Protein 1IYR (pdb70)

CATH classification: 1.10.1490.10

Structure (mmCIF, N/CA/C/O backbone):
data_1IYR
#
_entry.id   1IYR
#
loop_
_atom_site.group_PDB
_atom_site.id
_atom_site.type_symbol
_atom_site.label_atom_id
_atom_site.label_alt_id
_atom_site.label_comp_id
_atom_site.label_asym_id
_atom_site.label_entity_id
_atom_site.label_seq_id
_atom_site.pdbx_PDB_ins_code
_atom_site.Cartn_x
_atom_site.Cartn_y
_atom_site.Cartn_z
_atom_site.occupancy
_atom_site.B_iso_or_equiv
_atom_site.auth_seq_id
_atom_site.auth_comp_id
_atom_site.auth_asym_id
_atom_site.auth_atom_id
_atom_site.pdbx_PDB_model_num
ATOM 1 N N . THR A 1 5 ? -12.110 25.509 -1.345 1.00 0.00 5 THR A N 1
ATOM 2 C CA . THR A 1 5 ? -12.097 24.720 -0.115 1.00 0.00 5 THR A CA 1
ATOM 3 C C . THR A 1 5 ? -10.731 24.784 0.562 1.00 0.00 5 THR A C 1
ATOM 4 O O . THR A 1 5 ? -10.633 25.073 1.755 1.00 0.00 5 THR A O 1
ATOM 15 N N . GLY A 1 6 ? -9.680 24.515 -0.204 1.00 0.00 6 GLY A N 1
ATOM 16 C CA . GLY A 1 6 ? -8.337 24.549 0.343 1.00 0.00 6 GLY A CA 1
ATOM 17 C C . GLY A 1 6 ? -7.935 23.245 1.009 1.00 0.00 6 GLY A C 1
ATOM 18 O O . GLY A 1 6 ? -6.779 23.072 1.395 1.00 0.00 6 GLY A O 1
ATOM 22 N N . ILE A 1 7 ? -8.886 22.324 1.147 1.00 0.00 7 ILE A N 1
ATOM 23 C CA . ILE A 1 7 ? -8.611 21.038 1.772 1.00 0.00 7 ILE A CA 1
ATOM 24 C C . ILE A 1 7 ? -9.270 19.895 1.006 1.00 0.00 7 ILE A C 1
ATOM 25 O O . ILE A 1 7 ? -10.168 20.115 0.193 1.00 0.00 7 ILE A O 1
ATOM 41 N N . SER A 1 8 ? -8.814 18.674 1.270 1.00 0.00 8 SER A N 1
ATOM 42 C CA . SER A 1 8 ? -9.355 17.493 0.605 1.00 0.00 8 SER A CA 1
ATOM 43 C C . SER A 1 8 ? -10.525 16.910 1.392 1.00 0.00 8 SER A C 1
ATOM 44 O O . SER A 1 8 ? -10.546 16.957 2.622 1.00 0.00 8 SER A O 1
ATOM 52 N N . ARG A 1 9 ? -11.497 16.359 0.671 1.00 0.00 9 ARG A N 1
ATOM 53 C CA . ARG A 1 9 ? -12.674 15.764 1.296 1.00 0.00 9 ARG A CA 1
ATOM 54 C C . ARG A 1 9 ? -12.641 14.241 1.185 1.00 0.00 9 ARG A C 1
ATOM 55 O O . ARG A 1 9 ? -11.766 13.677 0.529 1.00 0.00 9 ARG A O 1
ATOM 76 N N . GLU A 1 10 ? -13.602 13.584 1.831 1.00 0.00 10 GLU A N 1
ATOM 77 C CA . GLU A 1 10 ? -13.692 12.125 1.809 1.00 0.00 10 GLU A CA 1
ATOM 78 C C . GLU A 1 10 ? -13.583 11.588 0.382 1.00 0.00 10 GLU A C 1
ATOM 79 O O . GLU A 1 10 ? -13.532 12.359 -0.576 1.00 0.00 10 GLU A O 1
ATOM 91 N N . THR A 1 11 ? -13.545 10.262 0.249 1.00 0.00 11 THR A N 1
ATOM 92 C CA . THR A 1 11 ? -13.436 9.619 -1.063 1.00 0.00 11 THR A CA 1
ATOM 93 C C . THR A 1 11 ? -14.376 10.269 -2.076 1.00 0.00 11 THR A C 1
ATOM 94 O O . THR A 1 11 ? -15.552 9.916 -2.168 1.00 0.00 11 THR A O 1
ATOM 105 N N . SER A 1 12 ? -13.843 11.226 -2.828 1.00 0.00 12 SER A N 1
ATOM 106 C CA . SER A 1 12 ? -14.617 11.941 -3.833 1.00 0.00 12 SER A CA 1
ATOM 107 C C . SER A 1 12 ? -14.004 11.779 -5.221 1.00 0.00 12 SER A C 1
ATOM 108 O O . SER A 1 12 ? -12.948 11.166 -5.378 1.00 0.00 12 SER A O 1
ATOM 116 N N . SER A 1 13 ? -14.671 12.348 -6.221 1.00 0.00 13 SER A N 1
ATOM 117 C CA . SER A 1 13 ? -14.198 12.290 -7.602 1.00 0.00 13 SER A CA 1
ATOM 118 C C . SER A 1 13 ? -12.736 12.716 -7.691 1.00 0.00 13 SER A C 1
ATOM 119 O O . SER A 1 13 ? -12.140 13.114 -6.691 1.00 0.00 13 SER A O 1
ATOM 127 N N . ASP A 1 14 ? -12.153 12.611 -8.884 1.00 0.00 14 ASP A N 1
ATOM 128 C CA . ASP A 1 14 ? -10.757 12.964 -9.094 1.00 0.00 14 ASP A CA 1
ATOM 129 C C . ASP A 1 14 ? -10.416 14.259 -8.374 1.00 0.00 14 ASP A C 1
ATOM 130 O O . ASP A 1 14 ? -10.720 15.359 -8.833 1.00 0.00 14 ASP A O 1
ATOM 139 N N . VAL A 1 15 ? -9.779 14.086 -7.230 1.00 0.00 15 VAL A N 1
ATOM 140 C CA . VAL A 1 15 ? -9.365 15.188 -6.383 1.00 0.00 15 VAL A CA 1
ATOM 141 C C . VAL A 1 15 ? -7.928 15.541 -6.632 1.00 0.00 15 VAL A C 1
ATOM 142 O O . VAL A 1 15 ? -7.020 14.825 -6.209 1.00 0.00 15 VAL A O 1
ATOM 155 N N . ALA A 1 16 ? -7.717 16.655 -7.289 1.00 0.00 16 ALA A N 1
ATOM 156 C CA . ALA A 1 16 ? -6.371 17.095 -7.548 1.00 0.00 16 ALA A CA 1
ATOM 157 C C . ALA A 1 16 ? -5.656 17.261 -6.218 1.00 0.00 16 ALA A C 1
ATOM 158 O O . ALA A 1 16 ? -5.795 18.278 -5.538 1.00 0.00 16 ALA A O 1
ATOM 165 N N . LEU A 1 17 ? -4.918 16.218 -5.864 1.00 0.00 17 LEU A N 1
ATOM 166 C CA . LEU A 1 17 ? -4.161 16.136 -4.608 1.00 0.00 17 LEU A CA 1
ATOM 167 C C . LEU A 1 17 ? -4.119 17.460 -3.848 1.00 0.00 17 LEU A C 1
ATOM 168 O O . LEU A 1 17 ? -3.249 18.300 -4.073 1.00 0.00 17 LEU A O 1
ATOM 184 N N . ALA A 1 18 ? -5.071 17.618 -2.935 1.00 0.00 18 ALA A N 1
ATOM 185 C CA . ALA A 1 18 ? -5.168 18.815 -2.111 1.00 0.00 18 ALA A CA 1
ATOM 186 C C . ALA A 1 18 ? -3.976 18.925 -1.170 1.00 0.00 18 ALA A C 1
ATOM 187 O O . ALA A 1 18 ? -3.265 17.947 -0.936 1.00 0.00 18 ALA A O 1
ATOM 194 N N . SER A 1 19 ? -3.763 20.118 -0.624 1.00 0.00 19 SER A N 1
ATOM 195 C CA . SER A 1 19 ? -2.658 20.349 0.301 1.00 0.00 19 SER A CA 1
ATOM 196 C C . SER A 1 19 ? -2.719 19.371 1.473 1.00 0.00 19 SER A C 1
ATOM 197 O O . SER A 1 19 ? -1.690 18.975 2.020 1.00 0.00 19 SER A O 1
ATOM 205 N N . HIS A 1 20 ? -3.935 18.987 1.852 1.00 0.00 20 HIS A N 1
ATOM 206 C CA . HIS A 1 20 ? -4.139 18.057 2.960 1.00 0.00 20 HIS A CA 1
ATOM 207 C C . HIS A 1 20 ? -3.347 16.768 2.750 1.00 0.00 20 HIS A C 1
ATOM 208 O O . HIS A 1 20 ? -2.878 16.155 3.708 1.00 0.00 20 HIS A O 1
ATOM 223 N N . ILE A 1 21 ? -3.182 16.377 1.491 1.00 0.00 21 ILE A N 1
ATOM 224 C CA . ILE A 1 21 ? -2.423 15.179 1.157 1.00 0.00 21 ILE A CA 1
ATOM 225 C C . ILE A 1 21 ? -0.929 15.481 1.163 1.00 0.00 21 ILE A C 1
ATOM 226 O O . ILE A 1 21 ? -0.111 14.636 1.522 1.00 0.00 21 ILE A O 1
ATOM 242 N N . LEU A 1 22 ? -0.592 16.704 0.764 1.00 0.00 22 LEU A N 1
ATOM 243 C CA . LEU A 1 22 ? 0.797 17.148 0.721 1.00 0.00 22 LEU A CA 1
ATOM 244 C C . LEU A 1 22 ? 1.323 17.463 2.120 1.00 0.00 22 LEU A C 1
ATOM 245 O O . LEU A 1 22 ? 2.520 17.355 2.378 1.00 0.00 22 LEU A O 1
ATOM 261 N N . THR A 1 23 ? 0.423 17.858 3.018 1.00 0.00 23 THR A N 1
ATOM 262 C CA . THR A 1 23 ? 0.807 18.190 4.387 1.00 0.00 23 THR A CA 1
ATOM 263 C C . THR A 1 23 ? 1.325 16.953 5.115 1.00 0.00 23 THR A C 1
ATOM 264 O O . THR A 1 23 ? 2.408 16.972 5.702 1.00 0.00 23 THR A O 1
ATOM 275 N N . ALA A 1 24 ? 0.553 15.877 5.048 1.00 0.00 24 ALA A N 1
ATOM 276 C CA . ALA A 1 24 ? 0.930 14.624 5.669 1.00 0.00 24 ALA A CA 1
ATOM 277 C C . ALA A 1 24 ? 2.087 13.998 4.910 1.00 0.00 24 ALA A C 1
ATOM 278 O O . ALA A 1 24 ? 2.953 13.361 5.501 1.00 0.00 24 ALA A O 1
ATOM 285 N N . LEU A 1 25 ? 2.131 14.219 3.599 1.00 0.00 25 LEU A N 1
ATOM 286 C CA . LEU A 1 25 ? 3.216 13.699 2.784 1.00 0.00 25 LEU A CA 1
ATOM 287 C C . LEU A 1 25 ? 4.503 14.396 3.183 1.00 0.00 25 LEU A C 1
ATOM 288 O O . LEU A 1 25 ? 5.536 13.763 3.389 1.00 0.00 25 LEU A O 1
ATOM 304 N N . ARG A 1 26 ? 4.407 15.713 3.312 1.00 0.00 26 ARG A N 1
ATOM 305 C CA . ARG A 1 26 ? 5.518 16.536 3.712 1.00 0.00 26 ARG A CA 1
ATOM 306 C C . ARG A 1 26 ? 6.009 16.115 5.092 1.00 0.00 26 ARG A C 1
ATOM 307 O O . ARG A 1 26 ? 7.144 16.402 5.469 1.00 0.00 26 ARG A O 1
ATOM 328 N N . GLU A 1 27 ? 5.129 15.460 5.864 1.00 0.00 27 GLU A N 1
ATOM 329 C CA . GLU A 1 27 ? 5.477 15.046 7.217 1.00 0.00 27 GLU A CA 1
ATOM 330 C C . GLU A 1 27 ? 5.235 13.556 7.501 1.00 0.00 27 GLU A C 1
ATOM 331 O O . GLU A 1 27 ? 6.189 12.780 7.557 1.00 0.00 27 GLU A O 1
ATOM 343 N N . LYS A 1 28 ? 3.971 13.157 7.744 1.00 0.00 28 LYS A N 1
ATOM 344 C CA . LYS A 1 28 ? 3.704 11.751 8.090 1.00 0.00 28 LYS A CA 1
ATOM 345 C C . LYS A 1 28 ? 2.509 11.095 7.374 1.00 0.00 28 LYS A C 1
ATOM 346 O O . LYS A 1 28 ? 1.643 10.517 8.034 1.00 0.00 28 LYS A O 1
ATOM 365 N N . GLN A 1 29 ? 2.474 11.122 6.050 1.00 0.00 29 GLN A N 1
ATOM 366 C CA . GLN A 1 29 ? 1.392 10.454 5.321 1.00 0.00 29 GLN A CA 1
ATOM 367 C C . GLN A 1 29 ? 1.778 8.992 5.121 1.00 0.00 29 GLN A C 1
ATOM 368 O O . GLN A 1 29 ? 2.870 8.721 4.632 1.00 0.00 29 GLN A O 1
ATOM 382 N N . ALA A 1 30 ? 0.924 8.042 5.525 1.00 0.00 30 ALA A N 1
ATOM 383 C CA . ALA A 1 30 ? 1.262 6.637 5.393 1.00 0.00 30 ALA A CA 1
ATOM 384 C C . ALA A 1 30 ? 0.846 6.061 4.051 1.00 0.00 30 ALA A C 1
ATOM 385 O O . ALA A 1 30 ? -0.298 5.653 3.863 1.00 0.00 30 ALA A O 1
ATOM 392 N N . PRO A 1 31 ? 1.794 5.961 3.119 1.00 0.00 31 PRO A N 1
ATOM 393 C CA . PRO A 1 31 ? 1.587 5.377 1.818 1.00 0.00 31 PRO A CA 1
ATOM 394 C C . PRO A 1 31 ? 1.839 3.886 1.918 1.00 0.00 31 PRO A C 1
ATOM 395 O O . PRO A 1 31 ? 2.303 3.256 0.967 1.00 0.00 31 PRO A O 1
ATOM 406 N N . GLU A 1 32 ? 1.474 3.308 3.068 1.00 0.00 32 GLU A N 1
ATOM 407 C CA . GLU A 1 32 ? 1.606 1.880 3.280 1.00 0.00 32 GLU A CA 1
ATOM 408 C C . GLU A 1 32 ? 0.238 1.224 3.339 1.00 0.00 32 GLU A C 1
ATOM 409 O O . GLU A 1 32 ? -0.191 0.541 2.409 1.00 0.00 32 GLU A O 1
ATOM 421 N N . LEU A 1 33 ? -0.442 1.457 4.457 1.00 0.00 33 LEU A N 1
ATOM 422 C CA . LEU A 1 33 ? -1.769 0.921 4.687 1.00 0.00 33 LEU A CA 1
ATOM 423 C C . LEU A 1 33 ? -2.772 2.040 4.954 1.00 0.00 33 LEU A C 1
ATOM 424 O O . LEU A 1 33 ? -3.979 1.840 4.811 1.00 0.00 33 LEU A O 1
ATOM 440 N N . SER A 1 34 ? -2.280 3.215 5.362 1.00 0.00 34 SER A N 1
ATOM 441 C CA . SER A 1 34 ? -3.164 4.325 5.659 1.00 0.00 34 SER A CA 1
ATOM 442 C C . SER A 1 34 ? -3.947 4.752 4.432 1.00 0.00 34 SER A C 1
ATOM 443 O O . SER A 1 34 ? -5.066 5.250 4.557 1.00 0.00 34 SER A O 1
ATOM 451 N N . LEU A 1 35 ? -3.382 4.560 3.236 1.00 0.00 35 LEU A N 1
ATOM 452 C CA . LEU A 1 35 ? -4.114 4.954 2.030 1.00 0.00 35 LEU A CA 1
ATOM 453 C C . LEU A 1 35 ? -4.769 3.758 1.357 1.00 0.00 35 LEU A C 1
ATOM 454 O O . LEU A 1 35 ? -4.674 2.630 1.841 1.00 0.00 35 LEU A O 1
ATOM 470 N N . SER A 1 36 ? -5.442 4.013 0.238 1.00 0.00 36 SER A N 1
ATOM 471 C CA . SER A 1 36 ? -6.119 2.980 -0.504 1.00 0.00 36 SER A CA 1
ATOM 472 C C . SER A 1 36 ? -5.358 2.655 -1.783 1.00 0.00 36 SER A C 1
ATOM 473 O O . SER A 1 36 ? -4.161 2.914 -1.894 1.00 0.00 36 SER A O 1
ATOM 481 N N . SER A 1 37 ? -6.065 2.069 -2.730 1.00 0.00 37 SER A N 1
ATOM 482 C CA . SER A 1 37 ? -5.481 1.672 -4.004 1.00 0.00 37 SER A CA 1
ATOM 483 C C . SER A 1 37 ? -5.083 2.868 -4.867 1.00 0.00 37 SER A C 1
ATOM 484 O O . SER A 1 37 ? -3.987 2.891 -5.425 1.00 0.00 37 SER A O 1
ATOM 492 N N . GLN A 1 38 ? -5.974 3.850 -5.003 1.00 0.00 38 GLN A N 1
ATOM 493 C CA . GLN A 1 38 ? -5.694 5.020 -5.836 1.00 0.00 38 GLN A CA 1
ATOM 494 C C . GLN A 1 38 ? -4.729 5.998 -5.171 1.00 0.00 38 GLN A C 1
ATOM 495 O O . GLN A 1 38 ? -3.939 6.645 -5.853 1.00 0.00 38 GLN A O 1
ATOM 509 N N . ASP A 1 39 ? -4.792 6.116 -3.853 1.00 0.00 39 ASP A N 1
ATOM 510 C CA . ASP A 1 39 ? -3.907 7.036 -3.146 1.00 0.00 39 ASP A CA 1
ATOM 511 C C . ASP A 1 39 ? -2.458 6.586 -3.284 1.00 0.00 39 ASP A C 1
ATOM 512 O O . ASP A 1 39 ? -1.583 7.370 -3.648 1.00 0.00 39 ASP A O 1
ATOM 521 N N . LEU A 1 40 ? -2.218 5.312 -3.001 1.00 0.00 40 LEU A N 1
ATOM 522 C CA . LEU A 1 40 ? -0.876 4.756 -3.108 1.00 0.00 40 LEU A CA 1
ATOM 523 C C . LEU A 1 40 ? -0.473 4.635 -4.576 1.00 0.00 40 LEU A C 1
ATOM 524 O O . LEU A 1 40 ? 0.703 4.747 -4.917 1.00 0.00 40 LEU A O 1
ATOM 540 N N . GLU A 1 41 ? -1.462 4.414 -5.444 1.00 0.00 41 GLU A N 1
ATOM 541 C CA . GLU A 1 41 ? -1.206 4.290 -6.876 1.00 0.00 41 GLU A CA 1
ATOM 542 C C . GLU A 1 41 ? -0.792 5.633 -7.465 1.00 0.00 41 GLU A C 1
ATOM 543 O O . GLU A 1 41 ? 0.284 5.759 -8.050 1.00 0.00 41 GLU A O 1
ATOM 555 N N . LEU A 1 42 ? -1.646 6.643 -7.297 1.00 0.00 42 LEU A N 1
ATOM 556 C CA . LEU A 1 42 ? -1.355 7.980 -7.801 1.00 0.00 42 LEU A CA 1
ATOM 557 C C . LEU A 1 42 ? -0.025 8.463 -7.246 1.00 0.00 42 LEU A C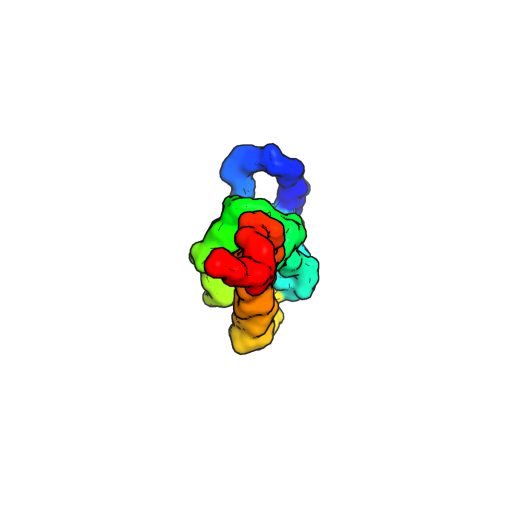 1
ATOM 558 O O . LEU A 1 42 ? 0.731 9.158 -7.923 1.00 0.00 42 LEU A O 1
ATOM 574 N N . VAL A 1 43 ? 0.261 8.063 -6.012 1.00 0.00 43 VAL A N 1
ATOM 575 C CA . VAL A 1 43 ? 1.512 8.429 -5.364 1.00 0.00 43 VAL A CA 1
ATOM 576 C C . VAL A 1 43 ? 2.664 7.635 -5.982 1.00 0.00 43 VAL A C 1
ATOM 577 O O . VAL A 1 43 ? 3.776 8.142 -6.128 1.00 0.00 43 VAL A O 1
ATOM 590 N N . THR A 1 44 ? 2.375 6.392 -6.366 1.00 0.00 44 THR A N 1
ATOM 591 C CA . THR A 1 44 ? 3.373 5.531 -6.996 1.00 0.00 44 THR A CA 1
ATOM 592 C C . THR A 1 44 ? 3.766 6.088 -8.367 1.00 0.00 44 THR A C 1
ATOM 593 O O . THR A 1 44 ? 4.855 5.817 -8.872 1.00 0.00 44 THR A O 1
ATOM 604 N N . LYS A 1 45 ? 2.873 6.888 -8.946 1.00 0.00 45 LYS A N 1
ATOM 605 C CA . LYS A 1 45 ? 3.107 7.519 -10.235 1.00 0.00 45 LYS A CA 1
ATOM 606 C C . LYS A 1 45 ? 3.641 8.922 -10.001 1.00 0.00 45 LYS A C 1
ATOM 607 O O . LYS A 1 45 ? 4.066 9.611 -10.929 1.00 0.00 45 LYS A O 1
ATOM 626 N N . GLU A 1 46 ? 3.660 9.308 -8.728 1.00 0.00 46 GLU A N 1
ATOM 627 C CA . GLU A 1 46 ? 4.187 10.585 -8.321 1.00 0.00 46 GLU A CA 1
ATOM 628 C C . GLU A 1 46 ? 5.484 10.326 -7.582 1.00 0.00 46 GLU A C 1
ATOM 629 O O . GLU A 1 46 ? 5.547 10.378 -6.353 1.00 0.00 46 GLU A O 1
ATOM 641 N N . ASP A 1 47 ? 6.503 9.998 -8.354 1.00 0.00 47 ASP A N 1
ATOM 642 C CA . ASP A 1 47 ? 7.815 9.666 -7.814 1.00 0.00 47 ASP A CA 1
ATOM 643 C C . ASP A 1 47 ? 8.381 10.813 -6.982 1.00 0.00 47 ASP A C 1
ATOM 644 O O . ASP A 1 47 ? 7.855 11.925 -6.997 1.00 0.00 47 ASP A O 1
ATOM 653 N N . PRO A 1 48 ? 9.456 10.540 -6.219 1.00 0.00 48 PRO A N 1
ATOM 654 C CA . PRO A 1 48 ? 10.091 11.523 -5.345 1.00 0.00 48 PRO A CA 1
ATOM 655 C C . PRO A 1 48 ? 10.265 12.889 -6.000 1.00 0.00 48 PRO A C 1
ATOM 656 O O . PRO A 1 48 ? 10.157 13.910 -5.337 1.00 0.00 48 PRO A O 1
ATOM 667 N N . LYS A 1 49 ? 10.536 12.916 -7.297 1.00 0.00 49 LYS A N 1
ATOM 668 C CA . LYS A 1 49 ? 10.720 14.186 -7.997 1.00 0.00 49 LYS A CA 1
ATOM 669 C C . LYS A 1 49 ? 9.659 15.211 -7.578 1.00 0.00 49 LYS A C 1
ATOM 670 O O . LYS A 1 49 ? 9.983 16.307 -7.114 1.00 0.00 49 LYS A O 1
ATOM 689 N N . ALA A 1 50 ? 8.395 14.826 -7.692 1.00 0.00 50 ALA A N 1
ATOM 690 C CA . ALA A 1 50 ? 7.297 15.695 -7.288 1.00 0.00 50 ALA A CA 1
ATOM 691 C C . ALA A 1 50 ? 6.947 15.486 -5.823 1.00 0.00 50 ALA A C 1
ATOM 692 O O . ALA A 1 50 ? 6.900 16.432 -5.027 1.00 0.00 50 ALA A O 1
ATOM 699 N N . LEU A 1 51 ? 6.699 14.231 -5.474 1.00 0.00 51 LEU A N 1
ATOM 700 C CA . LEU A 1 51 ? 6.345 13.871 -4.114 1.00 0.00 51 LEU A CA 1
ATOM 701 C C . LEU A 1 51 ? 7.334 14.460 -3.122 1.00 0.00 51 LEU A C 1
ATOM 702 O O . LEU A 1 51 ? 6.948 14.872 -2.037 1.00 0.00 51 LEU A O 1
ATOM 718 N N . ALA A 1 52 ? 8.604 14.523 -3.512 1.00 0.00 52 ALA A N 1
ATOM 719 C CA . ALA A 1 52 ? 9.629 15.084 -2.638 1.00 0.00 52 ALA A CA 1
ATOM 720 C C . ALA A 1 52 ? 9.393 16.565 -2.437 1.00 0.00 52 ALA A C 1
ATOM 721 O O . ALA A 1 52 ? 9.442 17.062 -1.320 1.00 0.00 52 ALA A O 1
ATOM 728 N N . VAL A 1 53 ? 9.128 17.270 -3.527 1.00 0.00 53 VAL A N 1
ATOM 729 C CA . VAL A 1 53 ? 8.877 18.696 -3.455 1.00 0.00 53 VAL A CA 1
ATOM 730 C C . VAL A 1 53 ? 7.810 19.000 -2.412 1.00 0.00 53 VAL A C 1
ATOM 731 O O . VAL A 1 53 ? 7.883 20.021 -1.728 1.00 0.00 53 VAL A O 1
ATOM 744 N N . ALA A 1 54 ? 6.835 18.099 -2.255 1.00 0.00 54 ALA A N 1
ATOM 745 C CA . ALA A 1 54 ? 5.796 18.284 -1.246 1.00 0.00 54 ALA A CA 1
ATOM 746 C C . ALA A 1 54 ? 6.355 17.974 0.124 1.00 0.00 54 ALA A C 1
ATOM 747 O O . ALA A 1 54 ? 5.958 18.572 1.124 1.00 0.00 54 ALA A O 1
ATOM 754 N N . LEU A 1 55 ? 7.306 17.055 0.157 1.00 0.00 55 LEU A N 1
ATOM 755 C CA . LEU A 1 55 ? 7.950 16.687 1.382 1.00 0.00 55 LEU A CA 1
ATOM 756 C C . LEU A 1 55 ? 9.383 17.109 1.294 1.00 0.00 55 LEU A C 1
ATOM 757 O O . LEU A 1 55 ? 10.271 16.336 1.610 1.00 0.00 55 LEU A O 1
ATOM 773 N N . ASN A 1 56 ? 9.623 18.304 0.757 1.00 0.00 56 ASN A N 1
ATOM 774 C CA . ASN A 1 56 ? 10.976 18.770 0.551 1.00 0.00 56 ASN A CA 1
ATOM 775 C C . ASN A 1 56 ? 11.909 18.333 1.675 1.00 0.00 56 ASN A C 1
ATOM 776 O O . ASN A 1 56 ? 12.145 19.041 2.653 1.00 0.00 56 ASN A O 1
ATOM 787 N N . TRP A 1 57 ? 12.460 17.159 1.447 1.00 0.00 57 TRP A N 1
ATOM 788 C CA . TRP A 1 57 ? 13.430 16.521 2.324 1.00 0.00 57 TRP A CA 1
ATOM 789 C C . TRP A 1 57 ? 14.521 16.016 1.415 1.00 0.00 57 TRP A C 1
ATOM 790 O O . TRP A 1 57 ? 14.501 16.306 0.217 1.00 0.00 57 TRP A O 1
ATOM 811 N N . ASP A 1 58 ? 15.434 15.209 1.918 1.00 0.00 58 ASP A N 1
ATOM 812 C CA . ASP A 1 58 ? 16.444 14.641 1.047 1.00 0.00 58 ASP A CA 1
ATOM 813 C C . ASP A 1 58 ? 15.746 13.630 0.150 1.00 0.00 58 ASP A C 1
ATOM 814 O O . ASP A 1 58 ? 14.892 12.880 0.622 1.00 0.00 58 ASP A O 1
ATOM 823 N N . ILE A 1 59 ? 16.078 13.599 -1.133 1.00 0.00 59 ILE A N 1
ATOM 824 C CA . ILE A 1 59 ? 15.430 12.666 -2.027 1.00 0.00 59 ILE A CA 1
ATOM 825 C C . ILE A 1 59 ? 15.589 11.268 -1.493 1.00 0.00 59 ILE A C 1
ATOM 826 O O . ILE A 1 59 ? 14.658 10.465 -1.528 1.00 0.00 59 ILE A O 1
ATOM 842 N N . LYS A 1 60 ? 16.777 10.981 -0.983 1.00 0.00 60 LYS A N 1
ATOM 843 C CA . LYS A 1 60 ? 17.048 9.680 -0.431 1.00 0.00 60 LYS A CA 1
ATOM 844 C C . LYS A 1 60 ? 16.156 9.431 0.778 1.00 0.00 60 LYS A C 1
ATOM 845 O O . LYS A 1 60 ? 15.738 8.303 1.038 1.00 0.00 60 LYS A O 1
ATOM 864 N N . LYS A 1 61 ? 15.859 10.504 1.505 1.00 0.00 61 LYS A N 1
ATOM 865 C CA . LYS A 1 61 ? 15.007 10.427 2.681 1.00 0.00 61 LYS A CA 1
ATOM 866 C C . LYS A 1 61 ? 13.541 10.294 2.285 1.00 0.00 61 LYS A C 1
ATOM 867 O O . LYS A 1 61 ? 12.799 9.494 2.864 1.00 0.00 61 LYS A O 1
ATOM 886 N N . THR A 1 62 ? 13.121 11.073 1.287 1.00 0.00 62 THR A N 1
ATOM 887 C CA . THR A 1 62 ? 11.743 11.021 0.831 1.00 0.00 62 THR A CA 1
ATOM 888 C C . THR A 1 62 ? 11.490 9.675 0.183 1.00 0.00 62 THR A C 1
ATOM 889 O O . THR A 1 62 ? 10.396 9.117 0.279 1.00 0.00 62 THR A O 1
ATOM 900 N N . GLU A 1 63 ? 12.525 9.140 -0.465 1.00 0.00 63 GLU A N 1
ATOM 901 C CA . GLU A 1 63 ? 12.422 7.849 -1.109 1.00 0.00 63 GLU A CA 1
ATOM 902 C C . GLU A 1 63 ? 12.342 6.753 -0.061 1.00 0.00 63 GLU A C 1
ATOM 903 O O . GLU A 1 63 ? 11.616 5.779 -0.226 1.00 0.00 63 GLU A O 1
ATOM 915 N N . THR A 1 64 ? 13.098 6.921 1.022 1.00 0.00 64 THR A N 1
ATOM 916 C CA . THR A 1 64 ? 13.110 5.942 2.104 1.00 0.00 64 THR A CA 1
ATOM 917 C C . THR A 1 64 ? 11.694 5.698 2.603 1.00 0.00 64 THR A C 1
ATOM 918 O O . THR A 1 64 ? 11.287 4.556 2.811 1.00 0.00 64 THR A O 1
ATOM 929 N N . VAL A 1 65 ? 10.936 6.778 2.761 1.00 0.00 65 VAL A N 1
ATOM 930 C CA . VAL A 1 65 ? 9.554 6.667 3.196 1.00 0.00 65 VAL A CA 1
ATOM 931 C C . VAL A 1 65 ? 8.744 5.994 2.099 1.00 0.00 65 VAL A C 1
ATOM 932 O O . VAL A 1 65 ? 7.803 5.247 2.364 1.00 0.00 65 VAL A O 1
ATOM 945 N N . GLN A 1 66 ? 9.137 6.268 0.857 1.00 0.00 66 GLN A N 1
ATOM 946 C CA . GLN A 1 66 ? 8.478 5.695 -0.305 1.00 0.00 66 GLN A CA 1
ATOM 947 C C . GLN A 1 66 ? 8.799 4.202 -0.434 1.00 0.00 66 GLN A C 1
ATOM 948 O O . GLN A 1 66 ? 7.971 3.418 -0.897 1.00 0.00 66 GLN A O 1
ATOM 962 N N . GLU A 1 67 ? 10.004 3.819 -0.025 1.00 0.00 67 GLU A N 1
ATOM 963 C CA . GLU A 1 67 ? 10.429 2.425 -0.097 1.00 0.00 67 GLU A CA 1
ATOM 964 C C . GLU A 1 67 ? 9.689 1.593 0.939 1.00 0.00 67 GLU A C 1
ATOM 965 O O . GLU A 1 67 ? 9.325 0.443 0.689 1.00 0.00 67 GLU A O 1
ATOM 977 N N . ALA A 1 68 ? 9.455 2.192 2.099 1.00 0.00 68 ALA A N 1
ATOM 978 C CA . ALA A 1 68 ? 8.740 1.521 3.171 1.00 0.00 68 ALA A CA 1
ATOM 979 C C . ALA A 1 68 ? 7.259 1.432 2.837 1.00 0.00 68 ALA A C 1
ATOM 980 O O . ALA A 1 68 ? 6.633 0.386 3.007 1.00 0.00 68 ALA A O 1
ATOM 987 N N . CYS A 1 69 ? 6.700 2.545 2.373 1.00 0.00 69 CYS A N 1
ATOM 988 C CA . CYS A 1 69 ? 5.291 2.629 2.018 1.00 0.00 69 CYS A CA 1
ATOM 989 C C . CYS A 1 69 ? 4.873 1.539 1.025 1.00 0.00 69 CYS A C 1
ATOM 990 O O . CYS A 1 69 ? 3.825 0.914 1.184 1.00 0.00 69 CYS A O 1
ATOM 998 N N . GLU A 1 70 ? 5.693 1.316 0.005 1.00 0.00 70 GLU A N 1
ATOM 999 C CA . GLU A 1 70 ? 5.399 0.305 -1.009 1.00 0.00 70 GLU A CA 1
ATOM 1000 C C . GLU A 1 70 ? 5.518 -1.098 -0.425 1.00 0.00 70 GLU A C 1
ATOM 1001 O O . GLU A 1 70 ? 4.580 -1.898 -0.495 1.00 0.00 70 GLU A O 1
ATOM 1013 N N . ARG A 1 71 ? 6.676 -1.388 0.160 1.00 0.00 71 ARG A N 1
ATOM 1014 C CA . ARG A 1 71 ? 6.917 -2.690 0.767 1.00 0.00 71 ARG A CA 1
ATOM 1015 C C . ARG A 1 71 ? 5.812 -3.030 1.761 1.00 0.00 71 ARG A C 1
ATOM 1016 O O . ARG A 1 71 ? 5.528 -4.198 2.015 1.00 0.00 71 ARG A O 1
ATOM 1037 N N . GLU A 1 72 ? 5.183 -1.994 2.309 1.00 0.00 72 GLU A N 1
ATOM 1038 C CA . GLU A 1 72 ? 4.100 -2.174 3.261 1.00 0.00 72 GLU A CA 1
ATOM 1039 C C . GLU A 1 72 ? 2.814 -2.569 2.547 1.00 0.00 72 GLU A C 1
ATOM 1040 O O . GLU A 1 72 ? 2.055 -3.409 3.029 1.00 0.00 72 GLU A O 1
ATOM 1052 N N . LEU A 1 73 ? 2.571 -1.945 1.401 1.00 0.00 73 LEU A N 1
ATOM 1053 C CA . LEU A 1 73 ? 1.372 -2.219 0.619 1.00 0.00 73 LEU A CA 1
ATOM 1054 C C . LEU A 1 73 ? 1.254 -3.692 0.253 1.00 0.00 73 LEU A C 1
ATOM 1055 O O . LEU A 1 73 ? 0.178 -4.277 0.364 1.00 0.00 73 LEU A O 1
ATOM 1071 N N . ALA A 1 74 ? 2.353 -4.295 -0.193 1.00 0.00 74 ALA A N 1
ATOM 1072 C CA . ALA A 1 74 ? 2.336 -5.702 -0.580 1.00 0.00 74 ALA A CA 1
ATOM 1073 C C . ALA A 1 74 ? 2.385 -6.621 0.636 1.00 0.00 74 ALA A C 1
ATOM 1074 O O . ALA A 1 74 ? 1.776 -7.691 0.640 1.00 0.00 74 ALA A O 1
ATOM 1081 N N . LEU A 1 75 ? 3.111 -6.203 1.667 1.00 0.00 75 LEU A N 1
ATOM 1082 C CA . LEU A 1 75 ? 3.231 -6.997 2.884 1.00 0.00 75 LEU A CA 1
ATOM 1083 C C . LEU A 1 75 ? 1.891 -7.087 3.605 1.00 0.00 75 LEU A C 1
ATOM 1084 O O . LEU A 1 75 ? 1.460 -8.171 4.002 1.00 0.00 75 LEU A O 1
ATOM 1100 N N . ARG A 1 76 ? 1.236 -5.944 3.771 1.00 0.00 76 ARG A N 1
ATOM 1101 C CA . ARG A 1 76 ? -0.057 -5.896 4.442 1.00 0.00 76 ARG A CA 1
ATOM 1102 C C . ARG A 1 76 ? -1.113 -6.656 3.646 1.00 0.00 76 ARG A C 1
ATOM 1103 O O . ARG A 1 76 ? -2.061 -7.199 4.214 1.00 0.00 76 ARG A O 1
ATOM 1124 N N . LEU A 1 77 ? -0.936 -6.698 2.330 1.00 0.00 77 LEU A N 1
ATOM 1125 C CA . LEU A 1 77 ? -1.866 -7.401 1.454 1.00 0.00 77 LEU A CA 1
ATOM 1126 C C . LEU A 1 77 ? -1.660 -8.913 1.532 1.00 0.00 77 LEU A C 1
ATOM 1127 O O . LEU A 1 77 ? -2.580 -9.688 1.273 1.00 0.00 77 LEU A O 1
ATOM 1143 N N . GLN A 1 78 ? -0.442 -9.322 1.880 1.00 0.00 78 GLN A N 1
ATOM 1144 C CA . GLN A 1 78 ? -0.102 -10.740 1.982 1.00 0.00 78 GLN A CA 1
ATOM 1145 C C . GLN A 1 78 ? -0.978 -11.472 2.999 1.00 0.00 78 GLN A C 1
ATOM 1146 O O . GLN A 1 78 ? -0.998 -12.701 3.031 1.00 0.00 78 GLN A O 1
ATOM 1160 N N . GLN A 1 79 ? -1.694 -10.724 3.832 1.00 0.00 79 GLN A N 1
ATOM 1161 C CA . GLN A 1 79 ? -2.559 -11.324 4.846 1.00 0.00 79 GLN A CA 1
ATOM 1162 C C . GLN A 1 79 ? -3.459 -12.410 4.249 1.00 0.00 79 GLN A C 1
ATOM 1163 O O . GLN A 1 79 ? -3.901 -13.316 4.955 1.00 0.00 79 GLN A O 1
ATOM 1177 N N . THR A 1 80 ? -3.733 -12.310 2.950 1.00 0.00 80 THR A N 1
ATOM 1178 C CA . THR A 1 80 ? -4.588 -13.281 2.271 1.00 0.00 80 THR A CA 1
ATOM 1179 C C . THR A 1 80 ? -3.797 -14.496 1.777 1.00 0.00 80 THR A C 1
ATOM 1180 O O . THR A 1 80 ? -4.360 -15.392 1.149 1.00 0.00 80 THR A O 1
ATOM 1191 N N . GLN A 1 81 ? -2.497 -14.523 2.056 1.00 0.00 81 GLN A N 1
ATOM 1192 C CA . GLN A 1 81 ? -1.649 -15.633 1.630 1.00 0.00 81 GLN A CA 1
ATOM 1193 C C . GLN A 1 81 ? -2.086 -16.939 2.287 1.00 0.00 81 GLN A C 1
ATOM 1194 O O . GLN A 1 81 ? -2.707 -16.933 3.351 1.00 0.00 81 GLN A O 1
ATOM 1208 N N . SER A 1 82 ? -1.759 -18.056 1.646 1.00 0.00 82 SER A N 1
ATOM 1209 C CA . SER A 1 82 ? -2.116 -19.373 2.165 1.00 0.00 82 SER A CA 1
ATOM 1210 C C . SER A 1 82 ? -1.360 -19.677 3.456 1.00 0.00 82 SER A C 1
ATOM 1211 O O . SER A 1 82 ? -0.552 -18.873 3.919 1.00 0.00 82 SER A O 1
ATOM 1219 N N . LEU A 1 83 ? -1.633 -20.845 4.031 1.00 0.00 83 LEU A N 1
ATOM 1220 C CA . LEU A 1 83 ? -0.981 -21.260 5.269 1.00 0.00 83 LEU A CA 1
ATOM 1221 C C . LEU A 1 83 ? 0.524 -21.406 5.074 1.00 0.00 83 LEU A C 1
ATOM 1222 O O . LEU A 1 83 ? 1.016 -21.416 3.945 1.00 0.00 83 LEU A O 1
ATOM 1238 N N . HIS A 1 84 ? 1.251 -21.517 6.180 1.00 0.00 84 HIS A N 1
ATOM 1239 C CA . HIS A 1 84 ? 2.701 -21.661 6.133 1.00 0.00 84 HIS A CA 1
ATOM 1240 C C . HIS A 1 84 ? 3.109 -23.115 5.899 1.00 0.00 84 HIS A C 1
ATOM 1241 O O . HIS A 1 84 ? 4.250 -23.394 5.527 1.00 0.00 84 HIS A O 1
ATOM 1256 N N . SER A 1 85 ? 2.177 -24.038 6.118 1.00 0.00 85 SER A N 1
ATOM 1257 C CA . SER A 1 85 ? 2.452 -25.458 5.928 1.00 0.00 85 SER A CA 1
ATOM 1258 C C . SER A 1 85 ? 2.407 -25.830 4.450 1.00 0.00 85 SER A C 1
ATOM 1259 O O . SER A 1 85 ? 1.813 -25.120 3.638 1.00 0.00 85 SER A O 1
ATOM 1267 N N . LEU A 1 86 ? 3.038 -26.948 4.107 1.00 0.00 86 LEU A N 1
ATOM 1268 C CA . LEU A 1 86 ? 3.070 -27.417 2.726 1.00 0.00 86 LEU A CA 1
ATOM 1269 C C . LEU A 1 86 ? 2.351 -28.756 2.588 1.00 0.00 86 LEU A C 1
ATOM 1270 O O . LEU A 1 86 ? 2.275 -29.531 3.541 1.00 0.00 86 LEU A O 1
ATOM 1286 N N . ARG A 1 87 ? 1.828 -29.020 1.396 1.00 0.00 87 ARG A N 1
ATOM 1287 C CA . ARG A 1 87 ? 1.116 -30.266 1.134 1.00 0.00 87 ARG A CA 1
ATOM 1288 C C . ARG A 1 87 ? 2.093 -31.421 0.944 1.00 0.00 87 ARG A C 1
ATOM 1309 N N . THR A 1 5 ? -1.980 26.686 -6.107 1.00 0.00 5 THR A N 2
ATOM 1310 C CA . THR A 1 5 ? -2.610 27.283 -4.936 1.00 0.00 5 THR A CA 2
ATOM 1311 C C . THR A 1 5 ? -2.690 26.281 -3.788 1.00 0.00 5 THR A C 2
ATOM 1312 O O . THR A 1 5 ? -2.291 26.579 -2.663 1.00 0.00 5 THR A O 2
ATOM 1323 N N . GLY A 1 6 ? -3.205 25.090 -4.080 1.00 0.00 6 GLY A N 2
ATOM 1324 C CA . GLY A 1 6 ? -3.321 24.067 -3.058 1.00 0.00 6 GLY A CA 2
ATOM 1325 C C . GLY A 1 6 ? -4.595 24.203 -2.251 1.00 0.00 6 GLY A C 2
ATOM 1326 O O . GLY A 1 6 ? -4.637 23.834 -1.078 1.00 0.00 6 GLY A O 2
ATOM 1330 N N . ILE A 1 7 ? -5.633 24.744 -2.877 1.00 0.00 7 ILE A N 2
ATOM 1331 C CA . ILE A 1 7 ? -6.911 24.934 -2.204 1.00 0.00 7 ILE A CA 2
ATOM 1332 C C . ILE A 1 7 ? -8.063 24.365 -3.029 1.00 0.00 7 ILE A C 2
ATOM 1333 O O . ILE A 1 7 ? -7.906 24.070 -4.213 1.00 0.00 7 ILE A O 2
ATOM 1349 N N . SER A 1 8 ? -9.219 24.210 -2.387 1.00 0.00 8 SER A N 2
ATOM 1350 C CA . SER A 1 8 ? -10.408 23.672 -3.048 1.00 0.00 8 SER A CA 2
ATOM 1351 C C . SER A 1 8 ? -10.612 24.300 -4.426 1.00 0.00 8 SER A C 2
ATOM 1352 O O . SER A 1 8 ? -10.702 25.521 -4.556 1.00 0.00 8 SER A O 2
ATOM 1360 N N . ARG A 1 9 ? -10.686 23.454 -5.448 1.00 0.00 9 ARG A N 2
ATOM 1361 C CA . ARG A 1 9 ? -10.879 23.919 -6.818 1.00 0.00 9 ARG A CA 2
ATOM 1362 C C . ARG A 1 9 ? -12.125 23.287 -7.434 1.00 0.00 9 ARG A C 2
ATOM 1363 O O . ARG A 1 9 ? -12.744 22.405 -6.839 1.00 0.00 9 ARG A O 2
ATOM 1384 N N . GLU A 1 10 ? -12.487 23.746 -8.629 1.00 0.00 10 GLU A N 2
ATOM 1385 C CA . GLU A 1 10 ? -13.659 23.226 -9.328 1.00 0.00 10 GLU A CA 2
ATOM 1386 C C . GLU A 1 10 ? -13.644 21.700 -9.367 1.00 0.00 10 GLU A C 2
ATOM 1387 O O . GLU A 1 10 ? -12.612 21.075 -9.127 1.00 0.00 10 GLU A O 2
ATOM 1399 N N . THR A 1 11 ? -14.797 21.109 -9.668 1.00 0.00 11 THR A N 2
ATOM 1400 C CA . THR A 1 11 ? -14.916 19.655 -9.735 1.00 0.00 11 THR A CA 2
ATOM 1401 C C . THR A 1 11 ? -13.903 19.070 -10.715 1.00 0.00 11 THR A C 2
ATOM 1402 O O . THR A 1 11 ? -13.850 19.464 -11.880 1.00 0.00 11 THR A O 2
ATOM 1413 N N . SER A 1 12 ? -13.097 18.128 -10.233 1.00 0.00 12 SER A N 2
ATOM 1414 C CA . SER A 1 12 ? -12.083 17.491 -11.067 1.00 0.00 12 SER A CA 2
ATOM 1415 C C . SER A 1 12 ? -12.355 15.998 -11.219 1.00 0.00 12 SER A C 2
ATOM 1416 O O . SER A 1 12 ? -13.186 15.431 -10.510 1.00 0.00 12 SER A O 2
ATOM 1424 N N . SER A 1 13 ? -11.645 15.370 -12.151 1.00 0.00 13 SER A N 2
ATOM 1425 C CA . SER A 1 13 ? -11.799 13.941 -12.404 1.00 0.00 13 SER A CA 2
ATOM 1426 C C . SER A 1 13 ? -11.503 13.129 -11.147 1.00 0.00 13 SER A C 2
ATOM 1427 O O . SER A 1 13 ? -10.952 13.647 -10.176 1.00 0.00 13 SER A O 2
ATOM 1435 N N . ASP A 1 14 ? -11.875 11.852 -11.170 1.00 0.00 14 ASP A N 2
ATOM 1436 C CA . ASP A 1 14 ? -11.650 10.973 -10.039 1.00 0.00 14 ASP A CA 2
ATOM 1437 C C . ASP A 1 14 ? -10.160 10.800 -9.795 1.00 0.00 14 ASP A C 2
ATOM 1438 O O . ASP A 1 14 ? -9.497 9.979 -10.429 1.00 0.00 14 ASP A O 2
ATOM 1447 N N . VAL A 1 15 ? -9.655 11.583 -8.863 1.00 0.00 15 VAL A N 2
ATOM 1448 C CA . VAL A 1 15 ? -8.245 11.549 -8.492 1.00 0.00 15 VAL A CA 2
ATOM 1449 C C . VAL A 1 15 ? -8.070 11.966 -7.050 1.00 0.00 15 VAL A C 2
ATOM 1450 O O . VAL A 1 15 ? -8.435 13.081 -6.673 1.00 0.00 15 VAL A O 2
ATOM 1463 N N . ALA A 1 16 ? -7.502 11.088 -6.244 1.00 0.00 16 ALA A N 2
ATOM 1464 C CA . ALA A 1 16 ? -7.287 11.419 -4.858 1.00 0.00 16 ALA A CA 2
ATOM 1465 C C . ALA A 1 16 ? -6.173 12.442 -4.745 1.00 0.00 16 ALA A C 2
ATOM 1466 O O . ALA A 1 16 ? -4.990 12.104 -4.680 1.00 0.00 16 ALA A O 2
ATOM 1473 N N . LEU A 1 17 ? -6.579 13.696 -4.712 1.00 0.00 17 LEU A N 2
ATOM 1474 C CA . LEU A 1 17 ? -5.654 14.817 -4.592 1.00 0.00 17 LEU A CA 2
ATOM 1475 C C . LEU A 1 17 ? -6.245 15.884 -3.674 1.00 0.00 17 LEU A C 2
ATOM 1476 O O . LEU A 1 17 ? -7.184 16.590 -4.043 1.00 0.00 17 LEU A O 2
ATOM 1492 N N . ALA A 1 18 ? -5.667 16.004 -2.485 1.00 0.00 18 ALA A N 2
ATOM 1493 C CA . ALA A 1 18 ? -6.106 16.995 -1.509 1.00 0.00 18 ALA A CA 2
ATOM 1494 C C . ALA A 1 18 ? -4.917 17.698 -0.862 1.00 0.00 18 ALA A C 2
ATOM 1495 O O . ALA A 1 18 ? -3.988 17.036 -0.408 1.00 0.00 18 ALA A O 2
ATOM 1502 N N . SER A 1 19 ? -4.935 19.030 -0.809 1.00 0.00 19 SER A N 2
ATOM 1503 C CA . SER A 1 19 ? -3.836 19.768 -0.189 1.00 0.00 19 SER A CA 2
ATOM 1504 C C . SER A 1 19 ? -3.530 19.188 1.192 1.00 0.00 19 SER A C 2
ATOM 1505 O O . SER A 1 19 ? -2.383 19.178 1.640 1.00 0.00 19 SER A O 2
ATOM 1513 N N . HIS A 1 20 ? -4.573 18.675 1.840 1.00 0.00 20 HIS A N 2
ATOM 1514 C CA . HIS A 1 20 ? -4.454 18.050 3.154 1.00 0.00 20 HIS A CA 2
ATOM 1515 C C . HIS A 1 20 ? -3.515 16.844 3.098 1.00 0.00 20 HIS A C 2
ATOM 1516 O O . HIS A 1 20 ? -2.975 16.413 4.118 1.00 0.00 20 HIS A O 2
ATOM 1531 N N . ILE A 1 21 ? -3.298 16.332 1.889 1.00 0.00 21 ILE A N 2
ATOM 1532 C CA . ILE A 1 21 ? -2.394 15.208 1.678 1.00 0.00 21 ILE A CA 2
ATOM 1533 C C . ILE A 1 21 ? -0.958 15.710 1.609 1.00 0.00 21 ILE A C 2
ATOM 1534 O O . ILE A 1 21 ? -0.029 15.045 2.067 1.00 0.00 21 ILE A O 2
ATOM 1550 N N . LEU A 1 22 ? -0.789 16.897 1.026 1.00 0.00 22 LEU A N 2
ATOM 1551 C CA . LEU A 1 22 ? 0.526 17.510 0.882 1.00 0.00 22 LEU A CA 2
ATOM 1552 C C . LEU A 1 22 ? 1.129 17.855 2.241 1.00 0.00 22 LEU A C 2
ATOM 1553 O O . LEU A 1 22 ? 2.295 17.568 2.499 1.00 0.00 22 LEU A O 2
ATOM 1569 N N . THR A 1 23 ? 0.327 18.468 3.108 1.00 0.00 23 THR A N 2
ATOM 1570 C CA . THR A 1 23 ? 0.790 18.843 4.443 1.00 0.00 23 THR A CA 2
ATOM 1571 C C . THR A 1 23 ? 1.309 17.617 5.187 1.00 0.00 23 THR A C 2
ATOM 1572 O O . THR A 1 23 ? 2.359 17.657 5.829 1.00 0.00 23 THR A O 2
ATOM 1583 N N . ALA A 1 24 ? 0.575 16.521 5.056 1.00 0.00 24 ALA A N 2
ATOM 1584 C CA . ALA A 1 24 ? 0.950 15.261 5.666 1.00 0.00 24 ALA A CA 2
ATOM 1585 C C . ALA A 1 24 ? 2.117 14.647 4.906 1.00 0.00 24 ALA A C 2
ATOM 1586 O O . ALA A 1 24 ? 2.953 13.959 5.481 1.00 0.00 24 ALA A O 2
ATOM 1593 N N . LEU A 1 25 ? 2.170 14.910 3.604 1.00 0.00 25 LEU A N 2
ATOM 1594 C CA . LEU A 1 25 ? 3.240 14.389 2.766 1.00 0.00 25 LEU A CA 2
ATOM 1595 C C . LEU A 1 25 ? 4.567 15.034 3.147 1.00 0.00 25 LEU A C 2
ATOM 1596 O O . LEU A 1 25 ? 5.588 14.360 3.245 1.00 0.00 25 LEU A O 2
ATOM 1612 N N . ARG A 1 26 ? 4.526 16.346 3.373 1.00 0.00 26 ARG A N 2
ATOM 1613 C CA . ARG A 1 26 ? 5.697 17.112 3.756 1.00 0.00 26 ARG A CA 2
ATOM 1614 C C . ARG A 1 26 ? 6.184 16.716 5.155 1.00 0.00 26 ARG A C 2
ATOM 1615 O O . ARG A 1 26 ? 7.275 17.101 5.576 1.00 0.00 26 ARG A O 2
ATOM 1636 N N . GLU A 1 27 ? 5.353 15.959 5.873 1.00 0.00 27 GLU A N 2
ATOM 1637 C CA . GLU A 1 27 ? 5.685 15.525 7.229 1.00 0.00 27 GLU A CA 2
ATOM 1638 C C . GLU A 1 27 ? 5.440 14.033 7.451 1.00 0.00 27 GLU A C 2
ATOM 1639 O O . GLU A 1 27 ? 6.377 13.253 7.624 1.00 0.00 27 GLU A O 2
ATOM 1651 N N . LYS A 1 28 ? 4.163 13.660 7.481 1.00 0.00 28 LYS A N 2
ATOM 1652 C CA . LYS A 1 28 ? 3.751 12.275 7.726 1.00 0.00 28 LYS A CA 2
ATOM 1653 C C . LYS A 1 28 ? 4.484 11.267 6.832 1.00 0.00 28 LYS A C 2
ATOM 1654 O O . LYS A 1 28 ? 5.050 11.626 5.799 1.00 0.00 28 LYS A O 2
ATOM 1673 N N . GLN A 1 29 ? 4.440 9.993 7.244 1.00 0.00 29 GLN A N 2
ATOM 1674 C CA . GLN A 1 29 ? 5.065 8.903 6.492 1.00 0.00 29 GLN A CA 2
ATOM 1675 C C . GLN A 1 29 ? 4.142 8.466 5.360 1.00 0.00 29 GLN A C 2
ATOM 1676 O O . GLN A 1 29 ? 2.926 8.513 5.494 1.00 0.00 29 GLN A O 2
ATOM 1690 N N . ALA A 1 30 ? 4.724 8.104 4.232 1.00 0.00 30 ALA A N 2
ATOM 1691 C CA . ALA A 1 30 ? 3.993 7.726 3.028 1.00 0.00 30 ALA A CA 2
ATOM 1692 C C . ALA A 1 30 ? 2.729 6.939 3.262 1.00 0.00 30 ALA A C 2
ATOM 1693 O O . ALA A 1 30 ? 2.440 6.476 4.366 1.00 0.00 30 ALA A O 2
ATOM 1700 N N . PRO A 1 31 ? 1.964 6.763 2.171 1.00 0.00 31 PRO A N 2
ATOM 1701 C CA . PRO A 1 31 ? 0.727 6.015 2.197 1.00 0.00 31 PRO A CA 2
ATOM 1702 C C . PRO A 1 31 ? 0.888 4.680 2.897 1.00 0.00 31 PRO A C 2
ATOM 1703 O O . PRO A 1 31 ? -0.104 4.111 3.355 1.00 0.00 31 PRO A O 2
ATOM 1714 N N . GLU A 1 32 ? 2.125 4.152 3.001 1.00 0.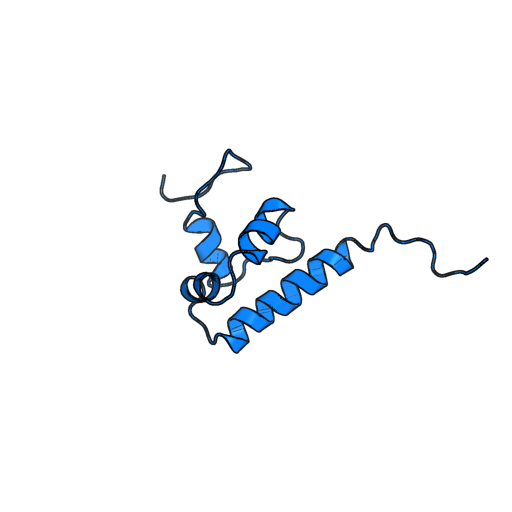00 32 GLU A N 2
ATOM 1715 C CA . GLU A 1 32 ? 2.359 2.885 3.660 1.00 0.00 32 GLU A CA 2
ATOM 1716 C C . GLU A 1 32 ? 1.638 2.853 4.972 1.00 0.00 32 GLU A C 2
ATOM 1717 O O . GLU A 1 32 ? 0.871 1.937 5.269 1.00 0.00 32 GLU A O 2
ATOM 1729 N N . LEU A 1 33 ? 1.932 3.866 5.776 1.00 0.00 33 LEU A N 2
ATOM 1730 C CA . LEU A 1 33 ? 1.350 3.953 7.080 1.00 0.00 33 LEU A CA 2
ATOM 1731 C C . LEU A 1 33 ? 0.404 5.139 7.246 1.00 0.00 33 LEU A C 2
ATOM 1732 O O . LEU A 1 33 ? -0.366 5.178 8.206 1.00 0.00 33 LEU A O 2
ATOM 1748 N N . SER A 1 34 ? 0.454 6.115 6.342 1.00 0.00 34 SER A N 2
ATOM 1749 C CA . SER A 1 34 ? -0.424 7.276 6.474 1.00 0.00 34 SER A CA 2
ATOM 1750 C C . SER A 1 34 ? -1.710 7.160 5.657 1.00 0.00 34 SER A C 2
ATOM 1751 O O . SER A 1 34 ? -2.727 7.756 6.016 1.00 0.00 34 SER A O 2
ATOM 1759 N N . LEU A 1 35 ? -1.664 6.445 4.539 1.00 0.00 35 LEU A N 2
ATOM 1760 C CA . LEU A 1 35 ? -2.838 6.337 3.673 1.00 0.00 35 LEU A CA 2
ATOM 1761 C C . LEU A 1 35 ? -3.230 4.889 3.368 1.00 0.00 35 LEU A C 2
ATOM 1762 O O . LEU A 1 35 ? -2.743 3.954 4.004 1.00 0.00 35 LEU A O 2
ATOM 1778 N N . SER A 1 36 ? -4.144 4.719 2.403 1.00 0.00 36 SER A N 2
ATOM 1779 C CA . SER A 1 36 ? -4.637 3.412 2.027 1.00 0.00 36 SER A CA 2
ATOM 1780 C C . SER A 1 36 ? -4.064 2.940 0.691 1.00 0.00 36 SER A C 2
ATOM 1781 O O . SER A 1 36 ? -3.038 3.430 0.220 1.00 0.00 36 SER A O 2
ATOM 1789 N N . SER A 1 37 ? -4.740 1.953 0.122 1.00 0.00 37 SER A N 2
ATOM 1790 C CA . SER A 1 37 ? -4.347 1.321 -1.139 1.00 0.00 37 SER A CA 2
ATOM 1791 C C . SER A 1 37 ? -4.122 2.310 -2.283 1.00 0.00 37 SER A C 2
ATOM 1792 O O . SER A 1 37 ? -3.040 2.350 -2.868 1.00 0.00 37 SER A O 2
ATOM 1800 N N . GLN A 1 38 ? -5.150 3.077 -2.627 1.00 0.00 38 GLN A N 2
ATOM 1801 C CA . GLN A 1 38 ? -5.054 4.026 -3.734 1.00 0.00 38 GLN A CA 2
ATOM 1802 C C . GLN A 1 38 ? -3.958 5.055 -3.519 1.00 0.00 38 GLN A C 2
ATOM 1803 O O . GLN A 1 38 ? -3.364 5.546 -4.480 1.00 0.00 38 GLN A O 2
ATOM 1817 N N . ASP A 1 39 ? -3.701 5.398 -2.268 1.00 0.00 39 ASP A N 2
ATOM 1818 C CA . ASP A 1 39 ? -2.686 6.390 -1.965 1.00 0.00 39 ASP A CA 2
ATOM 1819 C C . ASP A 1 39 ? -1.287 5.863 -2.247 1.00 0.00 39 ASP A C 2
ATOM 1820 O O . ASP A 1 39 ? -0.522 6.503 -2.968 1.00 0.00 39 ASP A O 2
ATOM 1829 N N . LEU A 1 40 ? -0.938 4.700 -1.693 1.00 0.00 40 LEU A N 2
ATOM 1830 C CA . LEU A 1 40 ? 0.390 4.133 -1.930 1.00 0.00 40 LEU A CA 2
ATOM 1831 C C . LEU A 1 40 ? 0.650 4.014 -3.430 1.00 0.00 40 LEU A C 2
ATOM 1832 O O . LEU A 1 40 ? 1.789 4.113 -3.882 1.00 0.00 40 LEU A O 2
ATOM 1848 N N . GLU A 1 41 ? -0.419 3.784 -4.196 1.00 0.00 41 GLU A N 2
ATOM 1849 C CA . GLU A 1 41 ? -0.308 3.633 -5.645 1.00 0.00 41 GLU A CA 2
ATOM 1850 C C . GLU A 1 41 ? -0.093 4.975 -6.344 1.00 0.00 41 GLU A C 2
ATOM 1851 O O . GLU A 1 41 ? 0.916 5.171 -7.019 1.00 0.00 41 GLU A O 2
ATOM 1863 N N . LEU A 1 42 ? -1.041 5.896 -6.193 1.00 0.00 42 LEU A N 2
ATOM 1864 C CA . LEU A 1 42 ? -0.927 7.206 -6.830 1.00 0.00 42 LEU A CA 2
ATOM 1865 C C . LEU A 1 42 ? 0.314 7.935 -6.346 1.00 0.00 42 LEU A C 2
ATOM 1866 O O . LEU A 1 42 ? 0.960 8.658 -7.105 1.00 0.00 42 LEU A O 2
ATOM 1882 N N . VAL A 1 43 ? 0.656 7.724 -5.084 1.00 0.00 43 VAL A N 2
ATOM 1883 C CA . VAL A 1 43 ? 1.837 8.349 -4.507 1.00 0.00 43 VAL A CA 2
ATOM 1884 C C . VAL A 1 43 ? 3.111 7.742 -5.099 1.00 0.00 43 VAL A C 2
ATOM 1885 O O . VAL A 1 43 ? 4.101 8.445 -5.299 1.00 0.00 43 VAL A O 2
ATOM 1898 N N . THR A 1 44 ? 3.083 6.439 -5.383 1.00 0.00 44 THR A N 2
ATOM 1899 C CA . THR A 1 44 ? 4.247 5.764 -5.959 1.00 0.00 44 THR A CA 2
ATOM 1900 C C . THR A 1 44 ? 4.573 6.339 -7.332 1.00 0.00 44 THR A C 2
ATOM 1901 O O . THR A 1 44 ? 5.734 6.387 -7.738 1.00 0.00 44 THR A O 2
ATOM 1912 N N . LYS A 1 45 ? 3.543 6.813 -8.029 1.00 0.00 45 LYS A N 2
ATOM 1913 C CA . LYS A 1 45 ? 3.712 7.426 -9.332 1.00 0.00 45 LYS A CA 2
ATOM 1914 C C . LYS A 1 45 ? 4.163 8.857 -9.121 1.00 0.00 45 LYS A C 2
ATOM 1915 O O . LYS A 1 45 ? 4.535 9.563 -10.060 1.00 0.00 45 LYS A O 2
ATOM 1934 N N . GLU A 1 46 ? 4.190 9.246 -7.849 1.00 0.00 46 GLU A N 2
ATOM 1935 C CA . GLU A 1 46 ? 4.665 10.551 -7.459 1.00 0.00 46 GLU A CA 2
ATOM 1936 C C . GLU A 1 46 ? 6.004 10.348 -6.775 1.00 0.00 46 GLU A C 2
ATOM 1937 O O . GLU A 1 46 ? 6.126 10.435 -5.555 1.00 0.00 46 GLU A O 2
ATOM 1949 N N . ASP A 1 47 ? 6.989 10.005 -7.590 1.00 0.00 47 ASP A N 2
ATOM 1950 C CA . ASP A 1 47 ? 8.338 9.700 -7.118 1.00 0.00 47 ASP A CA 2
ATOM 1951 C C . ASP A 1 47 ? 8.993 10.879 -6.393 1.00 0.00 47 ASP A C 2
ATOM 1952 O O . ASP A 1 47 ? 8.503 12.007 -6.432 1.00 0.00 47 ASP A O 2
ATOM 1961 N N . PRO A 1 48 ? 10.118 10.599 -5.696 1.00 0.00 48 PRO A N 2
ATOM 1962 C CA . PRO A 1 48 ? 10.878 11.591 -4.911 1.00 0.00 48 PRO A CA 2
ATOM 1963 C C . PRO A 1 48 ? 11.196 12.893 -5.651 1.00 0.00 48 PRO A C 2
ATOM 1964 O O . PRO A 1 48 ? 11.736 13.819 -5.051 1.00 0.00 48 PRO A O 2
ATOM 1975 N N . LYS A 1 49 ? 10.865 12.986 -6.933 1.00 0.00 49 LYS A N 2
ATOM 1976 C CA . LYS A 1 49 ? 11.130 14.207 -7.685 1.00 0.00 49 LYS A CA 2
ATOM 1977 C C . LYS A 1 49 ? 10.067 15.261 -7.374 1.00 0.00 49 LYS A C 2
ATOM 1978 O O . LYS A 1 49 ? 10.365 16.353 -6.879 1.00 0.00 49 LYS A O 2
ATOM 1997 N N . ALA A 1 50 ? 8.817 14.893 -7.619 1.00 0.00 50 ALA A N 2
ATOM 1998 C CA . ALA A 1 50 ? 7.696 15.771 -7.330 1.00 0.00 50 ALA A CA 2
ATOM 1999 C C . ALA A 1 50 ? 7.300 15.636 -5.875 1.00 0.00 50 ALA A C 2
ATOM 2000 O O . ALA A 1 50 ? 7.082 16.626 -5.168 1.00 0.00 50 ALA A O 2
ATOM 2007 N N . LEU A 1 51 ? 7.238 14.393 -5.425 1.00 0.00 51 LEU A N 2
ATOM 2008 C CA . LEU A 1 51 ? 6.900 14.110 -4.050 1.00 0.00 51 LEU A CA 2
ATOM 2009 C C . LEU A 1 51 ? 7.790 14.922 -3.129 1.00 0.00 51 LEU A C 2
ATOM 2010 O O . LEU A 1 51 ? 7.324 15.471 -2.137 1.00 0.00 51 LEU A O 2
ATOM 2026 N N . ALA A 1 52 ? 9.072 15.014 -3.476 1.00 0.00 52 ALA A N 2
ATOM 2027 C CA . ALA A 1 52 ? 10.022 15.772 -2.671 1.00 0.00 52 ALA A CA 2
ATOM 2028 C C . ALA A 1 52 ? 9.540 17.189 -2.455 1.00 0.00 52 ALA A C 2
ATOM 2029 O O . ALA A 1 52 ? 9.438 17.649 -1.332 1.00 0.00 52 ALA A O 2
ATOM 2036 N N . VAL A 1 53 ? 9.252 17.886 -3.540 1.00 0.00 53 VAL A N 2
ATOM 2037 C CA . VAL A 1 53 ? 8.789 19.256 -3.448 1.00 0.00 53 VAL A CA 2
ATOM 2038 C C . VAL A 1 53 ? 7.636 19.381 -2.454 1.00 0.00 53 VAL A C 2
ATOM 2039 O O . VAL A 1 53 ? 7.547 20.372 -1.729 1.00 0.00 53 VAL A O 2
ATOM 2052 N N . ALA A 1 54 ? 6.774 18.363 -2.389 1.00 0.00 54 ALA A N 2
ATOM 2053 C CA . ALA A 1 54 ? 5.664 18.375 -1.436 1.00 0.00 54 ALA A CA 2
ATOM 2054 C C . ALA A 1 54 ? 6.179 18.090 -0.042 1.00 0.00 54 ALA A C 2
ATOM 2055 O O . ALA A 1 54 ? 5.592 18.516 0.952 1.00 0.00 54 ALA A O 2
ATOM 2062 N N . LEU A 1 55 ? 7.296 17.390 0.019 1.00 0.00 55 LEU A N 2
ATOM 2063 C CA . LEU A 1 55 ? 7.922 17.067 1.268 1.00 0.00 55 LEU A CA 2
ATOM 2064 C C . LEU A 1 55 ? 9.366 17.482 1.204 1.00 0.00 55 LEU A C 2
ATOM 2065 O O . LEU A 1 55 ? 10.247 16.680 1.468 1.00 0.00 55 LEU A O 2
ATOM 2081 N N . ASN A 1 56 ? 9.613 18.710 0.748 1.00 0.00 56 ASN A N 2
ATOM 2082 C CA . ASN A 1 56 ? 10.970 19.189 0.567 1.00 0.00 56 ASN A CA 2
ATOM 2083 C C . ASN A 1 56 ? 11.915 18.648 1.631 1.00 0.00 56 ASN A C 2
ATOM 2084 O O . ASN A 1 56 ? 12.181 19.272 2.659 1.00 0.00 56 ASN A O 2
ATOM 2095 N N . TRP A 1 57 ? 12.452 17.495 1.294 1.00 0.00 57 TRP A N 2
ATOM 2096 C CA . TRP A 1 57 ? 13.440 16.782 2.088 1.00 0.00 57 TRP A CA 2
ATOM 2097 C C . TRP A 1 57 ? 14.417 16.197 1.104 1.00 0.00 57 TRP A C 2
ATOM 2098 O O . TRP A 1 57 ? 14.319 16.461 -0.095 1.00 0.00 57 TRP A O 2
ATOM 2119 N N . ASP A 1 58 ? 15.315 15.353 1.566 1.00 0.00 58 ASP A N 2
ATOM 2120 C CA . ASP A 1 58 ? 16.230 14.699 0.657 1.00 0.00 58 ASP A CA 2
ATOM 2121 C C . ASP A 1 58 ? 15.430 13.750 -0.218 1.00 0.00 58 ASP A C 2
ATOM 2122 O O . ASP A 1 58 ? 14.705 12.902 0.300 1.00 0.00 58 ASP A O 2
ATOM 2131 N N . ILE A 1 59 ? 15.544 13.872 -1.532 1.00 0.00 59 ILE A N 2
ATOM 2132 C CA . ILE A 1 59 ? 14.810 12.996 -2.410 1.00 0.00 59 ILE A CA 2
ATOM 2133 C C . ILE A 1 59 ? 15.110 11.558 -2.054 1.00 0.00 59 ILE A C 2
ATOM 2134 O O . ILE A 1 59 ? 14.287 10.666 -2.259 1.00 0.00 59 ILE A O 2
ATOM 2150 N N . LYS A 1 60 ? 16.294 11.349 -1.496 1.00 0.00 60 LYS A N 2
ATOM 2151 C CA . LYS A 1 60 ? 16.700 10.030 -1.080 1.00 0.00 60 LYS A CA 2
ATOM 2152 C C . LYS A 1 60 ? 15.857 9.590 0.110 1.00 0.00 60 LYS A C 2
ATOM 2153 O O . LYS A 1 60 ? 15.536 8.411 0.265 1.00 0.00 60 LYS A O 2
ATOM 2172 N N . LYS A 1 61 ? 15.476 10.566 0.931 1.00 0.00 61 LYS A N 2
ATOM 2173 C CA . LYS A 1 61 ? 14.642 10.311 2.095 1.00 0.00 61 LYS A CA 2
ATOM 2174 C C . LYS A 1 61 ? 13.189 10.129 1.679 1.00 0.00 61 LYS A C 2
ATOM 2175 O O . LYS A 1 61 ? 12.516 9.186 2.117 1.00 0.00 61 LYS A O 2
ATOM 2194 N N . THR A 1 62 ? 12.692 11.019 0.814 1.00 0.00 62 THR A N 2
ATOM 2195 C CA . THR A 1 62 ? 11.322 10.912 0.356 1.00 0.00 62 THR A CA 2
ATOM 2196 C C . THR A 1 62 ? 11.166 9.589 -0.372 1.00 0.00 62 THR A C 2
ATOM 2197 O O . THR A 1 62 ? 10.127 8.932 -0.307 1.00 0.00 62 THR A O 2
ATOM 2208 N N . GLU A 1 63 ? 12.243 9.206 -1.053 1.00 0.00 63 GLU A N 2
ATOM 2209 C CA . GLU A 1 63 ? 12.284 7.955 -1.792 1.00 0.00 63 GLU A CA 2
ATOM 2210 C C . GLU A 1 63 ? 11.988 6.789 -0.855 1.00 0.00 63 GLU A C 2
ATOM 2211 O O . GLU A 1 63 ? 11.405 5.783 -1.256 1.00 0.00 63 GLU A O 2
ATOM 2223 N N . THR A 1 64 ? 12.371 6.957 0.409 1.00 0.00 64 THR A N 2
ATOM 2224 C CA . THR A 1 64 ? 12.126 5.944 1.424 1.00 0.00 64 THR A CA 2
ATOM 2225 C C . THR A 1 64 ? 10.648 5.945 1.799 1.00 0.00 64 THR A C 2
ATOM 2226 O O . THR A 1 64 ? 10.065 4.905 2.107 1.00 0.00 64 THR A O 2
ATOM 2237 N N . VAL A 1 65 ? 10.043 7.128 1.745 1.00 0.00 65 VAL A N 2
ATOM 2238 C CA . VAL A 1 65 ? 8.635 7.280 2.051 1.00 0.00 65 VAL A CA 2
ATOM 2239 C C . VAL A 1 65 ? 7.815 6.576 0.985 1.00 0.00 65 VAL A C 2
ATOM 2240 O O . VAL A 1 65 ? 7.011 5.693 1.282 1.00 0.00 65 VAL A O 2
ATOM 2253 N N . GLN A 1 66 ? 8.025 6.967 -0.262 1.00 0.00 66 GLN A N 2
ATOM 2254 C CA . GLN A 1 66 ? 7.291 6.372 -1.361 1.00 0.00 66 GLN A CA 2
ATOM 2255 C C . GLN A 1 66 ? 7.562 4.871 -1.481 1.00 0.00 66 GLN A C 2
ATOM 2256 O O . GLN A 1 66 ? 6.632 4.075 -1.634 1.00 0.00 66 GLN A O 2
ATOM 2270 N N . GLU A 1 67 ? 8.828 4.477 -1.401 1.00 0.00 67 GLU A N 2
ATOM 2271 C CA . GLU A 1 67 ? 9.182 3.066 -1.496 1.00 0.00 67 GLU A CA 2
ATOM 2272 C C . GLU A 1 67 ? 8.484 2.267 -0.397 1.00 0.00 67 GLU A C 2
ATOM 2273 O O . GLU A 1 67 ? 8.226 1.073 -0.551 1.00 0.00 67 GLU A O 2
ATOM 2285 N N . ALA A 1 68 ? 8.181 2.938 0.712 1.00 0.00 68 ALA A N 2
ATOM 2286 C CA . ALA A 1 68 ? 7.512 2.297 1.837 1.00 0.00 68 ALA A CA 2
ATOM 2287 C C . ALA A 1 68 ? 6.050 1.976 1.521 1.00 0.00 68 ALA A C 2
ATOM 2288 O O . ALA A 1 68 ? 5.604 0.846 1.714 1.00 0.00 68 ALA A O 2
ATOM 2295 N N . CYS A 1 69 ? 5.303 2.974 1.045 1.00 0.00 69 CYS A N 2
ATOM 2296 C CA . CYS A 1 69 ? 3.886 2.788 0.723 1.00 0.00 69 CYS A CA 2
ATOM 2297 C C . CYS A 1 69 ? 3.689 1.623 -0.231 1.00 0.00 69 CYS A C 2
ATOM 2298 O O . CYS A 1 69 ? 2.729 0.860 -0.128 1.00 0.00 69 CYS A O 2
ATOM 2306 N N . GLU A 1 70 ? 4.613 1.505 -1.153 1.00 0.00 70 GLU A N 2
ATOM 2307 C CA . GLU A 1 70 ? 4.582 0.442 -2.151 1.00 0.00 70 GLU A CA 2
ATOM 2308 C C . GLU A 1 70 ? 4.767 -0.920 -1.489 1.00 0.00 70 GLU A C 2
ATOM 2309 O O . GLU A 1 70 ? 3.975 -1.844 -1.700 1.00 0.00 70 GLU A O 2
ATOM 2321 N N . ARG A 1 71 ? 5.816 -1.033 -0.683 1.00 0.00 71 ARG A N 2
ATOM 2322 C CA . ARG A 1 71 ? 6.114 -2.274 0.020 1.00 0.00 71 ARG A CA 2
ATOM 2323 C C . ARG A 1 71 ? 4.919 -2.724 0.854 1.00 0.00 71 ARG A C 2
ATOM 2324 O O . ARG A 1 71 ? 4.743 -3.914 1.105 1.00 0.00 71 ARG A O 2
ATOM 2345 N N . GLU A 1 72 ? 4.092 -1.767 1.269 1.00 0.00 72 GLU A N 2
ATOM 2346 C CA . GLU A 1 72 ? 2.910 -2.077 2.062 1.00 0.00 72 GLU A CA 2
ATOM 2347 C C . GLU A 1 72 ? 1.820 -2.670 1.184 1.00 0.00 72 GLU A C 2
ATOM 2348 O O . GLU A 1 72 ? 1.174 -3.647 1.557 1.00 0.00 72 GLU A O 2
ATOM 2360 N N . LEU A 1 73 ? 1.613 -2.069 0.017 1.00 0.00 73 LEU A N 2
ATOM 2361 C CA . LEU A 1 73 ? 0.596 -2.538 -0.916 1.00 0.00 73 LEU A CA 2
ATOM 2362 C C . LEU A 1 73 ? 0.743 -4.034 -1.180 1.00 0.00 73 LEU A C 2
ATOM 2363 O O . LEU A 1 73 ? -0.210 -4.802 -1.012 1.00 0.00 73 LEU A O 2
ATOM 2379 N N . ALA A 1 74 ? 1.940 -4.451 -1.582 1.00 0.00 74 ALA A N 2
ATOM 2380 C CA . ALA A 1 74 ? 2.194 -5.859 -1.854 1.00 0.00 74 ALA A CA 2
ATOM 2381 C C . ALA A 1 74 ? 2.109 -6.687 -0.579 1.00 0.00 74 ALA A C 2
ATOM 2382 O O . ALA A 1 74 ? 1.658 -7.832 -0.601 1.00 0.00 74 ALA A O 2
ATOM 2389 N N . LEU A 1 75 ? 2.546 -6.102 0.532 1.00 0.00 75 LEU A N 2
ATOM 2390 C CA . LEU A 1 75 ? 2.517 -6.792 1.816 1.00 0.00 75 LEU A CA 2
ATOM 2391 C C . LEU A 1 75 ? 1.090 -6.917 2.340 1.00 0.00 75 LEU A C 2
ATOM 2392 O O . LEU A 1 75 ? 0.779 -7.840 3.091 1.00 0.00 75 LEU A O 2
ATOM 2408 N N . ARG A 1 76 ? 0.222 -5.987 1.944 1.00 0.00 76 ARG A N 2
ATOM 2409 C CA . ARG A 1 76 ? -1.168 -6.005 2.382 1.00 0.00 76 ARG A CA 2
ATOM 2410 C C . ARG A 1 76 ? -1.851 -7.294 1.950 1.00 0.00 76 ARG A C 2
ATOM 2411 O O . ARG A 1 76 ? -2.682 -7.841 2.674 1.00 0.00 76 ARG A O 2
ATOM 2432 N N . LEU A 1 77 ? -1.484 -7.785 0.773 1.00 0.00 77 LEU A N 2
ATOM 2433 C CA . LEU A 1 77 ? -2.055 -9.025 0.264 1.00 0.00 77 LEU A CA 2
ATOM 2434 C C . LEU A 1 77 ? -1.639 -10.190 1.155 1.00 0.00 77 LEU A C 2
ATOM 2435 O O . LEU A 1 77 ? -2.435 -11.079 1.455 1.00 0.00 77 LEU A O 2
ATOM 2451 N N . GLN A 1 78 ? -0.381 -10.159 1.587 1.00 0.00 78 GLN A N 2
ATOM 2452 C CA . GLN A 1 78 ? 0.161 -11.192 2.462 1.00 0.00 78 GLN A CA 2
ATOM 2453 C C . GLN A 1 78 ? -0.202 -10.919 3.923 1.00 0.00 78 GLN A C 2
ATOM 2454 O O . GLN A 1 78 ? -0.064 -11.794 4.778 1.00 0.00 78 GLN A O 2
ATOM 2468 N N . GLN A 1 79 ? -0.659 -9.698 4.202 1.00 0.00 79 GLN A N 2
ATOM 2469 C CA . GLN A 1 79 ? -1.033 -9.306 5.559 1.00 0.00 79 GLN A CA 2
ATOM 2470 C C . GLN A 1 79 ? -2.430 -9.802 5.932 1.00 0.00 79 GLN A C 2
ATOM 2471 O O . GLN A 1 79 ? -2.942 -9.472 7.003 1.00 0.00 79 GLN A O 2
ATOM 2485 N N . THR A 1 80 ? -3.048 -10.593 5.055 1.00 0.00 80 THR A N 2
ATOM 2486 C CA . THR A 1 80 ? -4.386 -11.122 5.312 1.00 0.00 80 THR A CA 2
ATOM 2487 C C . THR A 1 80 ? -4.492 -11.698 6.722 1.00 0.00 80 THR A C 2
ATOM 2488 O O . THR A 1 80 ? -5.567 -11.705 7.322 1.00 0.00 80 THR A O 2
ATOM 2499 N N . GLN A 1 81 ? -3.369 -12.176 7.248 1.00 0.00 81 GLN A N 2
ATOM 2500 C CA . GLN A 1 81 ? -3.336 -12.747 8.589 1.00 0.00 81 GLN A CA 2
ATOM 2501 C C . GLN A 1 81 ? -3.425 -11.648 9.645 1.00 0.00 81 GLN A C 2
ATOM 2502 O O . GLN A 1 81 ? -3.195 -10.475 9.353 1.00 0.00 81 GLN A O 2
ATOM 2516 N N . SER A 1 82 ? -3.760 -12.036 10.871 1.00 0.00 82 SER A N 2
ATOM 2517 C CA . SER A 1 82 ? -3.881 -11.080 11.967 1.00 0.00 82 SER A CA 2
ATOM 2518 C C . SER A 1 82 ? -2.650 -11.124 12.869 1.00 0.00 82 SER A C 2
ATOM 2519 O O . SER A 1 82 ? -2.333 -12.160 13.452 1.00 0.00 82 SER A O 2
ATOM 2527 N N . LEU A 1 83 ? -1.964 -9.991 12.979 1.00 0.00 83 LEU A N 2
ATOM 2528 C CA . LEU A 1 83 ? -0.771 -9.897 13.812 1.00 0.00 83 LEU A CA 2
ATOM 2529 C C . LEU A 1 83 ? -1.122 -9.379 15.204 1.00 0.00 83 LEU A C 2
ATOM 2530 O O . LEU A 1 83 ? -2.102 -8.655 15.380 1.00 0.00 83 LEU A O 2
ATOM 2546 N N . HIS A 1 84 ? -0.315 -9.755 16.191 1.00 0.00 84 HIS A N 2
ATOM 2547 C CA . HIS A 1 84 ? -0.541 -9.327 17.568 1.00 0.00 84 HIS A CA 2
ATOM 2548 C C . HIS A 1 84 ? 0.325 -8.118 17.912 1.00 0.00 84 HIS A C 2
ATOM 2549 O O . HIS A 1 84 ? -0.048 -7.294 18.747 1.00 0.00 84 HIS A O 2
ATOM 2564 N N . SER A 1 85 ? 1.482 -8.019 17.265 1.00 0.00 85 SER A N 2
ATOM 2565 C CA . SER A 1 85 ? 2.399 -6.911 17.503 1.00 0.00 85 SER A CA 2
ATOM 2566 C C . SER A 1 85 ? 1.715 -5.571 17.254 1.00 0.00 85 SER A C 2
ATOM 2567 O O . SER A 1 85 ? 0.919 -5.432 16.325 1.00 0.00 85 SER A O 2
ATOM 2575 N N . LEU A 1 86 ? 2.029 -4.588 18.091 1.00 0.00 86 LEU A N 2
ATOM 2576 C CA . LEU A 1 86 ? 1.443 -3.259 17.964 1.00 0.00 86 LEU A CA 2
ATOM 2577 C C . LEU A 1 86 ? 2.108 -2.479 16.834 1.00 0.00 86 LEU A C 2
ATOM 2578 O O . LEU A 1 86 ? 3.227 -1.986 16.981 1.00 0.00 86 LEU A O 2
ATOM 2594 N N . ARG A 1 87 ? 1.413 -2.373 15.706 1.00 0.00 87 ARG A N 2
ATOM 2595 C CA . ARG A 1 87 ? 1.937 -1.653 14.550 1.00 0.00 87 ARG A CA 2
ATOM 2596 C C . ARG A 1 87 ? 3.237 -2.286 14.060 1.00 0.00 87 ARG A C 2
ATOM 2617 N N . THR A 1 5 ? -15.016 24.955 -0.888 1.00 0.00 5 THR A N 3
ATOM 2618 C CA . THR A 1 5 ? -14.098 24.177 -1.714 1.00 0.00 5 THR A CA 3
ATOM 2619 C C . THR A 1 5 ? -13.069 23.456 -0.850 1.00 0.00 5 THR A C 3
ATOM 2620 O O . THR A 1 5 ? -12.827 22.261 -1.020 1.00 0.00 5 THR A O 3
ATOM 2631 N N . GLY A 1 6 ? -12.466 24.191 0.080 1.00 0.00 6 GLY A N 3
ATOM 2632 C CA . GLY A 1 6 ? -11.469 23.605 0.957 1.00 0.00 6 GLY A CA 3
ATOM 2633 C C . GLY A 1 6 ? -10.070 23.686 0.380 1.00 0.00 6 GLY A C 3
ATOM 2634 O O . GLY A 1 6 ? -9.221 22.846 0.673 1.00 0.00 6 GLY A O 3
ATOM 2638 N N . ILE A 1 7 ? -9.831 24.700 -0.446 1.00 0.00 7 ILE A N 3
ATOM 2639 C CA . ILE A 1 7 ? -8.526 24.887 -1.067 1.00 0.00 7 ILE A CA 3
ATOM 2640 C C . ILE A 1 7 ? -7.767 26.040 -0.410 1.00 0.00 7 ILE A C 3
ATOM 2641 O O . ILE A 1 7 ? -8.233 27.180 -0.396 1.00 0.00 7 ILE A O 3
ATOM 2657 N N . SER A 1 8 ? -6.597 25.729 0.140 1.00 0.00 8 SER A N 3
ATOM 2658 C CA . SER A 1 8 ? -5.765 26.725 0.808 1.00 0.00 8 SER A CA 3
ATOM 2659 C C . SER A 1 8 ? -5.516 27.940 -0.081 1.00 0.00 8 SER A C 3
ATOM 2660 O O . SER A 1 8 ? -5.463 27.826 -1.306 1.00 0.00 8 SER A O 3
ATOM 2668 N N . ARG A 1 9 ? -5.361 29.104 0.548 1.00 0.00 9 ARG A N 3
ATOM 2669 C CA . ARG A 1 9 ? -5.108 30.353 -0.170 1.00 0.00 9 ARG A CA 3
ATOM 2670 C C . ARG A 1 9 ? -4.011 30.177 -1.220 1.00 0.00 9 ARG A C 3
ATOM 2671 O O . ARG A 1 9 ? -3.432 29.098 -1.346 1.00 0.00 9 ARG A O 3
ATOM 2692 N N . GLU A 1 10 ? -3.740 31.243 -1.979 1.00 0.00 10 GLU A N 3
ATOM 2693 C CA . GLU A 1 10 ? -2.719 31.213 -3.033 1.00 0.00 10 GLU A CA 3
ATOM 2694 C C . GLU A 1 10 ? -1.570 30.271 -2.677 1.00 0.00 10 GLU A C 3
ATOM 2695 O O . GLU A 1 10 ? -0.894 30.448 -1.664 1.00 0.00 10 GLU A O 3
ATOM 2707 N N . THR A 1 11 ? -1.374 29.257 -3.514 1.00 0.00 11 THR A N 3
ATOM 2708 C CA . THR A 1 11 ? -0.332 28.265 -3.294 1.00 0.00 11 THR A CA 3
ATOM 2709 C C . THR A 1 11 ? 0.640 28.202 -4.470 1.00 0.00 11 THR A C 3
ATOM 2710 O O . THR A 1 11 ? 0.416 28.823 -5.508 1.00 0.00 11 THR A O 3
ATOM 2721 N N . SER A 1 12 ? 1.722 27.449 -4.281 1.00 0.00 12 SER A N 3
ATOM 2722 C CA . SER A 1 12 ? 2.760 27.275 -5.300 1.00 0.00 12 SER A CA 3
ATOM 2723 C C . SER A 1 12 ? 2.172 27.069 -6.697 1.00 0.00 12 SER A C 3
ATOM 2724 O O . SER A 1 12 ? 0.955 27.025 -6.881 1.00 0.00 12 SER A O 3
ATOM 2732 N N . SER A 1 13 ? 3.057 26.945 -7.683 1.00 0.00 13 SER A N 3
ATOM 2733 C CA . SER A 1 13 ? 2.654 26.755 -9.075 1.00 0.00 13 SER A CA 3
ATOM 2734 C C . SER A 1 13 ? 1.567 25.689 -9.208 1.00 0.00 13 SER A C 3
ATOM 2735 O O . SER A 1 13 ? 1.262 24.972 -8.257 1.00 0.00 13 SER A O 3
ATOM 2743 N N . ASP A 1 14 ? 0.973 25.618 -10.395 1.00 0.00 14 ASP A N 3
ATOM 2744 C CA . ASP A 1 14 ? -0.100 24.678 -10.677 1.00 0.00 14 ASP A CA 3
ATOM 2745 C C . ASP A 1 14 ? 0.262 23.265 -10.248 1.00 0.00 14 ASP A C 3
ATOM 2746 O O . ASP A 1 14 ? 0.953 22.532 -10.955 1.00 0.00 14 ASP A O 3
ATOM 2755 N N . VAL A 1 15 ? -0.245 22.900 -9.086 1.00 0.00 15 VAL A N 3
ATOM 2756 C CA . VAL A 1 15 ? -0.033 21.574 -8.514 1.00 0.00 15 VAL A CA 3
ATOM 2757 C C . VAL A 1 15 ? -1.315 21.059 -7.891 1.00 0.00 15 VAL A C 3
ATOM 2758 O O . VAL A 1 15 ? -1.753 21.567 -6.858 1.00 0.00 15 VAL A O 3
ATOM 2771 N N . ALA A 1 16 ? -1.920 20.050 -8.506 1.00 0.00 16 ALA A N 3
ATOM 2772 C CA . ALA A 1 16 ? -3.145 19.504 -7.962 1.00 0.00 16 ALA A CA 3
ATOM 2773 C C . ALA A 1 16 ? -2.836 18.444 -6.918 1.00 0.00 16 ALA A C 3
ATOM 2774 O O . ALA A 1 16 ? -2.674 17.266 -7.229 1.00 0.00 16 ALA A O 3
ATOM 2781 N N . LEU A 1 17 ? -2.786 18.893 -5.674 1.00 0.00 17 LEU A N 3
ATOM 2782 C CA . LEU A 1 17 ? -2.526 18.029 -4.529 1.00 0.00 17 LEU A CA 3
ATOM 2783 C C . LEU A 1 17 ? -2.899 18.760 -3.242 1.00 0.00 17 LEU A C 3
ATOM 2784 O O . LEU A 1 17 ? -2.121 19.567 -2.735 1.00 0.00 17 LEU A O 3
ATOM 2800 N N . ALA A 1 18 ? -4.101 18.503 -2.731 1.00 0.00 18 ALA A N 3
ATOM 2801 C CA . ALA A 1 18 ? -4.574 19.170 -1.522 1.00 0.00 18 ALA A CA 3
ATOM 2802 C C . ALA A 1 18 ? -3.526 19.152 -0.415 1.00 0.00 18 ALA A C 3
ATOM 2803 O O . ALA A 1 18 ? -2.797 18.175 -0.245 1.00 0.00 18 ALA A O 3
ATOM 2810 N N . SER A 1 19 ? -3.458 20.252 0.331 1.00 0.00 19 SER A N 3
ATOM 2811 C CA . SER A 1 19 ? -2.501 20.389 1.424 1.00 0.00 19 SER A CA 3
ATOM 2812 C C . SER A 1 19 ? -2.611 19.226 2.405 1.00 0.00 19 SER A C 3
ATOM 2813 O O . SER A 1 19 ? -1.624 18.825 3.015 1.00 0.00 19 SER A O 3
ATOM 2821 N N . HIS A 1 20 ? -3.816 18.692 2.557 1.00 0.00 20 HIS A N 3
ATOM 2822 C CA . HIS A 1 20 ? -4.043 17.578 3.470 1.00 0.00 20 HIS A CA 3
ATOM 2823 C C . HIS A 1 20 ? -3.149 16.390 3.119 1.00 0.00 20 HIS A C 3
ATOM 2824 O O . HIS A 1 20 ? -2.666 15.683 4.003 1.00 0.00 20 HIS A O 3
ATOM 2839 N N . ILE A 1 21 ? -2.926 16.185 1.826 1.00 0.00 21 ILE A N 3
ATOM 2840 C CA . ILE A 1 21 ? -2.079 15.093 1.359 1.00 0.00 21 ILE A CA 3
ATOM 2841 C C . ILE A 1 21 ? -0.603 15.482 1.384 1.00 0.00 21 ILE A C 3
ATOM 2842 O O . ILE A 1 21 ? 0.253 14.683 1.761 1.00 0.00 21 ILE A O 3
ATOM 2858 N N . LEU A 1 22 ? -0.319 16.711 0.963 1.00 0.00 22 LEU A N 3
ATOM 2859 C CA . LEU A 1 22 ? 1.052 17.217 0.914 1.00 0.00 22 LEU A CA 3
ATOM 2860 C C . LEU A 1 22 ? 1.601 17.524 2.309 1.00 0.00 22 LEU A C 3
ATOM 2861 O O . LEU A 1 22 ? 2.795 17.372 2.557 1.00 0.00 22 LEU A O 3
ATOM 2877 N N . THR A 1 23 ? 0.729 17.962 3.211 1.00 0.00 23 THR A N 3
ATOM 2878 C CA . THR A 1 23 ? 1.146 18.293 4.571 1.00 0.00 23 THR A CA 3
ATOM 2879 C C . THR A 1 23 ? 1.638 17.048 5.300 1.00 0.00 23 THR A C 3
ATOM 2880 O O . THR A 1 23 ? 2.729 17.041 5.864 1.00 0.00 23 THR A O 3
ATOM 2891 N N . ALA A 1 24 ? 0.837 15.991 5.254 1.00 0.00 24 ALA A N 3
ATOM 2892 C CA . ALA A 1 24 ? 1.189 14.733 5.877 1.00 0.00 24 ALA A CA 3
ATOM 2893 C C . ALA A 1 24 ? 2.331 14.082 5.118 1.00 0.00 24 ALA A C 3
ATOM 2894 O O . ALA A 1 24 ? 3.194 13.446 5.709 1.00 0.00 24 ALA A O 3
ATOM 2901 N N . LEU A 1 25 ? 2.358 14.274 3.802 1.00 0.00 25 LEU A N 3
ATOM 2902 C CA . LEU A 1 25 ? 3.428 13.723 2.989 1.00 0.00 25 LEU A CA 3
ATOM 2903 C C . LEU A 1 25 ? 4.728 14.403 3.375 1.00 0.00 25 LEU A C 3
ATOM 2904 O O . LEU A 1 25 ? 5.756 13.757 3.563 1.00 0.00 25 LEU A O 3
ATOM 2920 N N . ARG A 1 26 ? 4.652 15.723 3.523 1.00 0.00 26 ARG A N 3
ATOM 2921 C CA . ARG A 1 26 ? 5.780 16.526 3.921 1.00 0.00 26 ARG A CA 3
ATOM 2922 C C . ARG A 1 26 ? 6.327 16.026 5.257 1.00 0.00 26 ARG A C 3
ATOM 2923 O O . ARG A 1 26 ? 7.491 16.258 5.589 1.00 0.00 26 ARG A O 3
ATOM 2944 N N . GLU A 1 27 ? 5.467 15.352 6.033 1.00 0.00 27 GLU A N 3
ATOM 2945 C CA . GLU A 1 27 ? 5.864 14.843 7.339 1.00 0.00 27 GLU A CA 3
ATOM 2946 C C . GLU A 1 27 ? 5.500 13.371 7.578 1.00 0.00 27 GLU A C 3
ATOM 2947 O O . GLU A 1 27 ? 6.388 12.518 7.592 1.00 0.00 27 GLU A O 3
ATOM 2959 N N . LYS A 1 28 ? 4.210 13.061 7.830 1.00 0.00 28 LYS A N 3
ATOM 2960 C CA . LYS A 1 28 ? 3.848 11.667 8.134 1.00 0.00 28 LYS A CA 3
ATOM 2961 C C . LYS A 1 28 ? 2.597 11.113 7.429 1.00 0.00 28 LYS A C 3
ATOM 2962 O O . LYS A 1 28 ? 1.728 10.542 8.091 1.00 0.00 28 LYS A O 3
ATOM 2981 N N . GLN A 1 29 ? 2.519 11.195 6.107 1.00 0.00 29 GLN A N 3
ATOM 2982 C CA . GLN A 1 29 ? 1.383 10.599 5.394 1.00 0.00 29 GLN A CA 3
ATOM 2983 C C . GLN A 1 29 ? 1.717 9.133 5.158 1.00 0.00 29 GLN A C 3
ATOM 2984 O O . GLN A 1 29 ? 2.843 8.840 4.769 1.00 0.00 29 GLN A O 3
ATOM 2998 N N . ALA A 1 30 ? 0.804 8.198 5.455 1.00 0.00 30 ALA A N 3
ATOM 2999 C CA . ALA A 1 30 ? 1.119 6.784 5.307 1.00 0.00 30 ALA A CA 3
ATOM 3000 C C . ALA A 1 30 ? 0.677 6.172 3.977 1.00 0.00 30 ALA A C 3
ATOM 3001 O O . ALA A 1 30 ? -0.374 5.540 3.893 1.00 0.00 30 ALA A O 3
ATOM 3008 N N . PRO A 1 31 ? 1.525 6.275 2.944 1.00 0.00 31 PRO A N 3
ATOM 3009 C CA . PRO A 1 31 ? 1.308 5.674 1.638 1.00 0.00 31 PRO A CA 3
ATOM 3010 C C . PRO A 1 31 ? 1.805 4.238 1.709 1.00 0.00 31 PRO A C 3
ATOM 3011 O O . PRO A 1 31 ? 2.252 3.662 0.721 1.00 0.00 31 PRO A O 3
ATOM 3022 N N . GLU A 1 32 ? 1.657 3.648 2.898 1.00 0.00 32 GLU A N 3
ATOM 3023 C CA . GLU A 1 32 ? 2.022 2.268 3.137 1.00 0.00 32 GLU A CA 3
ATOM 3024 C C . GLU A 1 32 ? 0.774 1.415 3.300 1.00 0.00 32 GLU A C 3
ATOM 3025 O O . GLU A 1 32 ? 0.417 0.617 2.433 1.00 0.00 32 GLU A O 3
ATOM 3037 N N . LEU A 1 33 ? 0.117 1.615 4.440 1.00 0.00 33 LEU A N 3
ATOM 3038 C CA . LEU A 1 33 ? -1.103 0.899 4.774 1.00 0.00 33 LEU A CA 3
ATOM 3039 C C . LEU A 1 33 ? -2.266 1.867 4.995 1.00 0.00 33 LEU A C 3
ATOM 3040 O O . LEU A 1 33 ? -3.429 1.470 4.924 1.00 0.00 33 LEU A O 3
ATOM 3056 N N . SER A 1 34 ? -1.954 3.137 5.275 1.00 0.00 34 SER A N 3
ATOM 3057 C CA . SER A 1 34 ? -2.995 4.122 5.511 1.00 0.00 34 SER A CA 3
ATOM 3058 C C . SER A 1 34 ? -3.733 4.448 4.225 1.00 0.00 34 SER A C 3
ATOM 3059 O O . SER A 1 34 ? -4.919 4.775 4.252 1.00 0.00 34 SER A O 3
ATOM 3067 N N . LEU A 1 35 ? -3.038 4.365 3.092 1.00 0.00 35 LEU A N 3
ATOM 3068 C CA . LEU A 1 35 ? -3.665 4.664 1.817 1.00 0.00 35 LEU A CA 3
ATOM 3069 C C . LEU A 1 35 ? -4.454 3.469 1.293 1.00 0.00 35 LEU A C 3
ATOM 3070 O O . LEU A 1 35 ? -4.353 2.365 1.827 1.00 0.00 35 LEU A O 3
ATOM 3086 N N . SER A 1 36 ? -5.249 3.699 0.251 1.00 0.00 36 SER A N 3
ATOM 3087 C CA . SER A 1 36 ? -6.062 2.659 -0.339 1.00 0.00 36 SER A CA 3
ATOM 3088 C C . SER A 1 36 ? -5.517 2.274 -1.707 1.00 0.00 36 SER A C 3
ATOM 3089 O O . SER A 1 36 ? -4.356 2.526 -2.023 1.00 0.00 36 SER A O 3
ATOM 3097 N N . SER A 1 37 ? -6.363 1.650 -2.502 1.00 0.00 37 SER A N 3
ATOM 3098 C CA . SER A 1 37 ? -5.987 1.201 -3.837 1.00 0.00 37 SER A CA 3
ATOM 3099 C C . SER A 1 37 ? -5.543 2.358 -4.731 1.00 0.00 37 SER A C 3
ATOM 3100 O O . SER A 1 37 ? -4.440 2.338 -5.277 1.00 0.00 37 SER A O 3
ATOM 3108 N N . GLN A 1 38 ? -6.405 3.358 -4.891 1.00 0.00 38 GLN A N 3
ATOM 3109 C CA . GLN A 1 38 ? -6.091 4.508 -5.738 1.00 0.00 38 GLN A CA 3
ATOM 3110 C C . GLN A 1 38 ? -5.137 5.480 -5.056 1.00 0.00 38 GLN A C 3
ATOM 3111 O O . GLN A 1 38 ? -4.343 6.142 -5.721 1.00 0.00 38 GLN A O 3
ATOM 3125 N N . ASP A 1 39 ? -5.220 5.575 -3.738 1.00 0.00 39 ASP A N 3
ATOM 3126 C CA . ASP A 1 39 ? -4.354 6.482 -2.997 1.00 0.00 39 ASP A CA 3
ATOM 3127 C C . ASP A 1 39 ? -2.900 6.030 -3.088 1.00 0.00 39 ASP A C 3
ATOM 3128 O O . ASP A 1 39 ? -2.016 6.807 -3.448 1.00 0.00 39 ASP A O 3
ATOM 3137 N N . LEU A 1 40 ? -2.666 4.759 -2.777 1.00 0.00 40 LEU A N 3
ATOM 3138 C CA . LEU A 1 40 ? -1.324 4.196 -2.840 1.00 0.00 40 LEU A CA 3
ATOM 3139 C C . LEU A 1 40 ? -0.852 4.106 -4.290 1.00 0.00 40 LEU A C 3
ATOM 3140 O O . LEU A 1 40 ? 0.344 4.188 -4.570 1.00 0.00 40 LEU A O 3
ATOM 3156 N N . GLU A 1 41 ? -1.802 3.932 -5.209 1.00 0.00 41 GLU A N 3
ATOM 3157 C CA . GLU A 1 41 ? -1.483 3.828 -6.631 1.00 0.00 41 GLU A CA 3
ATOM 3158 C C . GLU A 1 41 ? -1.114 5.188 -7.220 1.00 0.00 41 GLU A C 3
ATOM 3159 O O . GLU A 1 41 ? -0.032 5.353 -7.784 1.00 0.00 41 GLU A O 3
ATOM 3171 N N . LEU A 1 42 ? -2.012 6.164 -7.086 1.00 0.00 42 LEU A N 3
ATOM 3172 C CA . LEU A 1 42 ? -1.768 7.506 -7.605 1.00 0.00 42 LEU A CA 3
ATOM 3173 C C . LEU A 1 42 ? -0.457 8.049 -7.054 1.00 0.00 42 LEU A C 3
ATOM 3174 O O . LEU A 1 42 ? 0.302 8.710 -7.764 1.00 0.00 42 LEU A O 3
ATOM 3190 N N . VAL A 1 43 ? -0.182 7.736 -5.795 1.00 0.00 43 VAL A N 3
ATOM 3191 C CA . VAL A 1 43 ? 1.058 8.161 -5.165 1.00 0.00 43 VAL A CA 3
ATOM 3192 C C . VAL A 1 43 ? 2.224 7.387 -5.774 1.00 0.00 43 VAL A C 3
ATOM 3193 O O . VAL A 1 43 ? 3.323 7.918 -5.941 1.00 0.00 43 VAL A O 3
ATOM 3206 N N . THR A 1 44 ? 1.959 6.132 -6.128 1.00 0.00 44 THR A N 3
ATOM 3207 C CA . THR A 1 44 ? 2.963 5.275 -6.752 1.00 0.00 44 THR A CA 3
ATOM 3208 C C . THR A 1 44 ? 3.406 5.874 -8.091 1.00 0.00 44 THR A C 3
ATOM 3209 O O . THR A 1 44 ? 4.505 5.604 -8.576 1.00 0.00 44 THR A O 3
ATOM 3220 N N . LYS A 1 45 ? 2.542 6.706 -8.665 1.00 0.00 45 LYS A N 3
ATOM 3221 C CA . LYS A 1 45 ? 2.819 7.379 -9.922 1.00 0.00 45 LYS A CA 3
ATOM 3222 C C . LYS A 1 45 ? 3.396 8.754 -9.631 1.00 0.00 45 LYS A C 3
ATOM 3223 O O . LYS A 1 45 ? 3.824 9.474 -10.533 1.00 0.00 45 LYS A O 3
ATOM 3242 N N . GLU A 1 46 ? 3.447 9.081 -8.343 1.00 0.00 46 GLU A N 3
ATOM 3243 C CA . GLU A 1 46 ? 4.018 10.330 -7.892 1.00 0.00 46 GLU A CA 3
ATOM 3244 C C . GLU A 1 46 ? 5.312 10.013 -7.170 1.00 0.00 46 GLU A C 3
ATOM 3245 O O . GLU A 1 46 ? 5.401 10.080 -5.947 1.00 0.00 46 GLU A O 3
ATOM 3257 N N . ASP A 1 47 ? 6.299 9.627 -7.958 1.00 0.00 47 ASP A N 3
ATOM 3258 C CA . ASP A 1 47 ? 7.606 9.237 -7.445 1.00 0.00 47 ASP A CA 3
ATOM 3259 C C . ASP A 1 47 ? 8.301 10.377 -6.704 1.00 0.00 47 ASP A C 3
ATOM 3260 O O . ASP A 1 47 ? 7.828 11.515 -6.697 1.00 0.00 47 ASP A O 3
ATOM 3269 N N . PRO A 1 48 ? 9.434 10.059 -6.049 1.00 0.00 48 PRO A N 3
ATOM 3270 C CA . PRO A 1 48 ? 10.232 11.015 -5.262 1.00 0.00 48 PRO A CA 3
ATOM 3271 C C . PRO A 1 48 ? 10.547 12.336 -5.971 1.00 0.00 48 PRO A C 3
ATOM 3272 O O . PRO A 1 48 ? 11.212 13.192 -5.397 1.00 0.00 48 PRO A O 3
ATOM 3283 N N . LYS A 1 49 ? 10.080 12.518 -7.200 1.00 0.00 49 LYS A N 3
ATOM 3284 C CA . LYS A 1 49 ? 10.331 13.761 -7.920 1.00 0.00 49 LYS A CA 3
ATOM 3285 C C . LYS A 1 49 ? 9.344 14.848 -7.487 1.00 0.00 49 LYS A C 3
ATOM 3286 O O . LYS A 1 49 ? 9.737 15.929 -7.042 1.00 0.00 49 LYS A O 3
ATOM 3305 N N . ALA A 1 50 ? 8.057 14.532 -7.587 1.00 0.00 50 ALA A N 3
ATOM 3306 C CA . ALA A 1 50 ? 7.008 15.460 -7.185 1.00 0.00 50 ALA A CA 3
ATOM 3307 C C . ALA A 1 50 ? 6.713 15.329 -5.703 1.00 0.00 50 ALA A C 3
ATOM 3308 O O . ALA A 1 50 ? 6.692 16.318 -4.960 1.00 0.00 50 ALA A O 3
ATOM 3315 N N . LEU A 1 51 ? 6.497 14.096 -5.273 1.00 0.00 51 LEU A N 3
ATOM 3316 C CA . LEU A 1 51 ? 6.218 13.825 -3.879 1.00 0.00 51 LEU A CA 3
ATOM 3317 C C . LEU A 1 51 ? 7.262 14.500 -3.011 1.00 0.00 51 LEU A C 3
ATOM 3318 O O . LEU A 1 51 ? 6.945 15.060 -1.969 1.00 0.00 51 LEU A O 3
ATOM 3334 N N . ALA A 1 52 ? 8.512 14.465 -3.467 1.00 0.00 52 ALA A N 3
ATOM 3335 C CA . ALA A 1 52 ? 9.607 15.086 -2.733 1.00 0.00 52 ALA A CA 3
ATOM 3336 C C . ALA A 1 52 ? 9.315 16.550 -2.479 1.00 0.00 52 ALA A C 3
ATOM 3337 O O . ALA A 1 52 ? 9.380 17.015 -1.349 1.00 0.00 52 ALA A O 3
ATOM 3344 N N . VAL A 1 53 ? 8.996 17.275 -3.538 1.00 0.00 53 VAL A N 3
ATOM 3345 C CA . VAL A 1 53 ? 8.702 18.690 -3.421 1.00 0.00 53 VAL A CA 3
ATOM 3346 C C . VAL A 1 53 ? 7.678 18.948 -2.321 1.00 0.00 53 VAL A C 3
ATOM 3347 O O . VAL A 1 53 ? 7.795 19.928 -1.585 1.00 0.00 53 VAL A O 3
ATOM 3360 N N . ALA A 1 54 ? 6.694 18.056 -2.175 1.00 0.00 54 ALA A N 3
ATOM 3361 C CA . ALA A 1 54 ? 5.696 18.210 -1.117 1.00 0.00 54 ALA A CA 3
ATOM 3362 C C . ALA A 1 54 ? 6.320 17.912 0.226 1.00 0.00 54 ALA A C 3
ATOM 3363 O O . ALA A 1 54 ? 5.909 18.449 1.253 1.00 0.00 54 ALA A O 3
ATOM 3370 N N . LEU A 1 55 ? 7.337 17.069 0.206 1.00 0.00 55 LEU A N 3
ATOM 3371 C CA . LEU A 1 55 ? 8.041 16.715 1.401 1.00 0.00 55 LEU A CA 3
ATOM 3372 C C . LEU A 1 55 ? 9.481 17.106 1.245 1.00 0.00 55 LEU A C 3
ATOM 3373 O O . LEU A 1 55 ? 10.364 16.317 1.534 1.00 0.00 55 LEU A O 3
ATOM 3389 N N . ASN A 1 56 ? 9.729 18.292 0.685 1.00 0.00 56 ASN A N 3
ATOM 3390 C CA . ASN A 1 56 ? 11.084 18.723 0.419 1.00 0.00 56 ASN A CA 3
ATOM 3391 C C . ASN A 1 56 ? 12.055 18.266 1.502 1.00 0.00 56 ASN A C 3
ATOM 3392 O O . ASN A 1 56 ? 12.334 18.964 2.477 1.00 0.00 56 ASN A O 3
ATOM 3403 N N . TRP A 1 57 ? 12.582 17.090 1.248 1.00 0.00 57 TRP A N 3
ATOM 3404 C CA . TRP A 1 57 ? 13.577 16.440 2.089 1.00 0.00 57 TRP A CA 3
ATOM 3405 C C . TRP A 1 57 ? 14.669 15.969 1.161 1.00 0.00 57 TRP A C 3
ATOM 3406 O O . TRP A 1 57 ? 14.648 16.295 -0.027 1.00 0.00 57 TRP A O 3
ATOM 3427 N N . ASP A 1 58 ? 15.587 15.154 1.647 1.00 0.00 58 ASP A N 3
ATOM 3428 C CA . ASP A 1 58 ? 16.609 14.612 0.777 1.00 0.00 58 ASP A CA 3
ATOM 3429 C C . ASP A 1 58 ? 15.956 13.544 -0.089 1.00 0.00 58 ASP A C 3
ATOM 3430 O O . ASP A 1 58 ? 15.083 12.821 0.386 1.00 0.00 58 ASP A O 3
ATOM 3439 N N . ILE A 1 59 ? 16.343 13.448 -1.350 1.00 0.00 59 ILE A N 3
ATOM 3440 C CA . ILE A 1 59 ? 15.746 12.470 -2.233 1.00 0.00 59 ILE A CA 3
ATOM 3441 C C . ILE A 1 59 ? 15.921 11.089 -1.668 1.00 0.00 59 ILE A C 3
ATOM 3442 O O . ILE A 1 59 ? 14.991 10.283 -1.671 1.00 0.00 59 ILE A O 3
ATOM 3458 N N . LYS A 1 60 ? 17.106 10.821 -1.151 1.00 0.00 60 LYS A N 3
ATOM 3459 C CA . LYS A 1 60 ? 17.355 9.536 -0.557 1.00 0.00 60 LYS A CA 3
ATOM 3460 C C . LYS A 1 60 ? 16.423 9.358 0.636 1.00 0.00 60 LYS A C 3
ATOM 3461 O O . LYS A 1 60 ? 16.012 8.246 0.965 1.00 0.00 60 LYS A O 3
ATOM 3480 N N . LYS A 1 61 ? 16.087 10.482 1.270 1.00 0.00 61 LYS A N 3
ATOM 3481 C CA . LYS A 1 61 ? 15.195 10.496 2.419 1.00 0.00 61 LYS A CA 3
ATOM 3482 C C . LYS A 1 61 ? 13.724 10.378 2.004 1.00 0.00 61 LYS A C 3
ATOM 3483 O O . LYS A 1 61 ? 12.970 9.603 2.600 1.00 0.00 61 LYS A O 3
ATOM 3502 N N . THR A 1 62 ? 13.302 11.150 0.993 1.00 0.00 62 THR A N 3
ATOM 3503 C CA . THR A 1 62 ? 11.910 11.099 0.567 1.00 0.00 62 THR A CA 3
ATOM 3504 C C . THR A 1 62 ? 11.636 9.795 -0.154 1.00 0.00 62 THR A C 3
ATOM 3505 O O . THR A 1 62 ? 10.532 9.254 -0.082 1.00 0.00 62 THR A O 3
ATOM 3516 N N . GLU A 1 63 ? 12.648 9.283 -0.849 1.00 0.00 63 GLU A N 3
ATOM 3517 C CA . GLU A 1 63 ? 12.506 8.037 -1.574 1.00 0.00 63 GLU A CA 3
ATOM 3518 C C . GLU A 1 63 ? 12.438 6.863 -0.605 1.00 0.00 63 GLU A C 3
ATOM 3519 O O . GLU A 1 63 ? 11.715 5.900 -0.839 1.00 0.00 63 GLU A O 3
ATOM 3531 N N . THR A 1 64 ? 13.199 6.955 0.483 1.00 0.00 64 THR A N 3
ATOM 3532 C CA . THR A 1 64 ? 13.218 5.898 1.488 1.00 0.00 64 THR A CA 3
ATOM 3533 C C . THR A 1 64 ? 11.829 5.715 2.082 1.00 0.00 64 THR A C 3
ATOM 3534 O O . THR A 1 64 ? 11.343 4.591 2.216 1.00 0.00 64 THR A O 3
ATOM 3545 N N . VAL A 1 65 ? 11.174 6.827 2.408 1.00 0.00 65 VAL A N 3
ATOM 3546 C CA . VAL A 1 65 ? 9.828 6.766 2.949 1.00 0.00 65 VAL A CA 3
ATOM 3547 C C . VAL A 1 65 ? 8.911 6.176 1.894 1.00 0.00 65 VAL A C 3
ATOM 3548 O O . VAL A 1 65 ? 7.985 5.423 2.195 1.00 0.00 65 VAL A O 3
ATOM 3561 N N . GLN A 1 66 ? 9.204 6.515 0.641 1.00 0.00 66 GLN A N 3
ATOM 3562 C CA . GLN A 1 66 ? 8.443 6.018 -0.485 1.00 0.00 66 GLN A CA 3
ATOM 3563 C C . GLN A 1 66 ? 8.679 4.520 -0.661 1.00 0.00 66 GLN A C 3
ATOM 3564 O O . GLN A 1 66 ? 7.763 3.765 -0.998 1.00 0.00 66 GLN A O 3
ATOM 3578 N N . GLU A 1 67 ? 9.917 4.095 -0.414 1.00 0.00 67 GLU A N 3
ATOM 3579 C CA . GLU A 1 67 ? 10.285 2.691 -0.529 1.00 0.00 67 GLU A CA 3
ATOM 3580 C C . GLU A 1 67 ? 9.471 1.856 0.447 1.00 0.00 67 GLU A C 3
ATOM 3581 O O . GLU A 1 67 ? 9.131 0.707 0.168 1.00 0.00 67 GLU A O 3
ATOM 3593 N N . ALA A 1 68 ? 9.136 2.458 1.582 1.00 0.00 68 ALA A N 3
ATOM 3594 C CA . ALA A 1 68 ? 8.333 1.782 2.588 1.00 0.00 68 ALA A CA 3
ATOM 3595 C C . ALA A 1 68 ? 6.905 1.641 2.083 1.00 0.00 68 ALA A C 3
ATOM 3596 O O . ALA A 1 68 ? 6.275 0.596 2.243 1.00 0.00 68 ALA A O 3
ATOM 3603 N N . CYS A 1 69 ? 6.401 2.712 1.476 1.00 0.00 69 CYS A N 3
ATOM 3604 C CA . CYS A 1 69 ? 5.044 2.754 0.936 1.00 0.00 69 CYS A CA 3
ATOM 3605 C C . CYS A 1 69 ? 4.749 1.566 0.030 1.00 0.00 69 CYS A C 3
ATOM 3606 O O . CYS A 1 69 ? 3.704 0.926 0.152 1.00 0.00 69 CYS A O 3
ATOM 3614 N N . GLU A 1 70 ? 5.671 1.268 -0.876 1.00 0.00 70 GLU A N 3
ATOM 3615 C CA . GLU A 1 70 ? 5.500 0.150 -1.798 1.00 0.00 70 GLU A CA 3
ATOM 3616 C C . GLU A 1 70 ? 5.630 -1.181 -1.067 1.00 0.00 70 GLU A C 3
ATOM 3617 O O . GLU A 1 70 ? 4.739 -2.030 -1.130 1.00 0.00 70 GLU A O 3
ATOM 3629 N N . ARG A 1 71 ? 6.748 -1.354 -0.367 1.00 0.00 71 ARG A N 3
ATOM 3630 C CA . ARG A 1 71 ? 7.000 -2.579 0.383 1.00 0.00 71 ARG A CA 3
ATOM 3631 C C . ARG A 1 71 ? 5.844 -2.878 1.329 1.00 0.00 71 ARG A C 3
ATOM 3632 O O . ARG A 1 71 ? 5.536 -4.040 1.607 1.00 0.00 71 ARG A O 3
ATOM 3653 N N . GLU A 1 72 ? 5.192 -1.824 1.807 1.00 0.00 72 GLU A N 3
ATOM 3654 C CA . GLU A 1 72 ? 4.061 -1.977 2.703 1.00 0.00 72 GLU A CA 3
ATOM 3655 C C . GLU A 1 72 ? 2.823 -2.405 1.929 1.00 0.00 72 GLU A C 3
ATOM 3656 O O . GLU A 1 72 ? 2.060 -3.260 2.380 1.00 0.00 72 GLU A O 3
ATOM 3668 N N . LEU A 1 73 ? 2.629 -1.808 0.755 1.00 0.00 73 LEU A N 3
ATOM 3669 C CA . LEU A 1 73 ? 1.486 -2.132 -0.090 1.00 0.00 73 LEU A CA 3
ATOM 3670 C C . LEU A 1 73 ? 1.360 -3.642 -0.270 1.00 0.00 73 LEU A C 3
ATOM 3671 O O . LEU A 1 73 ? 0.276 -4.204 -0.117 1.00 0.00 73 LEU A O 3
ATOM 3687 N N . ALA A 1 74 ? 2.475 -4.298 -0.585 1.00 0.00 74 ALA A N 3
ATOM 3688 C CA . ALA A 1 74 ? 2.478 -5.743 -0.773 1.00 0.00 74 ALA A CA 3
ATOM 3689 C C . ALA A 1 74 ? 2.356 -6.461 0.565 1.00 0.00 74 ALA A C 3
ATOM 3690 O O . ALA A 1 74 ? 1.731 -7.518 0.658 1.00 0.00 74 ALA A O 3
ATOM 3697 N N . LEU A 1 75 ? 2.944 -5.873 1.603 1.00 0.00 75 LEU A N 3
ATOM 3698 C CA . LEU A 1 75 ? 2.888 -6.456 2.939 1.00 0.00 75 LEU A CA 3
ATOM 3699 C C . LEU A 1 75 ? 1.439 -6.570 3.408 1.00 0.00 75 LEU A C 3
ATOM 3700 O O . LEU A 1 75 ? 1.094 -7.462 4.184 1.00 0.00 75 LEU A O 3
ATOM 3716 N N . ARG A 1 76 ? 0.598 -5.661 2.925 1.00 0.00 76 ARG A N 3
ATOM 3717 C CA . ARG A 1 76 ? -0.814 -5.652 3.284 1.00 0.00 76 ARG A CA 3
ATOM 3718 C C . ARG A 1 76 ? -1.565 -6.774 2.574 1.00 0.00 76 ARG A C 3
ATOM 3719 O O . ARG A 1 76 ? -2.562 -7.287 3.083 1.00 0.00 76 ARG A O 3
ATOM 3740 N N . LEU A 1 77 ? -1.082 -7.151 1.392 1.00 0.00 77 LEU A N 3
ATOM 3741 C CA . LEU A 1 77 ? -1.706 -8.214 0.607 1.00 0.00 77 LEU A CA 3
ATOM 3742 C C . LEU A 1 77 ? -1.934 -9.467 1.451 1.00 0.00 77 LEU A C 3
ATOM 3743 O O . LEU A 1 77 ? -2.839 -10.254 1.178 1.00 0.00 77 LEU A O 3
ATOM 3759 N N . GLN A 1 78 ? -1.107 -9.645 2.478 1.00 0.00 78 GLN A N 3
ATOM 3760 C CA . GLN A 1 78 ? -1.220 -10.804 3.361 1.00 0.00 78 GLN A CA 3
ATOM 3761 C C . GLN A 1 78 ? -2.637 -10.939 3.914 1.00 0.00 78 GLN A C 3
ATOM 3762 O O . GLN A 1 78 ? -3.069 -12.034 4.274 1.00 0.00 78 GLN A O 3
ATOM 3776 N N . GLN A 1 79 ? -3.355 -9.822 3.979 1.00 0.00 79 GLN A N 3
ATOM 3777 C CA . GLN A 1 79 ? -4.722 -9.819 4.487 1.00 0.00 79 GLN A CA 3
ATOM 3778 C C . GLN A 1 79 ? -5.635 -10.686 3.623 1.00 0.00 79 GLN A C 3
ATOM 3779 O O . GLN A 1 79 ? -6.721 -11.078 4.052 1.00 0.00 79 GLN A O 3
ATOM 3793 N N . THR A 1 80 ? -5.194 -10.983 2.402 1.00 0.00 80 THR A N 3
ATOM 3794 C CA . THR A 1 80 ? -5.979 -11.802 1.484 1.00 0.00 80 THR A CA 3
ATOM 3795 C C . THR A 1 80 ? -5.839 -13.293 1.796 1.00 0.00 80 THR A C 3
ATOM 3796 O O . THR A 1 80 ? -6.412 -14.133 1.103 1.00 0.00 80 THR A O 3
ATOM 3807 N N . GLN A 1 81 ? -5.078 -13.620 2.841 1.00 0.00 81 GLN A N 3
ATOM 3808 C CA . GLN A 1 81 ? -4.871 -15.011 3.231 1.00 0.00 81 GLN A CA 3
ATOM 3809 C C . GLN A 1 81 ? -6.205 -15.740 3.388 1.00 0.00 81 GLN A C 3
ATOM 3810 O O . GLN A 1 81 ? -6.998 -15.419 4.273 1.00 0.00 81 GLN A O 3
ATOM 3824 N N . SER A 1 82 ? -6.443 -16.720 2.521 1.00 0.00 82 SER A N 3
ATOM 3825 C CA . SER A 1 82 ? -7.678 -17.494 2.562 1.00 0.00 82 SER A CA 3
ATOM 3826 C C . SER A 1 82 ? -7.404 -18.935 2.980 1.00 0.00 82 SER A C 3
ATOM 3827 O O . SER A 1 82 ? -6.498 -19.582 2.454 1.00 0.00 82 SER A O 3
ATOM 3835 N N . LEU A 1 83 ? -8.194 -19.431 3.926 1.00 0.00 83 LEU A N 3
ATOM 3836 C CA . LEU A 1 83 ? -8.036 -20.797 4.413 1.00 0.00 83 LEU A CA 3
ATOM 3837 C C . LEU A 1 83 ? -9.012 -21.738 3.714 1.00 0.00 83 LEU A C 3
ATOM 3838 O O . LEU A 1 83 ? -10.229 -21.607 3.858 1.00 0.00 83 LEU A O 3
ATOM 3854 N N . HIS A 1 84 ? -8.472 -22.686 2.955 1.00 0.00 84 HIS A N 3
ATOM 3855 C CA . HIS A 1 84 ? -9.296 -23.650 2.233 1.00 0.00 84 HIS A CA 3
ATOM 3856 C C . HIS A 1 84 ? -9.234 -25.022 2.895 1.00 0.00 84 HIS A C 3
ATOM 3857 O O . HIS A 1 84 ? -10.265 -25.636 3.171 1.00 0.00 84 HIS A O 3
ATOM 3872 N N . SER A 1 85 ? -8.019 -25.499 3.145 1.00 0.00 85 SER A N 3
ATOM 3873 C CA . SER A 1 85 ? -7.823 -26.800 3.774 1.00 0.00 85 SER A CA 3
ATOM 3874 C C . SER A 1 85 ? -7.894 -26.687 5.293 1.00 0.00 85 SER A C 3
ATOM 3875 O O . SER A 1 85 ? -7.989 -25.589 5.840 1.00 0.00 85 SER A O 3
ATOM 3883 N N . LEU A 1 86 ? -7.844 -27.830 5.970 1.00 0.00 86 LEU A N 3
ATOM 3884 C CA . LEU A 1 86 ? -7.901 -27.860 7.426 1.00 0.00 86 LEU A CA 3
ATOM 3885 C C . LEU A 1 86 ? -6.745 -28.672 7.999 1.00 0.00 86 LEU A C 3
ATOM 3886 O O . LEU A 1 86 ? -6.064 -29.398 7.275 1.00 0.00 86 LEU A O 3
ATOM 3902 N N . ARG A 1 87 ? -6.527 -28.545 9.304 1.00 0.00 87 ARG A N 3
ATOM 3903 C CA . ARG A 1 87 ? -5.452 -29.268 9.974 1.00 0.00 87 ARG A CA 3
ATOM 3904 C C . ARG A 1 87 ? -5.689 -30.773 9.914 1.00 0.00 87 ARG A C 3
ATOM 3925 N N . THR A 1 5 ? -14.811 26.647 -2.351 1.00 0.00 5 THR A N 4
ATOM 3926 C CA . THR A 1 5 ? -14.666 25.287 -1.847 1.00 0.00 5 THR A CA 4
ATOM 3927 C C . THR A 1 5 ? -13.582 25.215 -0.777 1.00 0.00 5 THR A C 4
ATOM 3928 O O . THR A 1 5 ? -13.670 24.414 0.154 1.00 0.00 5 THR A O 4
ATOM 3939 N N . GLY A 1 6 ? -12.562 26.056 -0.913 1.00 0.00 6 GLY A N 4
ATOM 3940 C CA . GLY A 1 6 ? -11.478 26.068 0.052 1.00 0.00 6 GLY A CA 4
ATOM 3941 C C . GLY A 1 6 ? -10.260 25.307 -0.432 1.00 0.00 6 GLY A C 4
ATOM 3942 O O . GLY A 1 6 ? -9.493 24.775 0.369 1.00 0.00 6 GLY A O 4
ATOM 3946 N N . ILE A 1 7 ? -10.082 25.256 -1.748 1.00 0.00 7 ILE A N 4
ATOM 3947 C CA . ILE A 1 7 ? -8.949 24.555 -2.340 1.00 0.00 7 ILE A CA 4
ATOM 3948 C C . ILE A 1 7 ? -7.736 25.473 -2.456 1.00 0.00 7 ILE A C 4
ATOM 3949 O O . ILE A 1 7 ? -7.866 26.650 -2.793 1.00 0.00 7 ILE A O 4
ATOM 3965 N N . SER A 1 8 ? -6.556 24.926 -2.177 1.00 0.00 8 SER A N 4
ATOM 3966 C CA . SER A 1 8 ? -5.317 25.695 -2.249 1.00 0.00 8 SER A CA 4
ATOM 3967 C C . SER A 1 8 ? -5.177 26.379 -3.606 1.00 0.00 8 SER A C 4
ATOM 3968 O O . SER A 1 8 ? -5.249 25.731 -4.651 1.00 0.00 8 SER A O 4
ATOM 3976 N N . ARG A 1 9 ? -4.977 27.693 -3.583 1.00 0.00 9 ARG A N 4
ATOM 3977 C CA . ARG A 1 9 ? -4.829 28.466 -4.812 1.00 0.00 9 ARG A CA 4
ATOM 3978 C C . ARG A 1 9 ? -3.407 28.370 -5.353 1.00 0.00 9 ARG A C 4
ATOM 3979 O O . ARG A 1 9 ? -2.489 29.010 -4.838 1.00 0.00 9 ARG A O 4
ATOM 4000 N N . GLU A 1 10 ? -3.230 27.568 -6.397 1.00 0.00 10 GLU A N 4
ATOM 4001 C CA . GLU A 1 10 ? -1.921 27.386 -7.012 1.00 0.00 10 GLU A CA 4
ATOM 4002 C C . GLU A 1 10 ? -1.986 27.652 -8.513 1.00 0.00 10 GLU A C 4
ATOM 4003 O O . GLU A 1 10 ? -3.064 27.860 -9.069 1.00 0.00 10 GLU A O 4
ATOM 4015 N N . THR A 1 11 ? -0.826 27.644 -9.165 1.00 0.00 11 THR A N 4
ATOM 4016 C CA . THR A 1 11 ? -0.755 27.885 -10.604 1.00 0.00 11 THR A CA 4
ATOM 4017 C C . THR A 1 11 ? -1.697 26.952 -11.359 1.00 0.00 11 THR A C 4
ATOM 4018 O O . THR A 1 11 ? -2.135 25.934 -10.824 1.00 0.00 11 THR A O 4
ATOM 4029 N N . SER A 1 12 ? -2.007 27.306 -12.603 1.00 0.00 12 SER A N 4
ATOM 4030 C CA . SER A 1 12 ? -2.901 26.494 -13.420 1.00 0.00 12 SER A CA 4
ATOM 4031 C C . SER A 1 12 ? -2.226 25.194 -13.839 1.00 0.00 12 SER A C 4
ATOM 4032 O O . SER A 1 12 ? -1.651 25.100 -14.924 1.00 0.00 12 SER A O 4
ATOM 4040 N N . SER A 1 13 ? -2.306 24.190 -12.973 1.00 0.00 13 SER A N 4
ATOM 4041 C CA . SER A 1 13 ? -1.712 22.887 -13.246 1.00 0.00 13 SER A CA 4
ATOM 4042 C C . SER A 1 13 ? -2.758 21.785 -13.115 1.00 0.00 13 SER A C 4
ATOM 4043 O O . SER A 1 13 ? -3.823 21.997 -12.538 1.00 0.00 13 SER A O 4
ATOM 4051 N N . ASP A 1 14 ? -2.448 20.603 -13.644 1.00 0.00 14 ASP A N 4
ATOM 4052 C CA . ASP A 1 14 ? -3.368 19.478 -13.566 1.00 0.00 14 ASP A CA 4
ATOM 4053 C C . ASP A 1 14 ? -2.895 18.477 -12.519 1.00 0.00 14 ASP A C 4
ATOM 4054 O O . ASP A 1 14 ? -2.048 17.627 -12.791 1.00 0.00 14 ASP A O 4
ATOM 4063 N N . VAL A 1 15 ? -3.457 18.588 -11.323 1.00 0.00 15 VAL A N 4
ATOM 4064 C CA . VAL A 1 15 ? -3.107 17.699 -10.220 1.00 0.00 15 VAL A CA 4
ATOM 4065 C C . VAL A 1 15 ? -4.209 17.662 -9.179 1.00 0.00 15 VAL A C 4
ATOM 4066 O O . VAL A 1 15 ? -4.427 18.640 -8.465 1.00 0.00 15 VAL A O 4
ATOM 4079 N N . ALA A 1 16 ? -4.894 16.530 -9.071 1.00 0.00 16 ALA A N 4
ATOM 4080 C CA . ALA A 1 16 ? -5.945 16.413 -8.085 1.00 0.00 16 ALA A CA 4
ATOM 4081 C C . ALA A 1 16 ? -5.384 15.842 -6.794 1.00 0.00 16 ALA A C 4
ATOM 4082 O O . ALA A 1 16 ? -5.283 14.627 -6.618 1.00 0.00 16 ALA A O 4
ATOM 4089 N N . LEU A 1 17 ? -5.035 16.744 -5.891 1.00 0.00 17 LEU A N 4
ATOM 4090 C CA . LEU A 1 17 ? -4.493 16.373 -4.589 1.00 0.00 17 LEU A CA 4
ATOM 4091 C C . LEU A 1 17 ? -4.557 17.559 -3.629 1.00 0.00 17 LEU A C 4
ATOM 4092 O O . LEU A 1 17 ? -3.679 18.421 -3.633 1.00 0.00 17 LEU A O 4
ATOM 4108 N N . ALA A 1 18 ? -5.605 17.597 -2.811 1.00 0.00 18 ALA A N 4
ATOM 4109 C CA . ALA A 1 18 ? -5.789 18.680 -1.851 1.00 0.00 18 ALA A CA 4
ATOM 4110 C C . ALA A 1 18 ? -4.566 18.846 -0.954 1.00 0.00 18 ALA A C 4
ATOM 4111 O O . ALA A 1 18 ? -3.823 17.894 -0.719 1.00 0.00 18 ALA A O 4
ATOM 4118 N N . SER A 1 19 ? -4.366 20.064 -0.456 1.00 0.00 19 SER A N 4
ATOM 4119 C CA . SER A 1 19 ? -3.233 20.360 0.417 1.00 0.00 19 SER A CA 4
ATOM 4120 C C . SER A 1 19 ? -3.219 19.430 1.625 1.00 0.00 19 SER A C 4
ATOM 4121 O O . SER A 1 19 ? -2.156 19.041 2.111 1.00 0.00 19 SER A O 4
ATOM 4129 N N . HIS A 1 20 ? -4.407 19.071 2.103 1.00 0.00 20 HIS A N 4
ATOM 4130 C CA . HIS A 1 20 ? -4.536 18.179 3.252 1.00 0.00 20 HIS A CA 4
ATOM 4131 C C . HIS A 1 20 ? -3.726 16.904 3.041 1.00 0.00 20 HIS A C 4
ATOM 4132 O O . HIS A 1 20 ? -3.217 16.312 3.994 1.00 0.00 20 HIS A O 4
ATOM 4147 N N . ILE A 1 21 ? -3.596 16.500 1.782 1.00 0.00 21 ILE A N 4
ATOM 4148 C CA . ILE A 1 21 ? -2.830 15.310 1.435 1.00 0.00 21 ILE A CA 4
ATOM 4149 C C . ILE A 1 21 ? -1.338 15.623 1.403 1.00 0.00 21 ILE A C 4
ATOM 4150 O O . ILE A 1 21 ? -0.505 14.768 1.709 1.00 0.00 21 ILE A O 4
ATOM 4166 N N . LEU A 1 22 ? -1.010 16.855 1.025 1.00 0.00 22 LEU A N 4
ATOM 4167 C CA . LEU A 1 22 ? 0.379 17.293 0.941 1.00 0.00 22 LEU A CA 4
ATOM 4168 C C . LEU A 1 22 ? 1.000 17.443 2.327 1.00 0.00 22 LEU A C 4
ATOM 4169 O O . LEU A 1 22 ? 2.194 17.208 2.506 1.00 0.00 22 LEU A O 4
ATOM 4185 N N . THR A 1 23 ? 0.189 17.831 3.306 1.00 0.00 23 THR A N 4
ATOM 4186 C CA . THR A 1 23 ? 0.680 17.999 4.670 1.00 0.00 23 THR A CA 4
ATOM 4187 C C . THR A 1 23 ? 1.171 16.665 5.216 1.00 0.00 23 THR A C 4
ATOM 4188 O O . THR A 1 23 ? 2.290 16.556 5.717 1.00 0.00 23 THR A O 4
ATOM 4199 N N . ALA A 1 24 ? 0.328 15.646 5.088 1.00 0.00 24 ALA A N 4
ATOM 4200 C CA . ALA A 1 24 ? 0.664 14.308 5.534 1.00 0.00 24 ALA A CA 4
ATOM 4201 C C . ALA A 1 24 ? 1.753 13.716 4.653 1.00 0.00 24 ALA A C 4
ATOM 4202 O O . ALA A 1 24 ? 2.552 12.900 5.108 1.00 0.00 24 ALA A O 4
ATOM 4209 N N . LEU A 1 25 ? 1.800 14.147 3.391 1.00 0.00 25 LEU A N 4
ATOM 4210 C CA . LEU A 1 25 ? 2.808 13.666 2.460 1.00 0.00 25 LEU A CA 4
ATOM 4211 C C . LEU A 1 25 ? 4.173 14.197 2.858 1.00 0.00 25 LEU A C 4
ATOM 4212 O O . LEU A 1 25 ? 5.147 13.452 2.937 1.00 0.00 25 LEU A O 4
ATOM 4228 N N . ARG A 1 26 ? 4.225 15.497 3.108 1.00 0.00 26 ARG A N 4
ATOM 4229 C CA . ARG A 1 26 ? 5.443 16.155 3.497 1.00 0.00 26 ARG A CA 4
ATOM 4230 C C . ARG A 1 26 ? 5.868 15.727 4.896 1.00 0.00 26 ARG A C 4
ATOM 4231 O O . ARG A 1 26 ? 6.997 15.984 5.306 1.00 0.00 26 ARG A O 4
ATOM 4252 N N . GLU A 1 27 ? 4.962 15.111 5.662 1.00 0.00 27 GLU A N 4
ATOM 4253 C CA . GLU A 1 27 ? 5.294 14.715 7.024 1.00 0.00 27 GLU A CA 4
ATOM 4254 C C . GLU A 1 27 ? 5.110 13.217 7.296 1.00 0.00 27 GLU A C 4
ATOM 4255 O O . GLU A 1 27 ? 6.094 12.487 7.410 1.00 0.00 27 GLU A O 4
ATOM 4267 N N . LYS A 1 28 ? 3.858 12.758 7.456 1.00 0.00 28 LYS A N 4
ATOM 4268 C CA . LYS A 1 28 ? 3.627 11.341 7.779 1.00 0.00 28 LYS A CA 4
ATOM 4269 C C . LYS A 1 28 ? 2.590 10.636 6.896 1.00 0.00 28 LYS A C 4
ATOM 4270 O O . LYS A 1 28 ? 1.556 10.182 7.387 1.00 0.00 28 LYS A O 4
ATOM 4289 N N . GLN A 1 29 ? 2.881 10.501 5.612 1.00 0.00 29 GLN A N 4
ATOM 4290 C CA . GLN A 1 29 ? 1.981 9.797 4.697 1.00 0.00 29 GLN A CA 4
ATOM 4291 C C . GLN A 1 29 ? 2.327 8.315 4.676 1.00 0.00 29 GLN A C 4
ATOM 4292 O O . GLN A 1 29 ? 3.441 7.966 4.289 1.00 0.00 29 GLN A O 4
ATOM 4306 N N . ALA A 1 30 ? 1.431 7.434 5.133 1.00 0.00 30 ALA A N 4
ATOM 4307 C CA . ALA A 1 30 ? 1.746 6.015 5.169 1.00 0.00 30 ALA A CA 4
ATOM 4308 C C . ALA A 1 30 ? 1.199 5.239 3.974 1.00 0.00 30 ALA A C 4
ATOM 4309 O O . ALA A 1 30 ? 0.171 4.570 4.078 1.00 0.00 30 ALA A O 4
ATOM 4316 N N . PRO A 1 31 ? 1.913 5.261 2.842 1.00 0.00 31 PRO A N 4
ATOM 4317 C CA . PRO A 1 31 ? 1.550 4.507 1.653 1.00 0.00 31 PRO A CA 4
ATOM 4318 C C . PRO A 1 31 ? 1.742 3.022 1.900 1.00 0.00 31 PRO A C 4
ATOM 4319 O O . PRO A 1 31 ? 2.164 2.293 1.004 1.00 0.00 31 PRO A O 4
ATOM 4330 N N . GLU A 1 32 ? 1.369 2.549 3.095 1.00 0.00 32 GLU A N 4
ATOM 4331 C CA . GLU A 1 32 ? 1.435 1.138 3.407 1.00 0.00 32 GLU A CA 4
ATOM 4332 C C . GLU A 1 32 ? 0.025 0.592 3.563 1.00 0.00 32 GLU A C 4
ATOM 4333 O O . GLU A 1 32 ? -0.511 -0.082 2.685 1.00 0.00 32 GLU A O 4
ATOM 4345 N N . LEU A 1 33 ? -0.575 0.938 4.696 1.00 0.00 33 LEU A N 4
ATOM 4346 C CA . LEU A 1 33 ? -1.936 0.548 5.015 1.00 0.00 33 LEU A CA 4
ATOM 4347 C C . LEU A 1 33 ? -2.796 1.788 5.250 1.00 0.00 33 LEU A C 4
ATOM 4348 O O . LEU A 1 33 ? -4.023 1.729 5.166 1.00 0.00 33 LEU A O 4
ATOM 4364 N N . SER A 1 34 ? -2.143 2.913 5.569 1.00 0.00 34 SER A N 4
ATOM 4365 C CA . SER A 1 34 ? -2.846 4.151 5.841 1.00 0.00 34 SER A CA 4
ATOM 4366 C C . SER A 1 34 ? -3.662 4.608 4.641 1.00 0.00 34 SER A C 4
ATOM 4367 O O . SER A 1 34 ? -4.736 5.186 4.809 1.00 0.00 34 SER A O 4
ATOM 4375 N N . LEU A 1 35 ? -3.164 4.371 3.425 1.00 0.00 35 LEU A N 4
ATOM 4376 C CA . LEU A 1 35 ? -3.910 4.806 2.240 1.00 0.00 35 LEU A CA 4
ATOM 4377 C C . LEU A 1 35 ? -4.550 3.632 1.513 1.00 0.00 35 LEU A C 4
ATOM 4378 O O . LEU A 1 35 ? -4.475 2.492 1.968 1.00 0.00 35 LEU A O 4
ATOM 4394 N N . SER A 1 36 ? -5.190 3.920 0.378 1.00 0.00 36 SER A N 4
ATOM 4395 C CA . SER A 1 36 ? -5.848 2.906 -0.410 1.00 0.00 36 SER A CA 4
ATOM 4396 C C . SER A 1 36 ? -5.051 2.608 -1.675 1.00 0.00 36 SER A C 4
ATOM 4397 O O . SER A 1 36 ? -3.845 2.849 -1.742 1.00 0.00 36 SER A O 4
ATOM 4405 N N . SER A 1 37 ? -5.736 2.053 -2.658 1.00 0.00 37 SER A N 4
ATOM 4406 C CA . SER A 1 37 ? -5.118 1.676 -3.924 1.00 0.00 37 SER A CA 4
ATOM 4407 C C . SER A 1 37 ? -4.715 2.879 -4.777 1.00 0.00 37 SER A C 4
ATOM 4408 O O . SER A 1 37 ? -3.624 2.895 -5.344 1.00 0.00 37 SER A O 4
ATOM 4416 N N . GLN A 1 38 ? -5.593 3.876 -4.896 1.00 0.00 38 GLN A N 4
ATOM 4417 C CA . GLN A 1 38 ? -5.297 5.050 -5.718 1.00 0.00 38 GLN A CA 4
ATOM 4418 C C . GLN A 1 38 ? -4.334 6.015 -5.043 1.00 0.00 38 GLN A C 4
ATOM 4419 O O . GLN A 1 38 ? -3.542 6.675 -5.713 1.00 0.00 38 GLN A O 4
ATOM 4433 N N . ASP A 1 39 ? -4.403 6.113 -3.725 1.00 0.00 39 ASP A N 4
ATOM 4434 C CA . ASP A 1 39 ? -3.525 7.018 -2.996 1.00 0.00 39 ASP A CA 4
ATOM 4435 C C . ASP A 1 39 ? -2.080 6.547 -3.102 1.00 0.00 39 ASP A C 4
ATOM 4436 O O . ASP A 1 39 ? -1.188 7.314 -3.467 1.00 0.00 39 ASP A O 4
ATOM 4445 N N . LEU A 1 40 ? -1.859 5.273 -2.798 1.00 0.00 40 LEU A N 4
ATOM 4446 C CA . LEU A 1 40 ? -0.524 4.690 -2.879 1.00 0.00 40 LEU A CA 4
ATOM 4447 C C . LEU A 1 40 ? -0.092 4.563 -4.340 1.00 0.00 40 LEU A C 4
ATOM 4448 O O . LEU A 1 40 ? 1.098 4.594 -4.650 1.00 0.00 40 LEU A O 4
ATOM 4464 N N . GLU A 1 41 ? -1.070 4.414 -5.233 1.00 0.00 41 GLU A N 4
ATOM 4465 C CA . GLU A 1 41 ? -0.795 4.280 -6.661 1.00 0.00 41 GLU A CA 4
ATOM 4466 C C . GLU A 1 41 ? -0.371 5.620 -7.262 1.00 0.00 41 GLU A C 4
ATOM 4467 O O . GLU A 1 41 ? 0.688 5.728 -7.877 1.00 0.00 41 GLU A O 4
ATOM 4479 N N . LEU A 1 42 ? -1.206 6.638 -7.083 1.00 0.00 42 LEU A N 4
ATOM 4480 C CA . LEU A 1 42 ? -0.911 7.966 -7.610 1.00 0.00 42 LEU A CA 4
ATOM 4481 C C . LEU A 1 42 ? 0.387 8.503 -7.019 1.00 0.00 42 LEU A C 4
ATOM 4482 O O . LEU A 1 42 ? 1.148 9.197 -7.694 1.00 0.00 42 LEU A O 4
ATOM 4498 N N . VAL A 1 43 ? 0.641 8.159 -5.762 1.00 0.00 43 VAL A N 4
ATOM 4499 C CA . VAL A 1 43 ? 1.861 8.591 -5.085 1.00 0.00 43 VAL A CA 4
ATOM 4500 C C . VAL A 1 43 ? 3.060 7.802 -5.600 1.00 0.00 43 VAL A C 4
ATOM 4501 O O . VAL A 1 43 ? 4.138 8.356 -5.819 1.00 0.00 43 VAL A O 4
ATOM 4514 N N . THR A 1 44 ? 2.845 6.510 -5.825 1.00 0.00 44 THR A N 4
ATOM 4515 C CA . THR A 1 44 ? 3.898 5.649 -6.357 1.00 0.00 44 THR A CA 4
ATOM 4516 C C . THR A 1 44 ? 4.297 6.129 -7.749 1.00 0.00 44 THR A C 4
ATOM 4517 O O . THR A 1 44 ? 5.366 5.790 -8.258 1.00 0.00 44 THR A O 4
ATOM 4528 N N . LYS A 1 45 ? 3.429 6.944 -8.343 1.00 0.00 45 LYS A N 4
ATOM 4529 C CA . LYS A 1 45 ? 3.665 7.510 -9.658 1.00 0.00 45 LYS A CA 4
ATOM 4530 C C . LYS A 1 45 ? 4.216 8.914 -9.490 1.00 0.00 45 LYS A C 4
ATOM 4531 O O . LYS A 1 45 ? 4.596 9.575 -10.456 1.00 0.00 45 LYS A O 4
ATOM 4550 N N . GLU A 1 46 ? 4.285 9.343 -8.232 1.00 0.00 46 GLU A N 4
ATOM 4551 C CA . GLU A 1 46 ? 4.822 10.641 -7.900 1.00 0.00 46 GLU A CA 4
ATOM 4552 C C . GLU A 1 46 ? 6.211 10.453 -7.325 1.00 0.00 46 GLU A C 4
ATOM 4553 O O . GLU A 1 46 ? 6.435 10.576 -6.121 1.00 0.00 46 GLU A O 4
ATOM 4565 N N . ASP A 1 47 ? 7.129 10.118 -8.212 1.00 0.00 47 ASP A N 4
ATOM 4566 C CA . ASP A 1 47 ? 8.517 9.855 -7.843 1.00 0.00 47 ASP A CA 4
ATOM 4567 C C . ASP A 1 47 ? 9.141 11.050 -7.126 1.00 0.00 47 ASP A C 4
ATOM 4568 O O . ASP A 1 47 ? 8.538 12.119 -7.032 1.00 0.00 47 ASP A O 4
ATOM 4577 N N . PRO A 1 48 ? 10.357 10.861 -6.578 1.00 0.00 48 PRO A N 4
ATOM 4578 C CA . PRO A 1 48 ? 11.066 11.897 -5.824 1.00 0.00 48 PRO A CA 4
ATOM 4579 C C . PRO A 1 48 ? 10.960 13.290 -6.438 1.00 0.00 48 PRO A C 4
ATOM 4580 O O . PRO A 1 48 ? 11.082 14.283 -5.731 1.00 0.00 48 PRO A O 4
ATOM 4591 N N . LYS A 1 49 ? 10.746 13.377 -7.743 1.00 0.00 49 LYS A N 4
ATOM 4592 C CA . LYS A 1 49 ? 10.636 14.678 -8.396 1.00 0.00 49 LYS A CA 4
ATOM 4593 C C . LYS A 1 49 ? 9.506 15.513 -7.785 1.00 0.00 49 LYS A C 4
ATOM 4594 O O . LYS A 1 49 ? 9.727 16.630 -7.288 1.00 0.00 49 LYS A O 4
ATOM 4613 N N . ALA A 1 50 ? 8.304 14.943 -7.744 1.00 0.00 50 ALA A N 4
ATOM 4614 C CA . ALA A 1 50 ? 7.173 15.621 -7.132 1.00 0.00 50 ALA A CA 4
ATOM 4615 C C . ALA A 1 50 ? 7.189 15.375 -5.641 1.00 0.00 50 ALA A C 4
ATOM 4616 O O . ALA A 1 50 ? 6.853 16.248 -4.841 1.00 0.00 50 ALA A O 4
ATOM 4623 N N . LEU A 1 51 ? 7.622 14.177 -5.276 1.00 0.00 51 LEU A N 4
ATOM 4624 C CA . LEU A 1 51 ? 7.738 13.799 -3.886 1.00 0.00 51 LEU A CA 4
ATOM 4625 C C . LEU A 1 51 ? 8.678 14.773 -3.204 1.00 0.00 51 LEU A C 4
ATOM 4626 O O . LEU A 1 51 ? 8.446 15.198 -2.080 1.00 0.00 51 LEU A O 4
ATOM 4642 N N . ALA A 1 52 ? 9.745 15.139 -3.907 1.00 0.00 52 ALA A N 4
ATOM 4643 C CA . ALA A 1 52 ? 10.714 16.078 -3.370 1.00 0.00 52 ALA A CA 4
ATOM 4644 C C . ALA A 1 52 ? 9.996 17.278 -2.798 1.00 0.00 52 ALA A C 4
ATOM 4645 O O . ALA A 1 52 ? 10.066 17.537 -1.604 1.00 0.00 52 ALA A O 4
ATOM 4652 N N . VAL A 1 53 ? 9.297 18.010 -3.656 1.00 0.00 53 VAL A N 4
ATOM 4653 C CA . VAL A 1 53 ? 8.575 19.181 -3.177 1.00 0.00 53 VAL A CA 4
ATOM 4654 C C . VAL A 1 53 ? 7.492 18.769 -2.169 1.00 0.00 53 VAL A C 4
ATOM 4655 O O . VAL A 1 53 ? 7.583 19.121 -0.994 1.00 0.00 53 VAL A O 4
ATOM 4668 N N . ALA A 1 54 ? 6.462 18.040 -2.614 1.00 0.00 54 ALA A N 4
ATOM 4669 C CA . ALA A 1 54 ? 5.375 17.617 -1.717 1.00 0.00 54 ALA A CA 4
ATOM 4670 C C . ALA A 1 54 ? 5.887 16.942 -0.452 1.00 0.00 54 ALA A C 4
ATOM 4671 O O . ALA A 1 54 ? 5.141 16.778 0.515 1.00 0.00 54 ALA A O 4
ATOM 4678 N N . LEU A 1 55 ? 7.152 16.569 -0.450 1.00 0.00 55 LEU A N 4
ATOM 4679 C CA . LEU A 1 55 ? 7.741 15.938 0.697 1.00 0.00 55 LEU A CA 4
ATOM 4680 C C . LEU A 1 55 ? 9.075 16.544 0.974 1.00 0.00 55 LEU A C 4
ATOM 4681 O O . LEU A 1 55 ? 10.025 15.848 1.297 1.00 0.00 55 LEU A O 4
ATOM 4697 N N . ASN A 1 56 ? 9.156 17.847 0.744 1.00 0.00 56 ASN A N 4
ATOM 4698 C CA . ASN A 1 56 ? 10.388 18.583 0.878 1.00 0.00 56 ASN A CA 4
ATOM 4699 C C . ASN A 1 56 ? 11.312 17.998 1.936 1.00 0.00 56 ASN A C 4
ATOM 4700 O O . ASN A 1 56 ? 11.353 18.424 3.087 1.00 0.00 56 ASN A O 4
ATOM 4711 N N . TRP A 1 57 ? 12.077 17.037 1.456 1.00 0.00 57 TRP A N 4
ATOM 4712 C CA . TRP A 1 57 ? 13.083 16.316 2.220 1.00 0.00 57 TRP A CA 4
ATOM 4713 C C . TRP A 1 57 ? 14.152 15.879 1.242 1.00 0.00 57 TRP A C 4
ATOM 4714 O O . TRP A 1 57 ? 14.100 16.245 0.066 1.00 0.00 57 TRP A O 4
ATOM 4735 N N . ASP A 1 58 ? 15.091 15.057 1.681 1.00 0.00 58 ASP A N 4
ATOM 4736 C CA . ASP A 1 58 ? 16.103 14.552 0.770 1.00 0.00 58 ASP A CA 4
ATOM 4737 C C . ASP A 1 58 ? 15.421 13.630 -0.233 1.00 0.00 58 ASP A C 4
ATOM 4738 O O . ASP A 1 58 ? 14.531 12.865 0.140 1.00 0.00 58 ASP A O 4
ATOM 4747 N N . ILE A 1 59 ? 15.808 13.704 -1.500 1.00 0.00 59 ILE A N 4
ATOM 4748 C CA . ILE A 1 59 ? 15.190 12.876 -2.509 1.00 0.00 59 ILE A CA 4
ATOM 4749 C C . ILE A 1 59 ? 15.319 11.422 -2.133 1.00 0.00 59 ILE A C 4
ATOM 4750 O O . ILE A 1 59 ? 14.384 10.637 -2.293 1.00 0.00 59 ILE A O 4
ATOM 4766 N N . LYS A 1 60 ? 16.488 11.065 -1.633 1.00 0.00 60 LYS A N 4
ATOM 4767 C CA . LYS A 1 60 ? 16.732 9.704 -1.237 1.00 0.00 60 LYS A CA 4
ATOM 4768 C C . LYS A 1 60 ? 15.863 9.332 -0.043 1.00 0.00 60 LYS A C 4
ATOM 4769 O O . LYS A 1 60 ? 15.477 8.176 0.127 1.00 0.00 60 LYS A O 4
ATOM 4788 N N . LYS A 1 61 ? 15.561 10.330 0.782 1.00 0.00 61 LYS A N 4
ATOM 4789 C CA . LYS A 1 61 ? 14.738 10.126 1.967 1.00 0.00 61 LYS A CA 4
ATOM 4790 C C . LYS A 1 61 ? 13.256 10.011 1.617 1.00 0.00 61 LYS A C 4
ATOM 4791 O O . LYS A 1 61 ? 12.521 9.255 2.258 1.00 0.00 61 LYS A O 4
ATOM 4810 N N . THR A 1 62 ? 12.805 10.762 0.610 1.00 0.00 62 THR A N 4
ATOM 4811 C CA . THR A 1 62 ? 11.404 10.725 0.219 1.00 0.00 62 THR A CA 4
ATOM 4812 C C . THR A 1 62 ? 11.083 9.401 -0.442 1.00 0.00 62 THR A C 4
ATOM 4813 O O . THR A 1 62 ? 9.975 8.881 -0.309 1.00 0.00 62 THR A O 4
ATOM 4824 N N . GLU A 1 63 ? 12.062 8.848 -1.151 1.00 0.00 63 GLU A N 4
ATOM 4825 C CA . GLU A 1 63 ? 11.877 7.577 -1.818 1.00 0.00 63 GLU A CA 4
ATOM 4826 C C . GLU A 1 63 ? 11.859 6.439 -0.805 1.00 0.00 63 GLU A C 4
ATOM 4827 O O . GLU A 1 63 ? 11.164 5.445 -0.987 1.00 0.00 63 GLU A O 4
ATOM 4839 N N . THR A 1 64 ? 12.649 6.584 0.255 1.00 0.00 64 THR A N 4
ATOM 4840 C CA . THR A 1 64 ? 12.736 5.560 1.290 1.00 0.00 64 THR A CA 4
ATOM 4841 C C . THR A 1 64 ? 11.434 5.444 2.078 1.00 0.00 64 THR A C 4
ATOM 4842 O O . THR A 1 64 ? 11.050 4.350 2.490 1.00 0.00 64 THR A O 4
ATOM 4853 N N . VAL A 1 65 ? 10.753 6.569 2.288 1.00 0.00 65 VAL A N 4
ATOM 4854 C CA . VAL A 1 65 ? 9.500 6.565 3.028 1.00 0.00 65 VAL A CA 4
ATOM 4855 C C . VAL A 1 65 ? 8.374 6.006 2.171 1.00 0.00 65 VAL A C 4
ATOM 4856 O O . VAL A 1 65 ? 7.516 5.270 2.656 1.00 0.00 65 VAL A O 4
ATOM 4869 N N . GLN A 1 66 ? 8.390 6.359 0.891 1.00 0.00 66 GLN A N 4
ATOM 4870 C CA . GLN A 1 66 ? 7.375 5.890 -0.037 1.00 0.00 66 GLN A CA 4
ATOM 4871 C C . GLN A 1 66 ? 7.648 4.453 -0.491 1.00 0.00 66 GLN A C 4
ATOM 4872 O O . GLN A 1 66 ? 6.722 3.669 -0.682 1.00 0.00 66 GLN A O 4
ATOM 4886 N N . GLU A 1 67 ? 8.927 4.126 -0.672 1.00 0.00 67 GLU A N 4
ATOM 4887 C CA . GLU A 1 67 ? 9.337 2.793 -1.119 1.00 0.00 67 GLU A CA 4
ATOM 4888 C C . GLU A 1 67 ? 9.179 1.751 -0.015 1.00 0.00 67 GLU A C 4
ATOM 4889 O O . GLU A 1 67 ? 8.765 0.620 -0.270 1.00 0.00 67 GLU A O 4
ATOM 4901 N N . ALA A 1 68 ? 9.495 2.143 1.215 1.00 0.00 68 ALA A N 4
ATOM 4902 C CA . ALA A 1 68 ? 9.367 1.240 2.352 1.00 0.00 68 ALA A CA 4
ATOM 4903 C C . ALA A 1 68 ? 7.896 1.034 2.672 1.00 0.00 68 ALA A C 4
ATOM 4904 O O . ALA A 1 68 ? 7.405 -0.094 2.754 1.00 0.00 68 ALA A O 4
ATOM 4911 N N . CYS A 1 69 ? 7.199 2.148 2.836 1.00 0.00 69 CYS A N 4
ATOM 4912 C CA . CYS A 1 69 ? 5.779 2.127 3.132 1.00 0.00 69 CYS A CA 4
ATOM 4913 C C . CYS A 1 69 ? 5.032 1.315 2.073 1.00 0.00 69 CYS A C 4
ATOM 4914 O O . CYS A 1 69 ? 4.034 0.662 2.370 1.00 0.00 69 CYS A O 4
ATOM 4922 N N . GLU A 1 70 ? 5.543 1.331 0.841 1.00 0.00 70 GLU A N 4
ATOM 4923 C CA . GLU A 1 70 ? 4.938 0.565 -0.246 1.00 0.00 70 GLU A CA 4
ATOM 4924 C C . GLU A 1 70 ? 5.048 -0.925 0.057 1.00 0.00 70 GLU A C 4
ATOM 4925 O O . GLU A 1 70 ? 4.051 -1.653 0.069 1.00 0.00 70 GLU A O 4
ATOM 4937 N N . ARG A 1 71 ? 6.275 -1.363 0.326 1.00 0.00 71 ARG A N 4
ATOM 4938 C CA . ARG A 1 71 ? 6.539 -2.755 0.660 1.00 0.00 71 ARG A CA 4
ATOM 4939 C C . ARG A 1 71 ? 5.646 -3.201 1.813 1.00 0.00 71 ARG A C 4
ATOM 4940 O O . ARG A 1 71 ? 5.349 -4.386 1.964 1.00 0.00 71 ARG A O 4
ATOM 4961 N N . GLU A 1 72 ? 5.202 -2.233 2.614 1.00 0.00 72 GLU A N 4
ATOM 4962 C CA . GLU A 1 72 ? 4.324 -2.518 3.737 1.00 0.00 72 GLU A CA 4
ATOM 4963 C C . GLU A 1 72 ? 2.901 -2.754 3.257 1.00 0.00 72 GLU A C 4
ATOM 4964 O O . GLU A 1 72 ? 2.181 -3.586 3.808 1.00 0.00 72 GLU A O 4
ATOM 4976 N N . LEU A 1 73 ? 2.500 -2.024 2.222 1.00 0.00 73 LEU A N 4
ATOM 4977 C CA . LEU A 1 73 ? 1.162 -2.168 1.669 1.00 0.00 73 LEU A CA 4
ATOM 4978 C C . LEU A 1 73 ? 0.951 -3.576 1.133 1.00 0.00 73 LEU A C 4
ATOM 4979 O O . LEU A 1 73 ? -0.133 -4.145 1.271 1.00 0.00 73 LEU A O 4
ATOM 4995 N N . ALA A 1 74 ? 1.986 -4.145 0.520 1.00 0.00 74 ALA A N 4
ATOM 4996 C CA . ALA A 1 74 ? 1.892 -5.492 -0.028 1.00 0.00 74 ALA A CA 4
ATOM 4997 C C . ALA A 1 74 ? 2.029 -6.546 1.066 1.00 0.00 74 ALA A C 4
ATOM 4998 O O . ALA A 1 74 ? 1.445 -7.626 0.977 1.00 0.00 74 ALA A O 4
ATOM 5005 N N . LEU A 1 75 ? 2.806 -6.229 2.097 1.00 0.00 75 LEU A N 4
ATOM 5006 C CA . LEU A 1 75 ? 3.016 -7.155 3.204 1.00 0.00 75 LEU A CA 4
ATOM 5007 C C . LEU A 1 75 ? 1.768 -7.243 4.079 1.00 0.00 75 LEU A C 4
ATOM 5008 O O . LEU A 1 75 ? 1.346 -8.330 4.471 1.00 0.00 75 LEU A O 4
ATOM 5024 N N . ARG A 1 76 ? 1.185 -6.087 4.382 1.00 0.00 76 ARG A N 4
ATOM 5025 C CA . ARG A 1 76 ? -0.014 -6.025 5.213 1.00 0.00 76 ARG A CA 4
ATOM 5026 C C . ARG A 1 76 ? -1.175 -6.774 4.565 1.00 0.00 76 ARG A C 4
ATOM 5027 O O . ARG A 1 76 ? -2.062 -7.277 5.257 1.00 0.00 76 ARG A O 4
ATOM 5048 N N . LEU A 1 77 ? -1.162 -6.857 3.239 1.00 0.00 77 LEU A N 4
ATOM 5049 C CA . LEU A 1 77 ? -2.211 -7.563 2.510 1.00 0.00 77 LEU A CA 4
ATOM 5050 C C . LEU A 1 77 ? -1.995 -9.074 2.591 1.00 0.00 77 LEU A C 4
ATOM 5051 O O . LEU A 1 77 ? -2.950 -9.848 2.638 1.00 0.00 77 LEU A O 4
ATOM 5067 N N . GLN A 1 78 ? -0.728 -9.476 2.602 1.00 0.00 78 GLN A N 4
ATOM 5068 C CA . GLN A 1 78 ? -0.366 -10.887 2.673 1.00 0.00 78 GLN A CA 4
ATOM 5069 C C . GLN A 1 78 ? -0.476 -11.413 4.101 1.00 0.00 78 GLN A C 4
ATOM 5070 O O . GLN A 1 78 ? -0.754 -12.591 4.320 1.00 0.00 78 GLN A O 4
ATOM 5084 N N . GLN A 1 79 ? -0.254 -10.531 5.071 1.00 0.00 79 GLN A N 4
ATOM 5085 C CA . GLN A 1 79 ? -0.325 -10.906 6.479 1.00 0.00 79 GLN A CA 4
ATOM 5086 C C . GLN A 1 79 ? -1.717 -11.421 6.846 1.00 0.00 79 GLN A C 4
ATOM 5087 O O . GLN A 1 79 ? -1.887 -12.099 7.858 1.00 0.00 79 GLN A O 4
ATOM 5101 N N . THR A 1 80 ? -2.709 -11.092 6.022 1.00 0.00 80 THR A N 4
ATOM 5102 C CA . THR A 1 80 ? -4.084 -11.522 6.266 1.00 0.00 80 THR A CA 4
ATOM 5103 C C . THR A 1 80 ? -4.153 -13.019 6.559 1.00 0.00 80 THR A C 4
ATOM 5104 O O . THR A 1 80 ? -4.956 -13.463 7.380 1.00 0.00 80 THR A O 4
ATOM 5115 N N . GLN A 1 81 ? -3.306 -13.790 5.885 1.00 0.00 81 GLN A N 4
ATOM 5116 C CA . GLN A 1 81 ? -3.275 -15.236 6.077 1.00 0.00 81 GLN A CA 4
ATOM 5117 C C . GLN A 1 81 ? -2.932 -15.584 7.522 1.00 0.00 81 GLN A C 4
ATOM 5118 O O . GLN A 1 81 ? -2.353 -14.773 8.246 1.00 0.00 81 GLN A O 4
ATOM 5132 N N . SER A 1 82 ? -3.294 -16.793 7.936 1.00 0.00 82 SER A N 4
ATOM 5133 C CA . SER A 1 82 ? -3.026 -17.248 9.295 1.00 0.00 82 SER A CA 4
ATOM 5134 C C . SER A 1 82 ? -1.893 -18.270 9.316 1.00 0.00 82 SER A C 4
ATOM 5135 O O . SER A 1 82 ? -2.025 -19.369 8.774 1.00 0.00 82 SER A O 4
ATOM 5143 N N . LEU A 1 83 ? -0.782 -17.903 9.944 1.00 0.00 83 LEU A N 4
ATOM 5144 C CA . LEU A 1 83 ? 0.374 -18.787 10.037 1.00 0.00 83 LEU A CA 4
ATOM 5145 C C . LEU A 1 83 ? 0.385 -19.533 11.366 1.00 0.00 83 LEU A C 4
ATOM 5146 O O . LEU A 1 83 ? -0.368 -19.203 12.282 1.00 0.00 83 LEU A O 4
ATOM 5162 N N . HIS A 1 84 ? 1.242 -20.544 11.464 1.00 0.00 84 HIS A N 4
ATOM 5163 C CA . HIS A 1 84 ? 1.354 -21.340 12.682 1.00 0.00 84 HIS A CA 4
ATOM 5164 C C . HIS A 1 84 ? 2.380 -20.748 13.647 1.00 0.00 84 HIS A C 4
ATOM 5165 O O . HIS A 1 84 ? 2.649 -21.318 14.704 1.00 0.00 84 HIS A O 4
ATOM 5180 N N . SER A 1 85 ? 2.953 -19.601 13.283 1.00 0.00 85 SER A N 4
ATOM 5181 C CA . SER A 1 85 ? 3.946 -18.944 14.123 1.00 0.00 85 SER A CA 4
ATOM 5182 C C . SER A 1 85 ? 3.427 -17.601 14.627 1.00 0.00 85 SER A C 4
ATOM 5183 O O . SER A 1 85 ? 3.288 -16.650 13.860 1.00 0.00 85 SER A O 4
ATOM 5191 N N . LEU A 1 86 ? 3.143 -17.533 15.924 1.00 0.00 86 LEU A N 4
ATOM 5192 C CA . LEU A 1 86 ? 2.638 -16.308 16.534 1.00 0.00 86 LEU A CA 4
ATOM 5193 C C . LEU A 1 86 ? 3.669 -15.188 16.439 1.00 0.00 86 LEU A C 4
ATOM 5194 O O . LEU A 1 86 ? 4.488 -15.007 17.340 1.00 0.00 86 LEU A O 4
ATOM 5210 N N . ARG A 1 87 ? 3.621 -14.436 15.343 1.00 0.00 87 ARG A N 4
ATOM 5211 C CA . ARG A 1 87 ? 4.551 -13.332 15.131 1.00 0.00 87 ARG A CA 4
ATOM 5212 C C . ARG A 1 87 ? 5.995 -13.824 15.150 1.00 0.00 87 ARG A C 4
ATOM 5233 N N . THR A 1 5 ? -13.527 24.086 1.247 1.00 0.00 5 THR A N 5
ATOM 5234 C CA . THR A 1 5 ? -12.695 22.958 0.841 1.00 0.00 5 THR A CA 5
ATOM 5235 C C . THR A 1 5 ? -11.218 23.255 1.084 1.00 0.00 5 THR A C 5
ATOM 5236 O O . THR A 1 5 ? -10.496 22.434 1.650 1.00 0.00 5 THR A O 5
ATOM 5247 N N . GLY A 1 6 ? -10.775 24.430 0.651 1.00 0.00 6 GLY A N 5
ATOM 5248 C CA . GLY A 1 6 ? -9.386 24.811 0.830 1.00 0.00 6 GLY A CA 5
ATOM 5249 C C . GLY A 1 6 ? -8.561 24.609 -0.426 1.00 0.00 6 GLY A C 5
ATOM 5250 O O . GLY A 1 6 ? -7.351 24.396 -0.353 1.00 0.00 6 GLY A O 5
ATOM 5254 N N . ILE A 1 7 ? -9.216 24.675 -1.579 1.00 0.00 7 ILE A N 5
ATOM 5255 C CA . ILE A 1 7 ? -8.537 24.499 -2.857 1.00 0.00 7 ILE A CA 5
ATOM 5256 C C . ILE A 1 7 ? -8.699 25.735 -3.739 1.00 0.00 7 ILE A C 5
ATOM 5257 O O . ILE A 1 7 ? -9.747 26.381 -3.730 1.00 0.00 7 ILE A O 5
ATOM 5273 N N . SER A 1 8 ? -7.656 26.059 -4.496 1.00 0.00 8 SER A N 5
ATOM 5274 C CA . SER A 1 8 ? -7.686 27.219 -5.381 1.00 0.00 8 SER A CA 5
ATOM 5275 C C . SER A 1 8 ? -8.206 26.838 -6.764 1.00 0.00 8 SER A C 5
ATOM 5276 O O . SER A 1 8 ? -7.960 25.734 -7.249 1.00 0.00 8 SER A O 5
ATOM 5284 N N . ARG A 1 9 ? -8.927 27.761 -7.393 1.00 0.00 9 ARG A N 5
ATOM 5285 C CA . ARG A 1 9 ? -9.483 27.525 -8.721 1.00 0.00 9 ARG A CA 5
ATOM 5286 C C . ARG A 1 9 ? -8.377 27.225 -9.728 1.00 0.00 9 ARG A C 5
ATOM 5287 O O . ARG A 1 9 ? -7.560 28.090 -10.043 1.00 0.00 9 ARG A O 5
ATOM 5308 N N . GLU A 1 10 ? -8.357 25.994 -10.229 1.00 0.00 10 GLU A N 5
ATOM 5309 C CA . GLU A 1 10 ? -7.349 25.582 -11.199 1.00 0.00 10 GLU A CA 5
ATOM 5310 C C . GLU A 1 10 ? -8.002 24.981 -12.440 1.00 0.00 10 GLU A C 5
ATOM 5311 O O . GLU A 1 10 ? -9.133 24.499 -12.388 1.00 0.00 10 GLU A O 5
ATOM 5323 N N . THR A 1 11 ? -7.276 25.008 -13.555 1.00 0.00 11 THR A N 5
ATOM 5324 C CA . THR A 1 11 ? -7.780 24.462 -14.811 1.00 0.00 11 THR A CA 5
ATOM 5325 C C . THR A 1 11 ? -8.181 23.001 -14.643 1.00 0.00 11 THR A C 5
ATOM 5326 O O . THR A 1 11 ? -7.838 22.368 -13.647 1.00 0.00 11 THR A O 5
ATOM 5337 N N . SER A 1 12 ? -8.914 22.472 -15.621 1.00 0.00 12 SER A N 5
ATOM 5338 C CA . SER A 1 12 ? -9.367 21.082 -15.581 1.00 0.00 12 SER A CA 5
ATOM 5339 C C . SER A 1 12 ? -8.224 20.139 -15.214 1.00 0.00 12 SER A C 5
ATOM 5340 O O . SER A 1 12 ? -7.496 19.662 -16.084 1.00 0.00 12 SER A O 5
ATOM 5348 N N . SER A 1 13 ? -8.071 19.884 -13.920 1.00 0.00 13 SER A N 5
ATOM 5349 C CA . SER A 1 13 ? -7.015 19.006 -13.429 1.00 0.00 13 SER A CA 5
ATOM 5350 C C . SER A 1 13 ? -7.595 17.848 -12.625 1.00 0.00 13 SER A C 5
ATOM 5351 O O . SER A 1 13 ? -8.763 17.873 -12.232 1.00 0.00 13 SER A O 5
ATOM 5359 N N . ASP A 1 14 ? -6.768 16.839 -12.376 1.00 0.00 14 ASP A N 5
ATOM 5360 C CA . ASP A 1 14 ? -7.172 15.681 -11.620 1.00 0.00 14 ASP A CA 5
ATOM 5361 C C . ASP A 1 14 ? -7.071 15.974 -10.128 1.00 0.00 14 ASP A C 5
ATOM 5362 O O . ASP A 1 14 ? -7.086 17.131 -9.707 1.00 0.00 14 ASP A O 5
ATOM 5371 N N . VAL A 1 15 ? -6.964 14.922 -9.343 1.00 0.00 15 VAL A N 5
ATOM 5372 C CA . VAL A 1 15 ? -6.851 15.052 -7.898 1.00 0.00 15 VAL A CA 5
ATOM 5373 C C . VAL A 1 15 ? -5.568 15.753 -7.539 1.00 0.00 15 VAL A C 5
ATOM 5374 O O . VAL A 1 15 ? -4.554 15.110 -7.267 1.00 0.00 15 VAL A O 5
ATOM 5387 N N . ALA A 1 16 ? -5.605 17.070 -7.535 1.00 0.00 16 ALA A N 5
ATOM 5388 C CA . ALA A 1 16 ? -4.422 17.810 -7.199 1.00 0.00 16 ALA A CA 5
ATOM 5389 C C . ALA A 1 16 ? -4.207 17.771 -5.696 1.00 0.00 16 ALA A C 5
ATOM 5390 O O . ALA A 1 16 ? -4.804 18.543 -4.948 1.00 0.00 16 ALA A O 5
ATOM 5397 N N . LEU A 1 17 ? -3.347 16.850 -5.286 1.00 0.00 17 LEU A N 5
ATOM 5398 C CA . LEU A 1 17 ? -2.997 16.636 -3.879 1.00 0.00 17 LEU A CA 5
ATOM 5399 C C . LEU A 1 17 ? -3.214 17.885 -3.029 1.00 0.00 17 LEU A C 5
ATOM 5400 O O . LEU A 1 17 ? -2.318 18.716 -2.881 1.00 0.00 17 LEU A O 5
ATOM 5416 N N . ALA A 1 18 ? -4.413 18.002 -2.476 1.00 0.00 18 ALA A N 5
ATOM 5417 C CA . ALA A 1 18 ? -4.770 19.139 -1.634 1.00 0.00 18 ALA A CA 5
ATOM 5418 C C . ALA A 1 18 ? -3.738 19.356 -0.531 1.00 0.00 18 ALA A C 5
ATOM 5419 O O . ALA A 1 18 ? -2.969 18.453 -0.202 1.00 0.00 18 ALA A O 5
ATOM 5426 N N . SER A 1 19 ? -3.727 20.558 0.035 1.00 0.00 19 SER A N 5
ATOM 5427 C CA . SER A 1 19 ? -2.787 20.894 1.102 1.00 0.00 19 SER A CA 5
ATOM 5428 C C . SER A 1 19 ? -2.885 19.900 2.256 1.00 0.00 19 SER A C 5
ATOM 5429 O O . SER A 1 19 ? -1.881 19.563 2.885 1.00 0.00 19 SER A O 5
ATOM 5437 N N . HIS A 1 20 ? -4.100 19.436 2.532 1.00 0.00 20 HIS A N 5
ATOM 5438 C CA . HIS A 1 20 ? -4.328 18.481 3.612 1.00 0.00 20 HIS A CA 5
ATOM 5439 C C . HIS A 1 20 ? -3.556 17.187 3.371 1.00 0.00 20 HIS A C 5
ATOM 5440 O O . HIS A 1 20 ? -3.066 16.557 4.312 1.00 0.00 20 HIS A O 5
ATOM 5455 N N . ILE A 1 21 ? -3.426 16.807 2.106 1.00 0.00 21 ILE A N 5
ATOM 5456 C CA . ILE A 1 21 ? -2.689 15.605 1.744 1.00 0.00 21 ILE A CA 5
ATOM 5457 C C . ILE A 1 21 ? -1.196 15.898 1.678 1.00 0.00 21 ILE A C 5
ATOM 5458 O O . ILE A 1 21 ? -0.367 15.072 2.063 1.00 0.00 21 ILE A O 5
ATOM 5474 N N . LEU A 1 22 ? -0.866 17.084 1.176 1.00 0.00 22 LEU A N 5
ATOM 5475 C CA . LEU A 1 22 ? 0.519 17.512 1.036 1.00 0.00 22 LEU A CA 5
ATOM 5476 C C . LEU A 1 22 ? 1.171 17.770 2.391 1.00 0.00 22 LEU A C 5
ATOM 5477 O O . LEU A 1 22 ? 2.336 17.437 2.594 1.00 0.00 22 LEU A O 5
ATOM 5493 N N . THR A 1 23 ? 0.426 18.366 3.317 1.00 0.00 23 THR A N 5
ATOM 5494 C CA . THR A 1 23 ? 0.960 18.657 4.644 1.00 0.00 23 THR A CA 5
ATOM 5495 C C . THR A 1 23 ? 1.411 17.371 5.329 1.00 0.00 23 THR A C 5
ATOM 5496 O O . THR A 1 23 ? 2.505 17.300 5.890 1.00 0.00 23 THR A O 5
ATOM 5507 N N . ALA A 1 24 ? 0.569 16.348 5.254 1.00 0.00 24 ALA A N 5
ATOM 5508 C CA . ALA A 1 24 ? 0.875 15.058 5.832 1.00 0.00 24 ALA A CA 5
ATOM 5509 C C . ALA A 1 24 ? 1.951 14.356 5.018 1.00 0.00 24 ALA A C 5
ATOM 5510 O O . ALA A 1 24 ? 2.748 13.598 5.557 1.00 0.00 24 ALA A O 5
ATOM 5517 N N . LEU A 1 25 ? 1.987 14.627 3.712 1.00 0.00 25 LEU A N 5
ATOM 5518 C CA . LEU A 1 25 ? 2.984 14.020 2.837 1.00 0.00 25 LEU A CA 5
ATOM 5519 C C . LEU A 1 25 ? 4.363 14.569 3.153 1.00 0.00 25 LEU A C 5
ATOM 5520 O O . LEU A 1 25 ? 5.323 13.819 3.311 1.00 0.00 25 LEU A O 5
ATOM 5536 N N . ARG A 1 26 ? 4.446 15.888 3.261 1.00 0.00 26 ARG A N 5
ATOM 5537 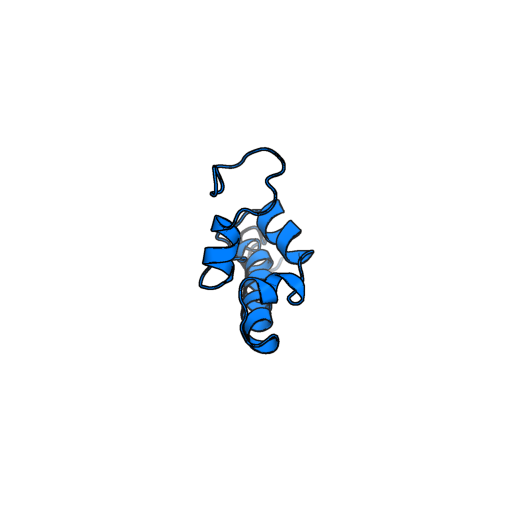C CA . ARG A 1 26 ? 5.690 16.545 3.574 1.00 0.00 26 ARG A CA 5
ATOM 5538 C C . ARG A 1 26 ? 6.116 16.206 4.998 1.00 0.00 26 ARG A C 5
ATOM 5539 O O . ARG A 1 26 ? 7.240 16.497 5.402 1.00 0.00 26 ARG A O 5
ATOM 5560 N N . GLU A 1 27 ? 5.204 15.614 5.779 1.00 0.00 27 GLU A N 5
ATOM 5561 C CA . GLU A 1 27 ? 5.508 15.280 7.161 1.00 0.00 27 GLU A CA 5
ATOM 5562 C C . GLU A 1 27 ? 5.324 13.792 7.469 1.00 0.00 27 GLU A C 5
ATOM 5563 O O . GLU A 1 27 ? 6.309 13.059 7.553 1.00 0.00 27 GLU A O 5
ATOM 5575 N N . LYS A 1 28 ? 4.075 13.339 7.674 1.00 0.00 28 LYS A N 5
ATOM 5576 C CA . LYS A 1 28 ? 3.858 11.924 8.014 1.00 0.00 28 LYS A CA 5
ATOM 5577 C C . LYS A 1 28 ? 2.689 11.246 7.285 1.00 0.00 28 LYS A C 5
ATOM 5578 O O . LYS A 1 28 ? 1.820 10.659 7.931 1.00 0.00 28 LYS A O 5
ATOM 5597 N N . GLN A 1 29 ? 2.677 11.271 5.959 1.00 0.00 29 GLN A N 5
ATOM 5598 C CA . GLN A 1 29 ? 1.618 10.593 5.209 1.00 0.00 29 GLN A CA 5
ATOM 5599 C C . GLN A 1 29 ? 2.009 9.130 5.031 1.00 0.00 29 GLN A C 5
ATOM 5600 O O . GLN A 1 29 ? 3.126 8.856 4.602 1.00 0.00 29 GLN A O 5
ATOM 5614 N N . ALA A 1 30 ? 1.135 8.187 5.405 1.00 0.00 30 ALA A N 5
ATOM 5615 C CA . ALA A 1 30 ? 1.474 6.778 5.305 1.00 0.00 30 ALA A CA 5
ATOM 5616 C C . ALA A 1 30 ? 0.991 6.133 4.009 1.00 0.00 30 ALA A C 5
ATOM 5617 O O . ALA A 1 30 ? -0.117 5.602 3.937 1.00 0.00 30 ALA A O 5
ATOM 5624 N N . PRO A 1 31 ? 1.862 6.108 2.993 1.00 0.00 31 PRO A N 5
ATOM 5625 C CA . PRO A 1 31 ? 1.620 5.470 1.718 1.00 0.00 31 PRO A CA 5
ATOM 5626 C C . PRO A 1 31 ? 2.076 4.025 1.817 1.00 0.00 31 PRO A C 5
ATOM 5627 O O . PRO A 1 31 ? 2.495 3.416 0.833 1.00 0.00 31 PRO A O 5
ATOM 5638 N N . GLU A 1 32 ? 1.921 3.467 3.017 1.00 0.00 32 GLU A N 5
ATOM 5639 C CA . GLU A 1 32 ? 2.243 2.074 3.264 1.00 0.00 32 GLU A CA 5
ATOM 5640 C C . GLU A 1 32 ? 0.974 1.281 3.527 1.00 0.00 32 GLU A C 5
ATOM 5641 O O . GLU A 1 32 ? 0.541 0.465 2.712 1.00 0.00 32 GLU A O 5
ATOM 5653 N N . LEU A 1 33 ? 0.382 1.546 4.690 1.00 0.00 33 LEU A N 5
ATOM 5654 C CA . LEU A 1 33 ? -0.844 0.889 5.111 1.00 0.00 33 LEU A CA 5
ATOM 5655 C C . LEU A 1 33 ? -1.966 1.899 5.343 1.00 0.00 33 LEU A C 5
ATOM 5656 O O . LEU A 1 33 ? -3.145 1.547 5.284 1.00 0.00 33 LEU A O 5
ATOM 5672 N N . SER A 1 34 ? -1.604 3.155 5.623 1.00 0.00 34 SER A N 5
ATOM 5673 C CA . SER A 1 34 ? -2.601 4.182 5.875 1.00 0.00 34 SER A CA 5
ATOM 5674 C C . SER A 1 34 ? -3.341 4.550 4.601 1.00 0.00 34 SER A C 5
ATOM 5675 O O . SER A 1 34 ? -4.497 4.968 4.649 1.00 0.00 34 SER A O 5
ATOM 5683 N N . LEU A 1 35 ? -2.681 4.399 3.454 1.00 0.00 35 LEU A N 5
ATOM 5684 C CA . LEU A 1 35 ? -3.319 4.730 2.187 1.00 0.00 35 LEU A CA 5
ATOM 5685 C C . LEU A 1 35 ? -4.251 3.604 1.749 1.00 0.00 35 LEU A C 5
ATOM 5686 O O . LEU A 1 35 ? -4.213 2.505 2.301 1.00 0.00 35 LEU A O 5
ATOM 5702 N N . SER A 1 36 ? -5.091 3.883 0.756 1.00 0.00 36 SER A N 5
ATOM 5703 C CA . SER A 1 36 ? -6.029 2.908 0.250 1.00 0.00 36 SER A CA 5
ATOM 5704 C C . SER A 1 36 ? -5.559 2.380 -1.099 1.00 0.00 36 SER A C 5
ATOM 5705 O O . SER A 1 36 ? -4.383 2.470 -1.440 1.00 0.00 36 SER A O 5
ATOM 5713 N N . SER A 1 37 ? -6.487 1.818 -1.849 1.00 0.00 37 SER A N 5
ATOM 5714 C CA . SER A 1 37 ? -6.184 1.251 -3.159 1.00 0.00 37 SER A CA 5
ATOM 5715 C C . SER A 1 37 ? -5.692 2.316 -4.138 1.00 0.00 37 SER A C 5
ATOM 5716 O O . SER A 1 37 ? -4.605 2.191 -4.701 1.00 0.00 37 SER A O 5
ATOM 5724 N N . GLN A 1 38 ? -6.497 3.354 -4.350 1.00 0.00 38 GLN A N 5
ATOM 5725 C CA . GLN A 1 38 ? -6.134 4.425 -5.276 1.00 0.00 38 GLN A CA 5
ATOM 5726 C C . GLN A 1 38 ? -5.101 5.367 -4.678 1.00 0.00 38 GLN A C 5
ATOM 5727 O O . GLN A 1 38 ? -4.296 5.950 -5.401 1.00 0.00 38 GLN A O 5
ATOM 5741 N N . ASP A 1 39 ? -5.126 5.521 -3.363 1.00 0.00 39 ASP A N 5
ATOM 5742 C CA . ASP A 1 39 ? -4.184 6.405 -2.699 1.00 0.00 39 ASP A CA 5
ATOM 5743 C C . ASP A 1 39 ? -2.771 5.855 -2.829 1.00 0.00 39 ASP A C 5
ATOM 5744 O O . ASP A 1 39 ? -1.865 6.557 -3.274 1.00 0.00 39 ASP A O 5
ATOM 5753 N N . LEU A 1 40 ? -2.592 4.590 -2.466 1.00 0.00 40 LEU A N 5
ATOM 5754 C CA . LEU A 1 40 ? -1.286 3.952 -2.574 1.00 0.00 40 LEU A CA 5
ATOM 5755 C C . LEU A 1 40 ? -0.864 3.885 -4.037 1.00 0.00 40 LEU A C 5
ATOM 5756 O O . LEU A 1 40 ? 0.323 3.947 -4.356 1.00 0.00 40 LEU A O 5
ATOM 5772 N N . GLU A 1 41 ? -1.848 3.770 -4.929 1.00 0.00 41 GLU A N 5
ATOM 5773 C CA . GLU A 1 41 ? -1.577 3.712 -6.360 1.00 0.00 41 GLU A CA 5
ATOM 5774 C C . GLU A 1 41 ? -1.062 5.059 -6.853 1.00 0.00 41 GLU A C 5
ATOM 5775 O O . GLU A 1 41 ? 0.025 5.149 -7.423 1.00 0.00 41 GLU A O 5
ATOM 5787 N N . LEU A 1 42 ? -1.845 6.110 -6.616 1.00 0.00 42 LEU A N 5
ATOM 5788 C CA . LEU A 1 42 ? -1.462 7.455 -7.020 1.00 0.00 42 LEU A CA 5
ATOM 5789 C C . LEU A 1 42 ? -0.156 7.847 -6.348 1.00 0.00 42 LEU A C 5
ATOM 5790 O O . LEU A 1 42 ? 0.670 8.551 -6.930 1.00 0.00 42 LEU A O 5
ATOM 5806 N N . VAL A 1 43 ? 0.038 7.360 -5.127 1.00 0.00 43 VAL A N 5
ATOM 5807 C CA . VAL A 1 43 ? 1.266 7.635 -4.390 1.00 0.00 43 VAL A CA 5
ATOM 5808 C C . VAL A 1 43 ? 2.410 6.827 -4.989 1.00 0.00 43 VAL A C 5
ATOM 5809 O O . VAL A 1 43 ? 3.543 7.298 -5.081 1.00 0.00 43 VAL A O 5
ATOM 5822 N N . THR A 1 44 ? 2.086 5.614 -5.427 1.00 0.00 44 THR A N 5
ATOM 5823 C CA . THR A 1 44 ? 3.069 4.745 -6.058 1.00 0.00 44 THR A CA 5
ATOM 5824 C C . THR A 1 44 ? 3.587 5.401 -7.339 1.00 0.00 44 THR A C 5
ATOM 5825 O O . THR A 1 44 ? 4.640 5.031 -7.859 1.00 0.00 44 THR A O 5
ATOM 5836 N N . LYS A 1 45 ? 2.840 6.391 -7.828 1.00 0.00 45 LYS A N 5
ATOM 5837 C CA . LYS A 1 45 ? 3.209 7.120 -9.024 1.00 0.00 45 LYS A CA 5
ATOM 5838 C C . LYS A 1 45 ? 3.813 8.454 -8.630 1.00 0.00 45 LYS A C 5
ATOM 5839 O O . LYS A 1 45 ? 4.275 9.214 -9.480 1.00 0.00 45 LYS A O 5
ATOM 5858 N N . GLU A 1 46 ? 3.836 8.718 -7.324 1.00 0.00 46 GLU A N 5
ATOM 5859 C CA . GLU A 1 46 ? 4.420 9.940 -6.820 1.00 0.00 46 GLU A CA 5
ATOM 5860 C C . GLU A 1 46 ? 5.925 9.834 -6.966 1.00 0.00 46 GLU A C 5
ATOM 5861 O O . GLU A 1 46 ? 6.650 9.595 -6.004 1.00 0.00 46 GLU A O 5
ATOM 5873 N N . ASP A 1 47 ? 6.364 9.968 -8.202 1.00 0.00 47 ASP A N 5
ATOM 5874 C CA . ASP A 1 47 ? 7.777 9.842 -8.537 1.00 0.00 47 ASP A CA 5
ATOM 5875 C C . ASP A 1 47 ? 8.625 10.804 -7.708 1.00 0.00 47 ASP A C 5
ATOM 5876 O O . ASP A 1 47 ? 8.146 11.844 -7.260 1.00 0.00 47 ASP A O 5
ATOM 5885 N N . PRO A 1 48 ? 9.899 10.438 -7.473 1.00 0.00 48 PRO A N 5
ATOM 5886 C CA . PRO A 1 48 ? 10.828 11.235 -6.667 1.00 0.00 48 PRO A CA 5
ATOM 5887 C C . PRO A 1 48 ? 10.779 12.722 -6.980 1.00 0.00 48 PRO A C 5
ATOM 5888 O O . PRO A 1 48 ? 11.085 13.555 -6.127 1.00 0.00 48 PRO A O 5
ATOM 5899 N N . LYS A 1 49 ? 10.419 13.057 -8.209 1.00 0.00 49 LYS A N 5
ATOM 5900 C CA . LYS A 1 49 ? 10.363 14.451 -8.631 1.00 0.00 49 LYS A CA 5
ATOM 5901 C C . LYS A 1 49 ? 9.191 15.201 -7.999 1.00 0.00 49 LYS A C 5
ATOM 5902 O O . LYS A 1 49 ? 9.334 16.356 -7.576 1.00 0.00 49 LYS A O 5
ATOM 5921 N N . ALA A 1 50 ? 8.039 14.543 -7.887 1.00 0.00 50 ALA A N 5
ATOM 5922 C CA . ALA A 1 50 ? 6.880 15.172 -7.276 1.00 0.00 50 ALA A CA 5
ATOM 5923 C C . ALA A 1 50 ? 6.912 15.017 -5.774 1.00 0.00 50 ALA A C 5
ATOM 5924 O O . ALA A 1 50 ? 6.798 15.993 -5.034 1.00 0.00 50 ALA A O 5
ATOM 5931 N N . LEU A 1 51 ? 7.086 13.786 -5.322 1.00 0.00 51 LEU A N 5
ATOM 5932 C CA . LEU A 1 51 ? 7.154 13.522 -3.903 1.00 0.00 51 LEU A CA 5
ATOM 5933 C C . LEU A 1 51 ? 8.194 14.440 -3.289 1.00 0.00 51 LEU A C 5
ATOM 5934 O O . LEU A 1 51 ? 8.003 14.968 -2.200 1.00 0.00 51 LEU A O 5
ATOM 5950 N N . ALA A 1 52 ? 9.307 14.640 -3.994 1.00 0.00 52 ALA A N 5
ATOM 5951 C CA . ALA A 1 52 ? 10.361 15.506 -3.489 1.00 0.00 52 ALA A CA 5
ATOM 5952 C C . ALA A 1 52 ? 9.773 16.810 -2.985 1.00 0.00 52 ALA A C 5
ATOM 5953 O O . ALA A 1 52 ? 9.838 17.109 -1.795 1.00 0.00 52 ALA A O 5
ATOM 5960 N N . VAL A 1 53 ? 9.198 17.588 -3.895 1.00 0.00 53 VAL A N 5
ATOM 5961 C CA . VAL A 1 53 ? 8.610 18.858 -3.496 1.00 0.00 53 VAL A CA 5
ATOM 5962 C C . VAL A 1 53 ? 7.569 18.639 -2.387 1.00 0.00 53 VAL A C 5
ATOM 5963 O O . VAL A 1 53 ? 7.732 19.156 -1.281 1.00 0.00 53 VAL A O 5
ATOM 5976 N N . ALA A 1 54 ? 6.499 17.890 -2.671 1.00 0.00 54 ALA A N 5
ATOM 5977 C CA . ALA A 1 54 ? 5.454 17.642 -1.670 1.00 0.00 54 ALA A CA 5
ATOM 5978 C C . ALA A 1 54 ? 6.017 17.078 -0.373 1.00 0.00 54 ALA A C 5
ATOM 5979 O O . ALA A 1 54 ? 5.343 17.083 0.656 1.00 0.00 54 ALA A O 5
ATOM 5986 N N . LEU A 1 55 ? 7.251 16.608 -0.418 1.00 0.00 55 LEU A N 5
ATOM 5987 C CA . LEU A 1 55 ? 7.884 16.070 0.752 1.00 0.00 55 LEU A CA 5
ATOM 5988 C C . LEU A 1 55 ? 9.219 16.707 0.929 1.00 0.00 55 LEU A C 5
ATOM 5989 O O . LEU A 1 55 ? 10.170 16.061 1.336 1.00 0.00 55 LEU A O 5
ATOM 6005 N N . ASN A 1 56 ? 9.304 17.961 0.516 1.00 0.00 56 ASN A N 5
ATOM 6006 C CA . ASN A 1 56 ? 10.539 18.694 0.529 1.00 0.00 56 ASN A CA 5
ATOM 6007 C C . ASN A 1 56 ? 11.476 18.289 1.658 1.00 0.00 56 ASN A C 5
ATOM 6008 O O . ASN A 1 56 ? 11.506 18.875 2.738 1.00 0.00 56 ASN A O 5
ATOM 6019 N N . TRP A 1 57 ? 12.259 17.289 1.316 1.00 0.00 57 TRP A N 5
ATOM 6020 C CA . TRP A 1 57 ? 13.283 16.705 2.171 1.00 0.00 57 TRP A CA 5
ATOM 6021 C C . TRP A 1 57 ? 14.403 16.239 1.269 1.00 0.00 57 TRP A C 5
ATOM 6022 O O . TRP A 1 57 ? 14.378 16.511 0.068 1.00 0.00 57 TRP A O 5
ATOM 6043 N N . ASP A 1 58 ? 15.354 15.485 1.799 1.00 0.00 58 ASP A N 5
ATOM 6044 C CA . ASP A 1 58 ? 16.409 14.951 0.960 1.00 0.00 58 ASP A CA 5
ATOM 6045 C C . ASP A 1 58 ? 15.807 13.842 0.111 1.00 0.00 58 ASP A C 5
ATOM 6046 O O . ASP A 1 58 ? 14.898 13.148 0.562 1.00 0.00 58 ASP A O 5
ATOM 6055 N N . ILE A 1 59 ? 16.276 13.680 -1.115 1.00 0.00 59 ILE A N 5
ATOM 6056 C CA . ILE A 1 59 ? 15.730 12.661 -1.985 1.00 0.00 59 ILE A CA 5
ATOM 6057 C C . ILE A 1 59 ? 15.916 11.302 -1.376 1.00 0.00 59 ILE A C 5
ATOM 6058 O O . ILE A 1 59 ? 14.979 10.509 -1.306 1.00 0.00 59 ILE A O 5
ATOM 6074 N N . LYS A 1 60 ? 17.124 11.033 -0.915 1.00 0.00 60 LYS A N 5
ATOM 6075 C CA . LYS A 1 60 ? 17.391 9.763 -0.296 1.00 0.00 60 LYS A CA 5
ATOM 6076 C C . LYS A 1 60 ? 16.420 9.549 0.858 1.00 0.00 60 LYS A C 5
ATOM 6077 O O . LYS A 1 60 ? 15.998 8.428 1.141 1.00 0.00 60 LYS A O 5
ATOM 6096 N N . LYS A 1 61 ? 16.070 10.652 1.515 1.00 0.00 61 LYS A N 5
ATOM 6097 C CA . LYS A 1 61 ? 15.146 10.631 2.640 1.00 0.00 61 LYS A CA 5
ATOM 6098 C C . LYS A 1 61 ? 13.686 10.536 2.191 1.00 0.00 61 LYS A C 5
ATOM 6099 O O . LYS A 1 61 ? 12.904 9.776 2.771 1.00 0.00 61 LYS A O 5
ATOM 6118 N N . THR A 1 62 ? 13.302 11.309 1.169 1.00 0.00 62 THR A N 5
ATOM 6119 C CA . THR A 1 62 ? 11.922 11.286 0.703 1.00 0.00 62 THR A CA 5
ATOM 6120 C C . THR A 1 62 ? 11.650 10.016 -0.075 1.00 0.00 62 THR A C 5
ATOM 6121 O O . THR A 1 62 ? 10.538 9.485 -0.040 1.00 0.00 62 THR A O 5
ATOM 6132 N N . GLU A 1 63 ? 12.668 9.504 -0.758 1.00 0.00 63 GLU A N 5
ATOM 6133 C CA . GLU A 1 63 ? 12.513 8.279 -1.509 1.00 0.00 63 GLU A CA 5
ATOM 6134 C C . GLU A 1 63 ? 12.386 7.104 -0.550 1.00 0.00 63 GLU A C 5
ATOM 6135 O O . GLU A 1 63 ? 11.678 6.141 -0.829 1.00 0.00 63 GLU A O 5
ATOM 6147 N N . THR A 1 64 ? 13.082 7.195 0.583 1.00 0.00 64 THR A N 5
ATOM 6148 C CA . THR A 1 64 ? 13.047 6.144 1.593 1.00 0.00 64 THR A CA 5
ATOM 6149 C C . THR A 1 64 ? 11.646 6.023 2.184 1.00 0.00 64 THR A C 5
ATOM 6150 O O . THR A 1 64 ? 11.152 4.916 2.401 1.00 0.00 64 THR A O 5
ATOM 6161 N N . VAL A 1 65 ? 10.997 7.162 2.415 1.00 0.00 65 VAL A N 5
ATOM 6162 C CA . VAL A 1 65 ? 9.643 7.159 2.948 1.00 0.00 65 VAL A CA 5
ATOM 6163 C C . VAL A 1 65 ? 8.722 6.513 1.930 1.00 0.00 65 VAL A C 5
ATOM 6164 O O . VAL A 1 65 ? 7.791 5.787 2.278 1.00 0.00 65 VAL A O 5
ATOM 6177 N N . GLN A 1 66 ? 9.017 6.771 0.659 1.00 0.00 66 GLN A N 5
ATOM 6178 C CA . GLN A 1 66 ? 8.250 6.205 -0.433 1.00 0.00 66 GLN A CA 5
ATOM 6179 C C . GLN A 1 66 ? 8.613 4.732 -0.637 1.00 0.00 66 GLN A C 5
ATOM 6180 O O . GLN A 1 66 ? 7.769 3.920 -1.016 1.00 0.00 66 GLN A O 5
ATOM 6194 N N . GLU A 1 67 ? 9.877 4.402 -0.384 1.00 0.00 67 GLU A N 5
ATOM 6195 C CA . GLU A 1 67 ? 10.366 3.035 -0.538 1.00 0.00 67 GLU A CA 5
ATOM 6196 C C . GLU A 1 67 ? 9.703 2.118 0.479 1.00 0.00 67 GLU A C 5
ATOM 6197 O O . GLU A 1 67 ? 9.381 0.967 0.182 1.00 0.00 67 GLU A O 5
ATOM 6209 N N . ALA A 1 68 ? 9.474 2.651 1.671 1.00 0.00 68 ALA A N 5
ATOM 6210 C CA . ALA A 1 68 ? 8.816 1.896 2.721 1.00 0.00 68 ALA A CA 5
ATOM 6211 C C . ALA A 1 68 ? 7.344 1.752 2.379 1.00 0.00 68 ALA A C 5
ATOM 6212 O O . ALA A 1 68 ? 6.728 0.712 2.613 1.00 0.00 68 ALA A O 5
ATOM 6219 N N . CYS A 1 69 ? 6.790 2.818 1.808 1.00 0.00 69 CYS A N 5
ATOM 6220 C CA . CYS A 1 69 ? 5.394 2.861 1.407 1.00 0.00 69 CYS A CA 5
ATOM 6221 C C . CYS A 1 69 ? 5.052 1.718 0.450 1.00 0.00 69 CYS A C 5
ATOM 6222 O O . CYS A 1 69 ? 3.985 1.112 0.550 1.00 0.00 69 CYS A O 5
ATOM 6230 N N . GLU A 1 70 ? 5.962 1.430 -0.477 1.00 0.00 70 GLU A N 5
ATOM 6231 C CA . GLU A 1 70 ? 5.755 0.363 -1.449 1.00 0.00 70 GLU A CA 5
ATOM 6232 C C . GLU A 1 70 ? 5.869 -1.006 -0.794 1.00 0.00 70 GLU A C 5
ATOM 6233 O O . GLU A 1 70 ? 5.028 -1.880 -1.006 1.00 0.00 70 GLU A O 5
ATOM 6245 N N . ARG A 1 71 ? 6.918 -1.190 0.002 1.00 0.00 71 ARG A N 5
ATOM 6246 C CA . ARG A 1 71 ? 7.143 -2.458 0.687 1.00 0.00 71 ARG A CA 5
ATOM 6247 C C . ARG A 1 71 ? 5.892 -2.895 1.441 1.00 0.00 71 ARG A C 5
ATOM 6248 O O . ARG A 1 71 ? 5.598 -4.087 1.546 1.00 0.00 71 ARG A O 5
ATOM 6269 N N . GLU A 1 72 ? 5.135 -1.920 1.934 1.00 0.00 72 GLU A N 5
ATOM 6270 C CA . GLU A 1 72 ? 3.900 -2.207 2.645 1.00 0.00 72 GLU A CA 5
ATOM 6271 C C . GLU A 1 72 ? 2.796 -2.541 1.652 1.00 0.00 72 GLU A C 5
ATOM 6272 O O . GLU A 1 72 ? 1.963 -3.412 1.901 1.00 0.00 72 GLU A O 5
ATOM 6284 N N . LEU A 1 73 ? 2.791 -1.829 0.529 1.00 0.00 73 LEU A N 5
ATOM 6285 C CA . LEU A 1 73 ? 1.786 -2.031 -0.509 1.00 0.00 73 LEU A CA 5
ATOM 6286 C C . LEU A 1 73 ? 1.648 -3.506 -0.876 1.00 0.00 73 LEU A C 5
ATOM 6287 O O . LEU A 1 73 ? 0.542 -4.048 -0.859 1.00 0.00 73 LEU A O 5
ATOM 6303 N N . ALA A 1 74 ? 2.760 -4.156 -1.213 1.00 0.00 74 ALA A N 5
ATOM 6304 C CA . ALA A 1 74 ? 2.728 -5.565 -1.587 1.00 0.00 74 ALA A CA 5
ATOM 6305 C C . ALA A 1 74 ? 2.598 -6.468 -0.364 1.00 0.00 74 ALA A C 5
ATOM 6306 O O . ALA A 1 74 ? 1.976 -7.528 -0.433 1.00 0.00 74 ALA A O 5
ATOM 6313 N N . LEU A 1 75 ? 3.170 -6.042 0.760 1.00 0.00 75 LEU A N 5
ATOM 6314 C CA . LEU A 1 75 ? 3.089 -6.827 1.985 1.00 0.00 75 LEU A CA 5
ATOM 6315 C C . LEU A 1 75 ? 1.632 -6.986 2.407 1.00 0.00 75 LEU A C 5
ATOM 6316 O O . LEU A 1 75 ? 1.199 -8.068 2.803 1.00 0.00 75 LEU A O 5
ATOM 6332 N N . ARG A 1 76 ? 0.885 -5.894 2.305 1.00 0.00 76 ARG A N 5
ATOM 6333 C CA . ARG A 1 76 ? -0.529 -5.887 2.660 1.00 0.00 76 ARG A CA 5
ATOM 6334 C C . ARG A 1 76 ? -1.366 -6.577 1.583 1.00 0.00 76 ARG A C 5
ATOM 6335 O O . ARG A 1 76 ? -2.429 -7.127 1.868 1.00 0.00 76 ARG A O 5
ATOM 6356 N N . LEU A 1 77 ? -0.877 -6.543 0.347 1.00 0.00 77 LEU A N 5
ATOM 6357 C CA . LEU A 1 77 ? -1.577 -7.166 -0.770 1.00 0.00 77 LEU A CA 5
ATOM 6358 C C . LEU A 1 77 ? -1.447 -8.688 -0.715 1.00 0.00 77 LEU A C 5
ATOM 6359 O O . LEU A 1 77 ? -2.393 -9.412 -1.017 1.00 0.00 77 LEU A O 5
ATOM 6375 N N . GLN A 1 78 ? -0.266 -9.162 -0.333 1.00 0.00 78 GLN A N 5
ATOM 6376 C CA . GLN A 1 78 ? -0.009 -10.597 -0.246 1.00 0.00 78 GLN A CA 5
ATOM 6377 C C . GLN A 1 78 ? -0.586 -11.192 1.039 1.00 0.00 78 GLN A C 5
ATOM 6378 O O . GLN A 1 78 ? -0.703 -12.409 1.169 1.00 0.00 78 GLN A O 5
ATOM 6392 N N . GLN A 1 79 ? -0.938 -10.329 1.987 1.00 0.00 79 GLN A N 5
ATOM 6393 C CA . GLN A 1 79 ? -1.491 -10.776 3.262 1.00 0.00 79 GLN A CA 5
ATOM 6394 C C . GLN A 1 79 ? -2.812 -11.520 3.068 1.00 0.00 79 GLN A C 5
ATOM 6395 O O . GLN A 1 79 ? -3.196 -12.341 3.901 1.00 0.00 79 GLN A O 5
ATOM 6409 N N . THR A 1 80 ? -3.510 -11.225 1.975 1.00 0.00 80 THR A N 5
ATOM 6410 C CA . THR A 1 80 ? -4.790 -11.868 1.696 1.00 0.00 80 THR A CA 5
ATOM 6411 C C . THR A 1 80 ? -4.606 -13.135 0.863 1.00 0.00 80 THR A C 5
ATOM 6412 O O . THR A 1 80 ? -5.243 -14.157 1.127 1.00 0.00 80 THR A O 5
ATOM 6423 N N . GLN A 1 81 ? -3.736 -13.066 -0.140 1.00 0.00 81 GLN A N 5
ATOM 6424 C CA . GLN A 1 81 ? -3.480 -14.213 -1.004 1.00 0.00 81 GLN A CA 5
ATOM 6425 C C . GLN A 1 81 ? -2.468 -15.161 -0.368 1.00 0.00 81 GLN A C 5
ATOM 6426 O O . GLN A 1 81 ? -1.330 -14.778 -0.094 1.00 0.00 81 GLN A O 5
ATOM 6440 N N . SER A 1 82 ? -2.890 -16.401 -0.137 1.00 0.00 82 SER A N 5
ATOM 6441 C CA . SER A 1 82 ? -2.022 -17.405 0.466 1.00 0.00 82 SER A CA 5
ATOM 6442 C C . SER A 1 82 ? -1.693 -18.510 -0.532 1.00 0.00 82 SER A C 5
ATOM 6443 O O . SER A 1 82 ? -2.498 -19.411 -0.765 1.00 0.00 82 SER A O 5
ATOM 6451 N N . LEU A 1 83 ? -0.502 -18.435 -1.119 1.00 0.00 83 LEU A N 5
ATOM 6452 C CA . LEU A 1 83 ? -0.066 -19.429 -2.093 1.00 0.00 83 LEU A CA 5
ATOM 6453 C C . LEU A 1 83 ? 0.797 -20.498 -1.430 1.00 0.00 83 LEU A C 5
ATOM 6454 O O . LEU A 1 83 ? 1.740 -20.184 -0.704 1.00 0.00 83 LEU A O 5
ATOM 6470 N N . HIS A 1 84 ? 0.468 -21.760 -1.686 1.00 0.00 84 HIS A N 5
ATOM 6471 C CA . HIS A 1 84 ? 1.215 -22.874 -1.112 1.00 0.00 84 HIS A CA 5
ATOM 6472 C C . HIS A 1 84 ? 2.539 -23.075 -1.843 1.00 0.00 84 HIS A C 5
ATOM 6473 O O . HIS A 1 84 ? 3.598 -23.156 -1.220 1.00 0.00 84 HIS A O 5
ATOM 6488 N N . SER A 1 85 ? 2.472 -23.155 -3.168 1.00 0.00 85 SER A N 5
ATOM 6489 C CA . SER A 1 85 ? 3.665 -23.345 -3.984 1.00 0.00 85 SER A CA 5
ATOM 6490 C C . SER A 1 85 ? 3.820 -22.212 -4.995 1.00 0.00 85 SER A C 5
ATOM 6491 O O . SER A 1 85 ? 2.887 -21.445 -5.228 1.00 0.00 85 SER A O 5
ATOM 6499 N N . LEU A 1 86 ? 5.003 -22.116 -5.591 1.00 0.00 86 LEU A N 5
ATOM 6500 C CA . LEU A 1 86 ? 5.281 -21.079 -6.577 1.00 0.00 86 LEU A CA 5
ATOM 6501 C C . LEU A 1 86 ? 5.218 -21.644 -7.992 1.00 0.00 86 LEU A C 5
ATOM 6502 O O . LEU A 1 86 ? 6.087 -22.413 -8.404 1.00 0.00 86 LEU A O 5
ATOM 6518 N N . ARG A 1 87 ? 4.184 -21.258 -8.734 1.00 0.00 87 ARG A N 5
ATOM 6519 C CA . ARG A 1 87 ? 4.008 -21.726 -10.104 1.00 0.00 87 ARG A CA 5
ATOM 6520 C C . ARG A 1 87 ? 3.863 -23.244 -10.145 1.00 0.00 87 ARG A C 5
ATOM 6541 N N . THR A 1 5 ? -12.011 25.330 2.024 1.00 0.00 5 THR A N 6
ATOM 6542 C CA . THR A 1 5 ? -12.110 23.902 2.307 1.00 0.00 5 THR A CA 6
ATOM 6543 C C . THR A 1 5 ? -10.816 23.169 1.946 1.00 0.00 5 THR A C 6
ATOM 6544 O O . THR A 1 5 ? -10.682 21.972 2.203 1.00 0.00 5 THR A O 6
ATOM 6555 N N . GLY A 1 6 ? -9.861 23.887 1.356 1.00 0.00 6 GLY A N 6
ATOM 6556 C CA . GLY A 1 6 ? -8.597 23.274 0.987 1.00 0.00 6 GLY A CA 6
ATOM 6557 C C . GLY A 1 6 ? -8.516 22.929 -0.488 1.00 0.00 6 GLY A C 6
ATOM 6558 O O . GLY A 1 6 ? -7.826 21.987 -0.874 1.00 0.00 6 GLY A O 6
ATOM 6562 N N . ILE A 1 7 ? -9.219 23.696 -1.318 1.00 0.00 7 ILE A N 6
ATOM 6563 C CA . ILE A 1 7 ? -9.216 23.463 -2.758 1.00 0.00 7 ILE A CA 6
ATOM 6564 C C . ILE A 1 7 ? -8.034 24.172 -3.417 1.00 0.00 7 ILE A C 6
ATOM 6565 O O . ILE A 1 7 ? -7.472 25.114 -2.859 1.00 0.00 7 ILE A O 6
ATOM 6581 N N . SER A 1 8 ? -7.661 23.706 -4.606 1.00 0.00 8 SER A N 6
ATOM 6582 C CA . SER A 1 8 ? -6.543 24.284 -5.349 1.00 0.00 8 SER A CA 6
ATOM 6583 C C . SER A 1 8 ? -6.622 25.809 -5.384 1.00 0.00 8 SER A C 6
ATOM 6584 O O . SER A 1 8 ? -7.707 26.388 -5.438 1.00 0.00 8 SER A O 6
ATOM 6592 N N . ARG A 1 9 ? -5.457 26.449 -5.357 1.00 0.00 9 ARG A N 6
ATOM 6593 C CA . ARG A 1 9 ? -5.373 27.904 -5.389 1.00 0.00 9 ARG A CA 6
ATOM 6594 C C . ARG A 1 9 ? -5.640 28.434 -6.794 1.00 0.00 9 ARG A C 6
ATOM 6595 O O . ARG A 1 9 ? -5.861 27.661 -7.726 1.00 0.00 9 ARG A O 6
ATOM 6616 N N . GLU A 1 10 ? -5.627 29.760 -6.932 1.00 0.00 10 GLU A N 6
ATOM 6617 C CA . GLU A 1 10 ? -5.868 30.415 -8.220 1.00 0.00 10 GLU A CA 6
ATOM 6618 C C . GLU A 1 10 ? -5.104 29.728 -9.354 1.00 0.00 10 GLU A C 6
ATOM 6619 O O . GLU A 1 10 ? -4.342 28.790 -9.125 1.00 0.00 10 GLU A O 6
ATOM 6631 N N . THR A 1 11 ? -5.324 30.203 -10.581 1.00 0.00 11 THR A N 6
ATOM 6632 C CA . THR A 1 11 ? -4.672 29.637 -11.763 1.00 0.00 11 THR A CA 6
ATOM 6633 C C . THR A 1 11 ? -3.216 29.268 -11.485 1.00 0.00 11 THR A C 6
ATOM 6634 O O . THR A 1 11 ? -2.320 30.111 -11.558 1.00 0.00 11 THR A O 6
ATOM 6645 N N . SER A 1 12 ? -2.997 27.997 -11.164 1.00 0.00 12 SER A N 6
ATOM 6646 C CA . SER A 1 12 ? -1.662 27.490 -10.870 1.00 0.00 12 SER A CA 6
ATOM 6647 C C . SER A 1 12 ? -1.266 26.409 -11.872 1.00 0.00 12 SER A C 6
ATOM 6648 O O . SER A 1 12 ? -2.069 26.011 -12.717 1.00 0.00 12 SER A O 6
ATOM 6656 N N . SER A 1 13 ? -0.029 25.936 -11.773 1.00 0.00 13 SER A N 6
ATOM 6657 C CA . SER A 1 13 ? 0.467 24.899 -12.674 1.00 0.00 13 SER A CA 6
ATOM 6658 C C . SER A 1 13 ? -0.479 23.701 -12.694 1.00 0.00 13 SER A C 6
ATOM 6659 O O . SER A 1 13 ? -1.328 23.554 -11.816 1.00 0.00 13 SER A O 6
ATOM 6667 N N . ASP A 1 14 ? -0.331 22.850 -13.704 1.00 0.00 14 ASP A N 6
ATOM 6668 C CA . ASP A 1 14 ? -1.172 21.675 -13.839 1.00 0.00 14 ASP A CA 6
ATOM 6669 C C . ASP A 1 14 ? -0.889 20.683 -12.726 1.00 0.00 14 ASP A C 6
ATOM 6670 O O . ASP A 1 14 ? 0.040 19.879 -12.804 1.00 0.00 14 ASP A O 6
ATOM 6679 N N . VAL A 1 15 ? -1.710 20.751 -11.694 1.00 0.00 15 VAL A N 6
ATOM 6680 C CA . VAL A 1 15 ? -1.581 19.865 -10.541 1.00 0.00 15 VAL A CA 6
ATOM 6681 C C . VAL A 1 15 ? -2.911 19.677 -9.840 1.00 0.00 15 VAL A C 6
ATOM 6682 O O . VAL A 1 15 ? -3.267 20.459 -8.959 1.00 0.00 15 VAL A O 6
ATOM 6695 N N . ALA A 1 16 ? -3.632 18.626 -10.199 1.00 0.00 16 ALA A N 6
ATOM 6696 C CA . ALA A 1 16 ? -4.894 18.357 -9.551 1.00 0.00 16 ALA A CA 6
ATOM 6697 C C . ALA A 1 16 ? -4.667 17.419 -8.381 1.00 0.00 16 ALA A C 6
ATOM 6698 O O . ALA A 1 16 ? -4.583 16.202 -8.544 1.00 0.00 16 ALA A O 6
ATOM 6705 N N . LEU A 1 17 ? -4.568 18.004 -7.201 1.00 0.00 17 LEU A N 6
ATOM 6706 C CA . LEU A 1 17 ? -4.351 17.259 -5.988 1.00 0.00 17 LEU A CA 6
ATOM 6707 C C . LEU A 1 17 ? -4.989 17.993 -4.817 1.00 0.00 17 LEU A C 6
ATOM 6708 O O . LEU A 1 17 ? -5.668 19.003 -4.989 1.00 0.00 17 LEU A O 6
ATOM 6724 N N . ALA A 1 18 ? -4.753 17.473 -3.635 1.00 0.00 18 ALA A N 6
ATOM 6725 C CA . ALA A 1 18 ? -5.284 18.059 -2.411 1.00 0.00 18 ALA A CA 6
ATOM 6726 C C . ALA A 1 18 ? -4.165 18.449 -1.450 1.00 0.00 18 ALA A C 6
ATOM 6727 O O . ALA A 1 18 ? -3.363 17.607 -1.046 1.00 0.00 18 ALA A O 6
ATOM 6734 N N . SER A 1 19 ? -4.112 19.727 -1.088 1.00 0.00 19 SER A N 6
ATOM 6735 C CA . SER A 1 19 ? -3.083 20.219 -0.172 1.00 0.00 19 SER A CA 6
ATOM 6736 C C . SER A 1 19 ? -3.045 19.379 1.103 1.00 0.00 19 SER A C 6
ATOM 6737 O O . SER A 1 19 ? -1.988 19.187 1.702 1.00 0.00 19 SER A O 6
ATOM 6745 N N . HIS A 1 20 ? -4.208 18.880 1.503 1.00 0.00 20 HIS A N 6
ATOM 6746 C CA . HIS A 1 20 ? -4.323 18.052 2.700 1.00 0.00 20 HIS A CA 6
ATOM 6747 C C . HIS A 1 20 ? -3.458 16.797 2.588 1.00 0.00 20 HIS A C 6
ATOM 6748 O O . HIS A 1 20 ? -3.008 16.251 3.595 1.00 0.00 20 HIS A O 6
ATOM 6763 N N . ILE A 1 21 ? -3.221 16.355 1.357 1.00 0.00 21 ILE A N 6
ATOM 6764 C CA . ILE A 1 21 ? -2.400 15.174 1.113 1.00 0.00 21 ILE A CA 6
ATOM 6765 C C . ILE A 1 21 ? -0.914 15.522 1.145 1.00 0.00 21 ILE A C 6
ATOM 6766 O O . ILE A 1 21 ? -0.087 14.730 1.600 1.00 0.00 21 ILE A O 6
ATOM 6782 N N . LEU A 1 22 ? -0.585 16.710 0.649 1.00 0.00 22 LEU A N 6
ATOM 6783 C CA . LEU A 1 22 ? 0.801 17.168 0.606 1.00 0.00 22 LEU A CA 6
ATOM 6784 C C . LEU A 1 22 ? 1.313 17.535 1.994 1.00 0.00 22 LEU A C 6
ATOM 6785 O O . LEU A 1 22 ? 2.485 17.329 2.300 1.00 0.00 22 LEU A O 6
ATOM 6801 N N . THR A 1 23 ? 0.440 18.081 2.832 1.00 0.00 23 THR A N 6
ATOM 6802 C CA . THR A 1 23 ? 0.827 18.469 4.183 1.00 0.00 23 THR A CA 6
ATOM 6803 C C . THR A 1 23 ? 1.283 17.249 4.977 1.00 0.00 23 THR A C 6
ATOM 6804 O O . THR A 1 23 ? 2.345 17.256 5.600 1.00 0.00 23 THR A O 6
ATOM 6815 N N . ALA A 1 24 ? 0.474 16.198 4.931 1.00 0.00 24 ALA A N 6
ATOM 6816 C CA . ALA A 1 24 ? 0.774 14.961 5.614 1.00 0.00 24 ALA A CA 6
ATOM 6817 C C . ALA A 1 24 ? 1.914 14.226 4.924 1.00 0.00 24 ALA A C 6
ATOM 6818 O O . ALA A 1 24 ? 2.747 13.615 5.580 1.00 0.00 24 ALA A O 6
ATOM 6825 N N . LEU A 1 25 ? 1.975 14.308 3.594 1.00 0.00 25 LEU A N 6
ATOM 6826 C CA . LEU A 1 25 ? 3.047 13.653 2.856 1.00 0.00 25 LEU A CA 6
ATOM 6827 C C . LEU A 1 25 ? 4.366 14.309 3.197 1.00 0.00 25 LEU A C 6
ATOM 6828 O O . LEU A 1 25 ? 5.356 13.634 3.462 1.00 0.00 25 LEU A O 6
ATOM 6844 N N . ARG A 1 26 ? 4.359 15.636 3.207 1.00 0.00 26 ARG A N 6
ATOM 6845 C CA . ARG A 1 26 ? 5.531 16.408 3.538 1.00 0.00 26 ARG A CA 6
ATOM 6846 C C . ARG A 1 26 ? 5.959 16.102 4.970 1.00 0.00 26 ARG A C 6
ATOM 6847 O O . ARG A 1 26 ? 7.064 16.442 5.384 1.00 0.00 26 ARG A O 6
ATOM 6868 N N . GLU A 1 27 ? 5.059 15.485 5.743 1.00 0.00 27 GLU A N 6
ATOM 6869 C CA . GLU A 1 27 ? 5.351 15.174 7.135 1.00 0.00 27 GLU A CA 6
ATOM 6870 C C . GLU A 1 27 ? 5.093 13.705 7.487 1.00 0.00 27 GLU A C 6
ATOM 6871 O O . GLU A 1 27 ? 6.038 12.927 7.610 1.00 0.00 27 GLU A O 6
ATOM 6883 N N . LYS A 1 28 ? 3.819 13.324 7.687 1.00 0.00 28 LYS A N 6
ATOM 6884 C CA . LYS A 1 28 ? 3.525 11.935 8.069 1.00 0.00 28 LYS A CA 6
ATOM 6885 C C . LYS A 1 28 ? 2.318 11.306 7.351 1.00 0.00 28 LYS A C 6
ATOM 6886 O O . LYS A 1 28 ? 1.453 10.723 8.008 1.00 0.00 28 LYS A O 6
ATOM 6905 N N . GLN A 1 29 ? 2.265 11.365 6.028 1.00 0.00 29 GLN A N 6
ATOM 6906 C CA . GLN A 1 29 ? 1.160 10.732 5.305 1.00 0.00 29 GLN A CA 6
ATOM 6907 C C . GLN A 1 29 ? 1.509 9.284 5.023 1.00 0.00 29 GLN A C 6
ATOM 6908 O O . GLN A 1 29 ? 2.659 8.986 4.713 1.00 0.00 29 GLN A O 6
ATOM 6922 N N . ALA A 1 30 ? 0.528 8.383 5.157 1.00 0.00 30 ALA A N 6
ATOM 6923 C CA . ALA A 1 30 ? 0.718 6.974 4.961 1.00 0.00 30 ALA A CA 6
ATOM 6924 C C . ALA A 1 30 ? 1.838 6.643 4.018 1.00 0.00 30 ALA A C 6
ATOM 6925 O O . ALA A 1 30 ? 1.641 6.419 2.826 1.00 0.00 30 ALA A O 6
ATOM 6932 N N . PRO A 1 31 ? 3.037 6.566 4.567 1.00 0.00 31 PRO A N 6
ATOM 6933 C CA . PRO A 1 31 ? 4.195 6.212 3.809 1.00 0.00 31 PRO A CA 6
ATOM 6934 C C . PRO A 1 31 ? 4.321 4.704 3.739 1.00 0.00 31 PRO A C 6
ATOM 6935 O O . PRO A 1 31 ? 5.127 4.183 2.979 1.00 0.00 31 PRO A O 6
ATOM 6946 N N . GLU A 1 32 ? 3.513 3.988 4.540 1.00 0.00 32 GLU A N 6
ATOM 6947 C CA . GLU A 1 32 ? 3.576 2.524 4.510 1.00 0.00 32 GLU A CA 6
ATOM 6948 C C . GLU A 1 32 ? 2.255 1.819 4.213 1.00 0.00 32 GLU A C 6
ATOM 6949 O O . GLU A 1 32 ? 2.021 1.367 3.094 1.00 0.00 32 GLU A O 6
ATOM 6961 N N . LEU A 1 33 ? 1.417 1.684 5.241 1.00 0.00 33 LEU A N 6
ATOM 6962 C CA . LEU A 1 33 ? 0.152 0.974 5.105 1.00 0.00 33 LEU A CA 6
ATOM 6963 C C . LEU A 1 33 ? -1.055 1.862 5.373 1.00 0.00 33 LEU A C 6
ATOM 6964 O O . LEU A 1 33 ? -2.195 1.412 5.236 1.00 0.00 33 LEU A O 6
ATOM 6980 N N . SER A 1 34 ? -0.834 3.117 5.728 1.00 0.00 34 SER A N 6
ATOM 6981 C CA . SER A 1 34 ? -1.959 3.982 5.966 1.00 0.00 34 SER A CA 6
ATOM 6982 C C . SER A 1 34 ? -2.608 4.323 4.628 1.00 0.00 34 SER A C 6
ATOM 6983 O O . SER A 1 34 ? -3.759 4.760 4.587 1.00 0.00 34 SER A O 6
ATOM 6991 N N . LEU A 1 35 ? -1.871 4.112 3.517 1.00 0.00 35 LEU A N 6
ATOM 6992 C CA . LEU A 1 35 ? -2.416 4.401 2.191 1.00 0.00 35 LEU A CA 6
ATOM 6993 C C . LEU A 1 35 ? -3.524 3.414 1.836 1.00 0.00 35 LEU A C 6
ATOM 6994 O O . LEU A 1 35 ? -3.568 2.304 2.364 1.00 0.00 35 LEU A O 6
ATOM 7010 N N . SER A 1 36 ? -4.407 3.817 0.926 1.00 0.00 36 SER A N 6
ATOM 7011 C CA . SER A 1 36 ? -5.492 2.975 0.484 1.00 0.00 36 SER A CA 6
ATOM 7012 C C . SER A 1 36 ? -5.226 2.529 -0.949 1.00 0.00 36 SER A C 6
ATOM 7013 O O . SER A 1 36 ? -4.080 2.520 -1.403 1.00 0.00 36 SER A O 6
ATOM 7021 N N . SER A 1 37 ? -6.276 2.149 -1.651 1.00 0.00 37 SER A N 6
ATOM 7022 C CA . SER A 1 37 ? -6.147 1.688 -3.029 1.00 0.00 37 SER A CA 6
ATOM 7023 C C . SER A 1 37 ? -5.628 2.793 -3.953 1.00 0.00 37 SER A C 6
ATOM 7024 O O . SER A 1 37 ? -4.587 2.635 -4.591 1.00 0.00 37 SER A O 6
ATOM 7032 N N . GLN A 1 38 ? -6.361 3.901 -4.039 1.00 0.00 38 GLN A N 6
ATOM 7033 C CA . GLN A 1 38 ? -5.973 5.013 -4.908 1.00 0.00 38 GLN A CA 6
ATOM 7034 C C . GLN A 1 38 ? -4.855 5.859 -4.309 1.00 0.00 38 GLN A C 6
ATOM 7035 O O . GLN A 1 38 ? -4.049 6.434 -5.039 1.00 0.00 38 GLN A O 6
ATOM 7049 N N . ASP A 1 39 ? -4.809 5.942 -2.985 1.00 0.00 39 ASP A N 6
ATOM 7050 C CA . ASP A 1 39 ? -3.781 6.733 -2.320 1.00 0.00 39 ASP A CA 6
ATOM 7051 C C . ASP A 1 39 ? -2.396 6.205 -2.666 1.00 0.00 39 ASP A C 6
ATOM 7052 O O . ASP A 1 39 ? -1.472 6.975 -2.927 1.00 0.00 39 ASP A O 6
ATOM 7061 N N . LEU A 1 40 ? -2.265 4.886 -2.678 1.00 0.00 40 LEU A N 6
ATOM 7062 C CA . LEU A 1 40 ? -0.999 4.249 -3.006 1.00 0.00 40 LEU A CA 6
ATOM 7063 C C . LEU A 1 40 ? -0.705 4.359 -4.499 1.00 0.00 40 LEU A C 6
ATOM 7064 O O . LEU A 1 40 ? 0.448 4.473 -4.907 1.00 0.00 40 LEU A O 6
ATOM 7080 N N . GLU A 1 41 ? -1.759 4.318 -5.309 1.00 0.00 41 GLU A N 6
ATOM 7081 C CA . GLU A 1 41 ? -1.610 4.409 -6.757 1.00 0.00 41 GLU A CA 6
ATOM 7082 C C . GLU A 1 41 ? -1.050 5.766 -7.171 1.00 0.00 41 GLU A C 6
ATOM 7083 O O . GLU A 1 41 ? 0.003 5.845 -7.804 1.00 0.00 41 GLU A O 6
ATOM 7095 N N . LEU A 1 42 ? -1.759 6.834 -6.815 1.00 0.00 42 LEU A N 6
ATOM 7096 C CA . LEU A 1 42 ? -1.330 8.186 -7.159 1.00 0.00 42 LEU A CA 6
ATOM 7097 C C . LEU A 1 42 ? 0.015 8.512 -6.524 1.00 0.00 42 LEU A C 6
ATOM 7098 O O . LEU A 1 42 ? 0.826 9.236 -7.105 1.00 0.00 42 LEU A O 6
ATOM 7114 N N . VAL A 1 43 ? 0.255 7.971 -5.336 1.00 0.00 43 VAL A N 6
ATOM 7115 C CA . VAL A 1 43 ? 1.514 8.207 -4.636 1.00 0.00 43 VAL A CA 6
ATOM 7116 C C . VAL A 1 43 ? 2.653 7.428 -5.294 1.00 0.00 43 VAL A C 6
ATOM 7117 O O . VAL A 1 43 ? 3.782 7.913 -5.379 1.00 0.00 43 VAL A O 6
ATOM 7130 N N . THR A 1 44 ? 2.348 6.222 -5.762 1.00 0.00 44 THR A N 6
ATOM 7131 C CA . THR A 1 44 ? 3.347 5.380 -6.417 1.00 0.00 44 THR A CA 6
ATOM 7132 C C . THR A 1 44 ? 3.867 6.046 -7.691 1.00 0.00 44 THR A C 6
ATOM 7133 O O . THR A 1 44 ? 4.967 5.746 -8.155 1.00 0.00 44 THR A O 6
ATOM 7144 N N . LYS A 1 45 ? 3.070 6.953 -8.250 1.00 0.00 45 LYS A N 6
ATOM 7145 C CA . LYS A 1 45 ? 3.442 7.665 -9.460 1.00 0.00 45 LYS A CA 6
ATOM 7146 C C . LYS A 1 45 ? 4.027 9.024 -9.110 1.00 0.00 45 LYS A C 6
ATOM 7147 O O . LYS A 1 45 ? 4.507 9.748 -9.983 1.00 0.00 45 LYS A O 6
ATOM 7166 N N . GLU A 1 46 ? 4.020 9.352 -7.820 1.00 0.00 46 GLU A N 6
ATOM 7167 C CA . GLU A 1 46 ? 4.590 10.603 -7.364 1.00 0.00 46 GLU A CA 6
ATOM 7168 C C . GLU A 1 46 ? 5.931 10.319 -6.707 1.00 0.00 46 GLU A C 6
ATOM 7169 O O . GLU A 1 46 ? 6.088 10.432 -5.492 1.00 0.00 46 GLU A O 6
ATOM 7181 N N . ASP A 1 47 ? 6.878 9.906 -7.534 1.00 0.00 47 ASP A N 6
ATOM 7182 C CA . ASP A 1 47 ? 8.219 9.541 -7.084 1.00 0.00 47 ASP A CA 6
ATOM 7183 C C . ASP A 1 47 ? 8.958 10.710 -6.426 1.00 0.00 47 ASP A C 6
ATOM 7184 O O . ASP A 1 47 ? 8.503 11.853 -6.469 1.00 0.00 47 ASP A O 6
ATOM 7193 N N . PRO A 1 48 ? 10.109 10.411 -5.780 1.00 0.00 48 PRO A N 6
ATOM 7194 C CA . PRO A 1 48 ? 10.942 11.395 -5.065 1.00 0.00 48 PRO A CA 6
ATOM 7195 C C . PRO A 1 48 ? 11.229 12.689 -5.834 1.00 0.00 48 PRO A C 6
ATOM 7196 O O . PRO A 1 48 ? 11.834 13.606 -5.280 1.00 0.00 48 PRO A O 6
ATOM 7207 N N . LYS A 1 49 ? 10.784 12.795 -7.083 1.00 0.00 49 LYS A N 6
ATOM 7208 C CA . LYS A 1 49 ? 10.999 14.017 -7.852 1.00 0.00 49 LYS A CA 6
ATOM 7209 C C . LYS A 1 49 ? 9.950 15.057 -7.467 1.00 0.00 49 LYS A C 6
ATOM 7210 O O . LYS A 1 49 ? 10.271 16.161 -7.001 1.00 0.00 49 LYS A O 6
ATOM 7229 N N . ALA A 1 50 ? 8.687 14.663 -7.582 1.00 0.00 50 ALA A N 6
ATOM 7230 C CA . ALA A 1 50 ? 7.587 15.522 -7.183 1.00 0.00 50 ALA A CA 6
ATOM 7231 C C . ALA A 1 50 ? 7.396 15.389 -5.689 1.00 0.00 50 ALA A C 6
ATOM 7232 O O . ALA A 1 50 ? 7.141 16.363 -4.981 1.00 0.00 50 ALA A O 6
ATOM 7239 N N . LEU A 1 51 ? 7.576 14.162 -5.215 1.00 0.00 51 LEU A N 6
ATOM 7240 C CA . LEU A 1 51 ? 7.483 13.862 -3.806 1.00 0.00 51 LEU A CA 6
ATOM 7241 C C . LEU A 1 51 ? 8.470 14.739 -3.068 1.00 0.00 51 LEU A C 6
ATOM 7242 O O . LEU A 1 51 ? 8.166 15.276 -2.013 1.00 0.00 51 LEU A O 6
ATOM 7258 N N . ALA A 1 52 ? 9.662 14.903 -3.641 1.00 0.00 52 ALA A N 6
ATOM 7259 C CA . ALA A 1 52 ? 10.678 15.740 -3.025 1.00 0.00 52 ALA A CA 6
ATOM 7260 C C . ALA A 1 52 ? 10.069 17.063 -2.602 1.00 0.00 52 ALA A C 6
ATOM 7261 O O . ALA A 1 52 ? 10.076 17.411 -1.425 1.00 0.00 52 ALA A O 6
ATOM 7268 N N . VAL A 1 53 ? 9.532 17.797 -3.571 1.00 0.00 53 VAL A N 6
ATOM 7269 C CA . VAL A 1 53 ? 8.915 19.080 -3.267 1.00 0.00 53 VAL A CA 6
ATOM 7270 C C . VAL A 1 53 ? 7.815 18.910 -2.219 1.00 0.00 53 VAL A C 6
ATOM 7271 O O . VAL A 1 53 ? 7.941 19.413 -1.101 1.00 0.00 53 VAL A O 6
ATOM 7284 N N . ALA A 1 54 ? 6.733 18.206 -2.569 1.00 0.00 54 ALA A N 6
ATOM 7285 C CA . ALA A 1 54 ? 5.623 17.990 -1.631 1.00 0.00 54 ALA A CA 6
ATOM 7286 C C . ALA A 1 54 ? 6.095 17.386 -0.324 1.00 0.00 54 ALA A C 6
ATOM 7287 O O . ALA A 1 54 ? 5.369 17.393 0.670 1.00 0.00 54 ALA A O 6
ATOM 7294 N N . LEU A 1 55 ? 7.310 16.879 -0.320 1.00 0.00 55 LEU A N 6
ATOM 7295 C CA . LEU A 1 55 ? 7.867 16.296 0.864 1.00 0.00 55 LEU A CA 6
ATOM 7296 C C . LEU A 1 55 ? 9.191 16.908 1.144 1.00 0.00 55 LEU A C 6
ATOM 7297 O O . LEU A 1 55 ? 10.117 16.233 1.563 1.00 0.00 55 LEU A O 6
ATOM 7313 N N . ASN A 1 56 ? 9.300 18.181 0.806 1.00 0.00 56 ASN A N 6
ATOM 7314 C CA . ASN A 1 56 ? 10.530 18.909 0.926 1.00 0.00 56 ASN A CA 6
ATOM 7315 C C . ASN A 1 56 ? 11.404 18.419 2.069 1.00 0.00 56 ASN A C 6
ATOM 7316 O O . ASN A 1 56 ? 11.366 18.919 3.193 1.00 0.00 56 ASN A O 6
ATOM 7327 N N . TRP A 1 57 ? 12.214 17.450 1.700 1.00 0.00 57 TRP A N 6
ATOM 7328 C CA . TRP A 1 57 ? 13.184 16.812 2.572 1.00 0.00 57 TRP A CA 6
ATOM 7329 C C . TRP A 1 57 ? 14.396 16.477 1.733 1.00 0.00 57 TRP A C 6
ATOM 7330 O O . TRP A 1 57 ? 14.506 16.931 0.593 1.00 0.00 57 TRP A O 6
ATOM 7351 N N . ASP A 1 58 ? 15.289 15.658 2.260 1.00 0.00 58 ASP A N 6
ATOM 7352 C CA . ASP A 1 58 ? 16.455 15.255 1.504 1.00 0.00 58 ASP A CA 6
ATOM 7353 C C . ASP A 1 58 ? 16.018 14.494 0.250 1.00 0.00 58 ASP A C 6
ATOM 7354 O O . ASP A 1 58 ? 14.871 14.600 -0.187 1.00 0.00 58 ASP A O 6
ATOM 7363 N N . ILE A 1 59 ? 16.921 13.696 -0.292 1.00 0.00 59 ILE A N 6
ATOM 7364 C CA . ILE A 1 59 ? 16.622 12.875 -1.460 1.00 0.00 59 ILE A CA 6
ATOM 7365 C C . ILE A 1 59 ? 16.394 11.427 -1.059 1.00 0.00 59 ILE A C 6
ATOM 7366 O O . ILE A 1 59 ? 15.391 10.805 -1.408 1.00 0.00 59 ILE A O 6
ATOM 7382 N N . LYS A 1 60 ? 17.369 10.911 -0.314 1.00 0.00 60 LYS A N 6
ATOM 7383 C CA . LYS A 1 60 ? 17.340 9.541 0.168 1.00 0.00 60 LYS A CA 6
ATOM 7384 C C . LYS A 1 60 ? 16.256 9.381 1.217 1.00 0.00 60 LYS A C 6
ATOM 7385 O O . LYS A 1 60 ? 15.798 8.273 1.493 1.00 0.00 60 LYS A O 6
ATOM 7404 N N . LYS A 1 61 ? 15.835 10.504 1.785 1.00 0.00 61 LYS A N 6
ATOM 7405 C CA . LYS A 1 61 ? 14.793 10.503 2.785 1.00 0.00 61 LYS A CA 6
ATOM 7406 C C . LYS A 1 61 ? 13.423 10.369 2.133 1.00 0.00 61 LYS A C 6
ATOM 7407 O O . LYS A 1 61 ? 12.574 9.607 2.604 1.00 0.00 61 LYS A O 6
ATOM 7426 N N . THR A 1 62 ? 13.188 11.131 1.059 1.00 0.00 62 THR A N 6
ATOM 7427 C CA . THR A 1 62 ? 11.890 11.097 0.395 1.00 0.00 62 THR A CA 6
ATOM 7428 C C . THR A 1 62 ? 11.701 9.785 -0.343 1.00 0.00 62 THR A C 6
ATOM 7429 O O . THR A 1 62 ? 10.587 9.272 -0.450 1.00 0.00 62 THR A O 6
ATOM 7440 N N . GLU A 1 63 ? 12.789 9.234 -0.862 1.00 0.00 63 GLU A N 6
ATOM 7441 C CA . GLU A 1 63 ? 12.705 7.982 -1.582 1.00 0.00 63 GLU A CA 6
ATOM 7442 C C . GLU A 1 63 ? 12.441 6.830 -0.619 1.00 0.00 63 GLU A C 6
ATOM 7443 O O . GLU A 1 63 ? 11.757 5.866 -0.958 1.00 0.00 63 GLU A O 6
ATOM 7455 N N . THR A 1 64 ? 12.993 6.945 0.585 1.00 0.00 64 THR A N 6
ATOM 7456 C CA . THR A 1 64 ? 12.821 5.919 1.604 1.00 0.00 64 THR A CA 6
ATOM 7457 C C . THR A 1 64 ? 11.368 5.845 2.054 1.00 0.00 64 THR A C 6
ATOM 7458 O O . THR A 1 64 ? 10.847 4.760 2.308 1.00 0.00 64 THR A O 6
ATOM 7469 N N . VAL A 1 65 ? 10.706 6.997 2.130 1.00 0.00 65 VAL A N 6
ATOM 7470 C CA . VAL A 1 65 ? 9.311 7.023 2.528 1.00 0.00 65 VAL A CA 6
ATOM 7471 C C . VAL A 1 65 ? 8.476 6.355 1.448 1.00 0.00 65 VAL A C 6
ATOM 7472 O O . VAL A 1 65 ? 7.525 5.627 1.733 1.00 0.00 65 VAL A O 6
ATOM 7485 N N . GLN A 1 66 ? 8.861 6.602 0.201 1.00 0.00 66 GLN A N 6
ATOM 7486 C CA . GLN A 1 66 ? 8.176 6.022 -0.939 1.00 0.00 66 GLN A CA 6
ATOM 7487 C C . GLN A 1 66 ? 8.368 4.505 -0.960 1.00 0.00 66 GLN A C 6
ATOM 7488 O O . GLN A 1 66 ? 7.400 3.741 -1.029 1.00 0.00 66 GLN A O 6
ATOM 7502 N N . GLU A 1 67 ? 9.626 4.077 -0.889 1.00 0.00 67 GLU A N 6
ATOM 7503 C CA . GLU A 1 67 ? 9.951 2.655 -0.891 1.00 0.00 67 GLU A CA 6
ATOM 7504 C C . GLU A 1 67 ? 9.144 1.928 0.177 1.00 0.00 67 GLU A C 6
ATOM 7505 O O . GLU A 1 67 ? 8.799 0.756 0.023 1.00 0.00 67 GLU A O 6
ATOM 7517 N N . ALA A 1 68 ? 8.838 2.640 1.257 1.00 0.00 68 ALA A N 6
ATOM 7518 C CA . ALA A 1 68 ? 8.061 2.074 2.347 1.00 0.00 68 ALA A CA 6
ATOM 7519 C C . ALA A 1 68 ? 6.613 1.866 1.922 1.00 0.00 68 ALA A C 6
ATOM 7520 O O . ALA A 1 68 ? 6.001 0.849 2.247 1.00 0.00 68 ALA A O 6
ATOM 7527 N N . CYS A 1 69 ? 6.064 2.840 1.198 1.00 0.00 69 CYS A N 6
ATOM 7528 C CA . CYS A 1 69 ? 4.679 2.761 0.734 1.00 0.00 69 CYS A CA 6
ATOM 7529 C C . CYS A 1 69 ? 4.443 1.489 -0.066 1.00 0.00 69 CYS A C 6
ATOM 7530 O O . CYS A 1 69 ? 3.397 0.847 0.056 1.00 0.00 69 CYS A O 6
ATOM 7538 N N . GLU A 1 70 ? 5.424 1.126 -0.882 1.00 0.00 70 GLU A N 6
ATOM 7539 C CA . GLU A 1 70 ? 5.326 -0.073 -1.708 1.00 0.00 70 GLU A CA 6
ATOM 7540 C C . GLU A 1 70 ? 5.484 -1.342 -0.874 1.00 0.00 70 GLU A C 6
ATOM 7541 O O . GLU A 1 70 ? 4.638 -2.236 -0.917 1.00 0.00 70 GLU A O 6
ATOM 7553 N N . ARG A 1 71 ? 6.582 -1.417 -0.127 1.00 0.00 71 ARG A N 6
ATOM 7554 C CA . ARG A 1 71 ? 6.868 -2.580 0.707 1.00 0.00 71 ARG A CA 6
ATOM 7555 C C . ARG A 1 71 ? 5.694 -2.920 1.619 1.00 0.00 71 ARG A C 6
ATOM 7556 O O . ARG A 1 71 ? 5.397 -4.095 1.852 1.00 0.00 71 ARG A O 6
ATOM 7577 N N . GLU A 1 72 ? 5.016 -1.896 2.125 1.00 0.00 72 GLU A N 6
ATOM 7578 C CA . GLU A 1 72 ? 3.875 -2.116 2.999 1.00 0.00 72 GLU A CA 6
ATOM 7579 C C . GLU A 1 72 ? 2.671 -2.596 2.197 1.00 0.00 72 GLU A C 6
ATOM 7580 O O . GLU A 1 72 ? 1.882 -3.413 2.670 1.00 0.00 72 GLU A O 6
ATOM 7592 N N . LEU A 1 73 ? 2.529 -2.065 0.988 1.00 0.00 73 LEU A N 6
ATOM 7593 C CA . LEU A 1 73 ? 1.412 -2.419 0.122 1.00 0.00 73 LEU A CA 6
ATOM 7594 C C . LEU A 1 73 ? 1.360 -3.914 -0.179 1.00 0.00 73 LEU A C 6
ATOM 7595 O O . LEU A 1 73 ? 0.289 -4.518 -0.119 1.00 0.00 73 LEU A O 6
ATOM 7611 N N . ALA A 1 74 ? 2.498 -4.518 -0.519 1.00 0.00 74 ALA A N 6
ATOM 7612 C CA . ALA A 1 74 ? 2.529 -5.940 -0.838 1.00 0.00 74 ALA A CA 6
ATOM 7613 C C . ALA A 1 74 ? 2.441 -6.799 0.418 1.00 0.00 74 ALA A C 6
ATOM 7614 O O . ALA A 1 74 ? 1.832 -7.868 0.405 1.00 0.00 74 ALA A O 6
ATOM 7621 N N . LEU A 1 75 ? 3.047 -6.327 1.502 1.00 0.00 75 LEU A N 6
ATOM 7622 C CA . LEU A 1 75 ? 3.021 -7.065 2.760 1.00 0.00 75 LEU A CA 6
ATOM 7623 C C . LEU A 1 75 ? 1.584 -7.273 3.231 1.00 0.00 75 LEU A C 6
ATOM 7624 O O . LEU A 1 75 ? 1.171 -8.394 3.530 1.00 0.00 75 LEU A O 6
ATOM 7640 N N . ARG A 1 76 ? 0.831 -6.182 3.297 1.00 0.00 76 ARG A N 6
ATOM 7641 C CA . ARG A 1 76 ? -0.561 -6.233 3.735 1.00 0.00 76 ARG A CA 6
ATOM 7642 C C . ARG A 1 76 ? -1.466 -6.818 2.655 1.00 0.00 76 ARG A C 6
ATOM 7643 O O . ARG A 1 76 ? -2.515 -7.388 2.957 1.00 0.00 76 ARG A O 6
ATOM 7664 N N . LEU A 1 77 ? -1.059 -6.678 1.398 1.00 0.00 77 LEU A N 6
ATOM 7665 C CA . LEU A 1 77 ? -1.839 -7.198 0.279 1.00 0.00 77 LEU A CA 6
ATOM 7666 C C . LEU A 1 77 ? -2.078 -8.703 0.418 1.00 0.00 77 LEU A C 6
ATOM 7667 O O . LEU A 1 77 ? -2.994 -9.251 -0.196 1.00 0.00 77 LEU A O 6
ATOM 7683 N N . GLN A 1 78 ? -1.256 -9.365 1.227 1.00 0.00 78 GLN A N 6
ATOM 7684 C CA . GLN A 1 78 ? -1.385 -10.803 1.439 1.00 0.00 78 GLN A CA 6
ATOM 7685 C C . GLN A 1 78 ? -2.659 -11.140 2.214 1.00 0.00 78 GLN A C 6
ATOM 7686 O O . GLN A 1 78 ? -3.100 -12.290 2.226 1.00 0.00 78 GLN A O 6
ATOM 7700 N N . GLN A 1 79 ? -3.246 -10.136 2.861 1.00 0.00 79 GLN A N 6
ATOM 7701 C CA . GLN A 1 79 ? -4.466 -10.337 3.636 1.00 0.00 79 GLN A CA 6
ATOM 7702 C C . GLN A 1 79 ? -5.658 -10.667 2.735 1.00 0.00 79 GLN A C 6
ATOM 7703 O O . GLN A 1 79 ? -6.713 -11.075 3.218 1.00 0.00 79 GLN A O 6
ATOM 7717 N N . THR A 1 80 ? -5.485 -10.488 1.427 1.00 0.00 80 THR A N 6
ATOM 7718 C CA . THR A 1 80 ? -6.552 -10.769 0.470 1.00 0.00 80 THR A CA 6
ATOM 7719 C C . THR A 1 80 ? -6.950 -12.244 0.494 1.00 0.00 80 THR A C 6
ATOM 7720 O O . THR A 1 80 ? -8.000 -12.617 -0.028 1.00 0.00 80 THR A O 6
ATOM 7731 N N . GLN A 1 81 ? -6.107 -13.082 1.097 1.00 0.00 81 GLN A N 6
ATOM 7732 C CA . GLN A 1 81 ? -6.377 -14.515 1.184 1.00 0.00 81 GLN A CA 6
ATOM 7733 C C . GLN A 1 81 ? -7.784 -14.786 1.715 1.00 0.00 81 GLN A C 6
ATOM 7734 O O . GLN A 1 81 ? -8.527 -13.858 2.036 1.00 0.00 81 GLN A O 6
ATOM 7748 N N . SER A 1 82 ? -8.142 -16.065 1.801 1.00 0.00 82 SER A N 6
ATOM 7749 C CA . SER A 1 82 ? -9.461 -16.470 2.287 1.00 0.00 82 SER A CA 6
ATOM 7750 C C . SER A 1 82 ? -9.861 -15.687 3.535 1.00 0.00 82 SER A C 6
ATOM 7751 O O . SER A 1 82 ? -9.008 -15.221 4.291 1.00 0.00 82 SER A O 6
ATOM 7759 N N . LEU A 1 83 ? -11.167 -15.545 3.741 1.00 0.00 83 LEU A N 6
ATOM 7760 C CA . LEU A 1 83 ? -11.687 -14.817 4.894 1.00 0.00 83 LEU A CA 6
ATOM 7761 C C . LEU A 1 83 ? -11.293 -15.504 6.197 1.00 0.00 83 LEU A C 6
ATOM 7762 O O . LEU A 1 83 ? -10.824 -16.642 6.195 1.00 0.00 83 LEU A O 6
ATOM 7778 N N . HIS A 1 84 ? -11.484 -14.803 7.310 1.00 0.00 84 HIS A N 6
ATOM 7779 C CA . HIS A 1 84 ? -11.150 -15.342 8.623 1.00 0.00 84 HIS A CA 6
ATOM 7780 C C . HIS A 1 84 ? -12.125 -16.445 9.023 1.00 0.00 84 HIS A C 6
ATOM 7781 O O . HIS A 1 84 ? -11.745 -17.417 9.675 1.00 0.00 84 HIS A O 6
ATOM 7796 N N . SER A 1 85 ? -13.384 -16.284 8.629 1.00 0.00 85 SER A N 6
ATOM 7797 C CA . SER A 1 85 ? -14.416 -17.266 8.947 1.00 0.00 85 SER A CA 6
ATOM 7798 C C . SER A 1 85 ? -14.291 -18.495 8.054 1.00 0.00 85 SER A C 6
ATOM 7799 O O . SER A 1 85 ? -14.320 -18.390 6.827 1.00 0.00 85 SER A O 6
ATOM 7807 N N . LEU A 1 86 ? -14.151 -19.661 8.676 1.00 0.00 86 LEU A N 6
ATOM 7808 C CA . LEU A 1 86 ? -14.022 -20.912 7.937 1.00 0.00 86 LEU A CA 6
ATOM 7809 C C . LEU A 1 86 ? -15.395 -21.504 7.627 1.00 0.00 86 LEU A C 6
ATOM 7810 O O . LEU A 1 86 ? -16.405 -21.079 8.186 1.00 0.00 86 LEU A O 6
ATOM 7826 N N . ARG A 1 87 ? -15.420 -22.486 6.732 1.00 0.00 87 ARG A N 6
ATOM 7827 C CA . ARG A 1 87 ? -16.668 -23.138 6.346 1.00 0.00 87 ARG A CA 6
ATOM 7828 C C . ARG A 1 87 ? -17.610 -22.148 5.669 1.00 0.00 87 ARG A C 6
ATOM 7849 N N . THR A 1 5 ? 0.405 31.421 3.118 1.00 0.00 5 THR A N 7
ATOM 7850 C CA . THR A 1 5 ? -1.030 31.185 3.244 1.00 0.00 5 THR A CA 7
ATOM 7851 C C . THR A 1 5 ? -1.320 29.712 3.515 1.00 0.00 5 THR A C 7
ATOM 7852 O O . THR A 1 5 ? -2.216 29.378 4.289 1.00 0.00 5 THR A O 7
ATOM 7863 N N . GLY A 1 6 ? -0.556 28.834 2.872 1.00 0.00 6 GLY A N 7
ATOM 7864 C CA . GLY A 1 6 ? -0.750 27.408 3.060 1.00 0.00 6 GLY A CA 7
ATOM 7865 C C . GLY A 1 6 ? -1.593 26.786 1.961 1.00 0.00 6 GLY A C 7
ATOM 7866 O O . GLY A 1 6 ? -2.278 25.788 2.186 1.00 0.00 6 GLY A O 7
ATOM 7870 N N . ILE A 1 7 ? -1.541 27.376 0.772 1.00 0.00 7 ILE A N 7
ATOM 7871 C CA . ILE A 1 7 ? -2.303 26.874 -0.365 1.00 0.00 7 ILE A CA 7
ATOM 7872 C C . ILE A 1 7 ? -1.402 26.655 -1.577 1.00 0.00 7 ILE A C 7
ATOM 7873 O O . ILE A 1 7 ? -0.280 27.160 -1.628 1.00 0.00 7 ILE A O 7
ATOM 7889 N N . SER A 1 8 ? -1.898 25.895 -2.547 1.00 0.00 8 SER A N 7
ATOM 7890 C CA . SER A 1 8 ? -1.136 25.604 -3.757 1.00 0.00 8 SER A CA 7
ATOM 7891 C C . SER A 1 8 ? -1.304 26.715 -4.790 1.00 0.00 8 SER A C 7
ATOM 7892 O O . SER A 1 8 ? -2.371 27.320 -4.897 1.00 0.00 8 SER A O 7
ATOM 7900 N N . ARG A 1 9 ? -0.244 26.974 -5.548 1.00 0.00 9 ARG A N 7
ATOM 7901 C CA . ARG A 1 9 ? -0.271 28.008 -6.576 1.00 0.00 9 ARG A CA 7
ATOM 7902 C C . ARG A 1 9 ? -1.095 27.554 -7.777 1.00 0.00 9 ARG A C 7
ATOM 7903 O O . ARG A 1 9 ? -1.513 26.399 -7.853 1.00 0.00 9 ARG A O 7
ATOM 7924 N N . GLU A 1 10 ? -1.331 28.470 -8.712 1.00 0.00 10 GLU A N 7
ATOM 7925 C CA . GLU A 1 10 ? -2.110 28.156 -9.905 1.00 0.00 10 GLU A CA 7
ATOM 7926 C C . GLU A 1 10 ? -1.374 27.155 -10.788 1.00 0.00 10 GLU A C 7
ATOM 7927 O O . GLU A 1 10 ? -0.297 27.442 -11.310 1.00 0.00 10 GLU A O 7
ATOM 7939 N N . THR A 1 11 ? -1.968 25.977 -10.952 1.00 0.00 11 THR A N 7
ATOM 7940 C CA . THR A 1 11 ? -1.375 24.929 -11.774 1.00 0.00 11 THR A CA 7
ATOM 7941 C C . THR A 1 11 ? -2.396 24.368 -12.762 1.00 0.00 11 THR A C 7
ATOM 7942 O O . THR A 1 11 ? -3.591 24.324 -12.472 1.00 0.00 11 THR A O 7
ATOM 7953 N N . SER A 1 12 ? -1.917 23.928 -13.922 1.00 0.00 12 SER A N 7
ATOM 7954 C CA . SER A 1 12 ? -2.796 23.355 -14.939 1.00 0.00 12 SER A CA 7
ATOM 7955 C C . SER A 1 12 ? -3.542 22.157 -14.367 1.00 0.00 12 SER A C 7
ATOM 7956 O O . SER A 1 12 ? -3.250 21.713 -13.256 1.00 0.00 12 SER A O 7
ATOM 7964 N N . SER A 1 13 ? -4.511 21.633 -15.113 1.00 0.00 13 SER A N 7
ATOM 7965 C CA . SER A 1 13 ? -5.276 20.490 -14.632 1.00 0.00 13 SER A CA 7
ATOM 7966 C C . SER A 1 13 ? -4.385 19.256 -14.521 1.00 0.00 13 SER A C 7
ATOM 7967 O O . SER A 1 13 ? -4.183 18.527 -15.492 1.00 0.00 13 SER A O 7
ATOM 7975 N N . ASP A 1 14 ? -3.870 19.030 -13.319 1.00 0.00 14 ASP A N 7
ATOM 7976 C CA . ASP A 1 14 ? -3.016 17.897 -13.034 1.00 0.00 14 ASP A CA 7
ATOM 7977 C C . ASP A 1 14 ? -3.588 17.115 -11.861 1.00 0.00 14 ASP A C 7
ATOM 7978 O O . ASP A 1 14 ? -4.763 17.247 -11.525 1.00 0.00 14 ASP A O 7
ATOM 7987 N N . VAL A 1 15 ? -2.739 16.331 -11.222 1.00 0.00 15 VAL A N 7
ATOM 7988 C CA . VAL A 1 15 ? -3.145 15.560 -10.056 1.00 0.00 15 VAL A CA 7
ATOM 7989 C C . VAL A 1 15 ? -3.459 16.511 -8.931 1.00 0.00 15 VAL A C 7
ATOM 7990 O O . VAL A 1 15 ? -2.586 16.847 -8.131 1.00 0.00 15 VAL A O 7
ATOM 8003 N N . ALA A 1 16 ? -4.694 16.964 -8.878 1.00 0.00 16 ALA A N 7
ATOM 8004 C CA . ALA A 1 16 ? -5.075 17.897 -7.850 1.00 0.00 16 ALA A CA 7
ATOM 8005 C C . ALA A 1 16 ? -4.846 17.286 -6.480 1.00 0.00 16 ALA A C 7
ATOM 8006 O O . ALA A 1 16 ? -5.699 16.585 -5.934 1.00 0.00 16 ALA A O 7
ATOM 8013 N N . LEU A 1 17 ? -3.683 17.584 -5.935 1.00 0.00 17 LEU A N 7
ATOM 8014 C CA . LEU A 1 17 ? -3.293 17.102 -4.619 1.00 0.00 17 LEU A CA 7
ATOM 8015 C C . LEU A 1 17 ? -3.490 18.201 -3.583 1.00 0.00 17 LEU A C 7
ATOM 8016 O O . LEU A 1 17 ? -2.597 19.018 -3.350 1.00 0.00 17 LEU A O 7
ATOM 8032 N N . ALA A 1 18 ? -4.670 18.225 -2.974 1.00 0.00 18 ALA A N 7
ATOM 8033 C CA . ALA A 1 18 ? -4.996 19.232 -1.971 1.00 0.00 18 ALA A CA 7
ATOM 8034 C C . ALA A 1 18 ? -3.928 19.300 -0.885 1.00 0.00 18 ALA A C 7
ATOM 8035 O O . ALA A 1 18 ? -3.240 18.316 -0.614 1.00 0.00 18 ALA A O 7
ATOM 8042 N N . SER A 1 19 ? -3.795 20.471 -0.266 1.00 0.00 19 SER A N 7
ATOM 8043 C CA . SER A 1 19 ? -2.808 20.672 0.788 1.00 0.00 19 SER A CA 7
ATOM 8044 C C . SER A 1 19 ? -2.927 19.590 1.858 1.00 0.00 19 SER A C 7
ATOM 8045 O O . SER A 1 19 ? -1.935 19.194 2.464 1.00 0.00 19 SER A O 7
ATOM 8053 N N . HIS A 1 20 ? -4.149 19.115 2.078 1.00 0.00 20 HIS A N 7
ATOM 8054 C CA . HIS A 1 20 ? -4.398 18.077 3.070 1.00 0.00 20 HIS A CA 7
ATOM 8055 C C . HIS A 1 20 ? -3.619 16.808 2.734 1.00 0.00 20 HIS A C 7
ATOM 8056 O O . HIS A 1 20 ? -3.201 16.073 3.627 1.00 0.00 20 HIS A O 7
ATOM 8071 N N . ILE A 1 21 ? -3.415 16.566 1.443 1.00 0.00 21 ILE A N 7
ATOM 8072 C CA . ILE A 1 21 ? -2.670 15.396 0.995 1.00 0.00 21 ILE A CA 7
ATOM 8073 C C . ILE A 1 21 ? -1.169 15.647 1.090 1.00 0.00 21 ILE A C 7
ATOM 8074 O O . ILE A 1 21 ? -0.404 14.774 1.499 1.00 0.00 21 ILE A O 7
ATOM 8090 N N . LEU A 1 22 ? -0.762 16.856 0.711 1.00 0.00 22 LEU A N 7
ATOM 8091 C CA . LEU A 1 22 ? 0.643 17.242 0.752 1.00 0.00 22 LEU A CA 7
ATOM 8092 C C . LEU A 1 22 ? 1.106 17.458 2.187 1.00 0.00 22 LEU A C 7
ATOM 8093 O O . LEU A 1 22 ? 2.272 17.251 2.507 1.00 0.00 22 LEU A O 7
ATOM 8109 N N . THR A 1 23 ? 0.189 17.879 3.048 1.00 0.00 23 THR A N 7
ATOM 8110 C CA . THR A 1 23 ? 0.519 18.113 4.447 1.00 0.00 23 THR A CA 7
ATOM 8111 C C . THR A 1 23 ? 0.931 16.807 5.112 1.00 0.00 23 THR A C 7
ATOM 8112 O O . THR A 1 23 ? 1.972 16.722 5.762 1.00 0.00 23 THR A O 7
ATOM 8123 N N . ALA A 1 24 ? 0.102 15.788 4.926 1.00 0.00 24 ALA A N 7
ATOM 8124 C CA . ALA A 1 24 ? 0.350 14.470 5.477 1.00 0.00 24 ALA A CA 7
ATOM 8125 C C . ALA A 1 24 ? 1.451 13.746 4.718 1.00 0.00 24 ALA A C 7
ATOM 8126 O O . ALA A 1 24 ? 2.213 12.989 5.307 1.00 0.00 24 ALA A O 7
ATOM 8133 N N . LEU A 1 25 ? 1.546 13.976 3.407 1.00 0.00 25 LEU A N 7
ATOM 8134 C CA . LEU A 1 25 ? 2.564 13.331 2.599 1.00 0.00 25 LEU A CA 7
ATOM 8135 C C . LEU A 1 25 ? 3.924 13.943 2.897 1.00 0.00 25 LEU A C 7
ATOM 8136 O O . LEU A 1 25 ? 4.892 13.236 3.170 1.00 0.00 25 LEU A O 7
ATOM 8152 N N . ARG A 1 26 ? 3.970 15.266 2.877 1.00 0.00 26 ARG A N 7
ATOM 8153 C CA . ARG A 1 26 ? 5.173 16.004 3.177 1.00 0.00 26 ARG A CA 7
ATOM 8154 C C . ARG A 1 26 ? 5.610 15.722 4.616 1.00 0.00 26 ARG A C 7
ATOM 8155 O O . ARG A 1 26 ? 6.707 16.095 5.025 1.00 0.00 26 ARG A O 7
ATOM 8176 N N . GLU A 1 27 ? 4.732 15.088 5.402 1.00 0.00 27 GLU A N 7
ATOM 8177 C CA . GLU A 1 27 ? 5.044 14.805 6.794 1.00 0.00 27 GLU A CA 7
ATOM 8178 C C . GLU A 1 27 ? 4.851 13.335 7.179 1.00 0.00 27 GLU A C 7
ATOM 8179 O O . GLU A 1 27 ? 5.830 12.601 7.312 1.00 0.00 27 GLU A O 7
ATOM 8191 N N . LYS A 1 28 ? 3.598 12.905 7.410 1.00 0.00 28 LYS A N 7
ATOM 8192 C CA . LYS A 1 28 ? 3.375 11.516 7.837 1.00 0.00 28 LYS A CA 7
ATOM 8193 C C . LYS A 1 28 ? 2.219 10.785 7.139 1.00 0.00 28 LYS A C 7
ATOM 8194 O O . LYS A 1 28 ? 1.353 10.227 7.814 1.00 0.00 28 LYS A O 7
ATOM 8213 N N . GLN A 1 29 ? 2.215 10.733 5.814 1.00 0.00 29 GLN A N 7
ATOM 8214 C CA . GLN A 1 29 ? 1.167 9.998 5.104 1.00 0.00 29 GLN A CA 7
ATOM 8215 C C . GLN A 1 29 ? 1.590 8.539 4.992 1.00 0.00 29 GLN A C 7
ATOM 8216 O O . GLN A 1 29 ? 2.772 8.270 4.783 1.00 0.00 29 GLN A O 7
ATOM 8230 N N . ALA A 1 30 ? 0.677 7.589 5.210 1.00 0.00 30 ALA A N 7
ATOM 8231 C CA . ALA A 1 30 ? 1.060 6.185 5.182 1.00 0.00 30 ALA A CA 7
ATOM 8232 C C . ALA A 1 30 ? 0.712 5.445 3.885 1.00 0.00 30 ALA A C 7
ATOM 8233 O O . ALA A 1 30 ? -0.205 4.621 3.859 1.00 0.00 30 ALA A O 7
ATOM 8240 N N . PRO A 1 31 ? 1.499 5.648 2.815 1.00 0.00 31 PRO A N 7
ATOM 8241 C CA . PRO A 1 31 ? 1.354 4.934 1.551 1.00 0.00 31 PRO A CA 7
ATOM 8242 C C . PRO A 1 31 ? 1.955 3.540 1.722 1.00 0.00 31 PRO A C 7
ATOM 8243 O O . PRO A 1 31 ? 2.453 2.936 0.774 1.00 0.00 31 PRO A O 7
ATOM 8254 N N . GLU A 1 32 ? 1.837 3.022 2.949 1.00 0.00 32 GLU A N 7
ATOM 8255 C CA . GLU A 1 32 ? 2.296 1.684 3.283 1.00 0.00 32 GLU A CA 7
ATOM 8256 C C . GLU A 1 32 ? 1.109 0.765 3.545 1.00 0.00 32 GLU A C 7
ATOM 8257 O O . GLU A 1 32 ? 0.809 -0.139 2.765 1.00 0.00 32 GLU A O 7
ATOM 8269 N N . LEU A 1 33 ? 0.439 1.025 4.672 1.00 0.00 33 LEU A N 7
ATOM 8270 C CA . LEU A 1 33 ? -0.728 0.254 5.092 1.00 0.00 33 LEU A CA 7
ATOM 8271 C C . LEU A 1 33 ? -1.964 1.144 5.248 1.00 0.00 33 LEU A C 7
ATOM 8272 O O . LEU A 1 33 ? -3.096 0.666 5.160 1.00 0.00 33 LEU A O 7
ATOM 8288 N N . SER A 1 34 ? -1.745 2.441 5.482 1.00 0.00 34 SER A N 7
ATOM 8289 C CA . SER A 1 34 ? -2.853 3.377 5.648 1.00 0.00 34 SER A CA 7
ATOM 8290 C C . SER A 1 34 ? -3.452 3.728 4.298 1.00 0.00 34 SER A C 7
ATOM 8291 O O . SER A 1 34 ? -4.651 3.986 4.182 1.00 0.00 34 SER A O 7
ATOM 8299 N N . LEU A 1 35 ? -2.606 3.734 3.279 1.00 0.00 35 LEU A N 7
ATOM 8300 C CA . LEU A 1 35 ? -3.018 4.052 1.918 1.00 0.00 35 LEU A CA 7
ATOM 8301 C C . LEU A 1 35 ? -4.223 3.245 1.463 1.00 0.00 35 LEU A C 7
ATOM 8302 O O . LEU A 1 35 ? -4.411 2.102 1.878 1.00 0.00 35 LEU A O 7
ATOM 8318 N N . SER A 1 36 ? -5.023 3.829 0.574 1.00 0.00 36 SER A N 7
ATOM 8319 C CA . SER A 1 36 ? -6.177 3.165 0.024 1.00 0.00 36 SER A CA 7
ATOM 8320 C C . SER A 1 36 ? -5.884 2.841 -1.440 1.00 0.00 36 SER A C 7
ATOM 8321 O O . SER A 1 36 ? -4.726 2.725 -1.834 1.00 0.00 36 SER A O 7
ATOM 8329 N N . SER A 1 37 ? -6.920 2.687 -2.238 1.00 0.00 37 SER A N 7
ATOM 8330 C CA . SER A 1 37 ? -6.743 2.366 -3.649 1.00 0.00 37 SER A CA 7
ATOM 8331 C C . SER A 1 37 ? -6.084 3.512 -4.425 1.00 0.00 37 SER A C 7
ATOM 8332 O O . SER A 1 37 ? -5.029 3.330 -5.031 1.00 0.00 37 SER A O 7
ATOM 8340 N N . GLN A 1 38 ? -6.724 4.681 -4.428 1.00 0.00 38 GLN A N 7
ATOM 8341 C CA . GLN A 1 38 ? -6.212 5.842 -5.162 1.00 0.00 38 GLN A CA 7
ATOM 8342 C C . GLN A 1 38 ? -5.100 6.593 -4.426 1.00 0.00 38 GLN A C 7
ATOM 8343 O O . GLN A 1 38 ? -4.244 7.211 -5.060 1.00 0.00 38 GLN A O 7
ATOM 8357 N N . ASP A 1 39 ? -5.117 6.561 -3.099 1.00 0.00 39 ASP A N 7
ATOM 8358 C CA . ASP A 1 39 ? -4.107 7.269 -2.312 1.00 0.00 39 ASP A CA 7
ATOM 8359 C C . ASP A 1 39 ? -2.698 6.790 -2.650 1.00 0.00 39 ASP A C 7
ATOM 8360 O O . ASP A 1 39 ? -1.810 7.586 -2.950 1.00 0.00 39 ASP A O 7
ATOM 8369 N N . LEU A 1 40 ? -2.512 5.480 -2.607 1.00 0.00 40 LEU A N 7
ATOM 8370 C CA . LEU A 1 40 ? -1.210 4.901 -2.917 1.00 0.00 40 LEU A CA 7
ATOM 8371 C C . LEU A 1 40 ? -0.945 4.930 -4.417 1.00 0.00 40 LEU A C 7
ATOM 8372 O O . LEU A 1 40 ? 0.201 5.039 -4.849 1.00 0.00 40 LEU A O 7
ATOM 8388 N N . GLU A 1 41 ? -2.007 4.832 -5.210 1.00 0.00 41 GLU A N 7
ATOM 8389 C CA . GLU A 1 41 ? -1.873 4.852 -6.661 1.00 0.00 41 GLU A CA 7
ATOM 8390 C C . GLU A 1 41 ? -1.265 6.171 -7.129 1.00 0.00 41 GLU A C 7
ATOM 8391 O O . GLU A 1 41 ? -0.233 6.187 -7.796 1.00 0.00 41 GLU A O 7
ATOM 8403 N N . LEU A 1 42 ? -1.914 7.276 -6.779 1.00 0.00 42 LEU A N 7
ATOM 8404 C CA . LEU A 1 42 ? -1.435 8.598 -7.166 1.00 0.00 42 LEU A CA 7
ATOM 8405 C C . LEU A 1 42 ? -0.089 8.903 -6.521 1.00 0.00 42 LEU A C 7
ATOM 8406 O O . LEU A 1 42 ? 0.747 9.592 -7.106 1.00 0.00 42 LEU A O 7
ATOM 8422 N N . VAL A 1 43 ? 0.122 8.383 -5.317 1.00 0.00 43 VAL A N 7
ATOM 8423 C CA . VAL A 1 43 ? 1.377 8.603 -4.606 1.00 0.00 43 VAL A CA 7
ATOM 8424 C C . VAL A 1 43 ? 2.505 7.780 -5.227 1.00 0.00 43 VAL A C 7
ATOM 8425 O O . VAL A 1 43 ? 3.650 8.229 -5.289 1.00 0.00 43 VAL A O 7
ATOM 8438 N N . THR A 1 44 ? 2.176 6.577 -5.689 1.00 0.00 44 THR A N 7
ATOM 8439 C CA . THR A 1 44 ? 3.168 5.702 -6.307 1.00 0.00 44 THR A CA 7
ATOM 8440 C C . THR A 1 44 ? 3.694 6.304 -7.607 1.00 0.00 44 THR A C 7
ATOM 8441 O O . THR A 1 44 ? 4.810 6.006 -8.033 1.00 0.00 44 THR A O 7
ATOM 8452 N N . LYS A 1 45 ? 2.889 7.165 -8.223 1.00 0.00 45 LYS A N 7
ATOM 8453 C CA . LYS A 1 45 ? 3.269 7.824 -9.457 1.00 0.00 45 LYS A CA 7
ATOM 8454 C C . LYS A 1 45 ? 3.929 9.153 -9.137 1.00 0.00 45 LYS A C 7
ATOM 8455 O O . LYS A 1 45 ? 4.425 9.845 -10.027 1.00 0.00 45 LYS A O 7
ATOM 8474 N N . GLU A 1 46 ? 3.965 9.489 -7.848 1.00 0.00 46 GLU A N 7
ATOM 8475 C CA . GLU A 1 46 ? 4.607 10.713 -7.418 1.00 0.00 46 GLU A CA 7
ATOM 8476 C C . GLU A 1 46 ? 6.072 10.419 -7.162 1.00 0.00 46 GLU A C 7
ATOM 8477 O O . GLU A 1 46 ? 6.534 10.385 -6.025 1.00 0.00 46 GLU A O 7
ATOM 8489 N N . ASP A 1 47 ? 6.776 10.148 -8.248 1.00 0.00 47 ASP A N 7
ATOM 8490 C CA . ASP A 1 47 ? 8.188 9.778 -8.188 1.00 0.00 47 ASP A CA 7
ATOM 8491 C C . ASP A 1 47 ? 9.021 10.815 -7.429 1.00 0.00 47 ASP A C 7
ATOM 8492 O O . ASP A 1 47 ? 8.573 11.935 -7.183 1.00 0.00 47 ASP A O 7
ATOM 8501 N N . PRO A 1 48 ? 10.246 10.419 -7.020 1.00 0.00 48 PRO A N 7
ATOM 8502 C CA . PRO A 1 48 ? 11.171 11.264 -6.245 1.00 0.00 48 PRO A CA 7
ATOM 8503 C C . PRO A 1 48 ? 11.369 12.677 -6.797 1.00 0.00 48 PRO A C 7
ATOM 8504 O O . PRO A 1 48 ? 11.969 13.519 -6.126 1.00 0.00 48 PRO A O 7
ATOM 8515 N N . LYS A 1 49 ? 10.852 12.960 -7.986 1.00 0.00 49 LYS A N 7
ATOM 8516 C CA . LYS A 1 49 ? 10.977 14.295 -8.554 1.00 0.00 49 LYS A CA 7
ATOM 8517 C C . LYS A 1 49 ? 9.906 15.207 -7.960 1.00 0.00 49 LYS A C 7
ATOM 8518 O O . LYS A 1 49 ? 10.195 16.295 -7.440 1.00 0.00 49 LYS A O 7
ATOM 8537 N N . ALA A 1 50 ? 8.672 14.712 -7.961 1.00 0.00 50 ALA A N 7
ATOM 8538 C CA . ALA A 1 50 ? 7.569 15.438 -7.363 1.00 0.00 50 ALA A CA 7
ATOM 8539 C C . ALA A 1 50 ? 7.527 15.129 -5.885 1.00 0.00 50 ALA A C 7
ATOM 8540 O O . ALA A 1 50 ? 7.196 15.981 -5.061 1.00 0.00 50 ALA A O 7
ATOM 8547 N N . LEU A 1 51 ? 7.913 13.901 -5.552 1.00 0.00 51 LEU A N 7
ATOM 8548 C CA . LEU A 1 51 ? 7.972 13.478 -4.173 1.00 0.00 51 LEU A CA 7
ATOM 8549 C C . LEU A 1 51 ? 8.862 14.452 -3.426 1.00 0.00 51 LEU A C 7
ATOM 8550 O O . LEU A 1 51 ? 8.535 14.913 -2.338 1.00 0.00 51 LEU A O 7
ATOM 8566 N N . ALA A 1 52 ? 9.997 14.780 -4.038 1.00 0.00 52 ALA A N 7
ATOM 8567 C CA . ALA A 1 52 ? 10.936 15.713 -3.440 1.00 0.00 52 ALA A CA 7
ATOM 8568 C C . ALA A 1 52 ? 10.211 16.949 -2.939 1.00 0.00 52 ALA A C 7
ATOM 8569 O O . ALA A 1 52 ? 10.183 17.217 -1.742 1.00 0.00 52 ALA A O 7
ATOM 8576 N N . VAL A 1 53 ? 9.626 17.707 -3.862 1.00 0.00 53 VAL A N 7
ATOM 8577 C CA . VAL A 1 53 ? 8.914 18.917 -3.458 1.00 0.00 53 VAL A CA 7
ATOM 8578 C C . VAL A 1 53 ? 7.780 18.576 -2.480 1.00 0.00 53 VAL A C 7
ATOM 8579 O O . VAL A 1 53 ? 7.817 18.998 -1.326 1.00 0.00 53 VAL A O 7
ATOM 8592 N N . ALA A 1 54 ? 6.763 17.832 -2.935 1.00 0.00 54 ALA A N 7
ATOM 8593 C CA . ALA A 1 54 ? 5.626 17.469 -2.076 1.00 0.00 54 ALA A CA 7
ATOM 8594 C C . ALA A 1 54 ? 6.068 16.876 -0.750 1.00 0.00 54 ALA A C 7
ATOM 8595 O O . ALA A 1 54 ? 5.279 16.787 0.188 1.00 0.00 54 ALA A O 7
ATOM 8602 N N . LEU A 1 55 ? 7.327 16.491 -0.665 1.00 0.00 55 LEU A N 7
ATOM 8603 C CA . LEU A 1 55 ? 7.855 15.937 0.552 1.00 0.00 55 LEU A CA 7
ATOM 8604 C C . LEU A 1 55 ? 9.142 16.601 0.882 1.00 0.00 55 LEU A C 7
ATOM 8605 O O . LEU A 1 55 ? 10.068 15.965 1.360 1.00 0.00 55 LEU A O 7
ATOM 8621 N N . ASN A 1 56 ? 9.231 17.865 0.515 1.00 0.00 56 ASN A N 7
ATOM 8622 C CA . ASN A 1 56 ? 10.432 18.629 0.668 1.00 0.00 56 ASN A CA 7
ATOM 8623 C C . ASN A 1 56 ? 11.240 18.240 1.907 1.00 0.00 56 ASN A C 7
ATOM 8624 O O . ASN A 1 56 ? 11.132 18.802 2.995 1.00 0.00 56 ASN A O 7
ATOM 8635 N N . TRP A 1 57 ? 12.073 17.257 1.639 1.00 0.00 57 TRP A N 7
ATOM 8636 C CA . TRP A 1 57 ? 12.998 16.665 2.589 1.00 0.00 57 TRP A CA 7
ATOM 8637 C C . TRP A 1 57 ? 14.270 16.353 1.839 1.00 0.00 57 TRP A C 7
ATOM 8638 O O . TRP A 1 57 ? 14.438 16.792 0.701 1.00 0.00 57 TRP A O 7
ATOM 8659 N N . ASP A 1 58 ? 15.159 15.572 2.429 1.00 0.00 58 ASP A N 7
ATOM 8660 C CA . ASP A 1 58 ? 16.376 15.207 1.735 1.00 0.00 58 ASP A CA 7
ATOM 8661 C C . ASP A 1 58 ? 16.030 14.370 0.498 1.00 0.00 58 ASP A C 7
ATOM 8662 O O . ASP A 1 58 ? 14.910 14.430 -0.010 1.00 0.00 58 ASP A O 7
ATOM 8671 N N . ILE A 1 59 ? 16.982 13.576 0.043 1.00 0.00 59 ILE A N 7
ATOM 8672 C CA . ILE A 1 59 ? 16.780 12.699 -1.106 1.00 0.00 59 ILE A CA 7
ATOM 8673 C C . ILE A 1 59 ? 16.544 11.258 -0.676 1.00 0.00 59 ILE A C 7
ATOM 8674 O O . ILE A 1 59 ? 15.527 10.643 -0.996 1.00 0.00 59 ILE A O 7
ATOM 8690 N N . LYS A 1 60 ? 17.527 10.743 0.056 1.00 0.00 60 LYS A N 7
ATOM 8691 C CA . LYS A 1 60 ? 17.493 9.378 0.559 1.00 0.00 60 LYS A CA 7
ATOM 8692 C C . LYS A 1 60 ? 16.437 9.243 1.637 1.00 0.00 60 LYS A C 7
ATOM 8693 O O . LYS A 1 60 ? 15.926 8.154 1.890 1.00 0.00 60 LYS A O 7
ATOM 8712 N N . LYS A 1 61 ? 16.096 10.365 2.255 1.00 0.00 61 LYS A N 7
ATOM 8713 C CA . LYS A 1 61 ? 15.084 10.378 3.288 1.00 0.00 61 LYS A CA 7
ATOM 8714 C C . LYS A 1 61 ? 13.701 10.258 2.664 1.00 0.00 61 LYS A C 7
ATOM 8715 O O . LYS A 1 61 ? 12.852 9.507 3.152 1.00 0.00 61 LYS A O 7
ATOM 8734 N N . THR A 1 62 ? 13.466 11.004 1.583 1.00 0.00 62 THR A N 7
ATOM 8735 C CA . THR A 1 62 ? 12.166 10.977 0.920 1.00 0.00 62 THR A CA 7
ATOM 8736 C C . THR A 1 62 ? 11.977 9.667 0.181 1.00 0.00 62 THR A C 7
ATOM 8737 O O . THR A 1 62 ? 10.865 9.142 0.109 1.00 0.00 62 THR A O 7
ATOM 8748 N N . GLU A 1 63 ? 13.063 9.124 -0.359 1.00 0.00 63 GLU A N 7
ATOM 8749 C CA . GLU A 1 63 ? 12.982 7.869 -1.070 1.00 0.00 63 GLU A CA 7
ATOM 8750 C C . GLU A 1 63 ? 12.756 6.722 -0.097 1.00 0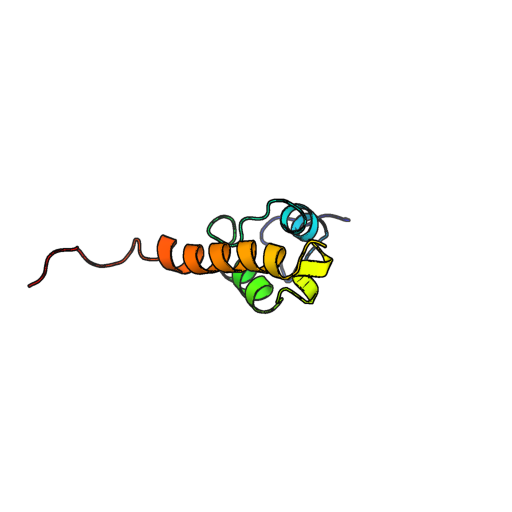.00 63 GLU A C 7
ATOM 8751 O O . GLU A 1 63 ? 12.032 5.777 -0.396 1.00 0.00 63 GLU A O 7
ATOM 8763 N N . THR A 1 64 ? 13.388 6.813 1.072 1.00 0.00 64 THR A N 7
ATOM 8764 C CA . THR A 1 64 ? 13.255 5.783 2.094 1.00 0.00 64 THR A CA 7
ATOM 8765 C C . THR A 1 64 ? 11.812 5.687 2.575 1.00 0.00 64 THR A C 7
ATOM 8766 O O . THR A 1 64 ? 11.316 4.597 2.859 1.00 0.00 64 THR A O 7
ATOM 8777 N N . VAL A 1 65 ? 11.131 6.829 2.646 1.00 0.00 65 VAL A N 7
ATOM 8778 C CA . VAL A 1 65 ? 9.742 6.848 3.070 1.00 0.00 65 VAL A CA 7
ATOM 8779 C C . VAL A 1 65 ? 8.891 6.185 2.002 1.00 0.00 65 VAL A C 7
ATOM 8780 O O . VAL A 1 65 ? 7.954 5.447 2.303 1.00 0.00 65 VAL A O 7
ATOM 8793 N N . GLN A 1 66 ? 9.257 6.427 0.747 1.00 0.00 66 GLN A N 7
ATOM 8794 C CA . GLN A 1 66 ? 8.559 5.835 -0.379 1.00 0.00 66 GLN A CA 7
ATOM 8795 C C . GLN A 1 66 ? 8.862 4.337 -0.468 1.00 0.00 66 GLN A C 7
ATOM 8796 O O . GLN A 1 66 ? 7.984 3.525 -0.780 1.00 0.00 66 GLN A O 7
ATOM 8810 N N . GLU A 1 67 ? 10.112 3.978 -0.188 1.00 0.00 67 GLU A N 7
ATOM 8811 C CA . GLU A 1 67 ? 10.541 2.585 -0.227 1.00 0.00 67 GLU A CA 7
ATOM 8812 C C . GLU A 1 67 ? 9.721 1.750 0.744 1.00 0.00 67 GLU A C 7
ATOM 8813 O O . GLU A 1 67 ? 9.377 0.603 0.460 1.00 0.00 67 GLU A O 7
ATOM 8825 N N . ALA A 1 68 ? 9.396 2.343 1.887 1.00 0.00 68 ALA A N 7
ATOM 8826 C CA . ALA A 1 68 ? 8.596 1.663 2.891 1.00 0.00 68 ALA A CA 7
ATOM 8827 C C . ALA A 1 68 ? 7.167 1.516 2.395 1.00 0.00 68 ALA A C 7
ATOM 8828 O O . ALA A 1 68 ? 6.510 0.504 2.636 1.00 0.00 68 ALA A O 7
ATOM 8835 N N . CYS A 1 69 ? 6.691 2.547 1.698 1.00 0.00 69 CYS A N 7
ATOM 8836 C CA . CYS A 1 69 ? 5.339 2.560 1.156 1.00 0.00 69 CYS A CA 7
ATOM 8837 C C . CYS A 1 69 ? 5.056 1.327 0.303 1.00 0.00 69 CYS A C 7
ATOM 8838 O O . CYS A 1 69 ? 3.986 0.727 0.403 1.00 0.00 69 CYS A O 7
ATOM 8846 N N . GLU A 1 70 ? 6.014 0.955 -0.540 1.00 0.00 70 GLU A N 7
ATOM 8847 C CA . GLU A 1 70 ? 5.855 -0.206 -1.414 1.00 0.00 70 GLU A CA 7
ATOM 8848 C C . GLU A 1 70 ? 5.950 -1.516 -0.636 1.00 0.00 70 GLU A C 7
ATOM 8849 O O . GLU A 1 70 ? 5.061 -2.365 -0.718 1.00 0.00 70 GLU A O 7
ATOM 8861 N N . ARG A 1 71 ? 7.042 -1.678 0.107 1.00 0.00 71 ARG A N 7
ATOM 8862 C CA . ARG A 1 71 ? 7.270 -2.892 0.890 1.00 0.00 71 ARG A CA 7
ATOM 8863 C C . ARG A 1 71 ? 6.073 -3.218 1.778 1.00 0.00 71 ARG A C 7
ATOM 8864 O O . ARG A 1 71 ? 5.723 -4.386 1.964 1.00 0.00 71 ARG A O 7
ATOM 8885 N N . GLU A 1 72 ? 5.436 -2.184 2.314 1.00 0.00 72 GLU A N 7
ATOM 8886 C CA . GLU A 1 72 ? 4.274 -2.373 3.168 1.00 0.00 72 GLU A CA 7
ATOM 8887 C C . GLU A 1 72 ? 3.055 -2.738 2.334 1.00 0.00 72 GLU A C 7
ATOM 8888 O O . GLU A 1 72 ? 2.232 -3.558 2.741 1.00 0.00 72 GLU A O 7
ATOM 8900 N N . LEU A 1 73 ? 2.940 -2.120 1.162 1.00 0.00 73 LEU A N 7
ATOM 8901 C CA . LEU A 1 73 ? 1.820 -2.378 0.263 1.00 0.00 73 LEU A CA 7
ATOM 8902 C C . LEU A 1 73 ? 1.629 -3.872 0.028 1.00 0.00 73 LEU A C 7
ATOM 8903 O O . LEU A 1 73 ? 0.522 -4.392 0.174 1.00 0.00 73 LEU A O 7
ATOM 8919 N N . ALA A 1 74 ? 2.704 -4.562 -0.345 1.00 0.00 74 ALA A N 7
ATOM 8920 C CA . ALA A 1 74 ? 2.639 -5.996 -0.608 1.00 0.00 74 ALA A CA 7
ATOM 8921 C C . ALA A 1 74 ? 2.512 -6.801 0.682 1.00 0.00 74 ALA A C 7
ATOM 8922 O O . ALA A 1 74 ? 1.847 -7.836 0.712 1.00 0.00 74 ALA A O 7
ATOM 8929 N N . LEU A 1 75 ? 3.152 -6.324 1.743 1.00 0.00 75 LEU A N 7
ATOM 8930 C CA . LEU A 1 75 ? 3.101 -7.011 3.028 1.00 0.00 75 LEU A CA 7
ATOM 8931 C C . LEU A 1 75 ? 1.673 -7.045 3.574 1.00 0.00 75 LEU A C 7
ATOM 8932 O O . LEU A 1 75 ? 1.200 -8.084 4.036 1.00 0.00 75 LEU A O 7
ATOM 8948 N N . ARG A 1 76 ? 1.002 -5.900 3.525 1.00 0.00 76 ARG A N 7
ATOM 8949 C CA . ARG A 1 76 ? -0.365 -5.785 4.022 1.00 0.00 76 ARG A CA 7
ATOM 8950 C C . ARG A 1 76 ? -1.363 -6.486 3.100 1.00 0.00 76 ARG A C 7
ATOM 8951 O O . ARG A 1 76 ? -2.380 -7.007 3.558 1.00 0.00 76 ARG A O 7
ATOM 8972 N N . LEU A 1 77 ? -1.066 -6.500 1.805 1.00 0.00 77 LEU A N 7
ATOM 8973 C CA . LEU A 1 77 ? -1.939 -7.145 0.828 1.00 0.00 77 LEU A CA 7
ATOM 8974 C C . LEU A 1 77 ? -1.767 -8.663 0.859 1.00 0.00 77 LEU A C 7
ATOM 8975 O O . LEU A 1 77 ? -2.744 -9.411 0.879 1.00 0.00 77 LEU A O 7
ATOM 8991 N N . GLN A 1 78 ? -0.515 -9.102 0.846 1.00 0.00 78 GLN A N 7
ATOM 8992 C CA . GLN A 1 78 ? -0.195 -10.527 0.856 1.00 0.00 78 GLN A CA 7
ATOM 8993 C C . GLN A 1 78 ? -0.387 -11.145 2.241 1.00 0.00 78 GLN A C 7
ATOM 8994 O O . GLN A 1 78 ? -0.399 -12.368 2.380 1.00 0.00 78 GLN A O 7
ATOM 9008 N N . GLN A 1 79 ? -0.527 -10.306 3.263 1.00 0.00 79 GLN A N 7
ATOM 9009 C CA . GLN A 1 79 ? -0.705 -10.797 4.626 1.00 0.00 79 GLN A CA 7
ATOM 9010 C C . GLN A 1 79 ? -1.914 -11.722 4.731 1.00 0.00 79 GLN A C 7
ATOM 9011 O O . GLN A 1 79 ? -1.768 -12.926 4.942 1.00 0.00 79 GLN A O 7
ATOM 9025 N N . THR A 1 80 ? -3.108 -11.157 4.584 1.00 0.00 80 THR A N 7
ATOM 9026 C CA . THR A 1 80 ? -4.337 -11.940 4.663 1.00 0.00 80 THR A CA 7
ATOM 9027 C C . THR A 1 80 ? -5.208 -11.738 3.427 1.00 0.00 80 THR A C 7
ATOM 9028 O O . THR A 1 80 ? -5.773 -12.691 2.890 1.00 0.00 80 THR A O 7
ATOM 9039 N N . GLN A 1 81 ? -5.320 -10.489 2.987 1.00 0.00 81 GLN A N 7
ATOM 9040 C CA . GLN A 1 81 ? -6.134 -10.152 1.821 1.00 0.00 81 GLN A CA 7
ATOM 9041 C C . GLN A 1 81 ? -5.724 -10.968 0.598 1.00 0.00 81 GLN A C 7
ATOM 9042 O O . GLN A 1 81 ? -4.588 -10.885 0.132 1.00 0.00 81 GLN A O 7
ATOM 9056 N N . SER A 1 82 ? -6.664 -11.749 0.078 1.00 0.00 82 SER A N 7
ATOM 9057 C CA . SER A 1 82 ? -6.413 -12.576 -1.097 1.00 0.00 82 SER A CA 7
ATOM 9058 C C . SER A 1 82 ? -7.243 -12.094 -2.284 1.00 0.00 82 SER A C 7
ATOM 9059 O O . SER A 1 82 ? -8.387 -11.667 -2.121 1.00 0.00 82 SER A O 7
ATOM 9067 N N . LEU A 1 83 ? -6.662 -12.164 -3.476 1.00 0.00 83 LEU A N 7
ATOM 9068 C CA . LEU A 1 83 ? -7.350 -11.735 -4.687 1.00 0.00 83 LEU A CA 7
ATOM 9069 C C . LEU A 1 83 ? -8.411 -12.751 -5.102 1.00 0.00 83 LEU A C 7
ATOM 9070 O O . LEU A 1 83 ? -8.095 -13.805 -5.653 1.00 0.00 83 LEU A O 7
ATOM 9086 N N . HIS A 1 84 ? -9.672 -12.425 -4.834 1.00 0.00 84 HIS A N 7
ATOM 9087 C CA . HIS A 1 84 ? -10.781 -13.307 -5.179 1.00 0.00 84 HIS A CA 7
ATOM 9088 C C . HIS A 1 84 ? -11.420 -12.883 -6.498 1.00 0.00 84 HIS A C 7
ATOM 9089 O O . HIS A 1 84 ? -11.694 -13.716 -7.363 1.00 0.00 84 HIS A O 7
ATOM 9104 N N . SER A 1 85 ? -11.655 -11.582 -6.645 1.00 0.00 85 SER A N 7
ATOM 9105 C CA . SER A 1 85 ? -12.262 -11.049 -7.859 1.00 0.00 85 SER A CA 7
ATOM 9106 C C . SER A 1 85 ? -11.397 -11.356 -9.077 1.00 0.00 85 SER A C 7
ATOM 9107 O O . SER A 1 85 ? -10.176 -11.468 -8.972 1.00 0.00 85 SER A O 7
ATOM 9115 N N . LEU A 1 86 ? -12.040 -11.491 -10.232 1.00 0.00 86 LEU A N 7
ATOM 9116 C CA . LEU A 1 86 ? -11.329 -11.786 -11.470 1.00 0.00 86 LEU A CA 7
ATOM 9117 C C . LEU A 1 86 ? -11.170 -10.528 -12.319 1.00 0.00 86 LEU A C 7
ATOM 9118 O O . LEU A 1 86 ? -12.110 -10.093 -12.985 1.00 0.00 86 LEU A O 7
ATOM 9134 N N . ARG A 1 87 ? -9.975 -9.948 -12.291 1.00 0.00 87 ARG A N 7
ATOM 9135 C CA . ARG A 1 87 ? -9.694 -8.740 -13.058 1.00 0.00 87 ARG A CA 7
ATOM 9136 C C . ARG A 1 87 ? -8.233 -8.329 -12.911 1.00 0.00 87 ARG A C 7
ATOM 9157 N N . THR A 1 5 ? 1.136 19.540 -8.314 1.00 0.00 5 THR A N 8
ATOM 9158 C CA . THR A 1 5 ? 1.067 20.112 -6.973 1.00 0.00 5 THR A CA 8
ATOM 9159 C C . THR A 1 5 ? -0.326 19.959 -6.365 1.00 0.00 5 THR A C 8
ATOM 9160 O O . THR A 1 5 ? -0.467 19.501 -5.232 1.00 0.00 5 THR A O 8
ATOM 9171 N N . GLY A 1 6 ? -1.350 20.354 -7.114 1.00 0.00 6 GLY A N 8
ATOM 9172 C CA . GLY A 1 6 ? -2.710 20.257 -6.616 1.00 0.00 6 GLY A CA 8
ATOM 9173 C C . GLY A 1 6 ? -3.014 21.325 -5.584 1.00 0.00 6 GLY A C 8
ATOM 9174 O O . GLY A 1 6 ? -3.856 21.134 -4.707 1.00 0.00 6 GLY A O 8
ATOM 9178 N N . ILE A 1 7 ? -2.315 22.450 -5.689 1.00 0.00 7 ILE A N 8
ATOM 9179 C CA . ILE A 1 7 ? -2.489 23.565 -4.765 1.00 0.00 7 ILE A CA 8
ATOM 9180 C C . ILE A 1 7 ? -3.946 24.027 -4.707 1.00 0.00 7 ILE A C 8
ATOM 9181 O O . ILE A 1 7 ? -4.757 23.662 -5.558 1.00 0.00 7 ILE A O 8
ATOM 9197 N N . SER A 1 8 ? -4.261 24.833 -3.689 1.00 0.00 8 SER A N 8
ATOM 9198 C CA . SER A 1 8 ? -5.613 25.364 -3.490 1.00 0.00 8 SER A CA 8
ATOM 9199 C C . SER A 1 8 ? -6.299 25.686 -4.816 1.00 0.00 8 SER A C 8
ATOM 9200 O O . SER A 1 8 ? -5.638 25.970 -5.815 1.00 0.00 8 SER A O 8
ATOM 9208 N N . ARG A 1 9 ? -7.631 25.622 -4.813 1.00 0.00 9 ARG A N 8
ATOM 9209 C CA . ARG A 1 9 ? -8.433 25.887 -6.009 1.00 0.00 9 ARG A CA 8
ATOM 9210 C C . ARG A 1 9 ? -7.848 27.017 -6.854 1.00 0.00 9 ARG A C 8
ATOM 9211 O O . ARG A 1 9 ? -7.592 28.115 -6.360 1.00 0.00 9 ARG A O 8
ATOM 9232 N N . GLU A 1 10 ? -7.644 26.726 -8.132 1.00 0.00 10 GLU A N 8
ATOM 9233 C CA . GLU A 1 10 ? -7.093 27.689 -9.076 1.00 0.00 10 GLU A CA 8
ATOM 9234 C C . GLU A 1 10 ? -8.027 27.850 -10.271 1.00 0.00 10 GLU A C 8
ATOM 9235 O O . GLU A 1 10 ? -9.074 27.207 -10.333 1.00 0.00 10 GLU A O 8
ATOM 9247 N N . THR A 1 11 ? -7.644 28.711 -11.215 1.00 0.00 11 THR A N 8
ATOM 9248 C CA . THR A 1 11 ? -8.451 28.955 -12.412 1.00 0.00 11 THR A CA 8
ATOM 9249 C C . THR A 1 11 ? -9.036 27.652 -12.957 1.00 0.00 11 THR A C 8
ATOM 9250 O O . THR A 1 11 ? -8.560 26.569 -12.624 1.00 0.00 11 THR A O 8
ATOM 9261 N N . SER A 1 12 ? -10.077 27.765 -13.781 1.00 0.00 12 SER A N 8
ATOM 9262 C CA . SER A 1 12 ? -10.740 26.594 -14.358 1.00 0.00 12 SER A CA 8
ATOM 9263 C C . SER A 1 12 ? -9.730 25.586 -14.907 1.00 0.00 12 SER A C 8
ATOM 9264 O O . SER A 1 12 ? -9.401 25.601 -16.093 1.00 0.00 12 SER A O 8
ATOM 9272 N N . SER A 1 13 ? -9.249 24.710 -14.031 1.00 0.00 13 SER A N 8
ATOM 9273 C CA . SER A 1 13 ? -8.284 23.686 -14.413 1.00 0.00 13 SER A CA 8
ATOM 9274 C C . SER A 1 13 ? -8.752 22.306 -13.967 1.00 0.00 13 SER A C 8
ATOM 9275 O O . SER A 1 13 ? -9.646 22.184 -13.130 1.00 0.00 13 SER A O 8
ATOM 9283 N N . ASP A 1 14 ? -8.130 21.269 -14.515 1.00 0.00 14 ASP A N 8
ATOM 9284 C CA . ASP A 1 14 ? -8.469 19.900 -14.157 1.00 0.00 14 ASP A CA 8
ATOM 9285 C C . ASP A 1 14 ? -7.339 19.287 -13.341 1.00 0.00 14 ASP A C 8
ATOM 9286 O O . ASP A 1 14 ? -6.320 18.867 -13.890 1.00 0.00 14 ASP A O 8
ATOM 9295 N N . VAL A 1 15 ? -7.520 19.255 -12.028 1.00 0.00 15 VAL A N 8
ATOM 9296 C CA . VAL A 1 15 ? -6.507 18.711 -11.129 1.00 0.00 15 VAL A CA 8
ATOM 9297 C C . VAL A 1 15 ? -7.122 18.028 -9.928 1.00 0.00 15 VAL A C 8
ATOM 9298 O O . VAL A 1 15 ? -7.646 18.687 -9.031 1.00 0.00 15 VAL A O 8
ATOM 9311 N N . ALA A 1 16 ? -7.022 16.707 -9.885 1.00 0.00 16 ALA A N 8
ATOM 9312 C CA . ALA A 1 16 ? -7.538 15.973 -8.755 1.00 0.00 16 ALA A CA 8
ATOM 9313 C C . ALA A 1 16 ? -6.423 15.765 -7.744 1.00 0.00 16 ALA A C 8
ATOM 9314 O O . ALA A 1 16 ? -5.628 14.831 -7.853 1.00 0.00 16 ALA A O 8
ATOM 9321 N N . LEU A 1 17 ? -6.386 16.643 -6.758 1.00 0.00 17 LEU A N 8
ATOM 9322 C CA . LEU A 1 17 ? -5.394 16.588 -5.706 1.00 0.00 17 LEU A CA 8
ATOM 9323 C C . LEU A 1 17 ? -5.864 17.411 -4.515 1.00 0.00 17 LEU A C 8
ATOM 9324 O O . LEU A 1 17 ? -6.530 18.434 -4.670 1.00 0.00 17 LEU A O 8
ATOM 9340 N N . ALA A 1 18 ? -5.501 16.953 -3.336 1.00 0.00 18 ALA A N 8
ATOM 9341 C CA . ALA A 1 18 ? -5.866 17.633 -2.099 1.00 0.00 18 ALA A CA 8
ATOM 9342 C C . ALA A 1 18 ? -4.635 18.013 -1.281 1.00 0.00 18 ALA A C 8
ATOM 9343 O O . ALA A 1 18 ? -3.850 17.147 -0.895 1.00 0.00 18 ALA A O 8
ATOM 9350 N N . SER A 1 19 ? -4.469 19.309 -1.011 1.00 0.00 19 SER A N 8
ATOM 9351 C CA . SER A 1 19 ? -3.331 19.785 -0.226 1.00 0.00 19 SER A CA 8
ATOM 9352 C C . SER A 1 19 ? -3.209 18.987 1.069 1.00 0.00 19 SER A C 8
ATOM 9353 O O . SER A 1 19 ? -2.107 18.742 1.561 1.00 0.00 19 SER A O 8
ATOM 9361 N N . HIS A 1 20 ? -4.353 18.567 1.597 1.00 0.00 20 HIS A N 8
ATOM 9362 C CA . HIS A 1 20 ? -4.398 17.770 2.819 1.00 0.00 20 HIS A CA 8
ATOM 9363 C C . HIS A 1 20 ? -3.549 16.509 2.668 1.00 0.00 20 HIS A C 8
ATOM 9364 O O . HIS A 1 20 ? -3.059 15.951 3.651 1.00 0.00 20 HIS A O 8
ATOM 9379 N N . ILE A 1 21 ? -3.346 16.094 1.420 1.00 0.00 21 ILE A N 8
ATOM 9380 C CA . ILE A 1 21 ? -2.523 14.931 1.126 1.00 0.00 21 ILE A CA 8
ATOM 9381 C C . ILE A 1 21 ? -1.051 15.321 1.143 1.00 0.00 21 ILE A C 8
ATOM 9382 O O . ILE A 1 21 ? -0.203 14.580 1.643 1.00 0.00 21 ILE A O 8
ATOM 9398 N N . LEU A 1 22 ? -0.762 16.497 0.592 1.00 0.00 22 LEU A N 8
ATOM 9399 C CA . LEU A 1 22 ? 0.599 17.009 0.533 1.00 0.00 22 LEU A CA 8
ATOM 9400 C C . LEU A 1 22 ? 1.136 17.294 1.931 1.00 0.00 22 LEU A C 8
ATOM 9401 O O . LEU A 1 22 ? 2.299 17.036 2.217 1.00 0.00 22 LEU A O 8
ATOM 9417 N N . THR A 1 23 ? 0.281 17.826 2.801 1.00 0.00 23 THR A N 8
ATOM 9418 C CA . THR A 1 23 ? 0.686 18.137 4.170 1.00 0.00 23 THR A CA 8
ATOM 9419 C C . THR A 1 23 ? 1.236 16.891 4.858 1.00 0.00 23 THR A C 8
ATOM 9420 O O . THR A 1 23 ? 2.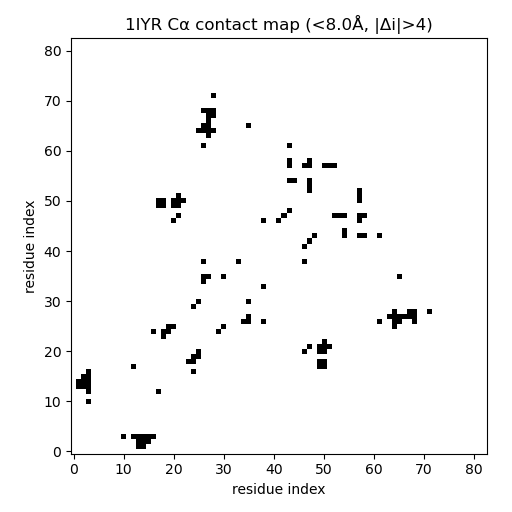266 16.937 5.529 1.00 0.00 23 THR A O 8
ATOM 9431 N N . ALA A 1 24 ? 0.542 15.776 4.665 1.00 0.00 24 ALA A N 8
ATOM 9432 C CA . ALA A 1 24 ? 0.944 14.507 5.233 1.00 0.00 24 ALA A CA 8
ATOM 9433 C C . ALA A 1 24 ? 2.197 13.980 4.544 1.00 0.00 24 ALA A C 8
ATOM 9434 O O . ALA A 1 24 ? 3.011 13.304 5.164 1.00 0.00 24 ALA A O 8
ATOM 9441 N N . LEU A 1 25 ? 2.376 14.313 3.263 1.00 0.00 25 LEU A N 8
ATOM 9442 C CA . LEU A 1 25 ? 3.560 13.878 2.532 1.00 0.00 25 LEU A CA 8
ATOM 9443 C C . LEU A 1 25 ? 4.761 14.658 3.026 1.00 0.00 25 LEU A C 8
ATOM 9444 O O . LEU A 1 25 ? 5.795 14.088 3.357 1.00 0.00 25 LEU A O 8
ATOM 9460 N N . ARG A 1 26 ? 4.592 15.972 3.094 1.00 0.00 26 ARG A N 8
ATOM 9461 C CA . ARG A 1 26 ? 5.616 16.862 3.573 1.00 0.00 26 ARG A CA 8
ATOM 9462 C C . ARG A 1 26 ? 6.084 16.407 4.951 1.00 0.00 26 ARG A C 8
ATOM 9463 O O . ARG A 1 26 ? 7.197 16.723 5.374 1.00 0.00 26 ARG A O 8
ATOM 9484 N N . GLU A 1 27 ? 5.201 15.695 5.670 1.00 0.00 27 GLU A N 8
ATOM 9485 C CA . GLU A 1 27 ? 5.517 15.246 7.018 1.00 0.00 27 GLU A CA 8
ATOM 9486 C C . GLU A 1 27 ? 5.305 13.744 7.254 1.00 0.00 27 GLU A C 8
ATOM 9487 O O . GLU A 1 27 ? 6.277 12.992 7.315 1.00 0.00 27 GLU A O 8
ATOM 9499 N N . LYS A 1 28 ? 4.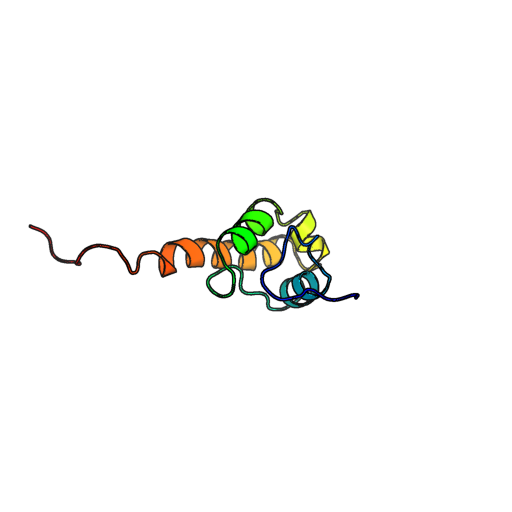047 13.302 7.465 1.00 0.00 28 LYS A N 8
ATOM 9500 C CA . LYS A 1 28 ? 3.826 11.879 7.776 1.00 0.00 28 LYS A CA 8
ATOM 950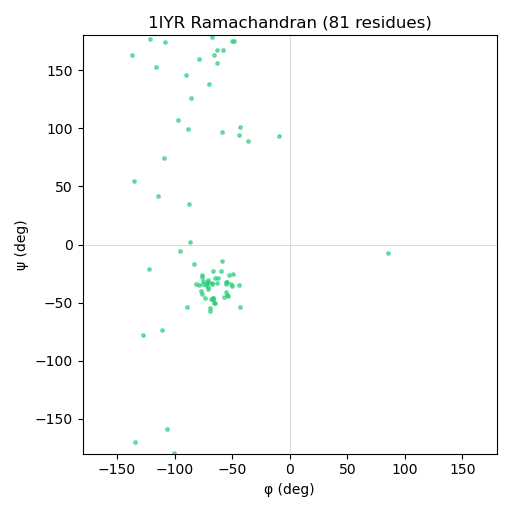1 C C . LYS A 1 28 ? 2.601 11.207 7.123 1.00 0.00 28 LYS A C 8
ATOM 9502 O O . LYS A 1 28 ? 1.702 10.755 7.834 1.00 0.00 28 LYS A O 8
ATOM 9521 N N . GLN A 1 29 ? 2.581 11.063 5.804 1.00 0.00 29 GLN A N 8
ATOM 9522 C CA . GLN A 1 29 ? 1.473 10.352 5.156 1.00 0.00 29 GLN A CA 8
ATOM 9523 C C . GLN A 1 29 ? 1.835 8.868 5.094 1.00 0.00 29 GLN A C 8
ATOM 9524 O O . GLN A 1 29 ? 2.991 8.548 4.827 1.00 0.00 29 GLN A O 8
ATOM 9538 N N . ALA A 1 30 ? 0.906 7.955 5.414 1.00 0.00 30 ALA A N 8
ATOM 9539 C CA . ALA A 1 30 ? 1.240 6.535 5.430 1.00 0.00 30 ALA A CA 8
ATOM 9540 C C . ALA A 1 30 ? 0.859 5.790 4.148 1.00 0.00 30 ALA A C 8
ATOM 9541 O O . ALA A 1 30 ? -0.070 4.981 4.146 1.00 0.00 30 ALA A O 8
ATOM 9548 N N . PRO A 1 31 ? 1.623 5.987 3.061 1.00 0.00 31 PRO A N 8
ATOM 9549 C CA . PRO A 1 31 ? 1.429 5.281 1.788 1.00 0.00 31 PRO A CA 8
ATOM 9550 C C . PRO A 1 31 ? 1.867 3.832 1.931 1.00 0.00 31 PRO A C 8
ATOM 9551 O O . PRO A 1 31 ? 2.324 3.208 0.974 1.00 0.00 31 PRO A O 8
ATOM 9562 N N . GLU A 1 32 ? 1.648 3.274 3.117 1.00 0.00 32 GLU A N 8
ATOM 9563 C CA . GLU A 1 32 ? 1.945 1.882 3.372 1.00 0.00 32 GLU A CA 8
ATOM 9564 C C . GLU A 1 32 ? 0.646 1.104 3.450 1.00 0.00 32 GLU A C 8
ATOM 9565 O O . GLU A 1 32 ? 0.293 0.336 2.555 1.00 0.00 32 GLU A O 8
ATOM 9577 N N . LEU A 1 33 ? -0.075 1.354 4.540 1.00 0.00 33 LEU A N 8
ATOM 9578 C CA . LEU A 1 33 ? -1.365 0.735 4.783 1.00 0.00 33 LEU A CA 8
ATOM 9579 C C . LEU A 1 33 ? -2.450 1.800 4.947 1.00 0.00 33 LEU A C 8
ATOM 9580 O O . LEU A 1 33 ? -3.637 1.509 4.802 1.00 0.00 33 LEU A O 8
ATOM 9596 N N . SER A 1 34 ? -2.042 3.033 5.270 1.00 0.00 34 SER A N 8
ATOM 9597 C CA . SER A 1 34 ? -2.990 4.116 5.469 1.00 0.00 34 SER A CA 8
ATOM 9598 C C . SER A 1 34 ? -3.619 4.551 4.155 1.00 0.00 34 SER A C 8
ATOM 9599 O O . SER A 1 34 ? -4.780 4.963 4.129 1.00 0.00 34 SER A O 8
ATOM 9607 N N . LEU A 1 35 ? -2.864 4.473 3.061 1.00 0.00 35 LEU A N 8
ATOM 9608 C CA . LEU A 1 35 ? -3.399 4.881 1.767 1.00 0.00 35 LEU A CA 8
ATOM 9609 C C . LEU A 1 35 ? -4.318 3.795 1.209 1.00 0.00 35 LEU A C 8
ATOM 9610 O O . LEU A 1 35 ? -4.313 2.663 1.694 1.00 0.00 35 LEU A O 8
ATOM 9626 N N . SER A 1 36 ? -5.118 4.140 0.201 1.00 0.00 36 SER A N 8
ATOM 9627 C CA . SER A 1 36 ? -6.041 3.205 -0.401 1.00 0.00 36 SER A CA 8
ATOM 9628 C C . SER A 1 36 ? -5.572 2.816 -1.798 1.00 0.00 36 SER A C 8
ATOM 9629 O O . SER A 1 36 ? -4.397 2.953 -2.136 1.00 0.00 36 SER A O 8
ATOM 9637 N N . SER A 1 37 ? -6.498 2.320 -2.594 1.00 0.00 37 SER A N 8
ATOM 9638 C CA . SER A 1 37 ? -6.196 1.887 -3.953 1.00 0.00 37 SER A CA 8
ATOM 9639 C C . SER A 1 37 ? -5.664 3.034 -4.810 1.00 0.00 37 SER A C 8
ATOM 9640 O O . SER A 1 37 ? -4.551 2.961 -5.328 1.00 0.00 37 SER A O 8
ATOM 9648 N N . GLN A 1 38 ? -6.459 4.090 -4.966 1.00 0.00 38 GLN A N 8
ATOM 9649 C CA . GLN A 1 38 ? -6.049 5.240 -5.771 1.00 0.00 38 GLN A CA 8
ATOM 9650 C C . GLN A 1 38 ? -5.106 6.156 -5.008 1.00 0.00 38 GLN A C 8
ATOM 9651 O O . GLN A 1 38 ? -4.243 6.801 -5.598 1.00 0.00 38 GLN A O 8
ATOM 9665 N N . ASP A 1 39 ? -5.283 6.223 -3.697 1.00 0.00 39 ASP A N 8
ATOM 9666 C CA . ASP A 1 39 ? -4.449 7.076 -2.868 1.00 0.00 39 ASP A CA 8
ATOM 9667 C C . ASP A 1 39 ? -3.020 6.543 -2.822 1.00 0.00 39 ASP A C 8
ATOM 9668 O O . ASP A 1 39 ? -2.068 7.273 -3.080 1.00 0.00 39 ASP A O 8
ATOM 9677 N N . LEU A 1 40 ? -2.882 5.262 -2.503 1.00 0.00 40 LEU A N 8
ATOM 9678 C CA . LEU A 1 40 ? -1.569 4.636 -2.438 1.00 0.00 40 LEU A CA 8
ATOM 9679 C C . LEU A 1 40 ? -0.985 4.479 -3.840 1.00 0.00 40 LEU A C 8
ATOM 9680 O O . LEU A 1 40 ? 0.231 4.512 -4.024 1.00 0.00 40 LEU A O 8
ATOM 9696 N N . GLU A 1 41 ? -1.864 4.317 -4.830 1.00 0.00 41 GLU A N 8
ATOM 9697 C CA . GLU A 1 41 ? -1.436 4.166 -6.217 1.00 0.00 41 GLU A CA 8
ATOM 9698 C C . GLU A 1 41 ? -0.961 5.501 -6.785 1.00 0.00 41 GLU A C 8
ATOM 9699 O O . GLU A 1 41 ? 0.167 5.613 -7.264 1.00 0.00 41 GLU A O 8
ATOM 9711 N N . LEU A 1 42 ? -1.821 6.516 -6.723 1.00 0.00 42 LEU A N 8
ATOM 9712 C CA . LEU A 1 42 ? -1.471 7.841 -7.227 1.00 0.00 42 LEU A CA 8
ATOM 9713 C C . LEU A 1 42 ? -0.165 8.307 -6.598 1.00 0.00 42 LEU A C 8
ATOM 9714 O O . LEU A 1 42 ? 0.656 8.956 -7.247 1.00 0.00 42 LEU A O 8
ATOM 9730 N N . VAL A 1 43 ? 0.032 7.935 -5.339 1.00 0.00 43 VAL A N 8
ATOM 9731 C CA . VAL A 1 43 ? 1.258 8.278 -4.629 1.00 0.00 43 VAL A CA 8
ATOM 9732 C C . VAL A 1 43 ? 2.423 7.475 -5.201 1.00 0.00 43 VAL A C 8
ATOM 9733 O O . VAL A 1 43 ? 3.547 7.968 -5.298 1.00 0.00 43 VAL A O 8
ATOM 9746 N N . THR A 1 44 ? 2.133 6.239 -5.599 1.00 0.00 44 THR A N 8
ATOM 9747 C CA . THR A 1 44 ? 3.144 5.365 -6.185 1.00 0.00 44 THR A CA 8
ATOM 9748 C C . THR A 1 44 ? 3.709 5.988 -7.464 1.00 0.00 44 THR A C 8
ATOM 9749 O O . THR A 1 44 ? 4.807 5.650 -7.902 1.00 0.00 44 THR A O 8
ATOM 9760 N N . LYS A 1 45 ? 2.947 6.915 -8.043 1.00 0.00 45 LYS A N 8
ATOM 9761 C CA . LYS A 1 45 ? 3.353 7.610 -9.251 1.00 0.00 45 LYS A CA 8
ATOM 9762 C C . LYS A 1 45 ? 3.878 8.991 -8.893 1.00 0.00 45 LYS A C 8
ATOM 9763 O O . LYS A 1 45 ? 4.381 9.720 -9.749 1.00 0.00 45 LYS A O 8
ATOM 9782 N N . GLU A 1 46 ? 3.794 9.331 -7.606 1.00 0.00 46 GLU A N 8
ATOM 9783 C CA . GLU A 1 46 ? 4.298 10.602 -7.134 1.00 0.00 46 GLU A CA 8
ATOM 9784 C C . GLU A 1 46 ? 5.782 10.448 -6.857 1.00 0.00 46 GLU A C 8
ATOM 9785 O O . GLU A 1 46 ? 6.224 10.388 -5.709 1.00 0.00 46 GLU A O 8
ATOM 9797 N N . ASP A 1 47 ? 6.527 10.323 -7.939 1.00 0.00 47 ASP A N 8
ATOM 9798 C CA . ASP A 1 47 ? 7.968 10.099 -7.870 1.00 0.00 47 ASP A CA 8
ATOM 9799 C C . ASP A 1 47 ? 8.679 11.177 -7.052 1.00 0.00 47 ASP A C 8
ATOM 9800 O O . ASP A 1 47 ? 8.149 12.268 -6.835 1.00 0.00 47 ASP A O 8
ATOM 9809 N N . PRO A 1 48 ? 9.894 10.853 -6.567 1.00 0.00 48 PRO A N 8
ATOM 9810 C CA . PRO A 1 48 ? 10.718 11.749 -5.736 1.00 0.00 48 PRO A CA 8
ATOM 9811 C C . PRO A 1 48 ? 11.013 13.109 -6.366 1.00 0.00 48 PRO A C 8
ATOM 9812 O O . PRO A 1 48 ? 11.668 13.945 -5.746 1.00 0.00 48 PRO A O 8
ATOM 9823 N N . LYS A 1 49 ? 10.535 13.349 -7.580 1.00 0.00 49 LYS A N 8
ATOM 9824 C CA . LYS A 1 49 ? 10.765 14.631 -8.231 1.00 0.00 49 LYS A CA 8
ATOM 9825 C C . LYS A 1 49 ? 9.742 15.667 -7.761 1.00 0.00 49 LYS A C 8
ATOM 9826 O O . LYS A 1 49 ? 10.099 16.739 -7.267 1.00 0.00 49 LYS A O 8
ATOM 9845 N N . ALA A 1 50 ? 8.465 15.316 -7.883 1.00 0.00 50 ALA A N 8
ATOM 9846 C CA . ALA A 1 50 ? 7.379 16.188 -7.448 1.00 0.00 50 ALA A CA 8
ATOM 9847 C C . ALA A 1 50 ? 7.010 15.917 -5.997 1.00 0.00 50 ALA A C 8
ATOM 9848 O O . ALA A 1 50 ? 6.980 16.822 -5.159 1.00 0.00 50 ALA A O 8
ATOM 9855 N N . LEU A 1 51 ? 6.725 14.656 -5.710 1.00 0.00 51 LEU A N 8
ATOM 9856 C CA . LEU A 1 51 ? 6.351 14.239 -4.372 1.00 0.00 51 LEU A CA 8
ATOM 9857 C C . LEU A 1 51 ? 7.339 14.789 -3.358 1.00 0.00 51 LEU A C 8
ATOM 9858 O O . LEU A 1 51 ? 6.959 15.146 -2.245 1.00 0.00 51 LEU A O 8
ATOM 9874 N N . ALA A 1 52 ? 8.605 14.864 -3.751 1.00 0.00 52 ALA A N 8
ATOM 9875 C CA . ALA A 1 52 ? 9.640 15.378 -2.871 1.00 0.00 52 ALA A CA 8
ATOM 9876 C C . ALA A 1 52 ? 9.449 16.863 -2.612 1.00 0.00 52 ALA A C 8
ATOM 9877 O O . ALA A 1 52 ? 9.477 17.302 -1.471 1.00 0.00 52 ALA A O 8
ATOM 9884 N N . VAL A 1 53 ? 9.269 17.639 -3.672 1.00 0.00 53 VAL A N 8
ATOM 9885 C CA . VAL A 1 53 ? 9.089 19.074 -3.528 1.00 0.00 53 VAL A CA 8
ATOM 9886 C C . VAL A 1 53 ? 7.990 19.397 -2.520 1.00 0.00 53 VAL A C 8
ATOM 9887 O O . VAL A 1 53 ? 8.073 20.404 -1.816 1.00 0.00 53 VAL A O 8
ATOM 9900 N N . ALA A 1 54 ? 6.978 18.529 -2.410 1.00 0.00 54 ALA A N 8
ATOM 9901 C CA . ALA A 1 54 ? 5.912 18.741 -1.432 1.00 0.00 54 ALA A CA 8
ATOM 9902 C C . ALA A 1 54 ? 6.420 18.393 -0.052 1.00 0.00 54 ALA A C 8
ATOM 9903 O O . ALA A 1 54 ? 5.959 18.932 0.956 1.00 0.00 54 ALA A O 8
ATOM 9910 N N . LEU A 1 55 ? 7.388 17.500 -0.022 1.00 0.00 55 LEU A N 8
ATOM 9911 C CA . LEU A 1 55 ? 7.990 17.079 1.203 1.00 0.00 55 LEU A CA 8
ATOM 9912 C C . LEU A 1 55 ? 9.467 17.338 1.128 1.00 0.00 55 LEU A C 8
ATOM 9913 O O . LEU A 1 55 ? 10.262 16.473 1.453 1.00 0.00 55 LEU A O 8
ATOM 9929 N N . ASN A 1 56 ? 9.838 18.507 0.601 1.00 0.00 56 ASN A N 8
ATOM 9930 C CA . ASN A 1 56 ? 11.235 18.841 0.407 1.00 0.00 56 ASN A CA 8
ATOM 9931 C C . ASN A 1 56 ? 12.120 18.320 1.531 1.00 0.00 56 ASN A C 8
ATOM 9932 O O . ASN A 1 56 ? 12.402 19.000 2.517 1.00 0.00 56 ASN A O 8
ATOM 9943 N N . TRP A 1 57 ? 12.584 17.112 1.299 1.00 0.00 57 TRP A N 8
ATOM 9944 C CA . TRP A 1 57 ? 13.497 16.400 2.180 1.00 0.00 57 TRP A CA 8
ATOM 9945 C C . TRP A 1 57 ? 14.633 15.918 1.311 1.00 0.00 57 TRP A C 8
ATOM 9946 O O . TRP A 1 57 ? 14.682 16.251 0.126 1.00 0.00 57 TRP A O 8
ATOM 9967 N N . ASP A 1 58 ? 15.499 15.072 1.837 1.00 0.00 58 ASP A N 8
ATOM 9968 C CA . ASP A 1 58 ? 16.545 14.506 1.015 1.00 0.00 58 ASP A CA 8
ATOM 9969 C C . ASP A 1 58 ? 15.897 13.417 0.176 1.00 0.00 58 ASP A C 8
ATOM 9970 O O . ASP A 1 58 ? 15.002 12.726 0.663 1.00 0.00 58 ASP A O 8
ATOM 9979 N N . ILE A 1 59 ? 16.310 13.254 -1.070 1.00 0.00 59 ILE A N 8
ATOM 9980 C CA . ILE A 1 59 ? 15.704 12.236 -1.903 1.00 0.00 59 ILE A CA 8
ATOM 9981 C C . ILE A 1 59 ? 15.846 10.887 -1.247 1.00 0.00 59 ILE A C 8
ATOM 9982 O O . ILE A 1 59 ? 14.911 10.088 -1.218 1.00 0.00 59 ILE A O 8
ATOM 9998 N N . LYS A 1 60 ? 17.038 10.624 -0.742 1.00 0.00 60 LYS A N 8
ATOM 9999 C CA . LYS A 1 60 ? 17.318 9.360 -0.110 1.00 0.00 60 LYS A CA 8
ATOM 10000 C C . LYS A 1 60 ? 16.345 9.068 1.030 1.00 0.00 60 LYS A C 8
ATOM 10001 O O . LYS A 1 60 ? 15.877 7.939 1.178 1.00 0.00 60 LYS A O 8
ATOM 10020 N N . LYS A 1 61 ? 16.050 10.081 1.838 1.00 0.00 61 LYS A N 8
ATOM 10021 C CA . LYS A 1 61 ? 15.144 9.905 2.966 1.00 0.00 61 LYS A CA 8
ATOM 10022 C C . LYS A 1 61 ? 13.673 9.910 2.542 1.00 0.00 61 LYS A C 8
ATOM 10023 O O . LYS A 1 61 ? 12.866 9.160 3.102 1.00 0.00 61 LYS A O 8
ATOM 10042 N N . THR A 1 62 ? 13.307 10.731 1.553 1.00 0.00 62 THR A N 8
ATOM 10043 C CA . THR A 1 62 ? 11.916 10.765 1.109 1.00 0.00 62 THR A CA 8
ATOM 10044 C C . THR A 1 62 ? 11.606 9.499 0.334 1.00 0.00 62 THR A C 8
ATOM 10045 O O . THR A 1 62 ? 10.495 8.973 0.394 1.00 0.00 62 THR A O 8
ATOM 10056 N N . GLU A 1 63 ? 12.611 8.993 -0.380 1.00 0.00 63 GLU A N 8
ATOM 10057 C CA . GLU A 1 63 ? 12.448 7.774 -1.143 1.00 0.00 63 GLU A CA 8
ATOM 10058 C C . GLU A 1 63 ? 12.348 6.593 -0.198 1.00 0.00 63 GLU A C 8
ATOM 10059 O O . GLU A 1 63 ? 11.586 5.661 -0.435 1.00 0.00 63 GLU A O 8
ATOM 10071 N N . THR A 1 64 ? 13.117 6.647 0.888 1.00 0.00 64 THR A N 8
ATOM 10072 C CA . THR A 1 64 ? 13.103 5.587 1.887 1.00 0.00 64 THR A CA 8
ATOM 10073 C C . THR A 1 64 ? 11.695 5.417 2.436 1.00 0.00 64 THR A C 8
ATOM 10074 O O . THR A 1 64 ? 11.233 4.298 2.662 1.00 0.00 64 THR A O 8
ATOM 10085 N N . VAL A 1 65 ? 11.004 6.538 2.622 1.00 0.00 65 VAL A N 8
ATOM 10086 C CA . VAL A 1 65 ? 9.637 6.509 3.111 1.00 0.00 65 VAL A CA 8
ATOM 10087 C C . VAL A 1 65 ? 8.740 5.898 2.049 1.00 0.00 65 VAL A C 8
ATOM 10088 O O . VAL A 1 65 ? 7.781 5.189 2.355 1.00 0.00 65 VAL A O 8
ATOM 10101 N N . GLN A 1 66 ? 9.075 6.171 0.791 1.00 0.00 66 GLN A N 8
ATOM 10102 C CA . GLN A 1 66 ? 8.320 5.641 -0.330 1.00 0.00 66 GLN A CA 8
ATOM 10103 C C . GLN A 1 66 ? 8.593 4.150 -0.508 1.00 0.00 66 GLN A C 8
ATOM 10104 O O . GLN A 1 66 ? 7.698 3.377 -0.856 1.00 0.00 66 GLN A O 8
ATOM 10118 N N . GLU A 1 67 ? 9.838 3.751 -0.254 1.00 0.00 67 GLU A N 8
ATOM 10119 C CA . GLU A 1 67 ? 10.236 2.355 -0.374 1.00 0.00 67 GLU A CA 8
ATOM 10120 C C . GLU A 1 67 ? 9.440 1.507 0.601 1.00 0.00 67 GLU A C 8
ATOM 10121 O O . GLU A 1 67 ? 9.068 0.372 0.299 1.00 0.00 67 GLU A O 8
ATOM 10133 N N . ALA A 1 68 ? 9.162 2.079 1.766 1.00 0.00 68 ALA A N 8
ATOM 10134 C CA . ALA A 1 68 ? 8.384 1.390 2.781 1.00 0.00 68 ALA A CA 8
ATOM 10135 C C . ALA A 1 68 ? 6.933 1.303 2.334 1.00 0.00 68 ALA A C 8
ATOM 10136 O O . ALA A 1 68 ? 6.261 0.296 2.557 1.00 0.00 68 ALA A O 8
ATOM 10143 N N . CYS A 1 69 ? 6.455 2.375 1.705 1.00 0.00 69 CYS A N 8
ATOM 10144 C CA . CYS A 1 69 ? 5.086 2.452 1.218 1.00 0.00 69 CYS A CA 8
ATOM 10145 C C . CYS A 1 69 ? 4.736 1.259 0.327 1.00 0.00 69 CYS A C 8
ATOM 10146 O O . CYS A 1 69 ? 3.656 0.680 0.444 1.00 0.00 69 CYS A O 8
ATOM 10154 N N . GLU A 1 70 ? 5.657 0.904 -0.560 1.00 0.00 70 GLU A N 8
ATOM 10155 C CA . GLU A 1 70 ? 5.452 -0.213 -1.476 1.00 0.00 70 GLU A CA 8
ATOM 10156 C C . GLU A 1 70 ? 5.516 -1.547 -0.744 1.00 0.00 70 GLU A C 8
ATOM 10157 O O . GLU A 1 70 ? 4.600 -2.364 -0.838 1.00 0.00 70 GLU A O 8
ATOM 10169 N N . ARG A 1 71 ? 6.609 -1.763 -0.016 1.00 0.00 71 ARG A N 8
ATOM 10170 C CA . ARG A 1 71 ? 6.802 -3.001 0.731 1.00 0.00 71 ARG A CA 8
ATOM 10171 C C . ARG A 1 71 ? 5.597 -3.299 1.617 1.00 0.00 71 ARG A C 8
ATOM 10172 O O . ARG A 1 71 ? 5.235 -4.458 1.825 1.00 0.00 71 ARG A O 8
ATOM 10193 N N . GLU A 1 72 ? 4.967 -2.246 2.123 1.00 0.00 72 GLU A N 8
ATOM 10194 C CA . GLU A 1 72 ? 3.795 -2.397 2.972 1.00 0.00 72 GLU A CA 8
ATOM 10195 C C . GLU A 1 72 ? 2.561 -2.715 2.140 1.00 0.00 72 GLU A C 8
ATOM 10196 O O . GLU A 1 72 ? 1.738 -3.542 2.524 1.00 0.00 72 GLU A O 8
ATOM 10208 N N . LEU A 1 73 ? 2.436 -2.046 0.996 1.00 0.00 73 LEU A N 8
ATOM 10209 C CA . LEU A 1 73 ? 1.298 -2.251 0.105 1.00 0.00 73 LEU A CA 8
ATOM 10210 C C . LEU A 1 73 ? 1.086 -3.733 -0.197 1.00 0.00 73 LEU A C 8
ATOM 10211 O O . LEU A 1 73 ? -0.026 -4.247 -0.075 1.00 0.00 73 LEU A O 8
ATOM 10227 N N . ALA A 1 74 ? 2.157 -4.418 -0.596 1.00 0.00 74 ALA A N 8
ATOM 10228 C CA . ALA A 1 74 ? 2.075 -5.839 -0.917 1.00 0.00 74 ALA A CA 8
ATOM 10229 C C . ALA A 1 74 ? 1.977 -6.685 0.348 1.00 0.00 74 ALA A C 8
ATOM 10230 O O . ALA A 1 74 ? 1.299 -7.712 0.370 1.00 0.00 74 ALA A O 8
ATOM 10237 N N . LEU A 1 75 ? 2.652 -6.240 1.400 1.00 0.00 75 LEU A N 8
ATOM 10238 C CA . LEU A 1 75 ? 2.637 -6.946 2.676 1.00 0.00 75 LEU A CA 8
ATOM 10239 C C . LEU A 1 75 ? 1.279 -6.812 3.353 1.00 0.00 75 LEU A C 8
ATOM 10240 O O . LEU A 1 75 ? 0.904 -7.633 4.190 1.00 0.00 75 LEU A O 8
ATOM 10256 N N . ARG A 1 76 ? 0.561 -5.753 3.008 1.00 0.00 76 ARG A N 8
ATOM 10257 C CA . ARG A 1 76 ? -0.734 -5.491 3.611 1.00 0.00 76 ARG A CA 8
ATOM 10258 C C . ARG A 1 76 ? -1.828 -6.405 3.106 1.00 0.00 76 ARG A C 8
ATOM 10259 O O . ARG A 1 76 ? -2.719 -6.777 3.872 1.00 0.00 76 ARG A O 8
ATOM 10280 N N . LEU A 1 77 ? -1.780 -6.792 1.847 1.00 0.00 77 LEU A N 8
ATOM 10281 C CA . LEU A 1 77 ? -2.804 -7.684 1.346 1.00 0.00 77 LEU A CA 8
ATOM 10282 C C . LEU A 1 77 ? -2.618 -9.054 1.979 1.00 0.00 77 LEU A C 8
ATOM 10283 O O . LEU A 1 77 ? -3.330 -9.425 2.913 1.00 0.00 77 LEU A O 8
ATOM 10299 N N . GLN A 1 78 ? -1.617 -9.777 1.502 1.00 0.00 78 GLN A N 8
ATOM 10300 C CA . GLN A 1 78 ? -1.287 -11.087 2.061 1.00 0.00 78 GLN A CA 8
ATOM 10301 C C . GLN A 1 78 ? 0.131 -11.104 2.638 1.00 0.00 78 GLN A C 8
ATOM 10302 O O . GLN A 1 78 ? 0.341 -10.876 3.829 1.00 0.00 78 GLN A O 8
ATOM 10316 N N . GLN A 1 79 ? 1.102 -11.346 1.747 1.00 0.00 79 GLN A N 8
ATOM 10317 C CA . GLN A 1 79 ? 2.517 -11.366 2.099 1.00 0.00 79 GLN A CA 8
ATOM 10318 C C . GLN A 1 79 ? 3.277 -10.333 1.275 1.00 0.00 79 GLN A C 8
ATOM 10319 O O . GLN A 1 79 ? 3.765 -9.331 1.786 1.00 0.00 79 GLN A O 8
ATOM 10333 N N . THR A 1 80 ? 3.366 -10.610 -0.026 1.00 0.00 80 THR A N 8
ATOM 10334 C CA . THR A 1 80 ? 4.049 -9.733 -0.972 1.00 0.00 80 THR A CA 8
ATOM 10335 C C . THR A 1 80 ? 3.168 -9.448 -2.194 1.00 0.00 80 THR A C 8
ATOM 10336 O O . THR A 1 80 ? 3.604 -8.794 -3.142 1.00 0.00 80 THR A O 8
ATOM 10347 N N . GLN A 1 81 ? 1.936 -9.965 -2.176 1.00 0.00 81 GLN A N 8
ATOM 10348 C CA . GLN A 1 81 ? 0.999 -9.796 -3.288 1.00 0.00 81 GLN A CA 8
ATOM 10349 C C . GLN A 1 81 ? 1.010 -8.374 -3.841 1.00 0.00 81 GLN A C 8
ATOM 10350 O O . GLN A 1 81 ? 0.886 -7.402 -3.098 1.00 0.00 81 GLN A O 8
ATOM 10364 N N . SER A 1 82 ? 1.153 -8.268 -5.160 1.00 0.00 82 SER A N 8
ATOM 10365 C CA . SER A 1 82 ? 1.175 -6.975 -5.833 1.00 0.00 82 SER A CA 8
ATOM 10366 C C . SER A 1 82 ? -0.125 -6.740 -6.597 1.00 0.00 82 SER A C 8
ATOM 10367 O O . SER A 1 82 ? -1.030 -7.574 -6.569 1.00 0.00 82 SER A O 8
ATOM 10375 N N . LEU A 1 83 ? -0.213 -5.597 -7.276 1.00 0.00 83 LEU A N 8
ATOM 10376 C CA . LEU A 1 83 ? -1.403 -5.241 -8.051 1.00 0.00 83 LEU A CA 8
ATOM 10377 C C . LEU A 1 83 ? -1.945 -6.442 -8.828 1.00 0.00 83 LEU A C 8
ATOM 10378 O O . LEU A 1 83 ? -1.183 -7.295 -9.280 1.00 0.00 83 LEU A O 8
ATOM 10394 N N . HIS A 1 84 ? -3.265 -6.497 -8.973 1.00 0.00 84 HIS A N 8
ATOM 10395 C CA . HIS A 1 84 ? -3.912 -7.590 -9.690 1.00 0.00 84 HIS A CA 8
ATOM 10396 C C . HIS A 1 84 ? -3.720 -7.449 -11.197 1.00 0.00 84 HIS A C 8
ATOM 10397 O O . HIS A 1 84 ? -3.395 -8.417 -11.884 1.00 0.00 84 HIS A O 8
ATOM 10412 N N . SER A 1 85 ? -3.925 -6.237 -11.705 1.00 0.00 85 SER A N 8
ATOM 10413 C CA . SER A 1 85 ? -3.777 -5.971 -13.133 1.00 0.00 85 SER A CA 8
ATOM 10414 C C . SER A 1 85 ? -2.391 -6.379 -13.626 1.00 0.00 85 SER A C 8
ATOM 10415 O O . SER A 1 85 ? -1.397 -5.716 -13.334 1.00 0.00 85 SER A O 8
ATOM 10423 N N . LEU A 1 86 ? -2.336 -7.474 -14.377 1.00 0.00 86 LEU A N 8
ATOM 10424 C CA . LEU A 1 86 ? -1.075 -7.970 -14.913 1.00 0.00 86 LEU A CA 8
ATOM 10425 C C . LEU A 1 86 ? -0.727 -7.270 -16.222 1.00 0.00 86 LEU A C 8
ATOM 10426 O O . LEU A 1 86 ? -1.164 -7.685 -17.296 1.00 0.00 86 LEU A O 8
ATOM 10442 N N . ARG A 1 87 ? 0.064 -6.206 -16.125 1.00 0.00 87 ARG A N 8
ATOM 10443 C CA . ARG A 1 87 ? 0.474 -5.444 -17.302 1.00 0.00 87 ARG A CA 8
ATOM 10444 C C . ARG A 1 87 ? -0.725 -4.763 -17.954 1.00 0.00 87 ARG A C 8
ATOM 10465 N N . THR A 1 5 ? 2.265 27.583 -0.463 1.00 0.00 5 THR A N 9
ATOM 10466 C CA . THR A 1 5 ? 1.147 26.957 0.235 1.00 0.00 5 THR A CA 9
ATOM 10467 C C . THR A 1 5 ? 0.854 25.572 -0.338 1.00 0.00 5 THR A C 9
ATOM 10468 O O . THR A 1 5 ? 0.722 24.599 0.406 1.00 0.00 5 THR A O 9
ATOM 10479 N N . GLY A 1 6 ? 0.753 25.493 -1.659 1.00 0.00 6 GLY A N 9
ATOM 10480 C CA . GLY A 1 6 ? 0.475 24.223 -2.306 1.00 0.00 6 GLY A CA 9
ATOM 10481 C C . GLY A 1 6 ? -0.982 24.076 -2.703 1.00 0.00 6 GLY A C 9
ATOM 10482 O O . GLY A 1 6 ? -1.337 23.168 -3.453 1.00 0.00 6 GLY A O 9
ATOM 10486 N N . ILE A 1 7 ? -1.830 24.970 -2.200 1.00 0.00 7 ILE A N 9
ATOM 10487 C CA . ILE A 1 7 ? -3.253 24.931 -2.509 1.00 0.00 7 ILE A CA 9
ATOM 10488 C C . ILE A 1 7 ? -3.588 25.854 -3.676 1.00 0.00 7 ILE A C 9
ATOM 10489 O O . ILE A 1 7 ? -3.643 27.073 -3.521 1.00 0.00 7 ILE A O 9
ATOM 10505 N N . SER A 1 8 ? -3.812 25.261 -4.846 1.00 0.00 8 SER A N 9
ATOM 10506 C CA . SER A 1 8 ? -4.141 26.028 -6.042 1.00 0.00 8 SER A CA 9
ATOM 10507 C C . SER A 1 8 ? -5.536 26.634 -5.937 1.00 0.00 8 SER A C 9
ATOM 10508 O O . SER A 1 8 ? -6.440 26.038 -5.350 1.00 0.00 8 SER A O 9
ATOM 10516 N N . ARG A 1 9 ? -5.707 27.822 -6.512 1.00 0.00 9 ARG A N 9
ATOM 10517 C CA . ARG A 1 9 ? -6.996 28.509 -6.486 1.00 0.00 9 ARG A CA 9
ATOM 10518 C C . ARG A 1 9 ? -8.098 27.610 -7.039 1.00 0.00 9 ARG A C 9
ATOM 10519 O O . ARG A 1 9 ? -7.825 26.530 -7.561 1.00 0.00 9 ARG A O 9
ATOM 10540 N N . GLU A 1 10 ? -9.345 28.058 -6.919 1.00 0.00 10 GLU A N 9
ATOM 10541 C CA . GLU A 1 10 ? -10.476 27.280 -7.409 1.00 0.00 10 GLU A CA 9
ATOM 10542 C C . GLU A 1 10 ? -10.520 27.280 -8.934 1.00 0.00 10 GLU A C 9
ATOM 10543 O O . GLU A 1 10 ? -10.750 28.313 -9.561 1.00 0.00 10 GLU A O 9
ATOM 10555 N N . THR A 1 11 ? -10.304 26.107 -9.520 1.00 0.00 11 THR A N 9
ATOM 10556 C CA . THR A 1 11 ? -10.326 25.955 -10.969 1.00 0.00 11 THR A CA 9
ATOM 10557 C C . THR A 1 11 ? -11.172 24.752 -11.369 1.00 0.00 11 THR A C 9
ATOM 10558 O O . THR A 1 11 ? -11.414 23.860 -10.556 1.00 0.00 11 THR A O 9
ATOM 10569 N N . SER A 1 12 ? -11.609 24.718 -12.624 1.00 0.00 12 SER A N 9
ATOM 10570 C CA . SER A 1 12 ? -12.411 23.602 -13.111 1.00 0.00 12 SER A CA 9
ATOM 10571 C C . SER A 1 12 ? -11.591 22.732 -14.056 1.00 0.00 12 SER A C 9
ATOM 10572 O O . SER A 1 12 ? -11.694 22.850 -15.277 1.00 0.00 12 SER A O 9
ATOM 10580 N N . SER A 1 13 ? -10.777 21.857 -13.477 1.00 0.00 13 SER A N 9
ATOM 10581 C CA . SER A 1 13 ? -9.933 20.957 -14.253 1.00 0.00 13 SER A CA 9
ATOM 10582 C C . SER A 1 13 ? -10.110 19.514 -13.792 1.00 0.00 13 SER A C 9
ATOM 10583 O O . SER A 1 13 ? -10.649 19.259 -12.716 1.00 0.00 13 SER A O 9
ATOM 10591 N N . ASP A 1 14 ? -9.636 18.574 -14.602 1.00 0.00 14 ASP A N 9
ATOM 10592 C CA . ASP A 1 14 ? -9.725 17.165 -14.262 1.00 0.00 14 ASP A CA 9
ATOM 10593 C C . ASP A 1 14 ? -8.383 16.677 -13.735 1.00 0.00 14 ASP A C 9
ATOM 10594 O O . ASP A 1 14 ? -7.474 16.364 -14.504 1.00 0.00 14 ASP A O 9
ATOM 10603 N N . VAL A 1 15 ? -8.267 16.628 -12.416 1.00 0.00 15 VAL A N 9
ATOM 10604 C CA . VAL A 1 15 ? -7.037 16.193 -11.765 1.00 0.00 15 VAL A CA 9
ATOM 10605 C C . VAL A 1 15 ? -7.306 15.643 -10.384 1.00 0.00 15 VAL A C 9
ATOM 10606 O O . VAL A 1 15 ? -7.792 16.356 -9.505 1.00 0.00 15 VAL A O 9
ATOM 10619 N N . ALA A 1 16 ? -6.961 14.382 -10.181 1.00 0.00 16 ALA A N 9
ATOM 10620 C CA . ALA A 1 16 ? -7.145 13.777 -8.885 1.00 0.00 16 ALA A CA 9
ATOM 10621 C C . ALA A 1 16 ? -5.916 14.038 -8.035 1.00 0.00 16 ALA A C 9
ATOM 10622 O O . ALA A 1 16 ? -4.917 13.324 -8.112 1.00 0.00 16 ALA A O 9
ATOM 10629 N N . LEU A 1 17 ? -6.015 15.073 -7.223 1.00 0.00 17 LEU A N 9
ATOM 10630 C CA . LEU A 1 17 ? -4.942 15.470 -6.333 1.00 0.00 17 LEU A CA 9
ATOM 10631 C C . LEU A 1 17 ? -5.487 16.337 -5.206 1.00 0.00 17 LEU A C 9
ATOM 10632 O O . LEU A 1 17 ? -6.279 17.252 -5.431 1.00 0.00 17 LEU A O 9
ATOM 10648 N N . ALA A 1 18 ? -5.041 16.043 -4.000 1.00 0.00 18 ALA A N 9
ATOM 10649 C CA . ALA A 1 18 ? -5.456 16.792 -2.818 1.00 0.00 18 ALA A CA 9
ATOM 10650 C C . ALA A 1 18 ? -4.254 17.343 -2.058 1.00 0.00 18 ALA A C 9
ATOM 10651 O O . ALA A 1 18 ? -3.386 16.583 -1.629 1.00 0.00 18 ALA A O 9
ATOM 10658 N N . SER A 1 19 ? -4.197 18.663 -1.894 1.00 0.00 19 SER A N 9
ATOM 10659 C CA . SER A 1 19 ? -3.088 19.293 -1.181 1.00 0.00 19 SER A CA 9
ATOM 10660 C C . SER A 1 19 ? -2.853 18.604 0.161 1.00 0.00 19 SER A C 9
ATOM 10661 O O . SER A 1 19 ? -1.718 18.450 0.602 1.00 0.00 19 SER A O 9
ATOM 10669 N N . HIS A 1 20 ? -3.941 18.170 0.786 1.00 0.00 20 HIS A N 9
ATOM 10670 C CA . HIS A 1 20 ? -3.877 17.467 2.066 1.00 0.00 20 HIS A CA 9
ATOM 10671 C C . HIS A 1 20 ? -3.024 16.201 1.955 1.00 0.00 20 HIS A C 9
ATOM 10672 O O . HIS A 1 20 ? -2.532 15.681 2.957 1.00 0.00 20 HIS A O 9
ATOM 10687 N N . ILE A 1 21 ? -2.830 15.736 0.725 1.00 0.00 21 ILE A N 9
ATOM 10688 C CA . ILE A 1 21 ? -2.007 14.561 0.467 1.00 0.00 21 ILE A CA 9
ATOM 10689 C C . ILE A 1 21 ? -0.535 14.957 0.356 1.00 0.00 21 ILE A C 9
ATOM 10690 O O . ILE A 1 21 ? 0.341 14.337 0.958 1.00 0.00 21 ILE A O 9
ATOM 10706 N N . LEU A 1 22 ? -0.284 16.005 -0.426 1.00 0.00 22 LEU A N 9
ATOM 10707 C CA . LEU A 1 22 ? 1.070 16.510 -0.640 1.00 0.00 22 LEU A CA 9
ATOM 10708 C C . LEU A 1 22 ? 1.584 17.263 0.588 1.00 0.00 22 LEU A C 9
ATOM 10709 O O . LEU A 1 22 ? 2.770 17.209 0.909 1.00 0.00 22 LEU A O 9
ATOM 10725 N N . THR A 1 23 ? 0.684 17.965 1.268 1.00 0.00 23 THR A N 9
ATOM 10726 C CA . THR A 1 23 ? 1.043 18.726 2.456 1.00 0.00 23 THR A CA 9
ATOM 10727 C C . THR A 1 23 ? 1.516 17.799 3.565 1.00 0.00 23 THR A C 9
ATOM 10728 O O . THR A 1 23 ? 2.490 18.087 4.261 1.00 0.00 23 THR A O 9
ATOM 10739 N N . ALA A 1 24 ? 0.828 16.673 3.711 1.00 0.00 24 ALA A N 9
ATOM 10740 C CA . ALA A 1 24 ? 1.163 15.693 4.693 1.00 0.00 24 ALA A CA 9
ATOM 10741 C C . ALA A 1 24 ? 2.394 14.969 4.246 1.00 0.00 24 ALA A C 9
ATOM 10742 O O . ALA A 1 24 ? 3.202 14.588 5.064 1.00 0.00 24 ALA A O 9
ATOM 10749 N N . LEU A 1 25 ? 2.566 14.826 2.926 1.00 0.00 25 LEU A N 9
ATOM 10750 C CA . LEU A 1 25 ? 3.749 14.170 2.400 1.00 0.00 25 LEU A CA 9
ATOM 10751 C C . LEU A 1 25 ? 4.976 14.812 3.013 1.00 0.00 25 LEU A C 9
ATOM 10752 O O . LEU A 1 25 ? 5.977 14.142 3.258 1.00 0.00 25 LEU A O 9
ATOM 10768 N N . ARG A 1 26 ? 4.861 16.102 3.338 1.00 0.00 26 ARG A N 9
ATOM 10769 C CA . ARG A 1 26 ? 5.930 16.809 4.003 1.00 0.00 26 ARG A CA 9
ATOM 10770 C C . ARG A 1 26 ? 6.384 15.950 5.187 1.00 0.00 26 ARG A C 9
ATOM 10771 O O . ARG A 1 26 ? 7.567 15.852 5.504 1.00 0.00 26 ARG A O 9
ATOM 10792 N N . GLU A 1 27 ? 5.383 15.318 5.817 1.00 0.00 27 GLU A N 9
ATOM 10793 C CA . GLU A 1 27 ? 5.549 14.415 6.955 1.00 0.00 27 GLU A CA 9
ATOM 10794 C C . GLU A 1 27 ? 4.517 13.270 6.855 1.00 0.00 27 GLU A C 9
ATOM 10795 O O . GLU A 1 27 ? 4.126 12.684 7.864 1.00 0.00 27 GLU A O 9
ATOM 10807 N N . LYS A 1 28 ? 4.016 13.041 5.630 1.00 0.00 28 LYS A N 9
ATOM 10808 C CA . LYS A 1 28 ? 2.948 12.074 5.329 1.00 0.00 28 LYS A CA 9
ATOM 10809 C C . LYS A 1 28 ? 2.719 10.983 6.361 1.00 0.00 28 LYS A C 9
ATOM 10810 O O . LYS A 1 28 ? 3.640 10.418 6.949 1.00 0.00 28 LYS A O 9
ATOM 10829 N N . GLN A 1 29 ? 1.429 10.680 6.491 1.00 0.00 29 GLN A N 9
ATOM 10830 C CA . GLN A 1 29 ? 0.916 9.634 7.354 1.00 0.00 29 GLN A CA 9
ATOM 10831 C C . GLN A 1 29 ? 1.496 8.298 6.899 1.00 0.00 29 GLN A C 9
ATOM 10832 O O . GLN A 1 29 ? 2.597 8.268 6.364 1.00 0.00 29 GLN A O 9
ATOM 10846 N N . ALA A 1 30 ? 0.782 7.201 7.136 1.00 0.00 30 ALA A N 9
ATOM 10847 C CA . ALA A 1 30 ? 1.271 5.883 6.747 1.00 0.00 30 ALA A CA 9
ATOM 10848 C C . ALA A 1 30 ? 0.845 5.460 5.332 1.00 0.00 30 ALA A C 9
ATOM 10849 O O . ALA A 1 30 ? -0.117 4.707 5.177 1.00 0.00 30 ALA A O 9
ATOM 10856 N N . PRO A 1 31 ? 1.589 5.867 4.280 1.00 0.00 31 PRO A N 9
ATOM 10857 C CA . PRO A 1 31 ? 1.322 5.458 2.899 1.00 0.00 31 PRO A CA 9
ATOM 10858 C C . PRO A 1 31 ? 1.822 4.030 2.706 1.00 0.00 31 PRO A C 9
ATOM 10859 O O . PRO A 1 31 ? 2.243 3.639 1.621 1.00 0.00 31 PRO A O 9
ATOM 10870 N N . GLU A 1 32 ? 1.695 3.241 3.772 1.00 0.00 32 GLU A N 9
ATOM 10871 C CA . GLU A 1 32 ? 2.054 1.837 3.745 1.00 0.00 32 GLU A CA 9
ATOM 10872 C C . GLU A 1 32 ? 0.795 0.983 3.741 1.00 0.00 32 GLU A C 9
ATOM 10873 O O . GLU A 1 32 ? 0.450 0.348 2.743 1.00 0.00 32 GLU A O 9
ATOM 10885 N N . LEU A 1 33 ? 0.101 1.000 4.877 1.00 0.00 33 LEU A N 9
ATOM 10886 C CA . LEU A 1 33 ? -1.143 0.257 5.043 1.00 0.00 33 LEU A CA 9
ATOM 10887 C C . LEU A 1 33 ? -2.309 1.199 5.338 1.00 0.00 33 LEU A C 9
ATOM 10888 O O . LEU A 1 33 ? -3.470 0.791 5.292 1.00 0.00 33 LEU A O 9
ATOM 10904 N N . SER A 1 34 ? -1.998 2.458 5.643 1.00 0.00 34 SER A N 9
ATOM 10905 C CA . SER A 1 34 ? -3.027 3.441 5.944 1.00 0.00 34 SER A CA 9
ATOM 10906 C C . SER A 1 34 ? -3.730 3.892 4.671 1.00 0.00 34 SER A C 9
ATOM 10907 O O . SER A 1 34 ? -4.944 4.091 4.662 1.00 0.00 34 SER A O 9
ATOM 10915 N N . LEU A 1 35 ? -2.965 4.051 3.593 1.00 0.00 35 LEU A N 9
ATOM 10916 C CA . LEU A 1 35 ? -3.537 4.474 2.328 1.00 0.00 35 LEU A CA 9
ATOM 10917 C C . LEU A 1 35 ? -4.431 3.387 1.746 1.00 0.00 35 LEU A C 9
ATOM 10918 O O . LEU A 1 35 ? -4.393 2.237 2.186 1.00 0.00 35 LEU A O 9
ATOM 10934 N N . SER A 1 36 ? -5.239 3.754 0.756 1.00 0.00 36 SER A N 9
ATOM 10935 C CA . SER A 1 36 ? -6.138 2.824 0.117 1.00 0.00 36 SER A CA 9
ATOM 10936 C C . SER A 1 36 ? -5.631 2.483 -1.277 1.00 0.00 36 SER A C 9
ATOM 10937 O O . SER A 1 36 ? -4.451 2.653 -1.583 1.00 0.00 36 SER A O 9
ATOM 10945 N N . SER A 1 37 ? -6.529 1.992 -2.105 1.00 0.00 37 SER A N 9
ATOM 10946 C CA . SER A 1 37 ? -6.190 1.606 -3.469 1.00 0.00 37 SER A CA 9
ATOM 10947 C C . SER A 1 37 ? -5.673 2.793 -4.278 1.00 0.00 37 SER A C 9
ATOM 10948 O O . SER A 1 37 ? -4.577 2.742 -4.830 1.00 0.00 37 SER A O 9
ATOM 10956 N N . GLN A 1 38 ? -6.468 3.857 -4.358 1.00 0.00 38 GLN A N 9
ATOM 10957 C CA . GLN A 1 38 ? -6.083 5.045 -5.117 1.00 0.00 38 GLN A CA 9
ATOM 10958 C C . GLN A 1 38 ? -5.070 5.906 -4.371 1.00 0.00 38 GLN A C 9
ATOM 10959 O O . GLN A 1 38 ? -4.241 6.572 -4.986 1.00 0.00 38 GLN A O 9
ATOM 10973 N N . ASP A 1 39 ? -5.149 5.909 -3.047 1.00 0.00 39 ASP A N 9
ATOM 10974 C CA . ASP A 1 39 ? -4.245 6.721 -2.240 1.00 0.00 39 ASP A CA 9
ATOM 10975 C C . ASP A 1 39 ? -2.821 6.177 -2.277 1.00 0.00 39 ASP A C 9
ATOM 10976 O O . ASP A 1 39 ? -1.879 6.904 -2.592 1.00 0.00 39 ASP A O 9
ATOM 10985 N N . LEU A 1 40 ? -2.667 4.900 -1.952 1.00 0.00 40 LEU A N 9
ATOM 10986 C CA . LEU A 1 40 ? -1.350 4.271 -1.946 1.00 0.00 40 LEU A CA 9
ATOM 10987 C C . LEU A 1 40 ? -0.805 4.141 -3.369 1.00 0.00 40 LEU A C 9
ATOM 10988 O O . LEU A 1 40 ? 0.400 4.272 -3.597 1.00 0.00 40 LEU A O 9
ATOM 11004 N N . GLU A 1 41 ? -1.694 3.889 -4.331 1.00 0.00 41 GLU A N 9
ATOM 11005 C CA . GLU A 1 41 ? -1.282 3.749 -5.725 1.00 0.00 41 GLU A CA 9
ATOM 11006 C C . GLU A 1 41 ? -0.948 5.106 -6.344 1.00 0.00 41 GLU A C 9
ATOM 11007 O O . GLU A 1 41 ? 0.119 5.273 -6.935 1.00 0.00 41 GLU A O 9
ATOM 11019 N N . LEU A 1 42 ? -1.850 6.085 -6.208 1.00 0.00 42 LEU A N 9
ATOM 11020 C CA . LEU A 1 42 ? -1.607 7.416 -6.763 1.00 0.00 42 LEU A CA 9
ATOM 11021 C C . LEU A 1 42 ? -0.264 7.940 -6.278 1.00 0.00 42 LEU A C 9
ATOM 11022 O O . LEU A 1 42 ? 0.484 8.564 -7.030 1.00 0.00 42 LEU A O 9
ATOM 11038 N N . VAL A 1 43 ? 0.044 7.645 -5.022 1.00 0.00 43 VAL A N 9
ATOM 11039 C CA . VAL A 1 43 ? 1.315 8.048 -4.434 1.00 0.00 43 VAL A CA 9
ATOM 11040 C C . VAL A 1 43 ? 2.453 7.275 -5.095 1.00 0.00 43 VAL A C 9
ATOM 11041 O O . VAL A 1 43 ? 3.544 7.805 -5.308 1.00 0.00 43 VAL A O 9
ATOM 11054 N N . THR A 1 44 ? 2.170 6.022 -5.436 1.00 0.00 44 THR A N 9
ATOM 11055 C CA . THR A 1 44 ? 3.151 5.169 -6.100 1.00 0.00 44 THR A CA 9
ATOM 11056 C C . THR A 1 44 ? 3.520 5.749 -7.469 1.00 0.00 44 THR A C 9
ATOM 11057 O O . THR A 1 44 ? 4.596 5.474 -8.000 1.00 0.00 44 THR A O 9
ATOM 11068 N N . LYS A 1 45 ? 2.624 6.567 -8.020 1.00 0.00 45 LYS A N 9
ATOM 11069 C CA . LYS A 1 45 ? 2.842 7.213 -9.306 1.00 0.00 45 LYS A CA 9
ATOM 11070 C C . LYS A 1 45 ? 3.323 8.637 -9.073 1.00 0.00 45 LYS A C 9
ATOM 11071 O O . LYS A 1 45 ? 3.764 9.322 -9.998 1.00 0.00 45 LYS A O 9
ATOM 11090 N N . GLU A 1 46 ? 3.291 9.048 -7.809 1.00 0.00 46 GLU A N 9
ATOM 11091 C CA . GLU A 1 46 ? 3.777 10.350 -7.415 1.00 0.00 46 GLU A CA 9
ATOM 11092 C C . GLU A 1 46 ? 5.180 10.151 -6.879 1.00 0.00 46 GLU A C 9
ATOM 11093 O O . GLU A 1 46 ? 5.408 10.128 -5.674 1.00 0.00 46 GLU A O 9
ATOM 11105 N N . ASP A 1 47 ? 6.095 9.932 -7.804 1.00 0.00 47 ASP A N 9
ATOM 11106 C CA . ASP A 1 47 ? 7.488 9.644 -7.481 1.00 0.00 47 ASP A CA 9
ATOM 11107 C C . ASP A 1 47 ? 8.175 10.774 -6.717 1.00 0.00 47 ASP A C 9
ATOM 11108 O O . ASP A 1 47 ? 7.677 11.898 -6.647 1.00 0.00 47 ASP A O 9
ATOM 11117 N N . PRO A 1 48 ? 9.341 10.451 -6.120 1.00 0.00 48 PRO A N 9
ATOM 11118 C CA . PRO A 1 48 ? 10.159 11.382 -5.319 1.00 0.00 48 PRO A CA 9
ATOM 11119 C C . PRO A 1 48 ? 10.477 12.717 -5.990 1.00 0.00 48 PRO A C 9
ATOM 11120 O O . PRO A 1 48 ? 11.186 13.537 -5.410 1.00 0.00 48 PRO A O 9
ATOM 11131 N N . LYS A 1 49 ? 9.967 12.957 -7.192 1.00 0.00 49 LYS A N 9
ATOM 11132 C CA . LYS A 1 49 ? 10.225 14.219 -7.871 1.00 0.00 49 LYS A CA 9
ATOM 11133 C C . LYS A 1 49 ? 9.266 15.306 -7.381 1.00 0.00 49 LYS A C 9
ATOM 11134 O O . LYS A 1 49 ? 9.688 16.366 -6.910 1.00 0.00 49 LYS A O 9
ATOM 11153 N N . ALA A 1 50 ? 7.971 15.021 -7.477 1.00 0.00 50 ALA A N 9
ATOM 11154 C CA . ALA A 1 50 ? 6.944 15.958 -7.041 1.00 0.00 50 ALA A CA 9
ATOM 11155 C C . ALA A 1 50 ? 6.688 15.850 -5.543 1.00 0.00 50 ALA A C 9
ATOM 11156 O O . ALA A 1 50 ? 6.751 16.848 -4.814 1.00 0.00 50 ALA A O 9
ATOM 11163 N N . LEU A 1 51 ? 6.401 14.638 -5.082 1.00 0.00 51 LEU A N 9
ATOM 11164 C CA . LEU A 1 51 ? 6.138 14.423 -3.671 1.00 0.00 51 LEU A CA 9
ATOM 11165 C C . LEU A 1 51 ? 7.247 15.040 -2.838 1.00 0.00 51 LEU A C 9
ATOM 11166 O O . LEU A 1 51 ? 6.998 15.570 -1.758 1.00 0.00 51 LEU A O 9
ATOM 11182 N N . ALA A 1 52 ? 8.472 14.974 -3.354 1.00 0.00 52 ALA A N 9
ATOM 11183 C CA . ALA A 1 52 ? 9.623 15.525 -2.655 1.00 0.00 52 ALA A CA 9
ATOM 11184 C C . ALA A 1 52 ? 9.434 17.000 -2.367 1.00 0.00 52 ALA A C 9
ATOM 11185 O O . ALA A 1 52 ? 9.554 17.437 -1.233 1.00 0.00 52 ALA A O 9
ATOM 11192 N N . VAL A 1 53 ? 9.151 17.770 -3.406 1.00 0.00 53 VAL A N 9
ATOM 11193 C CA . VAL A 1 53 ? 8.959 19.198 -3.250 1.00 0.00 53 VAL A CA 9
ATOM 11194 C C . VAL A 1 53 ? 7.931 19.500 -2.165 1.00 0.00 53 VAL A C 9
ATOM 11195 O O . VAL A 1 53 ? 8.094 20.454 -1.406 1.00 0.00 53 VAL A O 9
ATOM 11208 N N . ALA A 1 54 ? 6.893 18.669 -2.056 1.00 0.00 54 ALA A N 9
ATOM 11209 C CA . ALA A 1 54 ? 5.890 18.861 -1.009 1.00 0.00 54 ALA A CA 9
ATOM 11210 C C . ALA A 1 54 ? 6.488 18.523 0.332 1.00 0.00 54 ALA A C 9
ATOM 11211 O O . ALA A 1 54 ? 6.077 19.046 1.367 1.00 0.00 54 ALA A O 9
ATOM 11218 N N . LEU A 1 55 ? 7.471 17.648 0.299 1.00 0.00 55 LEU A N 9
ATOM 11219 C CA . LEU A 1 55 ? 8.142 17.236 1.486 1.00 0.00 55 LEU A CA 9
ATOM 11220 C C . LEU A 1 55 ? 9.609 17.520 1.348 1.00 0.00 55 LEU A C 9
ATOM 11221 O O . LEU A 1 55 ? 10.430 16.674 1.649 1.00 0.00 55 LEU A O 9
ATOM 11237 N N . ASN A 1 56 ? 9.945 18.690 0.805 1.00 0.00 56 ASN A N 9
ATOM 11238 C CA . ASN A 1 56 ? 11.331 19.029 0.563 1.00 0.00 56 ASN A CA 9
ATOM 11239 C C . ASN A 1 56 ? 12.251 18.517 1.667 1.00 0.00 56 ASN A C 9
ATOM 11240 O O . ASN A 1 56 ? 12.572 19.212 2.632 1.00 0.00 56 ASN A O 9
ATOM 11251 N N . TRP A 1 57 ? 12.692 17.295 1.444 1.00 0.00 57 TRP A N 9
ATOM 11252 C CA . TRP A 1 57 ? 13.624 16.593 2.317 1.00 0.00 57 TRP A CA 9
ATOM 11253 C C . TRP A 1 57 ? 14.833 16.279 1.473 1.00 0.00 57 TRP A C 9
ATOM 11254 O O . TRP A 1 57 ? 14.957 16.801 0.366 1.00 0.00 57 TRP A O 9
ATOM 11275 N N . ASP A 1 58 ? 15.706 15.401 1.933 1.00 0.00 58 ASP A N 9
ATOM 11276 C CA . ASP A 1 58 ? 16.842 15.029 1.125 1.00 0.00 58 ASP A CA 9
ATOM 11277 C C . ASP A 1 58 ? 16.358 14.178 -0.051 1.00 0.00 58 ASP A C 9
ATOM 11278 O O . ASP A 1 58 ? 15.212 14.302 -0.485 1.00 0.00 58 ASP A O 9
ATOM 11287 N N . ILE A 1 59 ? 17.211 13.291 -0.530 1.00 0.00 59 ILE A N 9
ATOM 11288 C CA . ILE A 1 59 ? 16.859 12.385 -1.618 1.00 0.00 59 ILE A CA 9
ATOM 11289 C C . ILE A 1 59 ? 16.603 10.978 -1.103 1.00 0.00 59 ILE A C 9
ATOM 11290 O O . ILE A 1 59 ? 15.555 10.378 -1.341 1.00 0.00 59 ILE A O 9
ATOM 11306 N N . LYS A 1 60 ? 17.610 10.472 -0.395 1.00 0.00 60 LYS A N 9
ATOM 11307 C CA . LYS A 1 60 ? 17.573 9.136 0.178 1.00 0.00 60 LYS A CA 9
ATOM 11308 C C . LYS A 1 60 ? 16.588 9.087 1.328 1.00 0.00 60 LYS A C 9
ATOM 11309 O O . LYS A 1 60 ? 16.076 8.022 1.677 1.00 0.00 60 LYS A O 9
ATOM 11328 N N . LYS A 1 61 ? 16.305 10.248 1.899 1.00 0.00 61 LYS A N 9
ATOM 11329 C CA . LYS A 1 61 ? 15.361 10.341 2.990 1.00 0.00 61 LYS A CA 9
ATOM 11330 C C . LYS A 1 61 ? 13.945 10.198 2.458 1.00 0.00 61 LYS A C 9
ATOM 11331 O O . LYS A 1 61 ? 13.126 9.469 3.025 1.00 0.00 61 LYS A O 9
ATOM 11350 N N . THR A 1 62 ? 13.643 10.911 1.372 1.00 0.00 62 THR A N 9
ATOM 11351 C CA . THR A 1 62 ? 12.305 10.866 0.794 1.00 0.00 62 THR A CA 9
ATOM 11352 C C . THR A 1 62 ? 12.036 9.506 0.185 1.00 0.00 62 THR A C 9
ATOM 11353 O O . THR A 1 62 ? 10.911 9.009 0.224 1.00 0.00 62 THR A O 9
ATOM 11364 N N . GLU A 1 63 ? 13.069 8.908 -0.396 1.00 0.00 63 GLU A N 9
ATOM 11365 C CA . GLU A 1 63 ? 12.920 7.616 -1.030 1.00 0.00 63 GLU A CA 9
ATOM 11366 C C . GLU A 1 63 ? 12.714 6.510 -0.004 1.00 0.00 63 GLU A C 9
ATOM 11367 O O . GLU A 1 63 ? 11.930 5.591 -0.228 1.00 0.00 63 GLU A O 9
ATOM 11379 N N . THR A 1 64 ? 13.425 6.594 1.115 1.00 0.00 64 THR A N 9
ATOM 11380 C CA . THR A 1 64 ? 13.308 5.580 2.154 1.00 0.00 64 THR A CA 9
ATOM 11381 C C . THR A 1 64 ? 11.895 5.547 2.723 1.00 0.00 64 THR A C 9
ATOM 11382 O O . THR A 1 64 ? 11.345 4.470 2.973 1.00 0.00 64 THR A O 9
ATOM 11393 N N . VAL A 1 65 ? 11.289 6.720 2.900 1.00 0.00 65 VAL A N 9
ATOM 11394 C CA . VAL A 1 65 ? 9.931 6.776 3.410 1.00 0.00 65 VAL A CA 9
ATOM 11395 C C . VAL A 1 65 ? 9.005 6.146 2.393 1.00 0.00 65 VAL A C 9
ATOM 11396 O O . VAL A 1 65 ? 8.065 5.435 2.743 1.00 0.00 65 VAL A O 9
ATOM 11409 N N . GLN A 1 66 ? 9.302 6.388 1.119 1.00 0.00 66 GLN A N 9
ATOM 11410 C CA . GLN A 1 66 ? 8.520 5.823 0.037 1.00 0.00 66 GLN A CA 9
ATOM 11411 C C . GLN A 1 66 ? 8.765 4.322 -0.069 1.00 0.00 66 GLN A C 9
ATOM 11412 O O . GLN A 1 66 ? 7.862 3.554 -0.400 1.00 0.00 66 GLN A O 9
ATOM 11426 N N . GLU A 1 67 ? 10.000 3.914 0.218 1.00 0.00 67 GLU A N 9
ATOM 11427 C CA . GLU A 1 67 ? 10.377 2.507 0.159 1.00 0.00 67 GLU A CA 9
ATOM 11428 C C . GLU A 1 67 ? 9.474 1.678 1.061 1.00 0.00 67 GLU A C 9
ATOM 11429 O O . GLU A 1 67 ? 9.069 0.572 0.706 1.00 0.00 67 GLU A O 9
ATOM 11441 N N . ALA A 1 68 ? 9.148 2.234 2.222 1.00 0.00 68 ALA A N 9
ATOM 11442 C CA . ALA A 1 68 ? 8.273 1.553 3.165 1.00 0.00 68 ALA A CA 9
ATOM 11443 C C . ALA A 1 68 ? 6.842 1.546 2.645 1.00 0.00 68 ALA A C 9
ATOM 11444 O O . ALA A 1 68 ? 6.161 0.519 2.674 1.00 0.00 68 ALA A O 9
ATOM 11451 N N . CYS A 1 69 ? 6.389 2.705 2.178 1.00 0.00 69 CYS A N 9
ATOM 11452 C CA . CYS A 1 69 ? 5.037 2.869 1.651 1.00 0.00 69 CYS A CA 9
ATOM 11453 C C . CYS A 1 69 ? 4.713 1.858 0.553 1.00 0.00 69 CYS A C 9
ATOM 11454 O O . CYS A 1 69 ? 3.616 1.297 0.520 1.00 0.00 69 CYS A O 9
ATOM 11462 N N . GLU A 1 70 ? 5.664 1.631 -0.349 1.00 0.00 70 GLU A N 9
ATOM 11463 C CA . GLU A 1 70 ? 5.467 0.693 -1.452 1.00 0.00 70 GLU A CA 9
ATOM 11464 C C . GLU A 1 70 ? 5.494 -0.756 -0.977 1.00 0.00 70 GLU A C 9
ATOM 11465 O O . GLU A 1 70 ? 4.615 -1.547 -1.314 1.00 0.00 70 GLU A O 9
ATOM 11477 N N . ARG A 1 71 ? 6.518 -1.103 -0.204 1.00 0.00 71 ARG A N 9
ATOM 11478 C CA . ARG A 1 71 ? 6.664 -2.464 0.301 1.00 0.00 71 ARG A CA 9
ATOM 11479 C C . ARG A 1 71 ? 5.375 -2.943 0.959 1.00 0.00 71 ARG A C 9
ATOM 11480 O O . ARG A 1 71 ? 5.024 -4.124 0.881 1.00 0.00 71 ARG A O 9
ATOM 11501 N N . GLU A 1 72 ? 4.647 -2.018 1.569 1.00 0.00 72 GLU A N 9
ATOM 11502 C CA . GLU A 1 72 ? 3.384 -2.354 2.201 1.00 0.00 72 GLU A CA 9
ATOM 11503 C C . GLU A 1 72 ? 2.289 -2.467 1.149 1.00 0.00 72 GLU A C 9
ATOM 11504 O O . GLU A 1 72 ? 1.410 -3.317 1.244 1.00 0.00 72 GLU A O 9
ATOM 11516 N N . LEU A 1 73 ? 2.347 -1.593 0.147 1.00 0.00 73 LEU A N 9
ATOM 11517 C CA . LEU A 1 73 ? 1.357 -1.584 -0.924 1.00 0.00 73 LEU A CA 9
ATOM 11518 C C . LEU A 1 73 ? 1.148 -2.986 -1.496 1.00 0.00 73 LEU A C 9
ATOM 11519 O O . LEU A 1 73 ? 0.016 -3.457 -1.593 1.00 0.00 73 LEU A O 9
ATOM 11535 N N . ALA A 1 74 ? 2.236 -3.649 -1.887 1.00 0.00 74 ALA A N 9
ATOM 11536 C CA . ALA A 1 74 ? 2.144 -4.987 -2.459 1.00 0.00 74 ALA A CA 9
ATOM 11537 C C . ALA A 1 74 ? 1.951 -6.055 -1.387 1.00 0.00 74 ALA A C 9
ATOM 11538 O O . ALA A 1 74 ? 1.322 -7.083 -1.636 1.00 0.00 74 ALA A O 9
ATOM 11545 N N . LEU A 1 75 ? 2.491 -5.818 -0.196 1.00 0.00 75 LEU A N 9
ATOM 11546 C CA . LEU A 1 75 ? 2.358 -6.783 0.890 1.00 0.00 75 LEU A CA 9
ATOM 11547 C C . LEU A 1 75 ? 0.931 -6.802 1.435 1.00 0.00 75 LEU A C 9
ATOM 11548 O O . LEU A 1 75 ? 0.455 -7.829 1.922 1.00 0.00 75 LEU A O 9
ATOM 11564 N N . ARG A 1 76 ? 0.258 -5.659 1.355 1.00 0.00 76 ARG A N 9
ATOM 11565 C CA . ARG A 1 76 ? -1.112 -5.529 1.846 1.00 0.00 76 ARG A CA 9
ATOM 11566 C C . ARG A 1 76 ? -2.134 -6.098 0.862 1.00 0.00 76 ARG A C 9
ATOM 11567 O O . ARG A 1 76 ? -3.166 -6.629 1.274 1.00 0.00 76 ARG A O 9
ATOM 11588 N N . LEU A 1 77 ? -1.856 -5.980 -0.433 1.00 0.00 77 LEU A N 9
ATOM 11589 C CA . LEU A 1 77 ? -2.777 -6.479 -1.451 1.00 0.00 77 LEU A CA 9
ATOM 11590 C C . LEU A 1 77 ? -2.771 -8.006 -1.498 1.00 0.00 77 LEU A C 9
ATOM 11591 O O . LEU A 1 77 ? -3.748 -8.624 -1.919 1.00 0.00 77 LEU A O 9
ATOM 11607 N N . GLN A 1 78 ? -1.671 -8.608 -1.060 1.00 0.00 78 GLN A N 9
ATOM 11608 C CA . GLN A 1 78 ? -1.551 -10.061 -1.049 1.00 0.00 78 GLN A CA 9
ATOM 11609 C C . GLN A 1 78 ? -2.293 -10.655 0.144 1.00 0.00 78 GLN A C 9
ATOM 11610 O O . GLN A 1 78 ? -2.784 -11.782 0.086 1.00 0.00 78 GLN A O 9
ATOM 11624 N N . GLN A 1 79 ? -2.371 -9.885 1.224 1.00 0.00 79 GLN A N 9
ATOM 11625 C CA . GLN A 1 79 ? -3.052 -10.325 2.436 1.00 0.00 79 GLN A CA 9
ATOM 11626 C C . GLN A 1 79 ? -4.492 -9.813 2.483 1.00 0.00 79 GLN A C 9
ATOM 11627 O O . GLN A 1 79 ? -5.183 -9.981 3.487 1.00 0.00 79 GLN A O 9
ATOM 11641 N N . THR A 1 80 ? -4.939 -9.180 1.397 1.00 0.00 80 THR A N 9
ATOM 11642 C CA . THR A 1 80 ? -6.295 -8.639 1.326 1.00 0.00 80 THR A CA 9
ATOM 11643 C C . THR A 1 80 ? -7.327 -9.657 1.808 1.00 0.00 80 THR A C 9
ATOM 11644 O O . THR A 1 80 ? -8.381 -9.288 2.323 1.00 0.00 80 THR A O 9
ATOM 11655 N N . GLN A 1 81 ? -7.016 -10.938 1.638 1.00 0.00 81 GLN A N 9
ATOM 11656 C CA . GLN A 1 81 ? -7.919 -12.003 2.059 1.00 0.00 81 GLN A CA 9
ATOM 11657 C C . GLN A 1 81 ? -8.216 -11.903 3.553 1.00 0.00 81 GLN A C 9
ATOM 11658 O O . GLN A 1 81 ? -7.342 -12.139 4.387 1.00 0.00 81 GLN A O 9
ATOM 11672 N N . SER A 1 82 ? -9.454 -11.545 3.884 1.00 0.00 82 SER A N 9
ATOM 11673 C CA . SER A 1 82 ? -9.862 -11.409 5.278 1.00 0.00 82 SER A CA 9
ATOM 11674 C C . SER A 1 82 ? -10.614 -12.648 5.752 1.00 0.00 82 SER A C 9
ATOM 11675 O O . SER A 1 82 ? -11.710 -12.942 5.276 1.00 0.00 82 SER A O 9
ATOM 11683 N N . LEU A 1 83 ? -10.019 -13.368 6.698 1.00 0.00 83 LEU A N 9
ATOM 11684 C CA . LEU A 1 83 ? -10.633 -14.574 7.241 1.00 0.00 83 LEU A CA 9
ATOM 11685 C C . LEU A 1 83 ? -11.310 -14.283 8.577 1.00 0.00 83 LEU A C 9
ATOM 11686 O O . LEU A 1 83 ? -10.653 -14.217 9.617 1.00 0.00 83 LEU A O 9
ATOM 11702 N N . HIS A 1 84 ? -12.626 -14.107 8.542 1.00 0.00 84 HIS A N 9
ATOM 11703 C CA . HIS A 1 84 ? -13.392 -13.822 9.752 1.00 0.00 84 HIS A CA 9
ATOM 11704 C C . HIS A 1 84 ? -14.178 -15.047 10.204 1.00 0.00 84 HIS A C 9
ATOM 11705 O O . HIS A 1 84 ? -14.284 -15.323 11.397 1.00 0.00 84 HIS A O 9
ATOM 11720 N N . SER A 1 85 ? -14.729 -15.780 9.242 1.00 0.00 85 SER A N 9
ATOM 11721 C CA . SER A 1 85 ? -15.506 -16.976 9.541 1.00 0.00 85 SER A CA 9
ATOM 11722 C C . SER A 1 85 ? -14.606 -18.103 10.037 1.00 0.00 85 SER A C 9
ATOM 11723 O O . SER A 1 85 ? -13.998 -18.821 9.244 1.00 0.00 85 SER A O 9
ATOM 11731 N N . LEU A 1 86 ? -14.523 -18.249 11.356 1.00 0.00 86 LEU A N 9
ATOM 11732 C CA . LEU A 1 86 ? -13.697 -19.289 11.959 1.00 0.00 86 LEU A CA 9
ATOM 11733 C C . LEU A 1 86 ? -14.483 -20.065 13.013 1.00 0.00 86 LEU A C 9
ATOM 11734 O O . LEU A 1 86 ? -15.559 -19.641 13.436 1.00 0.00 86 LEU A O 9
ATOM 11750 N N . ARG A 1 87 ? -13.938 -21.202 13.432 1.00 0.00 87 ARG A N 9
ATOM 11751 C CA . ARG A 1 87 ? -14.589 -22.038 14.436 1.00 0.00 87 ARG A CA 9
ATOM 11752 C C . ARG A 1 87 ? -13.649 -23.137 14.918 1.00 0.00 87 ARG A C 9
ATOM 11773 N N . THR A 1 5 ? -11.427 29.436 1.365 1.00 0.00 5 THR A N 10
ATOM 11774 C CA . THR A 1 5 ? -11.450 28.259 0.504 1.00 0.00 5 THR A CA 10
ATOM 11775 C C . THR A 1 5 ? -11.265 26.981 1.319 1.00 0.00 5 THR A C 10
ATOM 11776 O O . THR A 1 5 ? -11.887 25.958 1.035 1.00 0.00 5 THR A O 10
ATOM 11787 N N . GLY A 1 6 ? -10.407 27.050 2.332 1.00 0.00 6 GLY A N 10
ATOM 11788 C CA . GLY A 1 6 ? -10.155 25.891 3.170 1.00 0.00 6 GLY A CA 10
ATOM 11789 C C . GLY A 1 6 ? -8.896 25.147 2.767 1.00 0.00 6 GLY A C 10
ATOM 11790 O O . GLY A 1 6 ? -8.755 23.957 3.047 1.00 0.00 6 GLY A O 10
ATOM 11794 N N . ILE A 1 7 ? -7.980 25.850 2.109 1.00 0.00 7 ILE A N 10
ATOM 11795 C CA . ILE A 1 7 ? -6.725 25.254 1.667 1.00 0.00 7 ILE A CA 10
ATOM 11796 C C . ILE A 1 7 ? -5.607 25.517 2.669 1.00 0.00 7 ILE A C 10
ATOM 11797 O O . ILE A 1 7 ? -5.552 26.579 3.291 1.00 0.00 7 ILE A O 10
ATOM 11813 N N . SER A 1 8 ? -4.716 24.542 2.813 1.00 0.00 8 SER A N 10
ATOM 11814 C CA . SER A 1 8 ? -3.581 24.646 3.730 1.00 0.00 8 SER A CA 10
ATOM 11815 C C . SER A 1 8 ? -2.920 26.020 3.648 1.00 0.00 8 SER A C 10
ATOM 11816 O O . SER A 1 8 ? -3.020 26.704 2.629 1.00 0.00 8 SER A O 10
ATOM 11824 N N . ARG A 1 9 ? -2.252 26.414 4.735 1.00 0.00 9 ARG A N 10
ATOM 11825 C CA . ARG A 1 9 ? -1.560 27.707 4.815 1.00 0.00 9 ARG A CA 10
ATOM 11826 C C . ARG A 1 9 ? -0.833 28.049 3.513 1.00 0.00 9 ARG A C 10
ATOM 11827 O O . ARG A 1 9 ? -0.853 27.274 2.557 1.00 0.00 9 ARG A O 10
ATOM 11848 N N . GLU A 1 10 ? -0.198 29.224 3.482 1.00 0.00 10 GLU A N 10
ATOM 11849 C CA . GLU A 1 10 ? 0.525 29.691 2.292 1.00 0.00 10 GLU A CA 10
ATOM 11850 C C . GLU A 1 10 ? 1.028 28.525 1.445 1.00 0.00 10 GLU A C 10
ATOM 11851 O O . GLU A 1 10 ? 1.815 27.696 1.903 1.00 0.00 10 GLU A O 10
ATOM 11863 N N . THR A 1 11 ? 0.538 28.462 0.211 1.00 0.00 11 THR A N 10
ATOM 11864 C CA . THR A 1 11 ? 0.895 27.392 -0.713 1.00 0.00 11 THR A CA 10
ATOM 11865 C C . THR A 1 11 ? 2.374 27.417 -1.075 1.00 0.00 11 THR A C 10
ATOM 11866 O O . THR A 1 11 ? 3.074 28.405 -0.852 1.00 0.00 11 THR A O 10
ATOM 11877 N N . SER A 1 12 ? 2.832 26.310 -1.647 1.00 0.00 12 SER A N 10
ATOM 11878 C CA . SER A 1 12 ? 4.218 26.156 -2.068 1.00 0.00 12 SER A CA 10
ATOM 11879 C C . SER A 1 12 ? 4.339 26.355 -3.574 1.00 0.00 12 SER A C 10
ATOM 11880 O O . SER A 1 12 ? 3.353 26.646 -4.251 1.00 0.00 12 SER A O 10
ATOM 11888 N N . SER A 1 13 ? 5.554 26.200 -4.095 1.00 0.00 13 SER A N 10
ATOM 11889 C CA . SER A 1 13 ? 5.804 26.366 -5.526 1.00 0.00 13 SER A CA 10
ATOM 11890 C C . SER A 1 13 ? 4.761 25.611 -6.350 1.00 0.00 13 SER A C 10
ATOM 11891 O O . SER A 1 13 ? 3.966 24.845 -5.810 1.00 0.00 13 SER A O 10
ATOM 11899 N N . ASP A 1 14 ? 4.752 25.853 -7.658 1.00 0.00 14 ASP A N 10
ATOM 11900 C CA . ASP A 1 14 ? 3.791 25.226 -8.551 1.00 0.00 14 ASP A CA 10
ATOM 11901 C C . ASP A 1 14 ? 3.684 23.731 -8.286 1.00 0.00 14 ASP A C 10
ATOM 11902 O O . ASP A 1 14 ? 4.492 22.930 -8.756 1.00 0.00 14 ASP A O 10
ATOM 11911 N N . VAL A 1 15 ? 2.657 23.380 -7.531 1.00 0.00 15 VAL A N 10
ATOM 11912 C CA . VAL A 1 15 ? 2.377 21.993 -7.175 1.00 0.00 15 VAL A CA 10
ATOM 11913 C C . VAL A 1 15 ? 0.895 21.701 -7.258 1.00 0.00 15 VAL A C 10
ATOM 11914 O O . VAL A 1 15 ? 0.114 22.189 -6.439 1.00 0.00 15 VAL A O 10
ATOM 11927 N N . ALA A 1 16 ? 0.505 20.889 -8.227 1.00 0.00 16 ALA A N 10
ATOM 11928 C CA . ALA A 1 16 ? -0.888 20.535 -8.361 1.00 0.00 16 ALA A CA 10
ATOM 11929 C C . ALA A 1 16 ? -1.172 19.276 -7.563 1.00 0.00 16 ALA A C 10
ATOM 11930 O O . ALA A 1 16 ? -0.970 18.158 -8.033 1.00 0.00 16 ALA A O 10
ATOM 11937 N N . LEU A 1 17 ? -1.653 19.483 -6.349 1.00 0.00 17 LEU A N 10
ATOM 11938 C CA . LEU A 1 17 ? -1.989 18.410 -5.448 1.00 0.00 17 LEU A CA 10
ATOM 11939 C C . LEU A 1 17 ? -2.972 18.918 -4.402 1.00 0.00 17 LEU A C 10
ATOM 11940 O O . LEU A 1 17 ? -3.453 20.047 -4.475 1.00 0.00 17 LEU A O 10
ATOM 11956 N N . ALA A 1 18 ? -3.257 18.075 -3.437 1.00 0.00 18 ALA A N 10
ATOM 11957 C CA . ALA A 1 18 ? -4.181 18.414 -2.360 1.00 0.00 18 ALA A CA 10
ATOM 11958 C C . ALA A 1 18 ? -3.429 18.876 -1.116 1.00 0.00 18 ALA A C 10
ATOM 11959 O O . ALA A 1 18 ? -2.530 18.190 -0.632 1.00 0.00 18 ALA A O 10
ATOM 11966 N N . SER A 1 19 ? -3.801 20.047 -0.605 1.00 0.00 19 SER A N 10
ATOM 11967 C CA . SER A 1 19 ? -3.158 20.604 0.578 1.00 0.00 19 SER A CA 10
ATOM 11968 C C . SER A 1 19 ? -3.182 19.615 1.740 1.00 0.00 19 SER A C 10
ATOM 11969 O O . SER A 1 19 ? -2.224 19.521 2.507 1.00 0.00 19 SER A O 10
ATOM 11977 N N . HIS A 1 20 ? -4.284 18.882 1.865 1.00 0.00 20 HIS A N 10
ATOM 11978 C CA . HIS A 1 20 ? -4.434 17.902 2.936 1.00 0.00 20 HIS A CA 10
ATOM 11979 C C . HIS A 1 20 ? -3.496 16.716 2.737 1.00 0.00 20 HIS A C 10
ATOM 11980 O O . HIS A 1 20 ? -3.035 16.110 3.704 1.00 0.00 20 HIS A O 10
ATOM 11995 N N . ILE A 1 21 ? -3.206 16.397 1.480 1.00 0.00 21 ILE A N 10
ATOM 11996 C CA . ILE A 1 21 ? -2.309 15.292 1.162 1.00 0.00 21 ILE A CA 10
ATOM 11997 C C . ILE A 1 21 ? -0.851 15.724 1.274 1.00 0.00 21 ILE A C 10
ATOM 11998 O O . ILE A 1 21 ? 0.009 14.949 1.694 1.00 0.00 21 ILE A O 10
ATOM 12014 N N . LEU A 1 22 ? -0.580 16.965 0.880 1.00 0.00 22 LEU A N 10
ATOM 12015 C CA . LEU A 1 22 ? 0.773 17.508 0.915 1.00 0.00 22 LEU A CA 10
ATOM 12016 C C . LEU A 1 22 ? 1.257 17.734 2.344 1.00 0.00 22 LEU A C 10
ATOM 12017 O O . LEU A 1 22 ? 2.453 17.651 2.614 1.00 0.00 22 LEU A O 10
ATOM 12033 N N . THR A 1 23 ? 0.334 18.015 3.259 1.00 0.00 23 THR A N 10
ATOM 12034 C CA . THR A 1 23 ? 0.704 18.242 4.653 1.00 0.00 23 THR A CA 10
ATOM 12035 C C . THR A 1 23 ? 1.199 16.943 5.278 1.00 0.00 23 THR A C 10
ATOM 12036 O O . THR A 1 23 ? 2.281 16.887 5.860 1.00 0.00 23 THR A O 10
ATOM 12047 N N . ALA A 1 24 ? 0.397 15.898 5.139 1.00 0.00 24 ALA A N 10
ATOM 12048 C CA . ALA A 1 24 ? 0.734 14.594 5.661 1.00 0.00 24 ALA A CA 10
ATOM 12049 C C . ALA A 1 24 ? 1.847 13.958 4.843 1.00 0.00 24 ALA A C 10
ATOM 12050 O O . ALA A 1 24 ? 2.636 13.182 5.371 1.00 0.00 24 ALA A O 10
ATOM 12057 N N . LEU A 1 25 ? 1.922 14.288 3.553 1.00 0.00 25 LEU A N 10
ATOM 12058 C CA . LEU A 1 25 ? 2.944 13.739 2.699 1.00 0.00 25 LEU A CA 10
ATOM 12059 C C . LEU A 1 25 ? 4.282 14.393 2.989 1.00 0.00 25 LEU A C 10
ATOM 12060 O O . LEU A 1 25 ? 5.282 13.710 3.203 1.00 0.00 25 LEU A O 10
ATOM 12076 N N . ARG A 1 26 ? 4.289 15.718 3.015 1.00 0.00 26 ARG A N 10
ATOM 12077 C CA . ARG A 1 26 ? 5.492 16.461 3.302 1.00 0.00 26 ARG A CA 10
ATOM 12078 C C . ARG A 1 26 ? 6.035 16.077 4.682 1.00 0.00 26 ARG A C 10
ATOM 12079 O O . ARG A 1 26 ? 7.177 16.392 5.014 1.00 0.00 26 ARG A O 10
ATOM 12100 N N . GLU A 1 27 ? 5.197 15.430 5.505 1.00 0.00 27 GLU A N 10
ATOM 12101 C CA . GLU A 1 27 ? 5.602 15.055 6.854 1.00 0.00 27 GLU A CA 10
ATOM 12102 C C . GLU A 1 27 ? 5.389 13.571 7.189 1.00 0.00 27 GLU A C 10
ATOM 12103 O O . GLU A 1 27 ? 6.359 12.817 7.283 1.00 0.00 27 GLU A O 10
ATOM 12115 N N . LYS A 1 28 ? 4.133 13.153 7.435 1.00 0.00 28 LYS A N 10
ATOM 12116 C CA . LYS A 1 28 ? 3.881 11.755 7.831 1.00 0.00 28 LYS A CA 10
ATOM 12117 C C . LYS A 1 28 ? 2.768 11.049 7.045 1.00 0.00 28 LYS A C 10
ATOM 12118 O O . LYS A 1 28 ? 1.739 10.685 7.616 1.00 0.00 28 LYS A O 10
ATOM 12137 N N . GLN A 1 29 ? 2.983 10.819 5.760 1.00 0.00 29 GLN A N 10
ATOM 12138 C CA . GLN A 1 29 ? 2.000 10.112 4.936 1.00 0.00 29 GLN A CA 10
ATOM 12139 C C . GLN A 1 29 ? 2.290 8.618 4.932 1.00 0.00 29 GLN A C 10
ATOM 12140 O O . GLN A 1 29 ? 3.392 8.226 4.563 1.00 0.00 29 GLN A O 10
ATOM 12154 N N . ALA A 1 30 ? 1.347 7.773 5.359 1.00 0.00 30 ALA A N 10
ATOM 12155 C CA . ALA A 1 30 ? 1.597 6.343 5.383 1.00 0.00 30 ALA A CA 10
ATOM 12156 C C . ALA A 1 30 ? 1.056 5.644 4.135 1.00 0.00 30 ALA A C 10
ATOM 12157 O O . ALA A 1 30 ? -0.066 5.139 4.129 1.00 0.00 30 ALA A O 10
ATOM 12164 N N . PRO A 1 31 ? 1.883 5.552 3.082 1.00 0.00 31 PRO A N 10
ATOM 12165 C CA . PRO A 1 31 ? 1.572 4.868 1.838 1.00 0.00 31 PRO A CA 10
ATOM 12166 C C . PRO A 1 31 ? 1.940 3.405 1.997 1.00 0.00 31 PRO A C 10
ATOM 12167 O O . PRO A 1 31 ? 2.326 2.733 1.042 1.00 0.00 31 PRO A O 10
ATOM 12178 N N . GLU A 1 32 ? 1.755 2.910 3.216 1.00 0.00 32 GLU A N 10
ATOM 12179 C CA . GLU A 1 32 ? 2.000 1.518 3.519 1.00 0.00 32 GLU A CA 10
ATOM 12180 C C . GLU A 1 32 ? 0.671 0.817 3.733 1.00 0.00 32 GLU A C 10
ATOM 12181 O O . GLU A 1 32 ? 0.219 0.017 2.913 1.00 0.00 32 GLU A O 10
ATOM 12193 N N . LEU A 1 33 ? 0.047 1.164 4.854 1.00 0.00 33 LEU A N 10
ATOM 12194 C CA . LEU A 1 33 ? -1.246 0.628 5.228 1.00 0.00 33 LEU A CA 10
ATOM 12195 C C . LEU A 1 33 ? -2.265 1.753 5.406 1.00 0.00 33 LEU A C 10
ATOM 12196 O O . LEU A 1 33 ? -3.472 1.520 5.330 1.00 0.00 33 LEU A O 10
ATOM 12212 N N . SER A 1 34 ? -1.779 2.974 5.666 1.00 0.00 34 SER A N 10
ATOM 12213 C CA . SER A 1 34 ? -2.664 4.107 5.876 1.00 0.00 34 SER A CA 10
ATOM 12214 C C . SER A 1 34 ? -3.300 4.575 4.576 1.00 0.00 34 SER A C 10
ATOM 12215 O O . SER A 1 34 ? -4.452 5.014 4.580 1.00 0.00 34 SER A O 10
ATOM 12223 N N . LEU A 1 35 ? -2.574 4.495 3.459 1.00 0.00 35 LEU A N 10
ATOM 12224 C CA . LEU A 1 35 ? -3.142 4.937 2.190 1.00 0.00 35 LEU A CA 10
ATOM 12225 C C . LEU A 1 35 ? -4.118 3.895 1.658 1.00 0.00 35 LEU A C 10
ATOM 12226 O O . LEU A 1 35 ? -4.164 2.771 2.157 1.00 0.00 35 LEU A O 10
ATOM 12242 N N . SER A 1 36 ? -4.903 4.265 0.650 1.00 0.00 36 SER A N 10
ATOM 12243 C CA . SER A 1 36 ? -5.871 3.365 0.071 1.00 0.00 36 SER A CA 10
ATOM 12244 C C . SER A 1 36 ? -5.460 2.993 -1.347 1.00 0.00 36 SER A C 10
ATOM 12245 O O . SER A 1 36 ? -4.291 3.099 -1.717 1.00 0.00 36 SER A O 10
ATOM 12253 N N . SER A 1 37 ? -6.426 2.545 -2.125 1.00 0.00 37 SER A N 10
ATOM 12254 C CA . SER A 1 37 ? -6.181 2.134 -3.502 1.00 0.00 37 SER A CA 10
ATOM 12255 C C . SER A 1 37 ? -5.644 3.281 -4.361 1.00 0.00 37 SER A C 10
ATOM 12256 O O . SER A 1 37 ? -4.575 3.161 -4.959 1.00 0.00 37 SER A O 10
ATOM 12264 N N . GLN A 1 38 ? -6.393 4.378 -4.443 1.00 0.00 38 GLN A N 10
ATOM 12265 C CA . GLN A 1 38 ? -5.986 5.522 -5.259 1.00 0.00 38 GLN A CA 10
ATOM 12266 C C . GLN A 1 38 ? -4.903 6.363 -4.591 1.00 0.00 38 GLN A C 10
ATOM 12267 O O . GLN A 1 38 ? -4.072 6.963 -5.272 1.00 0.00 38 GLN A O 10
ATOM 12281 N N . ASP A 1 39 ? -4.912 6.419 -3.265 1.00 0.00 39 ASP A N 10
ATOM 12282 C CA . ASP A 1 39 ? -3.923 7.208 -2.538 1.00 0.00 39 ASP A CA 10
ATOM 12283 C C . ASP A 1 39 ? -2.522 6.644 -2.745 1.00 0.00 39 ASP A C 10
ATOM 12284 O O . ASP A 1 39 ? -1.605 7.356 -3.157 1.00 0.00 39 ASP A O 10
ATOM 12293 N N . LEU A 1 40 ? -2.371 5.357 -2.468 1.00 0.00 40 LEU A N 10
ATOM 12294 C CA . LEU A 1 40 ? -1.088 4.686 -2.629 1.00 0.00 40 LEU A CA 10
ATOM 12295 C C . LEU A 1 40 ? -0.754 4.524 -4.109 1.00 0.00 40 LEU A C 10
ATOM 12296 O O . LEU A 1 40 ? 0.416 4.507 -4.492 1.00 0.00 40 LEU A O 10
ATOM 12312 N N . GLU A 1 41 ? -1.789 4.399 -4.940 1.00 0.00 41 GLU A N 10
ATOM 12313 C CA . GLU A 1 41 ? -1.599 4.233 -6.377 1.00 0.00 41 GLU A CA 10
ATOM 12314 C C . GLU A 1 41 ? -1.125 5.529 -7.029 1.00 0.00 41 GLU A C 10
ATOM 12315 O O . GLU A 1 41 ? -0.066 5.561 -7.655 1.00 0.00 41 GLU A O 10
ATOM 12327 N N . LEU A 1 42 ? -1.908 6.597 -6.884 1.00 0.00 42 LEU A N 10
ATOM 12328 C CA . LEU A 1 42 ? -1.550 7.885 -7.470 1.00 0.00 42 LEU A CA 10
ATOM 12329 C C . LEU A 1 42 ? -0.164 8.318 -7.009 1.00 0.00 42 LEU A C 10
ATOM 12330 O O . LEU A 1 42 ? 0.600 8.908 -7.773 1.00 0.00 42 LEU A O 10
ATOM 12346 N N . VAL A 1 43 ? 0.162 8.004 -5.760 1.00 0.00 43 VAL A N 10
ATOM 12347 C CA . VAL A 1 43 ? 1.465 8.346 -5.206 1.00 0.00 43 VAL A CA 10
ATOM 12348 C C . VAL A 1 43 ? 2.559 7.485 -5.840 1.00 0.00 43 VAL A C 10
ATOM 12349 O O . VAL A 1 43 ? 3.684 7.940 -6.044 1.00 0.00 43 VAL A O 10
ATOM 12362 N N . THR A 1 44 ? 2.211 6.239 -6.155 1.00 0.00 44 THR A N 10
ATOM 12363 C CA . THR A 1 44 ? 3.155 5.310 -6.775 1.00 0.00 44 THR A CA 10
ATOM 12364 C C . THR A 1 44 ? 3.585 5.802 -8.161 1.00 0.00 44 THR A C 10
ATOM 12365 O O . THR A 1 44 ? 4.630 5.403 -8.674 1.00 0.00 44 THR A O 10
ATOM 12376 N N . LYS A 1 45 ? 2.778 6.677 -8.754 1.00 0.00 45 LYS A N 10
ATOM 12377 C CA . LYS A 1 45 ? 3.069 7.237 -10.062 1.00 0.00 45 LYS A CA 10
ATOM 12378 C C . LYS A 1 45 ? 3.652 8.630 -9.897 1.00 0.00 45 LYS A C 10
ATOM 12379 O O . LYS A 1 45 ? 4.124 9.242 -10.854 1.00 0.00 45 LYS A O 10
ATOM 12398 N N . GLU A 1 46 ? 3.650 9.102 -8.655 1.00 0.00 46 GLU A N 10
ATOM 12399 C CA . GLU A 1 46 ? 4.215 10.391 -8.330 1.00 0.00 46 GLU A CA 10
ATOM 12400 C C . GLU A 1 46 ? 5.534 10.159 -7.619 1.00 0.00 46 GLU A C 10
ATOM 12401 O O . GLU A 1 46 ? 5.634 10.274 -6.401 1.00 0.00 46 GLU A O 10
ATOM 12413 N N . ASP A 1 47 ? 6.527 9.779 -8.400 1.00 0.00 47 ASP A N 10
ATOM 12414 C CA . ASP A 1 47 ? 7.851 9.463 -7.875 1.00 0.00 47 ASP A CA 10
ATOM 12415 C C . ASP A 1 47 ? 8.456 10.634 -7.103 1.00 0.00 47 ASP A C 10
ATOM 12416 O O . ASP A 1 47 ? 7.936 11.749 -7.124 1.00 0.00 47 ASP A O 10
ATOM 12425 N N . PRO A 1 48 ? 9.558 10.365 -6.377 1.00 0.00 48 PRO A N 10
ATOM 12426 C CA . PRO A 1 48 ? 10.242 11.362 -5.544 1.00 0.00 48 PRO A CA 10
ATOM 12427 C C . PRO A 1 48 ? 10.448 12.715 -6.219 1.00 0.00 48 PRO A C 10
ATOM 12428 O O . PRO A 1 48 ? 10.615 13.716 -5.538 1.00 0.00 48 PRO A O 10
ATOM 12439 N N . LYS A 1 49 ? 10.464 12.754 -7.542 1.00 0.00 49 LYS A N 10
ATOM 12440 C CA . LYS A 1 49 ? 10.677 14.014 -8.253 1.00 0.00 49 LYS A CA 10
ATOM 12441 C C . LYS A 1 49 ? 9.584 15.042 -7.936 1.00 0.00 49 LYS A C 10
ATOM 12442 O O . LYS A 1 49 ? 9.865 16.166 -7.483 1.00 0.00 49 LYS A O 10
ATOM 12461 N N . ALA A 1 50 ? 8.329 14.639 -8.101 1.00 0.00 50 ALA A N 10
ATOM 12462 C CA . ALA A 1 50 ? 7.217 15.517 -7.786 1.00 0.00 50 ALA A CA 10
ATOM 12463 C C . ALA A 1 50 ? 6.968 15.490 -6.297 1.00 0.00 50 ALA A C 10
ATOM 12464 O O . ALA A 1 50 ? 6.764 16.524 -5.660 1.00 0.00 50 ALA A O 10
ATOM 12471 N N . LEU A 1 51 ? 7.032 14.292 -5.742 1.00 0.00 51 LEU A N 10
ATOM 12472 C CA . LEU A 1 51 ? 6.858 14.108 -4.323 1.00 0.00 51 LEU A CA 10
ATOM 12473 C C . LEU A 1 51 ? 7.901 14.933 -3.594 1.00 0.00 51 LEU A C 10
ATOM 12474 O O . LEU A 1 51 ? 7.612 15.551 -2.575 1.00 0.00 51 LEU A O 10
ATOM 12490 N N . ALA A 1 52 ? 9.115 14.968 -4.153 1.00 0.00 52 ALA A N 10
ATOM 12491 C CA . ALA A 1 52 ? 10.206 15.740 -3.565 1.00 0.00 52 ALA A CA 10
ATOM 12492 C C . ALA A 1 52 ? 9.674 17.064 -3.081 1.00 0.00 52 ALA A C 10
ATOM 12493 O O . ALA A 1 52 ? 9.692 17.351 -1.888 1.00 0.00 52 ALA A O 10
ATOM 12500 N N . VAL A 1 53 ? 9.175 17.862 -4.014 1.00 0.00 53 VAL A N 10
ATOM 12501 C CA . VAL A 1 53 ? 8.612 19.145 -3.634 1.00 0.00 53 VAL A CA 10
ATOM 12502 C C . VAL A 1 53 ? 7.570 18.923 -2.536 1.00 0.00 53 VAL A C 10
ATOM 12503 O O . VAL A 1 53 ? 7.721 19.425 -1.421 1.00 0.00 53 VAL A O 10
ATOM 12516 N N . ALA A 1 54 ? 6.510 18.165 -2.849 1.00 0.00 54 ALA A N 10
ATOM 12517 C CA . ALA A 1 54 ? 5.444 17.874 -1.880 1.00 0.00 54 ALA A CA 10
ATOM 12518 C C . ALA A 1 54 ? 5.993 17.461 -0.519 1.00 0.00 54 ALA A C 10
ATOM 12519 O O . ALA A 1 54 ? 5.277 17.504 0.478 1.00 0.00 54 ALA A O 10
ATOM 12526 N N . LEU A 1 55 ? 7.263 17.100 -0.472 1.00 0.00 55 LEU A N 10
ATOM 12527 C CA . LEU A 1 55 ? 7.884 16.738 0.770 1.00 0.00 55 LEU A CA 10
ATOM 12528 C C . LEU A 1 55 ? 9.296 17.259 0.793 1.00 0.00 55 LEU A C 10
ATOM 12529 O O . LEU A 1 55 ? 10.208 16.528 1.140 1.00 0.00 55 LEU A O 10
ATOM 12545 N N . ASN A 1 56 ? 9.499 18.494 0.318 1.00 0.00 56 ASN A N 10
ATOM 12546 C CA . ASN A 1 56 ? 10.835 19.061 0.220 1.00 0.00 56 ASN A CA 10
ATOM 12547 C C . ASN A 1 56 ? 11.748 18.604 1.350 1.00 0.00 56 ASN A C 10
ATOM 12548 O O . ASN A 1 56 ? 11.896 19.253 2.386 1.00 0.00 56 ASN A O 10
ATOM 12559 N N . TRP A 1 57 ? 12.383 17.489 1.064 1.00 0.00 57 TRP A N 10
ATOM 12560 C CA . TRP A 1 57 ? 13.357 16.851 1.939 1.00 0.00 57 TRP A CA 10
ATOM 12561 C C . TRP A 1 57 ? 14.483 16.353 1.062 1.00 0.00 57 TRP A C 10
ATOM 12562 O O . TRP A 1 57 ? 14.502 16.631 -0.138 1.00 0.00 57 TRP A O 10
ATOM 12583 N N . ASP A 1 58 ? 15.382 15.563 1.620 1.00 0.00 58 ASP A N 10
ATOM 12584 C CA . ASP A 1 58 ? 16.442 14.982 0.821 1.00 0.00 58 ASP A CA 10
ATOM 12585 C C . ASP A 1 58 ? 15.835 13.849 0.007 1.00 0.00 58 ASP A C 10
ATOM 12586 O O . ASP A 1 58 ? 14.948 13.149 0.492 1.00 0.00 58 ASP A O 10
ATOM 12595 N N . ILE A 1 59 ? 16.289 13.662 -1.221 1.00 0.00 59 ILE A N 10
ATOM 12596 C CA . ILE A 1 59 ? 15.744 12.610 -2.058 1.00 0.00 59 ILE A CA 10
ATOM 12597 C C . ILE A 1 59 ? 15.930 11.278 -1.380 1.00 0.00 59 ILE A C 10
ATOM 12598 O O . ILE A 1 59 ? 14.994 10.489 -1.252 1.00 0.00 59 ILE A O 10
ATOM 12614 N N . LYS A 1 60 ? 17.160 11.026 -0.961 1.00 0.00 60 LYS A N 10
ATOM 12615 C CA . LYS A 1 60 ? 17.493 9.783 -0.311 1.00 0.00 60 LYS A CA 10
ATOM 12616 C C . LYS A 1 60 ? 16.525 9.475 0.825 1.00 0.00 60 LYS A C 10
ATOM 12617 O O . LYS A 1 60 ? 16.102 8.333 1.001 1.00 0.00 60 LYS A O 10
ATOM 12636 N N . LYS A 1 61 ? 16.177 10.501 1.594 1.00 0.00 61 LYS A N 10
ATOM 12637 C CA . LYS A 1 61 ? 15.257 10.332 2.708 1.00 0.00 61 LYS A CA 10
ATOM 12638 C C . LYS A 1 61 ? 13.806 10.238 2.225 1.00 0.00 61 LYS A C 10
ATOM 12639 O O . LYS A 1 61 ? 13.004 9.478 2.783 1.00 0.00 61 LYS A O 10
ATOM 12658 N N . THR A 1 62 ? 13.464 10.999 1.182 1.00 0.00 62 THR A N 10
ATOM 12659 C CA . THR A 1 62 ? 12.108 10.977 0.652 1.00 0.00 62 THR A CA 10
ATOM 12660 C C . THR A 1 62 ? 11.834 9.631 0.021 1.00 0.00 62 THR A C 10
ATOM 12661 O O . THR A 1 62 ? 10.715 9.117 0.076 1.00 0.00 62 THR A O 10
ATOM 12672 N N . GLU A 1 63 ? 12.867 9.049 -0.576 1.00 0.00 63 GLU A N 10
ATOM 12673 C CA . GLU A 1 63 ? 12.733 7.757 -1.208 1.00 0.00 63 GLU A CA 10
ATOM 12674 C C . GLU A 1 63 ? 12.559 6.671 -0.162 1.00 0.00 63 GLU A C 10
ATOM 12675 O O . GLU A 1 63 ? 11.831 5.710 -0.377 1.00 0.00 63 GLU A O 10
ATOM 12687 N N . THR A 1 64 ? 13.236 6.828 0.975 1.00 0.00 64 THR A N 10
ATOM 12688 C CA . THR A 1 64 ? 13.144 5.852 2.054 1.00 0.00 64 THR A CA 10
ATOM 12689 C C . THR A 1 64 ? 11.710 5.752 2.556 1.00 0.00 64 THR A C 10
ATOM 12690 O O . THR A 1 64 ? 11.236 4.669 2.899 1.00 0.00 64 THR A O 10
ATOM 12701 N N . VAL A 1 65 ? 11.013 6.882 2.576 1.00 0.00 65 VAL A N 10
ATOM 12702 C CA . VAL A 1 65 ? 9.627 6.894 3.010 1.00 0.00 65 VAL A CA 10
ATOM 12703 C C . VAL A 1 65 ? 8.773 6.190 1.967 1.00 0.00 65 VAL A C 10
ATOM 12704 O O . VAL A 1 65 ? 7.823 5.477 2.294 1.00 0.00 65 VAL A O 10
ATOM 12717 N N . GLN A 1 66 ? 9.139 6.387 0.705 1.00 0.00 66 GLN A N 10
ATOM 12718 C CA . GLN A 1 66 ? 8.436 5.768 -0.406 1.00 0.00 66 GLN A CA 10
ATOM 12719 C C . GLN A 1 66 ? 8.783 4.274 -0.542 1.00 0.00 66 GLN A C 10
ATOM 12720 O O . GLN A 1 66 ? 7.953 3.468 -0.962 1.00 0.00 66 GLN A O 10
ATOM 12734 N N . GLU A 1 67 ? 10.019 3.912 -0.204 1.00 0.00 67 GLU A N 10
ATOM 12735 C CA . GLU A 1 67 ? 10.465 2.522 -0.313 1.00 0.00 67 GLU A CA 10
ATOM 12736 C C . GLU A 1 67 ? 9.825 1.652 0.764 1.00 0.00 67 GLU A C 10
ATOM 12737 O O . GLU A 1 67 ? 9.479 0.496 0.519 1.00 0.00 67 GLU A O 10
ATOM 12749 N N . ALA A 1 68 ? 9.653 2.222 1.948 1.00 0.00 68 ALA A N 10
ATOM 12750 C CA . ALA A 1 68 ? 9.035 1.503 3.052 1.00 0.00 68 ALA A CA 10
ATOM 12751 C C . ALA A 1 68 ? 7.538 1.377 2.813 1.00 0.00 68 ALA A C 10
ATOM 12752 O O . ALA A 1 68 ? 6.946 0.310 3.002 1.00 0.00 68 ALA A O 10
ATOM 12759 N N . CYS A 1 69 ? 6.937 2.482 2.388 1.00 0.00 69 CYS A N 10
ATOM 12760 C CA . CYS A 1 69 ? 5.512 2.527 2.107 1.00 0.00 69 CYS A CA 10
ATOM 12761 C C . CYS A 1 69 ? 5.116 1.458 1.094 1.00 0.00 69 CYS A C 10
ATOM 12762 O O . CYS A 1 69 ? 4.050 0.853 1.196 1.00 0.00 69 CYS A O 10
ATOM 12770 N N . GLU A 1 70 ? 5.988 1.224 0.122 1.00 0.00 70 GLU A N 10
ATOM 12771 C CA . GLU A 1 70 ? 5.743 0.220 -0.904 1.00 0.00 70 GLU A CA 10
ATOM 12772 C C . GLU A 1 70 ? 5.905 -1.183 -0.331 1.00 0.00 70 GLU A C 10
ATOM 12773 O O . GLU A 1 70 ? 5.118 -2.078 -0.620 1.00 0.00 70 GLU A O 10
ATOM 12785 N N . ARG A 1 71 ? 6.941 -1.363 0.482 1.00 0.00 71 ARG A N 10
ATOM 12786 C CA . ARG A 1 71 ? 7.219 -2.657 1.097 1.00 0.00 71 ARG A CA 10
ATOM 12787 C C . ARG A 1 71 ? 5.985 -3.194 1.814 1.00 0.00 71 ARG A C 10
ATOM 12788 O O . ARG A 1 71 ? 5.745 -4.401 1.833 1.00 0.00 71 ARG A O 10
ATOM 12809 N N . GLU A 1 72 ? 5.189 -2.288 2.371 1.00 0.00 72 GLU A N 10
ATOM 12810 C CA . GLU A 1 72 ? 3.956 -2.663 3.059 1.00 0.00 72 GLU A CA 10
ATOM 12811 C C . GLU A 1 72 ? 2.819 -2.850 2.054 1.00 0.00 72 GLU A C 10
ATOM 12812 O O . GLU A 1 72 ? 2.035 -3.810 2.121 1.00 0.00 72 GLU A O 10
ATOM 12824 N N . LEU A 1 73 ? 2.759 -1.912 1.116 1.00 0.00 73 LEU A N 10
ATOM 12825 C CA . LEU A 1 73 ? 1.748 -1.909 0.074 1.00 0.00 73 LEU A CA 10
ATOM 12826 C C . LEU A 1 73 ? 1.780 -3.195 -0.715 1.00 0.00 73 LEU A C 10
ATOM 12827 O O . LEU A 1 73 ? 0.756 -3.882 -0.823 1.00 0.00 73 LEU A O 10
ATOM 12843 N N . ALA A 1 74 ? 2.940 -3.569 -1.241 1.00 0.00 74 ALA A N 10
ATOM 12844 C CA . ALA A 1 74 ? 3.048 -4.803 -1.968 1.00 0.00 74 ALA A CA 10
ATOM 12845 C C . ALA A 1 74 ? 3.137 -5.945 -0.977 1.00 0.00 74 ALA A C 10
ATOM 12846 O O . ALA A 1 74 ? 2.760 -7.068 -1.288 1.00 0.00 74 ALA A O 10
ATOM 12853 N N . LEU A 1 75 ? 3.615 -5.653 0.243 1.00 0.00 75 LEU A N 10
ATOM 12854 C CA . LEU A 1 75 ? 3.705 -6.687 1.261 1.00 0.00 75 LEU A CA 10
ATOM 12855 C C . LEU A 1 75 ? 2.470 -7.546 1.153 1.00 0.00 75 LEU A C 10
ATOM 12856 O O . LEU A 1 75 ? 2.560 -8.772 1.077 1.00 0.00 75 LEU A O 10
ATOM 12872 N N . ARG A 1 76 ? 1.306 -6.896 1.075 1.00 0.00 76 ARG A N 10
ATOM 12873 C CA . ARG A 1 76 ? 0.084 -7.670 0.894 1.00 0.00 76 ARG A CA 10
ATOM 12874 C C . ARG A 1 76 ? -0.084 -8.013 -0.594 1.00 0.00 76 ARG A C 10
ATOM 12875 O O . ARG A 1 76 ? 0.199 -9.131 -1.017 1.00 0.00 76 ARG A O 10
ATOM 12896 N N . LEU A 1 77 ? -0.600 -7.055 -1.367 1.00 0.00 77 LEU A N 10
ATOM 12897 C CA . LEU A 1 77 ? -0.877 -7.256 -2.800 1.00 0.00 77 LEU A CA 10
ATOM 12898 C C . LEU A 1 77 ? 0.204 -8.084 -3.517 1.00 0.00 77 LEU A C 10
ATOM 12899 O O . LEU A 1 77 ? -0.090 -8.797 -4.476 1.00 0.00 77 LEU A O 10
ATOM 12915 N N . GLN A 1 78 ? 1.439 -7.982 -3.055 1.00 0.00 78 GLN A N 10
ATOM 12916 C CA . GLN A 1 78 ? 2.544 -8.726 -3.666 1.00 0.00 78 GLN A CA 10
ATOM 12917 C C . GLN A 1 78 ? 2.605 -10.168 -3.164 1.00 0.00 78 GLN A C 10
ATOM 12918 O O . GLN A 1 78 ? 2.662 -11.107 -3.958 1.00 0.00 78 GLN A O 10
ATOM 12932 N N . GLN A 1 79 ? 2.610 -10.338 -1.846 1.00 0.00 79 GLN A N 10
ATOM 12933 C CA . GLN A 1 79 ? 2.688 -11.669 -1.246 1.00 0.00 79 GLN A CA 10
ATOM 12934 C C . GLN A 1 79 ? 1.305 -12.276 -1.004 1.00 0.00 79 GLN A C 10
ATOM 12935 O O . GLN A 1 79 ? 1.192 -13.356 -0.424 1.00 0.00 79 GLN A O 10
ATOM 12949 N N . THR A 1 80 ? 0.256 -11.588 -1.444 1.00 0.00 80 THR A N 10
ATOM 12950 C CA . THR A 1 80 ? -1.104 -12.079 -1.257 1.00 0.00 80 THR A CA 10
ATOM 12951 C C . THR A 1 80 ? -1.452 -13.137 -2.301 1.00 0.00 80 THR A C 10
ATOM 12952 O O . THR A 1 80 ? -2.183 -14.085 -2.019 1.00 0.00 80 THR A O 10
ATOM 12963 N N . GLN A 1 81 ? -0.924 -12.967 -3.510 1.00 0.00 81 GLN A N 10
ATOM 12964 C CA . GLN A 1 81 ? -1.179 -13.908 -4.595 1.00 0.00 81 GLN A CA 10
ATOM 12965 C C . GLN A 1 81 ? -0.729 -15.316 -4.214 1.00 0.00 81 GLN A C 10
ATOM 12966 O O . GLN A 1 81 ? 0.440 -15.540 -3.900 1.00 0.00 81 GLN A O 10
ATOM 12980 N N . SER A 1 82 ? -1.665 -16.259 -4.245 1.00 0.00 82 SER A N 10
ATOM 12981 C CA . SER A 1 82 ? -1.364 -17.644 -3.903 1.00 0.00 82 SER A CA 10
ATOM 12982 C C . SER A 1 82 ? -1.036 -18.452 -5.157 1.00 0.00 82 SER A C 10
ATOM 12983 O O . SER A 1 82 ? -1.904 -18.699 -5.993 1.00 0.00 82 SER A O 10
ATOM 12991 N N . LEU A 1 83 ? 0.223 -18.861 -5.277 1.00 0.00 83 LEU A N 10
ATOM 12992 C CA . LEU A 1 83 ? 0.666 -19.641 -6.427 1.00 0.00 83 LEU A CA 10
ATOM 12993 C C . LEU A 1 83 ? 0.695 -21.129 -6.097 1.00 0.00 83 LEU A C 10
ATOM 12994 O O . LEU A 1 83 ? 1.064 -21.522 -4.989 1.00 0.00 83 LEU A O 10
ATOM 13010 N N . HIS A 1 84 ? 0.302 -21.951 -7.062 1.00 0.00 84 HIS A N 10
ATOM 13011 C CA . HIS A 1 84 ? 0.282 -23.398 -6.874 1.00 0.00 84 HIS A CA 10
ATOM 13012 C C . HIS A 1 84 ? 1.693 -23.939 -6.668 1.00 0.00 84 HIS A C 10
ATOM 13013 O O . HIS A 1 84 ? 1.916 -24.819 -5.838 1.00 0.00 84 HIS A O 10
ATOM 13028 N N . SER A 1 85 ? 2.642 -23.405 -7.430 1.00 0.00 85 SER A N 10
ATOM 13029 C CA . SER A 1 85 ? 4.033 -23.834 -7.332 1.00 0.00 85 SER A CA 10
ATOM 13030 C C . SER A 1 85 ? 4.703 -23.227 -6.103 1.00 0.00 85 SER A C 10
ATOM 13031 O O . SER A 1 85 ? 4.158 -22.325 -5.468 1.00 0.00 85 SER A O 10
ATOM 13039 N N . LEU A 1 86 ? 5.890 -23.728 -5.775 1.00 0.00 86 LEU A N 10
ATOM 13040 C CA . LEU A 1 86 ? 6.636 -23.235 -4.622 1.00 0.00 86 LEU A CA 10
ATOM 13041 C C . LEU A 1 86 ? 7.976 -22.648 -5.051 1.00 0.00 86 LEU A C 10
ATOM 13042 O O . LEU A 1 86 ? 8.458 -22.913 -6.152 1.00 0.00 86 LEU A O 10
ATOM 13058 N N . ARG A 1 87 ? 8.574 -21.846 -4.174 1.00 0.00 87 ARG A N 10
ATOM 13059 C CA . ARG A 1 87 ? 9.859 -21.221 -4.463 1.00 0.00 87 ARG A CA 10
ATOM 13060 C C . ARG A 1 87 ? 10.979 -22.257 -4.476 1.00 0.00 87 ARG A C 10
#

Sequence (83 aa):
TGISRETSSDVALASHILTALREKQAPELSLSSQDLELVTKEDPKALAVALNWDIKKTETVQEACERELALRLQQTQSLHSLRTGISRETSSDVALASHILTALREKQAPELSLSSQDLELVTKEDPKALAVALNWDIKKTETVQEACERELALRLQQTQSLHSLRTGISRETSSDVALASHILTALREKQAPELSLSSQDLELVTKEDPKALAVALNWDIKKTETVQEACERELALRLQQTQSLHSLRTGISRETSSDVALASHILTALREKQAPELSLSSQDLELVTKEDPKALAVALNWDIKKTETVQEACERELALRLQQTQSLHSLRTGISRETSSDVALASHILTALREKQAPELSLSSQDLELVTKEDPKALAVALNWDIKKTETVQEACERELALRLQQTQSLHSLRTGISRETSSDVALASHILTALREKQAPELSLSSQDLELVTKEDPKALAVALNWDIKKTETVQEACERELALRLQQTQS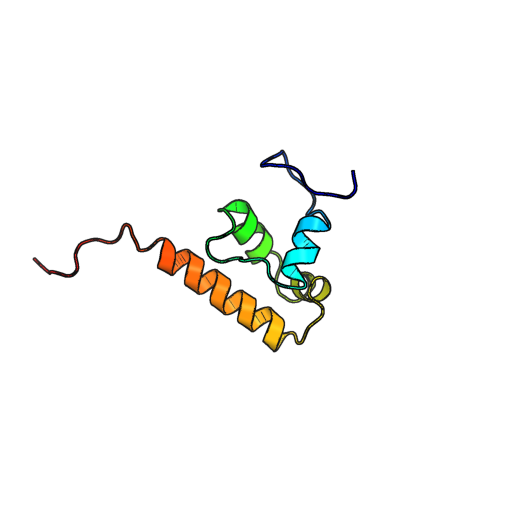LHSLRTGISRETSSDVALASHILTALREKQAPELSLSSQDLELVTKEDPKALAVALNWDIKKTETVQEACERELALRLQQTQSLHSLRTGISRETSSDVALASHILTALREKQAPELSLSSQDLELVTKEDPKALAVALNWDIKKTETVQEACERELALRLQQTQSLHSLRTGISRETSSDVALASHILTALREKQAPELSLSSQDLELVTKEDPKALAVALNWDIKKTETVQEACERELALRLQQTQSLHSLRTGISRETSSDVALASHILTALREKQAPELSLSSQDLELVTKEDPKALAVALNWDIKKTETVQEACERELALRLQQTQSLHSLR

Nearest PDB structures (foldseek):
  1iyr-assembly1_A  TM=7.280E-01  e=6.467E-10  Homo sapiens
  1koy-assembly1_A  TM=9.367E-01  e=7.055E-07  Homo sapiens
  3bve-assembly1_A  TM=2.629E-01  e=7.189E+00  Helicobacter pylori
  1iyr-assembly1_A  TM=7.614E-01  e=1.324E-09  Homo sapiens
  1koy-assembly1_A  TM=9.697E-01  e=1.173E-06  Homo sapiens

Solvent-accessible surface area: 6620 Å² total; per-residue (Å²): 167,62,101,32,176,121,134,72,97,143,62,96,40,18,62,104,35,58,83,39,4,116,124,133,25,15,2,22,101,81,25,67,69,95,67,1,93,89,4,63,171,42,84,18,183,52,5,8,103,24,1,109,60,86,116,141,86,2,70,72,34,22,88,48,0,83,154,54,60,57,112,119,118,102,140,128,125,92,130,174,55,153,242

GO terms:
  GO:0005634 nucleus (C, IDA)
  GO:1902511 negative regulation of apoptotic DNA fragmentation (P, IDA)
  GO:0005654 nucleoplasm (C, TAS)
  GO:0005829 cytosol (C, TAS)
  GO:0005515 protein binding (F, IPI)
  GO:1900118 negative regulation of execution phase of apoptosis (P, IDA)
  GO:0005829 cytosol (C, IDA)
  GO:0032991 protein-containing complex (C, IDA)
  GO:0000785 chromatin (C, IDA)
  GO:0060703 deoxyribonuclease inhibitor activity (F, IMP)
  GO:1902511 negative regulation of apoptotic DNA fragmentation (P, IMP)

Foldseek 3Di:
DPADPDDDPPAPDGNVLLVCLLPPDQLQPRADDCRVVVVVVVQCVNSCRSNVDDSVVSVVSNVNSVCRVCVCVVVVDDDPDDD

Organism: Homo sapiens (NCBI:txid9606)

InterPro domains:
  IPR003508 CIDE-N domain [PF02017] (19-94)
  IPR003508 CIDE-N domain [PS51135] (17-96)
  IPR003508 CIDE-N domain [SM00266] (19-94)
  IPR015121 DNA fragmentation factor 45kDa, middle domain [PF09033] (100-264)
  IPR017299 DNA fragmentation factor 45 [PIRSF037865] (9-331)
  IPR027296 DNA fragmentation factor 45kDa, C-terminal [SSF81783] (226-307)

Secondary structure (P-SEA, 3-state):
ccccccccccccccaaaaaaaaccccccccccaaaaaaaaacccaaaaaaacccaaaaaaaaaaaaaaaaaaacccccccccc

Radius of gyration: 14.89 Å; Cα contacts (8 Å, |Δi|>4): 72; chains: 1; bounding box: 32×55×18 Å